Protein AF-0000000075605204 (afdb_homodimer)

Solvent-accessible surface area (backbone atoms only — not comparable to full-atom values): 79639 Å² total; per-residue (Å²): 133,59,73,66,57,56,53,51,52,52,48,52,50,37,49,48,51,23,50,49,38,45,51,47,47,38,48,43,49,63,45,27,44,65,67,47,45,58,55,79,64,45,41,58,49,53,51,48,46,50,49,48,29,56,45,33,45,37,23,40,56,20,43,52,55,64,60,41,64,69,33,65,78,46,83,85,43,59,65,59,48,47,51,53,51,53,49,52,43,51,49,54,51,46,54,48,45,39,66,68,58,33,35,38,70,61,84,74,89,50,75,57,61,56,48,52,49,50,51,41,52,54,57,56,70,74,70,53,56,68,78,58,38,54,40,51,51,51,43,48,52,53,49,55,49,47,56,53,48,50,54,52,41,49,55,51,24,57,56,46,51,57,50,48,46,50,33,52,43,38,49,46,56,42,59,88,43,52,70,41,88,74,43,35,51,91,55,31,37,54,44,62,43,60,58,52,57,66,81,78,40,56,73,40,76,44,51,74,49,45,91,36,48,39,69,51,70,74,59,79,62,36,71,60,47,39,25,46,22,58,59,43,52,48,24,69,37,79,82,36,77,62,58,2,60,80,58,26,70,82,39,64,69,61,36,50,45,47,17,51,22,50,34,60,61,52,52,28,47,72,70,46,44,74,66,64,51,36,72,34,68,53,36,30,42,33,42,45,64,48,35,52,34,70,41,98,82,59,39,50,58,59,35,50,51,35,47,28,50,19,48,38,51,50,32,26,58,72,42,25,40,54,51,40,54,41,63,87,37,82,55,57,67,61,46,50,51,38,51,49,44,41,52,36,48,53,51,42,52,56,48,52,70,70,48,78,44,62,45,69,47,72,53,69,95,75,66,42,64,47,70,42,73,45,70,50,70,55,46,50,51,54,46,50,50,52,40,51,52,36,52,48,47,47,47,53,60,60,57,33,73,65,40,53,47,51,48,53,53,50,39,54,58,36,67,78,47,89,50,71,68,42,51,51,48,38,52,49,44,50,51,49,45,59,48,47,66,68,63,46,70,78,53,62,50,82,56,52,43,53,43,33,60,89,81,50,77,58,53,78,67,43,55,75,58,29,89,73,60,67,48,70,42,69,67,47,69,53,38,49,36,53,38,52,48,50,50,41,51,62,63,68,51,84,76,89,56,88,48,58,72,56,38,51,53,49,47,42,48,58,41,69,38,21,60,49,71,35,56,62,76,78,77,60,83,79,61,71,71,58,68,65,72,52,76,49,60,80,48,61,61,35,72,42,66,58,56,38,52,52,24,50,36,46,14,52,50,51,51,47,45,48,54,32,50,74,71,67,45,71,83,62,52,92,78,60,67,75,90,57,68,44,69,76,91,40,38,77,26,34,54,26,44,51,20,26,51,52,44,36,20,27,51,47,30,31,40,77,69,34,68,43,61,49,55,31,62,58,31,46,50,52,50,51,53,52,52,50,50,47,52,62,69,45,58,91,52,88,47,60,68,49,45,46,53,59,56,59,57,58,79,80,83,82,83,63,58,41,62,67,47,44,5,38,51,48,29,52,50,48,52,68,74,37,76,50,61,48,60,41,30,42,31,44,22,44,26,43,38,33,45,48,54,32,44,27,26,32,28,44,58,32,58,46,56,61,44,40,55,29,49,54,47,70,52,49,53,51,23,51,54,33,42,58,44,33,39,59,39,87,38,69,80,35,44,32,43,56,44,73,66,47,44,75,68,57,119,134,58,75,68,57,56,53,52,52,52,49,53,49,38,49,49,50,24,50,50,38,46,51,48,47,37,48,42,48,63,45,26,44,64,68,48,48,58,54,79,63,45,42,59,49,51,50,49,46,51,50,50,29,54,47,34,45,37,23,39,56,20,45,50,57,65,61,40,64,69,32,65,78,46,84,86,40,57,65,59,46,47,51,51,50,53,50,51,43,50,50,53,50,47,53,49,46,38,66,67,57,33,36,39,70,59,84,73,88,50,75,56,61,55,49,52,50,52,51,42,53,55,57,55,71,74,70,53,56,67,79,56,37,52,40,51,50,50,44,48,52,52,48,54,48,48,55,51,47,50,53,52,41,50,55,50,24,58,57,46,51,57,48,48,47,49,34,51,44,38,49,45,57,40,62,88,43,48,68,42,87,74,44,34,50,91,56,31,38,54,44,61,41,62,58,50,57,67,83,77,40,56,74,41,77,44,52,75,50,47,90,38,47,40,70,53,71,74,60,80,63,35,71,62,46,37,25,46,22,60,60,42,52,49,23,69,36,78,82,36,78,62,58,3,60,81,58,25,70,83,38,64,69,59,35,50,46,47,17,50,22,50,35,59,60,53,53,28,44,72,67,45,46,73,67,65,48,37,71,33,66,53,35,30,44,34,42,46,63,47,35,55,34,72,41,97,82,59,40,51,57,60,34,50,52,36,49,27,50,18,47,36,52,51,31,26,57,72,40,25,41,55,51,40,54,42,63,86,37,81,54,58,66,62,46,50,50,38,49,48,45,41,50,35,48,54,51,41,52,56,47,53,69,72,49,79,44,62,45,70,46,70,52,68,95,73,66,42,63,47,68,44,74,45,70,49,70,56,46,52,51,52,45,51,51,53,40,50,53,36,52,47,48,47,46,54,60,61,57,35,73,68,41,52,45,51,49,53,53,48,41,55,59,37,67,76,48,89,50,73,67,41,50,51,48,36,52,50,44,50,54,49,46,60,48,47,65,68,64,47,69,79,53,61,53,82,56,52,42,55,43,34,62,88,79,51,76,55,52,80,69,43,55,75,57,27,87,72,58,66,47,72,40,68,65,48,71,52,36,49,37,54,39,53,50,52,51,41,53,60,62,67,51,84,74,90,57,88,48,58,70,57,37,51,53,47,48,43,48,58,40,68,39,21,59,48,71,36,56,62,76,79,78,64,84,78,64,72,72,63,68,65,73,52,76,48,59,80,48,60,61,34,73,42,65,59,56,39,52,53,23,50,35,46,14,51,50,51,52,48,46,50,54,32,50,76,71,67,44,71,83,61,52,91,78,59,65,74,91,57,69,44,70,77,91,39,39,76,26,34,57,25,43,51,22,25,52,53,45,37,20,28,52,47,29,30,41,77,69,33,66,43,61,49,55,31,63,58,32,45,49,52,50,52,53,50,51,50,49,47,52,63,68,46,59,91,52,87,46,59,68,49,47,47,52,59,55,59,58,56,79,83,84,81,84,62,57,43,62,67,48,44,4,39,51,48,28,52,51,49,52,66,72,36,76,50,62,48,58,43,30,43,31,43,22,45,26,43,39,32,45,48,53,33,42,27,25,32,28,45,60,33,58,46,56,60,45,38,54,29,50,54,47,70,52,50,53,49,24,50,55,33,42,58,43,32,41,59,38,88,38,71,76,33,45,33,44,56,44,73,67,50,44,74,69,58,119

InterPro domains:
  IPR007658 Protein of unknown function DUF594 [PF04578] (677-726)
  IPR025315 Domain of unknown function DUF4220 [PF13968] (49-455)

pLDDT: mean 78.18, std 15.34, range [27.28, 97.44]

Structure (mmCIF, N/CA/C/O backbone):
data_AF-0000000075605204-model_v1
#
loop_
_entity.id
_entity.type
_entity.pdbx_description
1 polymer 'DUF4220 domain-containing protein'
#
loop_
_atom_site.group_PDB
_atom_site.id
_atom_site.type_symbol
_atom_site.label_atom_id
_atom_site.label_alt_id
_atom_site.label_comp_id
_atom_site.label_asym_id
_atom_site.label_entity_id
_atom_site.label_seq_id
_atom_site.pdbx_PDB_ins_code
_atom_site.Cartn_x
_atom_site.Cartn_y
_atom_site.Cartn_z
_atom_site.occupancy
_atom_site.B_iso_or_equiv
_atom_site.auth_seq_id
_atom_site.auth_comp_id
_atom_site.auth_asym_id
_atom_site.auth_atom_id
_atom_site.pdbx_PDB_model_num
ATOM 1 N N . MET A 1 1 ? 25.938 45.062 25.609 1 27.28 1 MET A N 1
ATOM 2 C CA . MET A 1 1 ? 25.734 44.438 24.297 1 27.28 1 MET A CA 1
ATOM 3 C C . MET A 1 1 ? 24.25 44.375 23.938 1 27.28 1 MET A C 1
ATOM 5 O O . MET A 1 1 ? 23.469 43.75 24.672 1 27.28 1 MET A O 1
ATOM 9 N N . SER A 1 2 ? 23.734 45.219 23.312 1 36.19 2 SER A N 1
ATOM 10 C CA . SER A 1 2 ? 22.359 45.688 23.141 1 36.19 2 SER A CA 1
ATOM 11 C C . SER A 1 2 ? 21.484 44.562 22.578 1 36.19 2 SER A C 1
ATOM 13 O O . SER A 1 2 ? 21.984 43.656 21.922 1 36.19 2 SER A O 1
ATOM 15 N N . SER A 1 3 ? 20.297 44.406 23.172 1 44.34 3 SER A N 1
ATOM 16 C CA . SER A 1 3 ? 19.172 43.5 22.922 1 44.34 3 SER A CA 1
ATOM 17 C C . SER A 1 3 ? 18.969 43.281 21.422 1 44.34 3 SER A C 1
ATOM 19 O O . SER A 1 3 ? 18.578 42.188 21.016 1 44.34 3 SER A O 1
ATOM 21 N N . SER A 1 4 ? 19.281 44.281 20.688 1 50.22 4 SER A N 1
ATOM 22 C CA . SER A 1 4 ? 19.125 44.188 19.234 1 50.22 4 SER A CA 1
ATOM 23 C C . SER A 1 4 ? 20.188 43.281 18.625 1 50.22 4 SER A C 1
ATOM 25 O O . SER A 1 4 ? 19.906 42.531 17.688 1 50.22 4 SER A O 1
ATOM 27 N N . ALA A 1 5 ? 21.344 43.25 19.234 1 51.94 5 ALA A N 1
ATOM 28 C CA . ALA A 1 5 ? 22.438 42.438 18.703 1 51.94 5 ALA A CA 1
ATOM 29 C C . ALA A 1 5 ? 22.156 40.969 18.922 1 51.94 5 ALA A C 1
ATOM 31 O O . ALA A 1 5 ? 22.469 40.125 18.062 1 51.94 5 ALA A O 1
ATOM 32 N N . PHE A 1 6 ? 21.453 40.625 20.016 1 52.97 6 PHE A N 1
ATOM 33 C CA . PHE A 1 6 ? 21.141 39.25 20.328 1 52.97 6 PHE A CA 1
ATOM 34 C C . PHE A 1 6 ? 20.047 38.719 19.406 1 52.97 6 PHE A C 1
ATOM 36 O O . PHE A 1 6 ? 20.062 37.531 19.047 1 52.97 6 PHE A O 1
ATOM 43 N N . GLY A 1 7 ? 19.281 39.656 18.953 1 63.56 7 GLY A N 1
ATOM 44 C CA . GLY A 1 7 ? 18.219 39.281 18.031 1 63.56 7 GLY A CA 1
ATOM 45 C C . GLY A 1 7 ? 18.734 38.875 16.672 1 63.56 7 GLY A C 1
ATOM 46 O O . GLY A 1 7 ? 18.328 37.844 16.125 1 63.56 7 GLY A O 1
ATOM 47 N N . VAL A 1 8 ? 19.781 39.594 16.297 1 70.5 8 VAL A N 1
ATOM 48 C CA . VAL A 1 8 ? 20.312 39.312 14.969 1 70.5 8 VAL A CA 1
ATOM 49 C C . VAL A 1 8 ? 21.188 38.062 15 1 70.5 8 VAL A C 1
ATOM 51 O O . VAL A 1 8 ? 21.156 37.281 14.062 1 70.5 8 VAL A O 1
ATOM 54 N N . SER A 1 9 ? 21.844 37.906 16.125 1 74.69 9 SER A N 1
ATOM 55 C CA . SER A 1 9 ? 22.703 36.719 16.25 1 74.69 9 SER A CA 1
ATOM 56 C C . SER A 1 9 ? 21.875 35.438 16.328 1 74.69 9 SER A C 1
ATOM 58 O O . SER A 1 9 ? 22.266 34.406 15.781 1 74.69 9 SER A O 1
ATOM 60 N N . SER A 1 10 ? 20.75 35.562 16.922 1 76.88 10 SER A N 1
ATOM 61 C CA . SER A 1 10 ? 19.875 34.375 17 1 76.88 10 SER A CA 1
ATOM 62 C C . SER A 1 10 ? 19.297 34.031 15.625 1 76.88 10 SER A C 1
ATOM 64 O O . SER A 1 10 ? 19.188 32.875 15.273 1 76.88 10 SER A O 1
ATOM 66 N N . VAL A 1 11 ? 19.094 35.062 14.875 1 80.81 11 VAL A N 1
ATOM 67 C CA . VAL A 1 11 ? 18.547 34.812 13.547 1 80.81 11 VAL A CA 1
ATOM 68 C C . VAL A 1 11 ? 19.625 34.188 12.664 1 80.81 11 VAL A C 1
ATOM 70 O O . VAL A 1 11 ? 19.344 33.25 11.906 1 80.81 11 VAL A O 1
ATOM 73 N N . GLN A 1 12 ? 20.859 34.656 12.844 1 82.94 12 GLN A N 1
ATOM 74 C CA . GLN A 1 12 ? 21.953 34.125 12.055 1 82.94 12 GLN A CA 1
ATOM 75 C C . GLN A 1 12 ? 22.188 32.656 12.375 1 82.94 12 GLN A C 1
ATOM 77 O O . GLN A 1 12 ? 22.406 31.828 11.477 1 82.94 12 GLN A O 1
ATOM 82 N N . LEU A 1 13 ? 21.984 32.344 13.547 1 83.69 13 LEU A N 1
ATOM 83 C CA . LEU A 1 13 ? 22.156 30.969 13.961 1 83.69 13 LEU A CA 1
ATOM 84 C C . LEU A 1 13 ? 21.062 30.078 13.375 1 83.69 13 LEU A C 1
ATOM 86 O O . LEU A 1 13 ? 21.344 29 12.844 1 83.69 13 LEU A O 1
ATOM 90 N N . TRP A 1 14 ? 19.922 30.547 13.383 1 85.94 14 TRP A N 1
ATOM 91 C CA . TRP A 1 14 ? 18.828 29.719 12.906 1 85.94 14 TRP A CA 1
ATOM 92 C C . TRP A 1 14 ? 18.828 29.625 11.383 1 85.94 14 TRP A C 1
ATOM 94 O O . TRP A 1 14 ? 18.422 28.594 10.82 1 85.94 14 TRP A O 1
ATOM 104 N N . VAL A 1 15 ? 19.312 30.625 10.797 1 86.88 15 VAL A N 1
ATOM 105 C CA . VAL A 1 15 ? 19.453 30.547 9.344 1 86.88 15 VAL A CA 1
ATOM 106 C C . VAL A 1 15 ? 20.5 29.516 8.977 1 86.88 15 VAL A C 1
ATOM 108 O O . VAL A 1 15 ? 20.297 28.719 8.055 1 86.88 15 VAL A O 1
ATOM 111 N N . MET A 1 16 ? 21.484 29.531 9.766 1 87.44 16 MET A N 1
ATOM 112 C CA . MET A 1 16 ? 22.547 28.547 9.5 1 87.44 16 MET A CA 1
ATOM 113 C C . MET A 1 16 ? 22.047 27.141 9.773 1 87.44 16 MET A C 1
ATOM 115 O O . MET A 1 16 ? 22.297 26.219 8.984 1 87.44 16 MET A O 1
ATOM 119 N N . VAL A 1 17 ? 21.359 27 10.828 1 87.25 17 VAL A N 1
ATOM 120 C CA . VAL A 1 17 ? 20.844 25.688 11.188 1 87.25 17 VAL A CA 1
ATOM 121 C C . VAL A 1 17 ? 19.844 25.219 10.133 1 87.25 17 VAL A C 1
ATOM 123 O O . VAL A 1 17 ? 19.891 24.062 9.688 1 87.25 17 VAL A O 1
ATOM 126 N N . ALA A 1 18 ? 19.047 26.078 9.703 1 87.81 18 ALA A N 1
ATOM 127 C CA . ALA A 1 18 ? 18.047 25.734 8.711 1 87.81 18 ALA A CA 1
ATOM 128 C C . ALA A 1 18 ? 18.688 25.328 7.383 1 87.81 18 ALA A C 1
ATOM 130 O O . ALA A 1 18 ? 18.297 24.344 6.77 1 87.81 18 ALA A O 1
ATOM 131 N N . THR A 1 19 ? 19.703 26.109 7.031 1 89.25 19 THR A N 1
ATOM 132 C CA . THR A 1 19 ? 20.359 25.828 5.75 1 89.25 19 THR A CA 1
ATOM 133 C C . THR A 1 19 ? 21.172 24.531 5.824 1 89.25 19 THR A C 1
ATOM 135 O O . THR A 1 19 ? 21.172 23.75 4.875 1 89.25 19 THR A O 1
ATOM 138 N N . LEU A 1 20 ? 21.766 24.359 6.934 1 89.62 20 LEU A N 1
ATOM 139 C CA . LEU A 1 20 ? 22.547 23.141 7.098 1 89.62 20 LEU A CA 1
ATOM 140 C C . LEU A 1 20 ? 21.641 21.906 7.16 1 89.62 20 LEU A C 1
ATOM 142 O O . LEU A 1 20 ? 21.984 20.844 6.625 1 89.62 20 LEU A O 1
ATOM 146 N N . LEU A 1 21 ? 20.578 22.094 7.77 1 88.19 21 LEU A N 1
ATOM 147 C CA . LEU A 1 21 ? 19.625 20.984 7.848 1 88.19 21 LEU A CA 1
ATOM 148 C C . LEU A 1 21 ? 19.047 20.672 6.473 1 88.19 21 LEU A C 1
ATOM 150 O O . LEU A 1 21 ? 18.812 19.5 6.148 1 88.19 21 LEU A O 1
ATOM 154 N N . LEU A 1 22 ? 18.875 21.688 5.734 1 87.94 22 LEU A N 1
ATOM 155 C CA . LEU A 1 22 ? 18.359 21.469 4.383 1 87.94 22 LEU A CA 1
ATOM 156 C C . LEU A 1 22 ? 19.406 20.75 3.523 1 87.94 22 LEU A C 1
ATOM 158 O O . LEU A 1 22 ? 19.062 19.859 2.75 1 87.94 22 LEU A O 1
ATOM 162 N N . LEU A 1 23 ? 20.641 21.125 3.75 1 87.56 23 LEU A N 1
ATOM 163 C CA . LEU A 1 23 ? 21.719 20.453 3.02 1 87.56 23 LEU A CA 1
ATOM 164 C C . LEU A 1 23 ? 21.828 18.984 3.451 1 87.56 23 LEU A C 1
ATOM 166 O O . LEU A 1 23 ? 22.016 18.109 2.615 1 87.56 23 LEU A O 1
ATOM 170 N N . ALA A 1 24 ? 21.641 18.797 4.652 1 84.31 24 ALA A N 1
ATOM 171 C CA . ALA A 1 24 ? 21.703 17.438 5.18 1 84.31 24 ALA A CA 1
ATOM 172 C C . ALA A 1 24 ? 20.531 16.609 4.652 1 84.31 24 ALA A C 1
ATOM 174 O O . ALA A 1 24 ? 20.719 15.43 4.301 1 84.31 24 ALA A O 1
ATOM 175 N N . LYS A 1 25 ? 19.484 17.172 4.594 1 81.12 25 LYS A N 1
ATOM 176 C CA . LYS A 1 25 ? 18.312 16.484 4.051 1 81.12 25 LYS A CA 1
ATOM 177 C C . LYS A 1 25 ? 18.531 16.094 2.588 1 81.12 25 LYS A C 1
ATOM 179 O O . LYS A 1 25 ? 18.156 15 2.166 1 81.12 25 LYS A O 1
ATOM 184 N N . PHE A 1 26 ? 19.156 16.922 1.833 1 81.75 26 PHE A N 1
ATOM 185 C CA . PHE A 1 26 ? 19.438 16.672 0.427 1 81.75 26 PHE A CA 1
ATOM 186 C C . PHE A 1 26 ? 20.469 15.555 0.283 1 81.75 26 PHE A C 1
ATOM 188 O O . PHE A 1 26 ? 20.312 14.648 -0.543 1 81.75 26 PHE A O 1
ATOM 195 N N . ALA A 1 27 ? 21.375 15.648 1.153 1 80.19 27 ALA A N 1
ATOM 196 C CA . ALA A 1 27 ? 22.453 14.664 1.071 1 80.19 27 ALA A CA 1
ATOM 197 C C . ALA A 1 27 ? 21.953 13.273 1.446 1 80.19 27 ALA A C 1
ATOM 199 O O . ALA A 1 27 ? 22.234 12.297 0.74 1 80.19 27 ALA A O 1
ATOM 200 N N . ILE A 1 28 ? 21.203 13.227 2.463 1 75.06 28 ILE A N 1
ATOM 201 C CA . ILE A 1 28 ? 20.703 11.938 2.92 1 75.06 28 ILE A CA 1
ATOM 202 C C . ILE A 1 28 ? 19.656 11.406 1.937 1 75.06 28 ILE A C 1
ATOM 204 O O . ILE A 1 28 ? 19.609 10.211 1.656 1 75.06 28 ILE A O 1
ATOM 208 N N . GLY A 1 29 ? 18.875 12.336 1.47 1 72.44 29 GLY A N 1
ATOM 209 C CA . GLY A 1 29 ? 17.859 11.93 0.504 1 72.44 29 GLY A CA 1
ATOM 210 C C . GLY A 1 29 ? 18.453 11.484 -0.82 1 72.44 29 GLY A C 1
ATOM 211 O O . GLY A 1 29 ? 17.828 10.703 -1.551 1 72.44 29 GLY A O 1
ATOM 212 N N . SER A 1 30 ? 19.688 11.93 -1.134 1 73.31 30 SER A N 1
ATOM 213 C CA . SER A 1 30 ? 20.312 11.625 -2.418 1 73.31 30 SER A CA 1
ATOM 214 C C . SER A 1 30 ? 21.203 10.398 -2.316 1 73.31 30 SER A C 1
ATOM 216 O O . SER A 1 30 ? 21.25 9.578 -3.234 1 73.31 30 SER A O 1
ATOM 218 N N . ILE A 1 31 ? 21.938 10.227 -1.167 1 66.5 31 ILE A N 1
ATOM 219 C CA . ILE A 1 31 ? 22.938 9.164 -1.063 1 66.5 31 ILE A CA 1
ATOM 220 C C . ILE A 1 31 ? 22.453 8.102 -0.08 1 66.5 31 ILE A C 1
ATOM 222 O O . ILE A 1 31 ? 22.906 6.957 -0.123 1 66.5 31 ILE A O 1
ATOM 226 N N . GLY A 1 32 ? 21.438 8.445 0.736 1 61.22 32 GLY A N 1
ATOM 227 C CA . GLY A 1 32 ? 21.031 7.66 1.892 1 61.22 32 GLY A CA 1
ATOM 228 C C . GLY A 1 32 ? 20.594 6.258 1.529 1 61.22 32 GLY A C 1
ATOM 229 O O . GLY A 1 32 ? 21.078 5.277 2.098 1 61.22 32 GLY A O 1
ATOM 230 N N . PRO A 1 33 ? 19.719 6.152 0.594 1 60 33 PRO A N 1
ATOM 231 C CA . PRO A 1 33 ? 19.266 4.781 0.344 1 60 33 PRO A CA 1
ATOM 232 C C . PRO A 1 33 ? 20.391 3.855 -0.105 1 60 33 PRO A C 1
ATOM 234 O O . PRO A 1 33 ? 20.344 2.648 0.138 1 60 33 PRO A O 1
ATOM 237 N N . TRP A 1 34 ? 21.484 4.488 -0.72 1 61.03 34 TRP A N 1
ATOM 238 C CA . TRP A 1 34 ? 22.578 3.672 -1.21 1 61.03 34 TRP A CA 1
ATOM 239 C C . TRP A 1 34 ? 23.562 3.34 -0.084 1 61.03 34 TRP A C 1
ATOM 241 O O . TRP A 1 34 ? 24.172 2.271 -0.083 1 61.03 34 TRP A O 1
ATOM 251 N N . ILE A 1 35 ? 23.641 4.363 0.786 1 58.06 35 ILE A N 1
ATOM 252 C CA . ILE A 1 35 ? 24.672 4.195 1.803 1 58.06 35 ILE A CA 1
ATOM 253 C C . ILE A 1 35 ? 24.062 3.559 3.053 1 58.06 35 ILE A C 1
ATOM 255 O O . ILE A 1 35 ? 24.703 2.74 3.713 1 58.06 35 ILE A O 1
ATOM 259 N N . PHE A 1 36 ? 22.953 3.992 3.355 1 53.5 36 PHE A N 1
ATOM 260 C CA . PHE A 1 36 ? 22.422 3.545 4.637 1 53.5 36 PHE A CA 1
ATOM 261 C C . PHE A 1 36 ? 21.406 2.424 4.438 1 53.5 36 PHE A C 1
ATOM 263 O O . PHE A 1 36 ? 20.25 2.682 4.113 1 53.5 36 PHE A O 1
ATOM 270 N N . SER A 1 37 ? 21.891 1.31 3.998 1 50.41 37 SER A N 1
ATOM 271 C CA . SER A 1 37 ? 21.141 0.092 3.701 1 50.41 37 SER A CA 1
ATOM 272 C C . SER A 1 37 ? 20.078 -0.176 4.762 1 50.41 37 SER A C 1
ATOM 274 O O . SER A 1 37 ? 19.109 -0.906 4.512 1 50.41 37 SER A O 1
ATOM 276 N N . SER A 1 38 ? 20.516 -0.01 6.121 1 50.94 38 SER A N 1
ATOM 277 C CA . SER A 1 38 ? 19.609 -0.531 7.133 1 50.94 38 SER A CA 1
ATOM 278 C C . SER A 1 38 ? 18.391 0.373 7.301 1 50.94 38 SER A C 1
ATOM 280 O O . SER A 1 38 ? 18.5 1.471 7.852 1 50.94 38 SER A O 1
ATOM 282 N N . ARG A 1 39 ? 17.406 0.19 6.508 1 53.38 39 ARG A N 1
ATOM 283 C CA . ARG A 1 39 ? 16.156 0.925 6.336 1 53.38 39 ARG A CA 1
ATOM 284 C C . ARG A 1 39 ? 15.547 1.283 7.688 1 53.38 39 ARG A C 1
ATOM 286 O O . ARG A 1 39 ? 14.969 2.359 7.848 1 53.38 39 ARG A O 1
ATOM 293 N N . ARG A 1 40 ? 15.867 0.427 8.664 1 54.5 40 ARG A N 1
ATOM 294 C CA . ARG A 1 40 ? 15.094 0.572 9.898 1 54.5 40 ARG A CA 1
ATOM 295 C C . ARG A 1 40 ? 15.609 1.734 10.734 1 54.5 40 ARG A C 1
ATOM 297 O O . ARG A 1 40 ? 14.828 2.42 11.406 1 54.5 40 ARG A O 1
ATOM 304 N N . LEU A 1 41 ? 16.938 1.999 10.531 1 57.16 41 LEU A N 1
ATOM 305 C CA . LEU A 1 41 ? 17.453 3.064 11.383 1 57.16 41 LEU A CA 1
ATOM 306 C C . LEU A 1 41 ? 17.438 4.402 10.648 1 57.16 41 LEU A C 1
ATOM 308 O O . LEU A 1 41 ? 17.266 5.453 11.273 1 57.16 41 LEU A O 1
ATOM 312 N N . ILE A 1 42 ? 17.469 4.27 9.312 1 61.56 42 ILE A N 1
ATOM 313 C CA . ILE A 1 42 ? 17.641 5.508 8.562 1 61.56 42 ILE A CA 1
ATOM 314 C C . ILE A 1 42 ? 16.266 6.148 8.328 1 61.56 42 ILE A C 1
ATOM 316 O O . ILE A 1 42 ? 16.156 7.375 8.25 1 61.56 42 ILE A O 1
ATOM 320 N N . ALA A 1 43 ? 15.32 5.258 8.414 1 61.44 43 ALA A N 1
ATOM 321 C CA . ALA A 1 43 ? 13.992 5.785 8.102 1 61.44 43 ALA A CA 1
ATOM 322 C C . ALA A 1 43 ? 13.523 6.75 9.18 1 61.44 43 ALA A C 1
ATOM 324 O O . ALA A 1 43 ? 13.07 7.859 8.883 1 61.44 43 ALA A O 1
ATOM 325 N N . PRO A 1 44 ? 13.797 6.402 10.461 1 62.22 44 PRO A N 1
ATOM 326 C CA . PRO A 1 44 ? 13.391 7.363 11.484 1 62.22 44 PRO A CA 1
ATOM 327 C C . PRO A 1 44 ? 14.242 8.633 11.477 1 62.22 44 PRO A C 1
ATOM 329 O O . PRO A 1 44 ? 13.734 9.719 11.766 1 62.22 44 PRO A O 1
ATOM 332 N N . LEU A 1 45 ? 15.469 8.422 11.031 1 65.69 45 LEU A N 1
ATOM 333 C CA . LEU A 1 45 ? 16.359 9.578 10.984 1 65.69 45 LEU A CA 1
ATOM 334 C C . LEU A 1 45 ? 15.953 10.523 9.852 1 65.69 45 LEU A C 1
ATOM 336 O O . LEU A 1 45 ? 15.969 11.742 10.023 1 65.69 45 LEU A O 1
ATOM 340 N N . VAL A 1 46 ? 15.625 9.992 8.812 1 68.31 46 VAL A N 1
ATOM 341 C CA . VAL A 1 46 ? 15.195 10.797 7.672 1 68.31 46 VAL A CA 1
ATOM 342 C C . VAL A 1 46 ? 13.891 11.508 8 1 68.31 46 VAL A C 1
ATOM 344 O O . VAL A 1 46 ? 13.719 12.688 7.676 1 68.31 46 VAL A O 1
ATOM 347 N N . ARG A 1 47 ? 13.133 10.867 8.695 1 67.81 47 ARG A N 1
ATOM 348 C CA . ARG A 1 47 ? 11.875 11.484 9.094 1 67.81 47 ARG A CA 1
ATOM 349 C C . ARG A 1 47 ? 12.102 12.609 10.102 1 67.81 47 ARG A C 1
ATOM 351 O O . ARG A 1 47 ? 11.461 13.656 10.023 1 67.81 47 ARG A O 1
ATOM 358 N N . LEU A 1 48 ? 13.039 12.359 10.938 1 70.56 48 LEU A N 1
ATOM 359 C CA . LEU A 1 48 ? 13.383 13.391 11.914 1 70.56 48 LEU A CA 1
ATOM 360 C C . LEU A 1 48 ? 13.977 14.609 11.234 1 70.56 48 LEU A C 1
ATOM 362 O O . LEU A 1 48 ? 13.617 15.75 11.547 1 70.56 48 LEU A O 1
ATOM 366 N N . LEU A 1 49 ? 14.797 14.312 10.336 1 73.5 49 LEU A N 1
ATOM 367 C CA . LEU A 1 49 ? 15.438 15.406 9.617 1 73.5 49 LEU A CA 1
ATOM 368 C C . LEU A 1 49 ? 14.414 16.188 8.805 1 73.5 49 LEU A C 1
ATOM 370 O O . LEU A 1 49 ? 14.492 17.422 8.711 1 73.5 49 LEU A O 1
ATOM 374 N N . HIS A 1 50 ? 13.492 15.523 8.305 1 72 50 HIS A N 1
ATOM 375 C CA . HIS A 1 50 ? 12.453 16.188 7.523 1 72 50 HIS A CA 1
ATOM 376 C C . HIS A 1 50 ? 11.602 17.094 8.398 1 72 50 HIS A C 1
ATOM 378 O O . HIS A 1 50 ? 11.312 18.234 8.023 1 72 50 HIS A O 1
ATOM 384 N N . VAL A 1 51 ? 11.305 16.641 9.5 1 69.94 51 VAL A N 1
ATOM 385 C CA . VAL A 1 51 ? 10.461 17.406 10.406 1 69.94 51 VAL A CA 1
ATOM 386 C C . VAL A 1 51 ? 11.25 18.594 10.969 1 69.94 51 VAL A C 1
ATOM 388 O O . VAL A 1 51 ? 10.742 19.719 11.023 1 69.94 51 VAL A O 1
ATOM 391 N N . LEU A 1 52 ? 12.43 18.328 11.258 1 75.62 52 LEU A N 1
ATOM 392 C CA . LEU A 1 52 ? 13.273 19.375 11.82 1 75.62 52 LEU A CA 1
ATOM 393 C C . LEU A 1 52 ? 13.516 20.484 10.789 1 75.62 52 LEU A C 1
ATOM 395 O O . LEU A 1 52 ? 13.531 21.656 11.133 1 75.62 52 LEU A O 1
ATOM 399 N N . ASN A 1 53 ? 13.711 19.984 9.648 1 77.56 53 ASN A N 1
ATOM 400 C CA . ASN A 1 53 ? 13.953 20.953 8.578 1 77.56 53 ASN A CA 1
ATOM 401 C C . ASN A 1 53 ? 12.75 21.859 8.352 1 77.56 53 ASN A C 1
ATOM 403 O O . ASN A 1 53 ? 12.898 23.078 8.234 1 77.56 53 ASN A O 1
ATOM 407 N N . HIS A 1 54 ? 11.648 21.25 8.312 1 72.69 54 HIS A N 1
ATOM 408 C CA . HIS A 1 54 ? 10.438 22.031 8.102 1 72.69 54 HIS A CA 1
ATOM 409 C C . HIS A 1 54 ? 10.188 23 9.25 1 72.69 54 HIS A C 1
ATOM 411 O O . HIS A 1 54 ? 9.844 24.156 9.023 1 72.69 54 HIS A O 1
ATOM 417 N N . TYR A 1 55 ? 10.516 22.594 10.375 1 75.5 55 TYR A N 1
ATOM 418 C CA . TYR A 1 55 ? 10.32 23.422 11.555 1 75.5 55 TYR A CA 1
ATOM 419 C C . TYR A 1 55 ? 11.344 24.562 11.586 1 75.5 55 TYR A C 1
ATOM 421 O O . TYR A 1 55 ? 11 25.703 11.883 1 75.5 55 TYR A O 1
ATOM 429 N N . ALA A 1 56 ? 12.453 24.188 11.25 1 80.75 56 ALA A N 1
ATOM 430 C CA . ALA A 1 56 ? 13.523 25.188 11.328 1 80.75 56 ALA A CA 1
ATOM 431 C C . ALA A 1 56 ? 13.32 26.297 10.312 1 80.75 56 ALA A C 1
ATOM 433 O O . ALA A 1 56 ? 13.523 27.469 10.617 1 80.75 56 ALA A O 1
ATOM 434 N N . VAL A 1 57 ? 12.945 25.938 9.18 1 81.62 57 VAL A N 1
ATOM 435 C CA . VAL A 1 57 ? 12.773 26.938 8.125 1 81.62 57 VAL A CA 1
ATOM 436 C C . VAL A 1 57 ? 11.625 27.875 8.477 1 81.62 57 VAL A C 1
ATOM 438 O O . VAL A 1 57 ? 11.781 29.094 8.438 1 81.62 57 VAL A O 1
ATOM 441 N N . ILE A 1 58 ? 10.531 27.359 8.898 1 78.88 58 ILE A N 1
ATOM 442 C CA . ILE A 1 58 ? 9.344 28.172 9.164 1 78.88 58 ILE A CA 1
ATOM 443 C C . ILE A 1 58 ? 9.555 29 10.43 1 78.88 58 ILE A C 1
ATOM 445 O O . ILE A 1 58 ? 9.164 30.156 10.484 1 78.88 58 ILE A O 1
ATOM 449 N N . TYR A 1 59 ? 10.18 28.391 11.344 1 79.06 59 TYR A N 1
ATOM 450 C CA . TYR A 1 59 ? 10.5 29.125 12.57 1 79.06 59 TYR A CA 1
ATOM 451 C C . TYR A 1 59 ? 11.43 30.297 12.273 1 79.06 59 TYR A C 1
ATOM 453 O O . TYR A 1 59 ? 11.242 31.391 12.812 1 79.06 59 TYR A O 1
ATOM 461 N N . THR A 1 60 ? 12.375 30.031 11.469 1 81.69 60 THR A N 1
ATOM 462 C CA . THR A 1 60 ? 13.328 31.078 11.109 1 81.69 60 THR A CA 1
ATOM 463 C C . THR A 1 60 ? 12.633 32.219 10.344 1 81.69 60 THR A C 1
ATOM 465 O O . THR A 1 60 ? 12.93 33.375 10.555 1 81.69 60 THR A O 1
ATOM 468 N N . LEU A 1 61 ? 11.742 31.875 9.523 1 80.38 61 LEU A N 1
ATOM 469 C CA . LEU A 1 61 ? 11.008 32.875 8.766 1 80.38 61 LEU A CA 1
ATOM 470 C C . LEU A 1 61 ? 10.141 33.719 9.688 1 80.38 61 LEU A C 1
ATOM 472 O O . LEU A 1 61 ? 10 34.938 9.484 1 80.38 61 LEU A O 1
ATOM 476 N N . GLY A 1 62 ? 9.578 33.125 10.688 1 76.75 62 GLY A N 1
ATOM 477 C CA . GLY A 1 62 ? 8.82 33.875 11.68 1 76.75 62 GLY A CA 1
ATOM 478 C C . GLY A 1 62 ? 9.688 34.812 12.508 1 76.75 62 GLY A C 1
ATOM 479 O O . GLY A 1 62 ? 9.281 35.938 12.82 1 76.75 62 GLY A O 1
ATOM 480 N N . LEU A 1 63 ? 10.883 34.438 12.773 1 76.19 63 LEU A N 1
ATOM 481 C CA . LEU A 1 63 ? 11.812 35.219 13.562 1 76.19 63 LEU A CA 1
ATOM 482 C C . LEU A 1 63 ? 12.289 36.469 12.789 1 76.19 63 LEU A C 1
ATOM 484 O O . LEU A 1 63 ? 12.617 37.5 13.383 1 76.19 63 LEU A O 1
ATOM 488 N N . MET A 1 64 ? 12.359 36.375 11.523 1 75.94 64 MET A N 1
ATOM 489 C CA . MET A 1 64 ? 12.914 37.438 10.68 1 75.94 64 MET A CA 1
ATOM 490 C C . MET A 1 64 ? 11.922 38.594 10.508 1 75.94 64 MET A C 1
ATOM 492 O O . MET A 1 64 ? 12.32 39.719 10.289 1 75.94 64 MET A O 1
ATOM 496 N N . GLN A 1 65 ? 10.664 38.438 10.648 1 69.94 65 GLN A N 1
ATOM 497 C CA . GLN A 1 65 ? 9.68 39.469 10.375 1 69.94 65 GLN A CA 1
ATOM 498 C C . GLN A 1 65 ? 9.75 40.594 11.422 1 69.94 65 GLN A C 1
ATOM 500 O O . GLN A 1 65 ? 9.758 41.75 11.07 1 69.94 65 GLN A O 1
ATOM 505 N N . PRO A 1 66 ? 9.758 40.438 12.734 1 58.28 66 PRO A N 1
ATOM 506 C CA . PRO A 1 66 ? 9.812 41.531 13.711 1 58.28 66 PRO A CA 1
ATOM 507 C C . PRO A 1 66 ? 11.172 42.219 13.75 1 58.28 66 PRO A C 1
ATOM 509 O O . PRO A 1 66 ? 11.258 43.406 14.078 1 58.28 66 PRO A O 1
ATOM 512 N N . SER A 1 67 ? 12.195 41.469 13.445 1 52.72 67 SER A N 1
ATOM 513 C CA . SER A 1 67 ? 13.523 42.062 13.492 1 52.72 67 SER A CA 1
ATOM 514 C C . SER A 1 67 ? 13.695 43.125 12.398 1 52.72 67 SER A C 1
ATOM 516 O O . SER A 1 67 ? 14.422 44.094 12.586 1 52.72 67 SER A O 1
ATOM 518 N N . SER A 1 68 ? 12.977 42.969 11.305 1 52.56 68 SER A N 1
ATOM 519 C CA . SER A 1 68 ? 13.094 43.906 10.203 1 52.56 68 SER A CA 1
ATOM 520 C C . SER A 1 68 ? 12.32 45.188 10.484 1 52.56 68 SER A C 1
ATOM 522 O O . SER A 1 68 ? 12.719 46.281 10.047 1 52.56 68 SER A O 1
ATOM 524 N N . SER A 1 69 ? 11.234 45.188 11.258 1 50.25 69 SER A N 1
ATOM 525 C CA . SER A 1 69 ? 10.453 46.406 11.516 1 50.25 69 SER A CA 1
ATOM 526 C C . SER A 1 69 ? 11.164 47.312 12.508 1 50.25 69 SER A C 1
ATOM 528 O O . SER A 1 69 ? 11.047 48.531 12.422 1 50.25 69 SER A O 1
ATOM 530 N N . HIS A 1 70 ? 11.859 46.781 13.5 1 48.06 70 HIS A N 1
ATOM 531 C CA . HIS A 1 70 ? 12.508 47.625 14.492 1 48.06 70 HIS A CA 1
ATOM 532 C C . HIS A 1 70 ? 13.688 48.375 13.883 1 48.06 70 HIS A C 1
ATOM 534 O O . HIS A 1 70 ? 14.039 49.469 14.344 1 48.06 70 HIS A O 1
ATOM 540 N N . HIS A 1 71 ? 14.25 47.844 12.961 1 46.62 71 HIS A N 1
ATOM 541 C CA . HIS A 1 71 ? 15.461 48.469 12.469 1 46.62 71 HIS A CA 1
ATOM 542 C C . HIS A 1 71 ? 15.148 49.406 11.297 1 46.62 71 HIS A C 1
ATOM 544 O O . HIS A 1 71 ? 16.047 50.094 10.781 1 46.62 71 HIS A O 1
ATOM 550 N N . ALA A 1 72 ? 14.023 49.469 10.898 1 48.22 72 ALA A N 1
ATOM 551 C CA . ALA A 1 72 ? 13.703 50.344 9.773 1 48.22 72 ALA A CA 1
ATOM 552 C C . ALA A 1 72 ? 13.852 51.812 10.164 1 48.22 72 ALA A C 1
ATOM 554 O O . ALA A 1 72 ? 14.156 52.656 9.312 1 48.22 72 ALA A O 1
ATOM 555 N N . ASP A 1 73 ? 13.68 52.281 11.367 1 41.06 73 ASP A N 1
ATOM 556 C CA . ASP A 1 73 ? 13.695 53.719 11.672 1 41.06 73 ASP A CA 1
ATOM 557 C C . ASP A 1 73 ? 15.109 54.219 11.977 1 41.06 73 ASP A C 1
ATOM 559 O O . ASP A 1 73 ? 15.328 55.406 12.195 1 41.06 73 ASP A O 1
ATOM 563 N N . ASP A 1 74 ? 16.031 53.375 12.328 1 39.28 74 ASP A N 1
ATOM 564 C CA . ASP A 1 74 ? 17.359 53.906 12.562 1 39.28 74 ASP A CA 1
ATOM 565 C C . ASP A 1 74 ? 18.172 54 11.266 1 39.28 74 ASP A C 1
ATOM 567 O O . ASP A 1 74 ? 18.344 52.969 10.586 1 39.28 74 ASP A O 1
ATOM 571 N N . PRO A 1 75 ? 18.344 55.031 10.656 1 44.44 75 PRO A N 1
ATOM 572 C CA . PRO A 1 75 ? 19.062 55.281 9.406 1 44.44 75 PRO A CA 1
ATOM 573 C C . PRO A 1 75 ? 20.297 54.375 9.266 1 44.44 75 PRO A C 1
ATOM 575 O O . PRO A 1 75 ? 20.797 54.188 8.156 1 44.44 75 PRO A O 1
ATOM 578 N N . SER A 1 76 ? 21.078 54.125 10.203 1 42.78 76 SER A N 1
ATOM 579 C CA . SER A 1 76 ? 22.344 53.406 10.164 1 42.78 76 SER A CA 1
ATOM 580 C C . SER A 1 76 ? 22.141 51.906 9.906 1 42.78 76 SER A C 1
ATOM 582 O O . SER A 1 76 ? 23.078 51.219 9.531 1 42.78 76 SER A O 1
ATOM 584 N N . VAL A 1 77 ? 21.016 51.281 10.148 1 48.25 77 VAL A N 1
ATOM 585 C CA . VAL A 1 77 ? 20.703 49.875 10.344 1 48.25 77 VAL A CA 1
ATOM 586 C C . VAL A 1 77 ? 20.109 49.281 9.062 1 48.25 77 VAL A C 1
ATOM 588 O O . VAL A 1 77 ? 19.469 48.219 9.094 1 48.25 77 VAL A O 1
ATOM 591 N N . PRO A 1 78 ? 19.953 50.062 8 1 52.94 78 PRO A N 1
ATOM 592 C CA . PRO A 1 78 ? 19.438 49.531 6.738 1 52.94 78 PRO A CA 1
ATOM 593 C C . PRO A 1 78 ? 20.094 48.219 6.312 1 52.94 78 PRO A C 1
ATOM 595 O O . PRO A 1 78 ? 19.469 47.375 5.684 1 52.94 78 PRO A O 1
ATOM 598 N N . SER A 1 79 ? 21.328 47.938 6.762 1 64.12 79 SER A N 1
ATOM 599 C CA . SER A 1 79 ? 22.125 46.812 6.246 1 64.12 79 SER A CA 1
ATOM 600 C C . SER A 1 79 ? 21.641 45.5 6.793 1 64.12 79 SER A C 1
ATOM 602 O O . SER A 1 79 ? 21.641 44.469 6.078 1 64.12 79 SER A O 1
ATOM 604 N N . VAL A 1 80 ? 21.016 45.5 7.879 1 71.12 80 VAL A N 1
ATOM 605 C CA . VAL A 1 80 ? 20.609 44.219 8.477 1 71.12 80 VAL A CA 1
ATOM 606 C C . VAL A 1 80 ? 19.328 43.719 7.82 1 71.12 80 VAL A C 1
ATOM 608 O O . VAL A 1 80 ? 19.172 42.5 7.57 1 71.12 80 VAL A O 1
ATOM 611 N N . ALA A 1 81 ? 18.453 44.625 7.434 1 72.62 81 ALA A N 1
ATOM 612 C CA . ALA A 1 81 ? 17.203 44.281 6.789 1 72.62 81 ALA A CA 1
ATOM 613 C C . ALA A 1 81 ? 17.438 43.656 5.406 1 72.62 81 ALA A C 1
ATOM 615 O O . ALA A 1 81 ? 16.703 42.781 4.969 1 72.62 81 ALA A O 1
ATOM 616 N N . GLU A 1 82 ? 18.547 44.125 4.82 1 77.06 82 GLU A N 1
ATOM 617 C CA . GLU A 1 82 ? 18.875 43.594 3.494 1 77.06 82 GLU A CA 1
ATOM 618 C C . GLU A 1 82 ? 19.359 42.156 3.566 1 77.06 82 GLU A C 1
ATOM 620 O O . GLU A 1 82 ? 19 41.344 2.732 1 77.06 82 GLU A O 1
ATOM 625 N N . PHE A 1 83 ? 20.094 41.875 4.547 1 80.38 83 PHE A N 1
ATOM 626 C CA . PHE A 1 83 ? 20.594 40.5 4.695 1 80.38 83 PHE A CA 1
ATOM 627 C C . PHE A 1 83 ? 19.453 39.562 5.066 1 80.38 83 PHE A C 1
ATOM 629 O O . PHE A 1 83 ? 19.438 38.406 4.625 1 80.38 83 PHE A O 1
ATOM 636 N N . LEU A 1 84 ? 18.516 40.062 5.852 1 79.12 84 LEU A N 1
ATOM 637 C CA . LEU A 1 84 ? 17.391 39.219 6.238 1 79.12 84 LEU A CA 1
ATOM 638 C C . LEU A 1 84 ? 16.562 38.844 5.02 1 79.12 84 LEU A C 1
ATOM 640 O O . LEU A 1 84 ? 16.078 37.688 4.922 1 79.12 84 LEU A O 1
ATOM 644 N N . GLN A 1 85 ? 16.484 39.688 4.133 1 80.75 85 GLN A N 1
ATOM 645 C CA . GLN A 1 85 ? 15.734 39.438 2.91 1 80.75 85 GLN A CA 1
ATOM 646 C C . GLN A 1 85 ? 16.469 38.406 2.031 1 80.75 85 GLN A C 1
ATOM 648 O O . GLN A 1 85 ? 15.844 37.5 1.473 1 80.75 85 GLN A O 1
ATOM 653 N N . VAL A 1 86 ? 17.734 38.625 1.922 1 83.06 86 VAL A N 1
ATOM 654 C CA . VAL A 1 86 ? 18.547 37.688 1.131 1 83.06 86 VAL A CA 1
ATOM 655 C C . VAL A 1 86 ? 18.453 36.281 1.728 1 83.06 86 VAL A C 1
ATOM 657 O O . VAL A 1 86 ? 18.25 35.312 1.005 1 83.06 86 VAL A O 1
ATOM 660 N N . TRP A 1 87 ? 18.516 36.25 3.002 1 86.69 87 TRP A N 1
ATOM 661 C CA . TRP A 1 87 ? 18.469 34.938 3.67 1 86.69 87 TRP A CA 1
ATOM 662 C C . TRP A 1 87 ? 17.109 34.281 3.508 1 86.69 87 TRP A C 1
ATOM 664 O O . TRP A 1 87 ? 17.016 33.094 3.271 1 86.69 87 TRP A O 1
ATOM 674 N N . ALA A 1 88 ? 16.047 34.969 3.617 1 82.75 88 ALA A N 1
ATOM 675 C CA . ALA A 1 88 ? 14.695 34.438 3.486 1 82.75 88 ALA A CA 1
ATOM 676 C C . ALA A 1 88 ? 14.469 33.844 2.096 1 82.75 88 ALA A C 1
ATOM 678 O O . ALA A 1 88 ? 13.961 32.75 1.959 1 82.75 88 ALA A O 1
ATOM 679 N N . VAL A 1 89 ? 14.93 34.594 1.122 1 83 89 VAL A N 1
ATOM 680 C CA . VAL A 1 89 ? 14.734 34.125 -0.246 1 83 89 VAL A CA 1
ATOM 681 C C . VAL A 1 89 ? 15.57 32.875 -0.494 1 83 89 VAL A C 1
ATOM 683 O O . VAL A 1 89 ? 15.094 31.906 -1.099 1 83 89 VAL A O 1
ATOM 686 N N . LEU A 1 90 ? 16.734 32.906 0.001 1 87.31 90 LEU A N 1
ATOM 687 C CA . LEU A 1 90 ? 17.625 31.781 -0.236 1 87.31 90 LEU A CA 1
ATOM 688 C C . LEU A 1 90 ? 17.141 30.547 0.507 1 87.31 90 LEU A C 1
ATOM 690 O O . LEU A 1 90 ? 17.219 29.438 -0.024 1 87.31 90 LEU A O 1
ATOM 694 N N . ILE A 1 91 ? 16.594 30.703 1.623 1 86.19 91 ILE A N 1
ATOM 695 C CA . ILE A 1 91 ? 16.156 29.562 2.414 1 86.19 91 ILE A CA 1
ATOM 696 C C . ILE A 1 91 ? 14.898 28.953 1.78 1 86.19 91 ILE A C 1
ATOM 698 O O . ILE A 1 91 ? 14.773 27.734 1.695 1 86.19 91 ILE A O 1
ATOM 702 N N . VAL A 1 92 ? 14.047 29.75 1.355 1 81 92 VAL A N 1
ATOM 703 C CA . VAL A 1 92 ? 12.812 29.25 0.75 1 81 92 VAL A CA 1
ATOM 704 C C . VAL A 1 92 ? 13.125 28.578 -0.582 1 81 92 VAL A C 1
ATOM 706 O O . VAL A 1 92 ? 12.57 27.516 -0.887 1 81 92 VAL A O 1
ATOM 709 N N . THR A 1 93 ? 14.047 29.188 -1.286 1 82.19 93 THR A N 1
ATOM 710 C CA . THR A 1 93 ? 14.445 28.594 -2.553 1 82.19 93 THR A CA 1
ATOM 711 C C . THR A 1 93 ? 15.148 27.25 -2.32 1 82.19 93 THR A C 1
ATOM 713 O O . THR A 1 93 ? 14.906 26.281 -3.049 1 82.19 93 THR A O 1
ATOM 716 N N . MET A 1 94 ? 15.883 27.281 -1.337 1 85.88 94 MET A N 1
ATOM 717 C CA . MET A 1 94 ? 16.594 26.047 -1.033 1 85.88 94 MET A CA 1
ATOM 718 C C . MET A 1 94 ? 15.633 24.953 -0.573 1 85.88 94 MET A C 1
ATOM 720 O O . MET A 1 94 ? 15.797 23.781 -0.922 1 85.88 94 MET A O 1
ATOM 724 N N . GLN A 1 95 ? 14.688 25.297 0.184 1 81.25 95 GLN A N 1
ATOM 725 C CA . GLN A 1 95 ? 13.703 24.328 0.656 1 81.25 95 GLN A CA 1
ATOM 726 C C . GLN A 1 95 ? 12.961 23.672 -0.511 1 81.25 95 GLN A C 1
ATOM 728 O O . GLN A 1 95 ? 12.789 22.453 -0.543 1 81.25 95 GLN A O 1
ATOM 733 N N . ASP A 1 96 ? 12.648 24.438 -1.395 1 77.19 96 ASP A N 1
ATOM 734 C CA . ASP A 1 96 ? 11.922 23.922 -2.557 1 77.19 96 ASP A CA 1
ATOM 735 C C . ASP A 1 96 ? 12.852 23.141 -3.48 1 77.19 96 ASP A C 1
ATOM 737 O O . ASP A 1 96 ? 12.453 22.109 -4.035 1 77.19 96 ASP A O 1
ATOM 741 N N . SER A 1 97 ? 13.992 23.719 -3.561 1 79.62 97 SER A N 1
ATOM 742 C CA . SER A 1 97 ? 14.953 23.031 -4.41 1 79.62 97 SER A CA 1
ATOM 743 C C . SER A 1 97 ? 15.289 21.641 -3.861 1 79.62 97 SER A C 1
ATOM 745 O O . SER A 1 97 ? 15.461 20.688 -4.625 1 79.62 97 SER A O 1
ATOM 747 N N . VAL A 1 98 ? 15.32 21.562 -2.629 1 77.69 98 VAL A N 1
ATOM 748 C CA . VAL A 1 98 ? 15.625 20.281 -1.991 1 77.69 98 VAL A CA 1
ATOM 749 C C . VAL A 1 98 ? 14.438 19.344 -2.154 1 77.69 98 VAL A C 1
ATOM 751 O O . VAL A 1 98 ? 14.617 18.141 -2.404 1 77.69 98 VAL A O 1
ATOM 754 N N . SER A 1 99 ? 13.289 19.828 -2.086 1 74.38 99 SER A N 1
ATOM 755 C CA . SER A 1 99 ? 12.102 18.984 -2.213 1 74.38 99 SER A CA 1
ATOM 756 C C . SER A 1 99 ? 11.922 18.5 -3.645 1 74.38 99 SER A C 1
ATOM 758 O O . SER A 1 99 ? 11.523 17.344 -3.865 1 74.38 99 SER A O 1
ATOM 760 N N . ILE A 1 100 ? 12.312 19.344 -4.602 1 70.81 100 ILE A N 1
ATOM 761 C CA . ILE A 1 100 ? 12.172 19.016 -6.012 1 70.81 100 ILE A CA 1
ATOM 762 C C . ILE A 1 100 ? 13.367 18.172 -6.461 1 70.81 100 ILE A C 1
ATOM 764 O O . ILE A 1 100 ? 13.227 17.266 -7.281 1 70.81 100 ILE A O 1
ATOM 768 N N . GLY A 1 101 ? 14.477 18.547 -5.91 1 64.88 101 GLY A N 1
ATOM 769 C CA . GLY A 1 101 ? 15.711 17.938 -6.387 1 64.88 101 GLY A CA 1
ATOM 770 C C . GLY A 1 101 ? 15.977 16.578 -5.785 1 64.88 101 GLY A C 1
ATOM 771 O O . GLY A 1 101 ? 16.828 15.828 -6.277 1 64.88 101 GLY A O 1
ATOM 772 N N . ARG A 1 102 ? 15.219 16.203 -4.773 1 60.06 102 ARG A N 1
ATOM 773 C CA . ARG A 1 102 ? 15.453 14.891 -4.172 1 60.06 102 ARG A CA 1
ATOM 774 C C . ARG A 1 102 ? 14.945 13.766 -5.074 1 60.06 102 ARG A C 1
ATOM 776 O O . ARG A 1 102 ? 13.812 13.82 -5.555 1 60.06 102 ARG A O 1
ATOM 783 N N . PRO A 1 103 ? 15.961 12.867 -5.371 1 57.47 103 PRO A N 1
ATOM 784 C CA . PRO A 1 103 ? 15.57 11.797 -6.293 1 57.47 103 PRO A CA 1
ATOM 785 C C . PRO A 1 103 ? 14.492 10.883 -5.719 1 57.47 103 PRO A C 1
ATOM 787 O O . PRO A 1 103 ? 13.734 10.266 -6.473 1 57.47 103 PRO A O 1
ATOM 790 N N . TYR A 1 104 ? 14.469 10.75 -4.379 1 53.47 104 TYR A N 1
ATOM 791 C CA . TYR A 1 104 ? 13.586 9.711 -3.854 1 53.47 104 TYR A CA 1
ATOM 792 C C . TYR A 1 104 ? 12.188 10.266 -3.586 1 53.47 104 TYR A C 1
ATOM 794 O O . TYR A 1 104 ? 12.047 11.383 -3.094 1 53.47 104 TYR A O 1
ATOM 802 N N . LYS A 1 105 ? 11.188 9.68 -4.297 1 52.53 105 LYS A N 1
ATOM 803 C CA . LYS A 1 105 ? 9.789 10.078 -4.402 1 52.53 105 LYS A CA 1
ATOM 804 C C . LYS A 1 105 ? 9.227 10.492 -3.045 1 52.53 105 LYS A C 1
ATOM 806 O O . LYS A 1 105 ? 9.203 9.688 -2.109 1 52.53 105 LYS A O 1
ATOM 811 N N . THR A 1 106 ? 9.633 11.719 -2.59 1 51.31 106 THR A N 1
ATOM 812 C CA . THR A 1 106 ? 8.852 12.141 -1.432 1 51.31 106 THR A CA 1
ATOM 813 C C . THR A 1 106 ? 7.434 12.516 -1.843 1 51.31 106 THR A C 1
ATOM 815 O O . THR A 1 106 ? 7.156 12.711 -3.027 1 51.31 106 THR A O 1
ATOM 818 N N . LYS A 1 107 ? 6.535 12.523 -0.873 1 49.84 107 LYS A N 1
ATOM 819 C CA . LYS A 1 107 ? 5.164 12.984 -1.078 1 49.84 107 LYS A CA 1
ATOM 820 C C . LYS A 1 107 ? 5.133 14.312 -1.827 1 49.84 107 LYS A C 1
ATOM 822 O O . LYS A 1 107 ? 6.07 15.102 -1.733 1 49.84 107 LYS A O 1
ATOM 827 N N . GLU A 1 108 ? 4.312 14.555 -2.867 1 50.97 108 GLU A N 1
ATOM 828 C CA . GLU A 1 108 ? 4 15.625 -3.805 1 50.97 108 GLU A CA 1
ATOM 829 C C . GLU A 1 108 ? 4.125 17 -3.139 1 50.97 108 GLU A C 1
ATOM 831 O O . GLU A 1 108 ? 3.887 17.125 -1.938 1 50.97 108 GLU A O 1
ATOM 836 N N . MET A 1 109 ? 5.086 17.781 -3.795 1 53.16 109 MET A N 1
ATOM 837 C CA . MET A 1 109 ? 5.148 19.203 -3.453 1 53.16 109 MET A CA 1
ATOM 838 C C . MET A 1 109 ? 3.75 19.781 -3.262 1 53.16 109 MET A C 1
ATOM 840 O O . MET A 1 109 ? 2.865 19.562 -4.09 1 53.16 109 MET A O 1
ATOM 844 N N . THR A 1 110 ? 3.49 20.156 -2.031 1 53.91 110 THR A N 1
ATOM 845 C CA . THR A 1 110 ? 2.18 20.625 -1.604 1 53.91 110 THR A CA 1
ATOM 846 C C . THR A 1 110 ? 1.978 22.078 -2.004 1 53.91 110 THR A C 1
ATOM 848 O O . THR A 1 110 ? 2.936 22.781 -2.357 1 53.91 110 THR A O 1
ATOM 851 N N . LEU A 1 111 ? 0.915 22.547 -2.309 1 57.44 111 LEU A N 1
ATOM 852 C CA . LEU A 1 111 ? 0.44 23.922 -2.457 1 57.44 111 LEU A CA 1
ATOM 853 C C . LEU A 1 111 ? 1.172 24.859 -1.5 1 57.44 111 LEU A C 1
ATOM 855 O O . LEU A 1 111 ? 1.35 26.047 -1.796 1 57.44 111 LEU A O 1
ATOM 859 N N . ILE A 1 112 ? 1.793 24.344 -0.567 1 56.34 112 ILE A N 1
ATOM 860 C CA . ILE A 1 112 ? 2.443 25.156 0.458 1 56.34 112 ILE A CA 1
ATOM 861 C C . ILE A 1 112 ? 3.775 25.688 -0.069 1 56.34 112 ILE A C 1
ATOM 863 O O . ILE A 1 112 ? 4.188 26.797 0.264 1 56.34 112 ILE A O 1
ATOM 867 N N . ASP A 1 113 ? 4.406 24.891 -0.965 1 60.22 113 ASP A N 1
ATOM 868 C CA . ASP A 1 113 ? 5.668 25.344 -1.541 1 60.22 113 ASP A CA 1
ATOM 869 C C . ASP A 1 113 ? 5.445 26.562 -2.449 1 60.22 113 ASP A C 1
ATOM 871 O O . ASP A 1 113 ? 6.246 27.5 -2.453 1 60.22 113 ASP A O 1
ATOM 875 N N . LEU A 1 114 ? 4.273 26.531 -2.973 1 64.31 114 LEU A N 1
ATOM 876 C CA . LEU A 1 114 ? 3.914 27.656 -3.812 1 64.31 114 LEU A CA 1
ATOM 877 C C . LEU A 1 114 ? 3.58 28.875 -2.961 1 64.31 114 LEU A C 1
ATOM 879 O O . LEU A 1 114 ? 3.955 30 -3.307 1 64.31 114 LEU A O 1
ATOM 883 N N . LEU A 1 115 ? 3.041 28.609 -1.846 1 64.81 115 LEU A N 1
ATOM 884 C CA . LEU A 1 115 ? 2.666 29.719 -0.976 1 64.81 115 LEU A CA 1
ATOM 885 C C . LEU A 1 115 ? 3.9 30.359 -0.341 1 64.81 115 LEU A C 1
ATOM 887 O O . LEU A 1 115 ? 3.979 31.578 -0.208 1 64.81 115 LEU A O 1
ATOM 891 N N . SER A 1 116 ? 4.785 29.516 0.002 1 68.62 116 SER A N 1
ATOM 892 C CA . SER A 1 116 ? 6.012 30.062 0.587 1 68.62 116 SER A CA 1
ATOM 893 C C . SER A 1 116 ? 6.809 30.859 -0.436 1 68.62 116 SER A C 1
ATOM 895 O O . SER A 1 116 ? 7.441 31.859 -0.092 1 68.62 116 SER A O 1
ATOM 897 N N . SER A 1 117 ? 6.645 30.438 -1.628 1 72.81 117 SER A N 1
ATOM 898 C CA . SER A 1 117 ? 7.328 31.172 -2.688 1 72.81 117 SER A CA 1
ATOM 899 C C . SER A 1 117 ? 6.688 32.531 -2.922 1 72.81 117 SER A C 1
ATOM 901 O O . SER A 1 117 ? 7.383 33.531 -3.17 1 72.81 117 SER A O 1
ATOM 903 N N . VAL A 1 118 ? 5.402 32.531 -2.719 1 72.75 118 VAL A N 1
ATOM 904 C CA . VAL A 1 118 ? 4.703 33.812 -2.902 1 72.75 118 VAL A CA 1
ATOM 905 C C . VAL A 1 118 ? 5.023 34.75 -1.743 1 72.75 118 VAL A C 1
ATOM 907 O O . VAL A 1 118 ? 5.16 35.938 -1.937 1 72.75 118 VAL A O 1
ATOM 910 N N . TRP A 1 119 ? 5.246 34.188 -0.64 1 71.12 119 TRP A N 1
ATOM 911 C CA . TRP A 1 119 ? 5.641 34.969 0.523 1 71.12 119 TRP A CA 1
ATOM 912 C C . TRP A 1 119 ? 7.02 35.562 0.32 1 71.12 119 TRP A C 1
ATOM 914 O O . TRP A 1 119 ? 7.234 36.75 0.628 1 71.12 119 TRP A O 1
ATOM 924 N N . SER A 1 120 ? 7.875 34.875 -0.247 1 70.88 120 SER A N 1
ATOM 925 C CA . SER A 1 120 ? 9.219 35.375 -0.49 1 70.88 120 SER A CA 1
ATOM 926 C C . SER A 1 120 ? 9.203 36.469 -1.55 1 70.88 120 SER A C 1
ATOM 928 O O . SER A 1 120 ? 9.945 37.469 -1.446 1 70.88 120 SER A O 1
ATOM 930 N N . ALA A 1 121 ? 8.328 36.312 -2.469 1 72.69 121 ALA A N 1
ATOM 931 C CA . ALA A 1 121 ? 8.195 37.344 -3.494 1 72.69 121 ALA A CA 1
ATOM 932 C C . ALA A 1 121 ? 7.703 38.656 -2.889 1 72.69 121 ALA A C 1
ATOM 934 O O . ALA A 1 121 ? 8.156 39.75 -3.277 1 72.69 121 ALA A O 1
ATOM 935 N N . ASN A 1 122 ? 6.902 38.5 -1.902 1 71.31 122 ASN A N 1
ATOM 936 C CA . ASN A 1 122 ? 6.359 39.688 -1.237 1 71.31 122 ASN A CA 1
ATOM 937 C C . ASN A 1 122 ? 7.426 40.406 -0.413 1 71.31 122 ASN A C 1
ATOM 939 O O . ASN A 1 122 ? 7.414 41.625 -0.304 1 71.31 122 ASN A O 1
ATOM 943 N N . GLN A 1 123 ? 8.312 39.688 0.087 1 68.5 123 GLN A N 1
ATOM 944 C CA . GLN A 1 123 ? 9.391 40.281 0.868 1 68.5 123 GLN A CA 1
ATOM 945 C C . GLN A 1 123 ? 10.359 41.031 -0.028 1 68.5 123 GLN A C 1
ATOM 947 O O . GLN A 1 123 ? 10.883 42.094 0.364 1 68.5 123 GLN A O 1
ATOM 952 N N . ILE A 1 124 ? 10.578 40.562 -1.22 1 71.75 124 ILE A N 1
ATOM 953 C CA . ILE A 1 124 ? 11.492 41.188 -2.154 1 71.75 124 ILE A CA 1
ATOM 954 C C . ILE A 1 124 ? 10.898 42.531 -2.615 1 71.75 124 ILE A C 1
ATOM 956 O O . ILE A 1 124 ? 11.617 43.5 -2.785 1 71.75 124 ILE A O 1
ATOM 960 N N . ARG A 1 125 ? 9.641 42.656 -2.779 1 68.12 125 ARG A N 1
ATOM 961 C CA . ARG A 1 125 ? 8.969 43.844 -3.285 1 68.12 125 ARG A CA 1
ATOM 962 C C . ARG A 1 125 ? 9.102 45 -2.309 1 68.12 125 ARG A C 1
ATOM 964 O O . ARG A 1 125 ? 9.273 46.156 -2.721 1 68.12 125 ARG A O 1
ATOM 971 N N . VAL A 1 126 ? 9.039 44.812 -1.002 1 61.72 126 VAL A N 1
ATOM 972 C CA . VAL A 1 126 ? 8.906 45.906 -0.03 1 61.72 126 VAL A CA 1
ATOM 973 C C . VAL A 1 126 ? 10.242 46.625 0.114 1 61.72 126 VAL A C 1
ATOM 975 O O . VAL A 1 126 ? 10.281 47.875 0.227 1 61.72 126 VAL A O 1
ATOM 978 N N . ARG A 1 127 ? 11.523 46.062 0.344 1 61.62 127 ARG A N 1
ATOM 979 C CA . ARG A 1 127 ? 12.578 46.875 0.918 1 61.62 127 ARG A CA 1
ATOM 980 C C . ARG A 1 127 ? 13.922 46.594 0.25 1 61.62 127 ARG A C 1
ATOM 982 O O . ARG A 1 127 ? 14.977 46.75 0.873 1 61.62 127 ARG A O 1
ATOM 989 N N . THR A 1 128 ? 14.031 46.25 -1.101 1 64.81 128 THR A N 1
ATOM 990 C CA . THR A 1 128 ? 15.352 45.75 -1.484 1 64.81 128 THR A CA 1
ATOM 991 C C . THR A 1 128 ? 16.062 46.781 -2.371 1 64.81 128 THR A C 1
ATOM 993 O O . THR A 1 128 ? 15.445 47.406 -3.238 1 64.81 128 THR A O 1
ATOM 996 N N . ARG A 1 129 ? 17.234 47.125 -1.925 1 71.69 129 ARG A N 1
ATOM 997 C CA . ARG A 1 129 ? 18.109 47.906 -2.775 1 71.69 129 ARG A CA 1
ATOM 998 C C . ARG A 1 129 ? 18.172 47.344 -4.191 1 71.69 129 ARG A C 1
ATOM 1000 O O . ARG A 1 129 ? 18.109 46.125 -4.379 1 71.69 129 ARG A O 1
ATOM 1007 N N . ALA A 1 130 ? 18.203 48.156 -5.125 1 72.38 130 ALA A N 1
ATOM 1008 C CA . ALA A 1 130 ? 18.109 47.781 -6.539 1 72.38 130 ALA A CA 1
ATOM 1009 C C . ALA A 1 130 ? 19.172 46.75 -6.914 1 72.38 130 ALA A C 1
ATOM 1011 O O . ALA A 1 130 ? 18.922 45.812 -7.668 1 72.38 130 ALA A O 1
ATOM 1012 N N . ARG A 1 131 ? 20.422 46.875 -6.391 1 78.81 131 ARG A N 1
ATOM 1013 C CA . ARG A 1 131 ? 21.5 46 -6.781 1 78.81 131 ARG A CA 1
ATOM 1014 C C . ARG A 1 131 ? 21.25 44.594 -6.258 1 78.81 131 ARG A C 1
ATOM 1016 O O . ARG A 1 131 ? 21.734 43.594 -6.84 1 78.81 131 ARG A O 1
ATOM 1023 N N . LEU A 1 132 ? 20.5 44.469 -5.227 1 85.06 132 LEU A N 1
ATOM 1024 C CA . LEU A 1 132 ? 20.188 43.188 -4.652 1 85.06 132 LEU A CA 1
ATOM 1025 C C . LEU A 1 132 ? 18.859 42.656 -5.18 1 85.06 132 LEU A C 1
ATOM 1027 O O . LEU A 1 132 ? 18.625 41.438 -5.18 1 85.06 132 LEU A O 1
ATOM 1031 N N . ALA A 1 133 ? 18.078 43.562 -5.688 1 85.31 133 ALA A N 1
ATOM 1032 C CA . ALA A 1 133 ? 16.719 43.188 -6.105 1 85.31 133 ALA A CA 1
ATOM 1033 C C . ALA A 1 133 ? 16.766 42.344 -7.387 1 85.31 133 ALA A C 1
ATOM 1035 O O . ALA A 1 133 ? 16.016 41.375 -7.523 1 85.31 133 ALA A O 1
ATOM 1036 N N . ALA A 1 134 ? 17.688 42.688 -8.227 1 85.12 134 ALA A N 1
ATOM 1037 C CA . ALA A 1 134 ? 17.703 42.031 -9.531 1 85.12 134 ALA A CA 1
ATOM 1038 C C . ALA A 1 134 ? 18.047 40.531 -9.383 1 85.12 134 ALA A C 1
ATOM 1040 O O . ALA A 1 134 ? 17.297 39.688 -9.828 1 85.12 134 ALA A O 1
ATOM 1041 N N . PRO A 1 135 ? 19.156 40.25 -8.719 1 86.69 135 PRO A N 1
ATOM 1042 C CA . PRO A 1 135 ? 19.453 38.844 -8.586 1 86.69 135 PRO A CA 1
ATOM 1043 C C . PRO A 1 135 ? 18.406 38.062 -7.781 1 86.69 135 PRO A C 1
ATOM 1045 O O . PRO A 1 135 ? 18.125 36.906 -8.062 1 86.69 135 PRO A O 1
ATOM 1048 N N . LEU A 1 136 ? 17.812 38.688 -6.859 1 88.31 136 LEU A N 1
ATOM 1049 C CA . LEU A 1 136 ? 16.812 38.031 -6.043 1 88.31 136 LEU A CA 1
ATOM 1050 C C . LEU A 1 136 ? 15.555 37.719 -6.852 1 88.31 136 LEU A C 1
ATOM 1052 O O . LEU A 1 136 ? 14.953 36.656 -6.715 1 88.31 136 LEU A O 1
ATOM 1056 N N . TRP A 1 137 ? 15.266 38.688 -7.703 1 87.44 137 TRP A N 1
ATOM 1057 C CA . TRP A 1 137 ? 14.125 38.438 -8.57 1 87.44 137 TRP A CA 1
ATOM 1058 C C . TRP A 1 137 ? 14.422 37.344 -9.586 1 87.44 137 TRP A C 1
ATOM 1060 O O . TRP A 1 137 ? 13.539 36.562 -9.93 1 87.44 137 TRP A O 1
ATOM 1070 N N . ILE A 1 138 ? 15.633 37.25 -10.047 1 88.69 138 ILE A N 1
ATOM 1071 C CA . ILE A 1 138 ? 16.016 36.188 -10.992 1 88.69 138 ILE A CA 1
ATOM 1072 C C . ILE A 1 138 ? 15.953 34.844 -10.305 1 88.69 138 ILE A C 1
ATOM 1074 O O . ILE A 1 138 ? 15.414 33.875 -10.875 1 88.69 138 ILE A O 1
ATOM 1078 N N . ILE A 1 139 ? 16.391 34.781 -9.141 1 88.81 139 ILE A N 1
ATOM 1079 C CA . ILE A 1 139 ? 16.375 33.531 -8.391 1 88.81 139 ILE A CA 1
ATOM 1080 C C . ILE A 1 139 ? 14.938 33.094 -8.141 1 88.81 139 ILE A C 1
ATOM 1082 O O . ILE A 1 139 ? 14.602 31.922 -8.297 1 88.81 139 ILE A O 1
ATOM 1086 N N . TRP A 1 140 ? 14.117 34.031 -7.844 1 86.88 140 TRP A N 1
ATOM 1087 C CA . TRP A 1 140 ? 12.719 33.688 -7.586 1 86.88 140 TRP A CA 1
ATOM 1088 C C . TRP A 1 140 ? 12.023 33.219 -8.859 1 86.88 140 TRP A C 1
ATOM 1090 O O . TRP A 1 140 ? 11.242 32.281 -8.836 1 86.88 140 TRP A O 1
ATOM 1100 N N . CYS A 1 141 ? 12.312 33.875 -9.953 1 87.12 141 CYS A N 1
ATOM 1101 C CA . CYS A 1 141 ? 11.695 33.5 -11.219 1 87.12 141 CYS A CA 1
ATOM 1102 C C . CYS A 1 141 ? 12.117 32.094 -11.633 1 87.12 141 CYS A C 1
ATOM 1104 O O . CYS A 1 141 ? 11.297 31.328 -12.125 1 87.12 141 CYS A O 1
ATOM 1106 N N . ILE A 1 142 ? 13.352 31.844 -11.445 1 89.25 142 ILE A N 1
ATOM 1107 C CA . ILE A 1 142 ? 13.852 30.516 -11.789 1 89.25 142 ILE A CA 1
ATOM 1108 C C . ILE A 1 142 ? 13.211 29.469 -10.883 1 89.25 142 ILE A C 1
ATOM 1110 O O . ILE A 1 142 ? 12.82 28.391 -11.336 1 89.25 142 ILE A O 1
ATOM 1114 N N . HIS A 1 143 ? 13.07 29.828 -9.727 1 85.38 143 HIS A N 1
ATOM 1115 C CA . HIS A 1 143 ? 12.461 28.906 -8.773 1 85.38 143 HIS A CA 1
ATOM 1116 C C . HIS A 1 143 ? 10.992 28.656 -9.117 1 85.38 143 HIS A C 1
ATOM 1118 O O . HIS A 1 143 ? 10.531 27.516 -9.062 1 85.38 143 HIS A O 1
ATOM 1124 N N . ALA A 1 144 ? 10.273 29.641 -9.398 1 82.75 144 ALA A N 1
ATOM 1125 C CA . ALA A 1 144 ? 8.883 29.5 -9.797 1 82.75 144 ALA A CA 1
ATOM 1126 C C . ALA A 1 144 ? 8.758 28.641 -11.055 1 82.75 144 ALA A C 1
ATOM 1128 O O . ALA A 1 144 ? 7.863 27.797 -11.148 1 82.75 144 ALA A O 1
ATOM 1129 N N . SER A 1 145 ? 9.703 28.844 -11.93 1 85.38 145 SER A N 1
ATOM 1130 C CA . SER A 1 145 ? 9.711 28.047 -13.148 1 85.38 145 SER A CA 1
ATOM 1131 C C . SER A 1 145 ? 10.008 26.594 -12.852 1 85.38 145 SER A C 1
ATOM 1133 O O . SER A 1 145 ? 9.438 25.688 -13.477 1 85.38 145 SER A O 1
ATOM 1135 N N . ARG A 1 146 ? 10.82 26.344 -11.953 1 84.94 146 ARG A N 1
ATOM 1136 C CA . ARG A 1 146 ? 11.172 24.984 -11.562 1 84.94 146 ARG A CA 1
ATOM 1137 C C . ARG A 1 146 ? 9.977 24.266 -10.945 1 84.94 146 ARG A C 1
ATOM 1139 O O . ARG A 1 146 ? 9.773 23.078 -11.195 1 84.94 146 ARG A O 1
ATOM 1146 N N . VAL A 1 147 ? 9.258 24.969 -10.156 1 79.5 147 VAL A N 1
ATOM 1147 C CA . VAL A 1 147 ? 8.07 24.375 -9.531 1 79.5 147 VAL A CA 1
ATOM 1148 C C . VAL A 1 147 ? 7.047 24.016 -10.602 1 79.5 147 VAL A C 1
ATOM 1150 O O . VAL A 1 147 ? 6.48 22.922 -10.586 1 79.5 147 VAL A O 1
ATOM 1153 N N . VAL A 1 148 ? 6.902 24.891 -11.539 1 79.06 148 VAL A N 1
ATOM 1154 C CA . VAL A 1 148 ? 5.949 24.641 -12.617 1 79.06 148 VAL A CA 1
ATOM 1155 C C . VAL A 1 148 ? 6.418 23.469 -13.469 1 79.06 148 VAL A C 1
ATOM 1157 O O . VAL A 1 148 ? 5.625 22.578 -13.805 1 79.06 148 VAL A O 1
ATOM 1160 N N . TRP A 1 149 ? 7.688 23.5 -13.664 1 81.5 149 TRP A N 1
ATOM 1161 C CA . TRP A 1 149 ? 8.242 22.438 -14.492 1 81.5 149 TRP A CA 1
ATOM 1162 C C . TRP A 1 149 ? 8.148 21.094 -13.781 1 81.5 149 TRP A C 1
ATOM 1164 O O . TRP A 1 149 ? 7.906 20.062 -14.422 1 81.5 149 TRP A O 1
ATOM 1174 N N . HIS A 1 150 ? 8.359 21.109 -12.562 1 78.5 150 HIS A N 1
ATOM 1175 C CA . HIS A 1 150 ? 8.234 19.875 -11.781 1 78.5 150 HIS A CA 1
ATOM 1176 C C . HIS A 1 150 ? 6.824 19.312 -11.859 1 78.5 150 HIS A C 1
ATOM 1178 O O . HIS A 1 150 ? 6.641 18.109 -12.039 1 78.5 150 HIS A O 1
ATOM 1184 N N . TYR A 1 151 ? 5.84 20.156 -11.82 1 75.19 151 TYR A N 1
ATOM 1185 C CA . TYR A 1 151 ? 4.453 19.703 -11.883 1 75.19 151 TYR A CA 1
ATOM 1186 C C . TYR A 1 151 ? 4.113 19.172 -13.273 1 75.19 151 TYR A C 1
ATOM 1188 O O . TYR A 1 151 ? 3.49 18.125 -13.406 1 75.19 151 TYR A O 1
ATOM 1196 N N . VAL A 1 152 ? 4.613 19.828 -14.227 1 75.56 152 VAL A N 1
ATOM 1197 C CA . VAL A 1 152 ? 4.332 19.422 -15.602 1 75.56 152 VAL A CA 1
ATOM 1198 C C . VAL A 1 152 ? 5.02 18.094 -15.906 1 75.56 152 VAL A C 1
ATOM 1200 O O . VAL A 1 152 ? 4.414 17.203 -16.5 1 75.56 152 VAL A O 1
ATOM 1203 N N . SER A 1 153 ? 6.188 17.984 -15.453 1 77.38 153 SER A N 1
ATOM 1204 C CA . SER A 1 153 ? 6.949 16.766 -15.727 1 77.38 153 SER A CA 1
ATOM 1205 C C . SER A 1 153 ? 6.383 15.578 -14.969 1 77.38 153 SER A C 1
ATOM 1207 O O . SER A 1 153 ? 6.355 14.453 -15.484 1 77.38 153 SER A O 1
ATOM 1209 N N . THR A 1 154 ? 5.914 15.836 -13.766 1 75.31 154 THR A N 1
ATOM 1210 C CA . THR A 1 154 ? 5.371 14.75 -12.961 1 75.31 154 THR A CA 1
ATOM 1211 C C . THR A 1 154 ? 4.055 14.25 -13.539 1 75.31 154 THR A C 1
ATOM 1213 O O . THR A 1 154 ? 3.809 13.047 -13.594 1 75.31 154 THR A O 1
ATOM 1216 N N . ILE A 1 155 ? 3.275 15.133 -14.062 1 71.25 155 ILE A N 1
ATOM 1217 C CA . ILE A 1 155 ? 2.002 14.75 -14.656 1 71.25 155 ILE A CA 1
ATOM 1218 C C . ILE A 1 155 ? 2.254 13.984 -15.961 1 71.25 155 ILE A C 1
ATOM 1220 O O . ILE A 1 155 ? 1.641 12.945 -16.203 1 71.25 155 ILE A O 1
ATOM 1224 N N . ARG A 1 156 ? 3.156 14.43 -16.641 1 72.06 156 ARG A N 1
ATOM 1225 C CA . ARG A 1 156 ? 3.482 13.789 -17.906 1 72.06 156 ARG A CA 1
ATOM 1226 C C . ARG A 1 156 ? 4.09 12.406 -17.688 1 72.06 156 ARG A C 1
ATOM 1228 O O . ARG A 1 156 ? 3.756 11.453 -18.391 1 72.06 156 ARG A O 1
ATOM 1235 N N . ALA A 1 157 ? 4.895 12.336 -16.719 1 73.81 157 ALA A N 1
ATOM 1236 C CA . ALA A 1 157 ? 5.598 11.086 -16.438 1 73.81 157 ALA A CA 1
ATOM 1237 C C . ALA A 1 157 ? 4.641 10.023 -15.898 1 73.81 157 ALA A C 1
ATOM 1239 O O . ALA A 1 157 ? 4.75 8.844 -16.234 1 73.81 157 ALA A O 1
ATOM 1240 N N . THR A 1 158 ? 3.764 10.43 -15.039 1 67.94 158 THR A N 1
ATOM 1241 C CA . THR A 1 158 ? 2.826 9.469 -14.469 1 67.94 158 THR A CA 1
ATOM 1242 C C . THR A 1 158 ? 1.933 8.875 -15.547 1 67.94 158 THR A C 1
ATOM 1244 O O . THR A 1 158 ? 1.711 7.66 -15.578 1 67.94 158 THR A O 1
ATOM 1247 N N . ASN A 1 159 ? 1.511 9.617 -16.453 1 64.12 159 ASN A N 1
ATOM 1248 C CA . ASN A 1 159 ? 0.671 9.141 -17.547 1 64.12 159 ASN A CA 1
ATOM 1249 C C . ASN A 1 159 ? 1.461 8.273 -18.531 1 64.12 159 ASN A C 1
ATOM 1251 O O . ASN A 1 159 ? 0.989 7.219 -18.953 1 64.12 159 ASN A O 1
ATOM 1255 N N . ALA A 1 160 ? 2.643 8.695 -18.641 1 66.19 160 ALA A N 1
ATOM 1256 C CA . ALA A 1 160 ? 3.475 8 -19.625 1 66.19 160 ALA A CA 1
ATOM 1257 C C . ALA A 1 160 ? 3.961 6.66 -19.078 1 66.19 160 ALA A C 1
ATOM 1259 O O . ALA A 1 160 ? 4.039 5.676 -19.812 1 66.19 160 ALA A O 1
ATOM 1260 N N . SER A 1 161 ? 4.18 6.68 -17.859 1 72.56 161 SER A N 1
ATOM 1261 C CA . SER A 1 161 ? 4.746 5.473 -17.266 1 72.56 161 SER A CA 1
ATOM 1262 C C . SER A 1 161 ? 3.734 4.332 -17.25 1 72.56 161 SER A C 1
ATOM 1264 O O . SER A 1 161 ? 4.062 3.199 -17.609 1 72.56 161 SER A O 1
ATOM 1266 N N . LEU A 1 162 ? 2.551 4.609 -16.969 1 71.19 162 LEU A N 1
ATOM 1267 C CA . LEU A 1 162 ? 1.534 3.562 -16.906 1 71.19 162 LEU A CA 1
ATOM 1268 C C . LEU A 1 162 ? 1.145 3.105 -18.312 1 71.19 162 LEU A C 1
ATOM 1270 O O . LEU A 1 162 ? 0.961 1.91 -18.547 1 71.19 162 LEU A O 1
ATOM 1274 N N . ASP A 1 163 ? 1.155 4.027 -19.172 1 75.19 163 ASP A N 1
ATOM 1275 C CA . ASP A 1 163 ? 0.845 3.695 -20.547 1 75.19 163 ASP A CA 1
ATOM 1276 C C . ASP A 1 163 ? 1.967 2.873 -21.188 1 75.19 163 ASP A C 1
ATOM 1278 O O . ASP A 1 163 ? 1.707 1.96 -21.969 1 75.19 163 ASP A O 1
ATOM 1282 N N . ASN A 1 164 ? 3.082 3.217 -20.734 1 82.19 164 ASN A N 1
ATOM 1283 C CA . ASN A 1 164 ? 4.238 2.52 -21.297 1 82.19 164 ASN A CA 1
ATOM 1284 C C . ASN A 1 164 ? 4.285 1.063 -20.828 1 82.19 164 ASN A C 1
ATOM 1286 O O . ASN A 1 164 ? 4.648 0.177 -21.609 1 82.19 164 ASN A O 1
ATOM 1290 N N . VAL A 1 165 ? 3.912 0.83 -19.656 1 82.62 165 VAL A N 1
ATOM 1291 C CA . VAL A 1 165 ? 3.938 -0.536 -19.141 1 82.62 165 VAL A CA 1
ATOM 1292 C C . VAL A 1 165 ? 2.902 -1.383 -19.875 1 82.62 165 VAL A C 1
ATOM 1294 O O . VAL A 1 165 ? 3.182 -2.521 -20.266 1 82.62 165 VAL A O 1
ATOM 1297 N N . LYS A 1 166 ? 1.747 -0.813 -20.109 1 82.88 166 LYS A N 1
ATOM 1298 C CA . LYS A 1 166 ? 0.708 -1.532 -20.844 1 82.88 166 LYS A CA 1
ATOM 1299 C C . LYS A 1 166 ? 1.099 -1.728 -22.297 1 82.88 166 LYS A C 1
ATOM 1301 O O . LYS A 1 166 ? 0.852 -2.789 -22.875 1 82.88 166 LYS A O 1
ATOM 1306 N N . LEU A 1 167 ? 1.707 -0.725 -22.781 1 86.25 167 LEU A N 1
ATOM 1307 C CA . LEU A 1 167 ? 2.156 -0.806 -24.156 1 86.25 167 LEU A CA 1
ATOM 1308 C C . LEU A 1 167 ? 3.172 -1.931 -24.344 1 86.25 167 LEU A C 1
ATOM 1310 O O . LEU A 1 167 ? 3.072 -2.717 -25.281 1 86.25 167 LEU A O 1
ATOM 1314 N N . VAL A 1 168 ? 4.059 -2.023 -23.469 1 87.69 168 VAL A N 1
ATOM 1315 C CA . VAL A 1 168 ? 5.09 -3.057 -23.547 1 87.69 168 VAL A CA 1
ATOM 1316 C C . VAL A 1 168 ? 4.457 -4.434 -23.359 1 87.69 168 VAL A C 1
ATOM 1318 O O . VAL A 1 168 ? 4.812 -5.391 -24.031 1 87.69 168 VAL A O 1
ATOM 1321 N N . SER A 1 169 ? 3.537 -4.516 -22.438 1 85.31 169 SER A N 1
ATOM 1322 C CA . SER A 1 169 ? 2.855 -5.785 -22.203 1 85.31 169 SER A CA 1
ATOM 1323 C C . SER A 1 169 ? 2.102 -6.246 -23.438 1 85.31 169 SER A C 1
ATOM 1325 O O . SER A 1 169 ? 2.191 -7.414 -23.828 1 85.31 169 SER A O 1
ATOM 1327 N N . ASP A 1 170 ? 1.428 -5.367 -24.109 1 83.31 170 ASP A N 1
ATOM 1328 C CA . ASP A 1 170 ? 0.645 -5.707 -25.297 1 83.31 170 ASP A CA 1
ATOM 1329 C C . ASP A 1 170 ? 1.552 -5.988 -26.484 1 83.31 170 ASP A C 1
ATOM 1331 O O . ASP A 1 170 ? 1.252 -6.859 -27.312 1 83.31 170 ASP A O 1
ATOM 1335 N N . TYR A 1 171 ? 2.609 -5.242 -26.562 1 87.69 171 TYR A N 1
ATOM 1336 C CA . TYR A 1 171 ? 3.596 -5.473 -27.609 1 87.69 171 TYR A CA 1
ATOM 1337 C C . TYR A 1 171 ? 4.152 -6.887 -27.531 1 87.69 171 TYR A C 1
ATOM 1339 O O . TYR A 1 171 ? 4.289 -7.566 -28.547 1 87.69 171 TYR A O 1
ATOM 1347 N N . MET A 1 172 ? 4.406 -7.309 -26.344 1 87 172 MET A N 1
ATOM 1348 C CA . MET A 1 172 ? 5.023 -8.617 -26.172 1 87 172 MET A CA 1
ATOM 1349 C C . MET A 1 172 ? 3.998 -9.734 -26.359 1 87 172 MET A C 1
ATOM 1351 O O . MET A 1 172 ? 4.367 -10.883 -26.609 1 87 172 MET A O 1
ATOM 1355 N N . MET A 1 173 ? 2.748 -9.398 -26.25 1 80.81 173 MET A N 1
ATOM 1356 C CA . MET A 1 173 ? 1.7 -10.391 -26.469 1 80.81 173 MET A CA 1
ATOM 1357 C C . MET A 1 173 ? 1.502 -10.664 -27.953 1 80.81 173 MET A C 1
ATOM 1359 O O . MET A 1 173 ? 1.032 -11.734 -28.344 1 80.81 173 MET A O 1
ATOM 1363 N N . THR A 1 174 ? 1.805 -9.625 -28.703 1 73.75 174 THR A N 1
ATOM 1364 C CA . THR A 1 174 ? 1.615 -9.797 -30.141 1 73.75 174 THR A CA 1
ATOM 1365 C C . THR A 1 174 ? 2.723 -10.672 -30.719 1 73.75 174 THR A C 1
ATOM 1367 O O . THR A 1 174 ? 3.881 -10.57 -30.312 1 73.75 174 THR A O 1
ATOM 1370 N N . SER A 1 175 ? 2.408 -12.016 -31.078 1 58.94 175 SER A N 1
ATOM 1371 C CA . SER A 1 175 ? 3.154 -13.195 -31.5 1 58.94 175 SER A CA 1
ATOM 1372 C C . SER A 1 175 ? 4.395 -12.805 -32.312 1 58.94 175 SER A C 1
ATOM 1374 O O . SER A 1 175 ? 5.434 -13.469 -32.219 1 58.94 175 SER A O 1
ATOM 1376 N N . GLN A 1 176 ? 4.293 -11.812 -33 1 57.91 176 GLN A N 1
ATOM 1377 C CA . GLN A 1 176 ? 5.359 -11.578 -33.969 1 57.91 176 GLN A CA 1
ATOM 1378 C C . GLN A 1 176 ? 6.668 -11.219 -33.281 1 57.91 176 GLN A C 1
ATOM 1380 O O . GLN A 1 176 ? 7.75 -11.398 -33.844 1 57.91 176 GLN A O 1
ATOM 1385 N N . HIS A 1 177 ? 6.574 -11.062 -31.984 1 57.12 177 HIS A N 1
ATOM 1386 C CA . HIS A 1 177 ? 7.777 -10.5 -31.375 1 57.12 177 HIS A CA 1
ATOM 1387 C C . HIS A 1 177 ? 8.383 -11.453 -30.359 1 57.12 177 HIS A C 1
ATOM 1389 O O . HIS A 1 177 ? 9.484 -11.219 -29.859 1 57.12 177 HIS A O 1
ATOM 1395 N N . THR A 1 178 ? 7.66 -12.562 -30.047 1 58.66 178 THR A N 1
ATOM 1396 C CA . THR A 1 178 ? 8.141 -13.461 -29 1 58.66 178 THR A CA 1
ATOM 1397 C C . THR A 1 178 ? 8.562 -14.797 -29.594 1 58.66 178 THR A C 1
ATOM 1399 O O . THR A 1 178 ? 9.375 -15.516 -29.016 1 58.66 178 THR A O 1
ATOM 1402 N N . ASP A 1 179 ? 7.984 -15.203 -30.766 1 58.56 179 ASP A N 1
ATOM 1403 C CA . ASP A 1 179 ? 8.031 -16.594 -31.188 1 58.56 179 ASP A CA 1
ATOM 1404 C C . ASP A 1 179 ? 9.062 -16.797 -32.312 1 58.56 179 ASP A C 1
ATOM 1406 O O . ASP A 1 179 ? 8.797 -17.5 -33.281 1 58.56 179 ASP A O 1
ATOM 1410 N N . ASP A 1 180 ? 10.211 -16.094 -32.125 1 63.44 180 ASP A N 1
ATOM 1411 C CA . ASP A 1 180 ? 11.07 -16.344 -33.281 1 63.44 180 ASP A CA 1
ATOM 1412 C C . ASP A 1 180 ? 11.961 -17.547 -33.062 1 63.44 180 ASP A C 1
ATOM 1414 O O . ASP A 1 180 ? 12.82 -17.547 -32.188 1 63.44 180 ASP A O 1
ATOM 1418 N N . ASP A 1 181 ? 11.617 -18.641 -33.625 1 64.38 181 ASP A N 1
ATOM 1419 C CA . ASP A 1 181 ? 12.422 -19.859 -33.594 1 64.38 181 ASP A CA 1
ATOM 1420 C C . ASP A 1 181 ? 13.867 -19.578 -34 1 64.38 181 ASP A C 1
ATOM 1422 O O . ASP A 1 181 ? 14.773 -20.328 -33.656 1 64.38 181 ASP A O 1
ATOM 1426 N N . ASP A 1 182 ? 14.102 -18.422 -34.625 1 74.75 182 ASP A N 1
ATOM 1427 C CA . ASP A 1 182 ? 15.445 -18.125 -35.094 1 74.75 182 ASP A CA 1
ATOM 1428 C C . ASP A 1 182 ? 16.172 -17.172 -34.156 1 74.75 182 ASP A C 1
ATOM 1430 O O . ASP A 1 182 ? 17.109 -16.484 -34.531 1 74.75 182 ASP A O 1
ATOM 1434 N N . ALA A 1 183 ? 15.68 -17.25 -32.875 1 86.69 183 ALA A N 1
ATOM 1435 C CA . ALA A 1 183 ? 16.328 -16.344 -31.938 1 86.69 183 ALA A CA 1
ATOM 1436 C C . ALA A 1 183 ? 17.719 -16.844 -31.562 1 86.69 183 ALA A C 1
ATOM 1438 O O . ALA A 1 183 ? 17.906 -18.047 -31.312 1 86.69 183 ALA A O 1
ATOM 1439 N N . CYS A 1 184 ? 18.734 -16.016 -31.703 1 89.62 184 CYS A N 1
ATOM 1440 C CA . CYS A 1 184 ? 20.125 -16.328 -31.391 1 89.62 184 CYS A CA 1
ATOM 1441 C C . CYS A 1 184 ? 20.641 -15.422 -30.266 1 89.62 184 CYS A C 1
ATOM 1443 O O . CYS A 1 18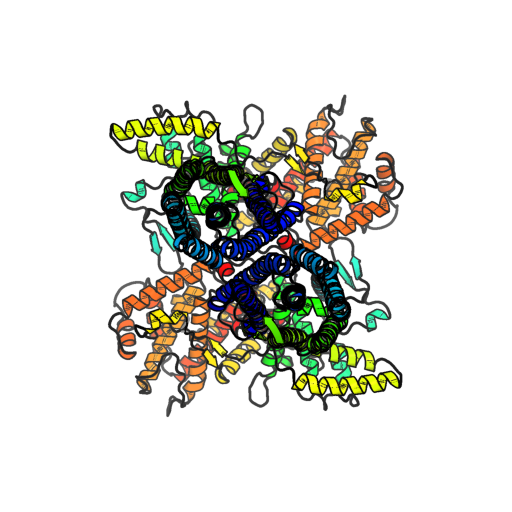4 ? 20.828 -14.227 -30.484 1 89.62 184 CYS A O 1
ATOM 1445 N N . PRO A 1 185 ? 20.953 -16 -29.141 1 89.75 185 PRO A N 1
ATOM 1446 C CA . PRO A 1 185 ? 21.375 -15.188 -28 1 89.75 185 PRO A CA 1
ATOM 1447 C C . PRO A 1 185 ? 22.719 -14.516 -28.219 1 89.75 185 PRO A C 1
ATOM 1449 O O . PRO A 1 185 ? 22.984 -13.445 -27.656 1 89.75 185 PRO A O 1
ATOM 1452 N N . SER A 1 186 ? 23.609 -15.047 -29.031 1 85.31 186 SER A N 1
ATOM 1453 C CA . SER A 1 186 ? 24.938 -14.477 -29.25 1 85.31 186 SER A CA 1
ATOM 1454 C C . SER A 1 186 ? 24.859 -13.18 -30.047 1 85.31 186 SER A C 1
ATOM 1456 O O . SER A 1 186 ? 25.578 -12.227 -29.781 1 85.31 186 SER A O 1
ATOM 1458 N N . THR A 1 187 ? 23.922 -13.078 -30.953 1 87.81 187 THR A N 1
ATOM 1459 C CA . THR A 1 187 ? 23.75 -11.891 -31.781 1 87.81 187 THR A CA 1
ATOM 1460 C C . THR A 1 187 ? 22.484 -11.141 -31.406 1 87.81 187 THR A C 1
ATOM 1462 O O . THR A 1 187 ? 22.219 -10.055 -31.922 1 87.81 187 THR A O 1
ATOM 1465 N N . MET A 1 188 ? 21.797 -11.656 -30.469 1 91.62 188 MET A N 1
ATOM 1466 C CA . MET A 1 188 ? 20.547 -11.102 -29.969 1 91.62 188 MET A CA 1
ATOM 1467 C C . MET A 1 188 ? 19.516 -10.992 -31.094 1 91.62 188 MET A C 1
ATOM 1469 O O . MET A 1 188 ? 18.562 -10.211 -31 1 91.62 188 MET A O 1
ATOM 1473 N N . ARG A 1 189 ? 19.797 -11.734 -32.188 1 89.75 189 ARG A N 1
ATOM 1474 C CA . ARG A 1 189 ? 18.828 -11.758 -33.281 1 89.75 189 ARG A CA 1
ATOM 1475 C C . ARG A 1 189 ? 17.516 -12.391 -32.812 1 89.75 189 ARG A C 1
ATOM 1477 O O . ARG A 1 189 ? 17.516 -13.438 -32.156 1 89.75 189 ARG A O 1
ATOM 1484 N N . GLY A 1 190 ? 16.344 -11.703 -33.062 1 88.62 190 GLY A N 1
ATOM 1485 C CA . GLY A 1 190 ? 15.047 -12.258 -32.688 1 88.62 190 GLY A CA 1
ATOM 1486 C C . GLY A 1 190 ? 14.508 -11.711 -31.391 1 88.62 190 GLY A C 1
ATOM 1487 O O . GLY A 1 190 ? 13.328 -11.898 -31.078 1 88.62 190 GLY A O 1
ATOM 1488 N N . TYR A 1 191 ? 15.383 -11.141 -30.609 1 91.19 191 TYR A N 1
ATOM 1489 C CA . TYR A 1 191 ? 14.938 -10.555 -29.344 1 91.19 191 TYR A CA 1
ATOM 1490 C C . TYR A 1 191 ? 14.539 -9.094 -29.547 1 91.19 191 TYR A C 1
ATOM 1492 O O . TYR A 1 191 ? 15.328 -8.188 -29.297 1 91.19 191 TYR A O 1
ATOM 1500 N N . ARG A 1 192 ? 13.336 -8.883 -29.922 1 89.94 192 ARG A N 1
ATOM 1501 C CA . ARG A 1 192 ? 12.82 -7.559 -30.25 1 89.94 192 ARG A CA 1
ATOM 1502 C C . ARG A 1 192 ? 12.25 -6.871 -29.016 1 89.94 192 ARG A C 1
ATOM 1504 O O . ARG A 1 192 ? 11.125 -6.367 -29.047 1 89.94 192 ARG A O 1
ATOM 1511 N N . TYR A 1 193 ? 13.047 -6.82 -27.938 1 92.38 193 TYR A N 1
ATOM 1512 C CA . TYR A 1 193 ? 12.672 -6.105 -26.734 1 92.38 193 TYR A CA 1
ATOM 1513 C C . TYR A 1 193 ? 12.875 -4.605 -26.891 1 92.38 193 TYR A C 1
ATOM 1515 O O . TYR A 1 193 ? 13.938 -4.16 -27.344 1 92.38 193 TYR A O 1
ATOM 1523 N N . ILE A 1 194 ? 11.906 -3.842 -26.5 1 91.88 194 ILE A N 1
ATOM 1524 C CA . ILE A 1 194 ? 11.93 -2.398 -26.719 1 91.88 194 ILE A CA 1
ATOM 1525 C C . ILE A 1 194 ? 12.922 -1.751 -25.766 1 91.88 194 ILE A C 1
ATOM 1527 O O . ILE A 1 194 ? 12.883 -2.01 -24.547 1 91.88 194 ILE A O 1
ATOM 1531 N N . VAL A 1 195 ? 13.719 -0.966 -26.281 1 93.62 195 VAL A N 1
ATOM 1532 C CA . VAL A 1 195 ? 14.633 -0.184 -25.453 1 93.62 195 VAL A CA 1
ATOM 1533 C C . VAL A 1 195 ? 14.094 1.238 -25.297 1 93.62 195 VAL A C 1
ATOM 1535 O O . VAL A 1 195 ? 13.703 1.644 -24.203 1 93.62 195 VAL A O 1
ATOM 1538 N N . VAL A 1 196 ? 14 2.02 -26.438 1 90.94 196 VAL A N 1
ATOM 1539 C CA . VAL A 1 196 ? 13.523 3.395 -26.328 1 90.94 196 VAL A CA 1
ATOM 1540 C C . VAL A 1 196 ? 12.68 3.752 -27.547 1 90.94 196 VAL A C 1
ATOM 1542 O O . VAL A 1 196 ? 12.625 2.992 -28.516 1 90.94 196 VAL A O 1
ATOM 1545 N N . TRP A 1 197 ? 11.898 4.898 -27.484 1 87.38 197 TRP A N 1
ATOM 1546 C CA . TRP A 1 197 ? 11.18 5.617 -28.531 1 87.38 197 TRP A CA 1
ATOM 1547 C C . TRP A 1 197 ? 9.836 4.961 -28.828 1 87.38 197 TRP A C 1
ATOM 1549 O O . TRP A 1 197 ? 9.328 5.035 -29.953 1 87.38 197 TRP A O 1
ATOM 1559 N N . GLU A 1 198 ? 9.383 4.254 -27.906 1 84.44 198 GLU A N 1
ATOM 1560 C CA . GLU A 1 198 ? 8.031 3.711 -28.016 1 84.44 198 GLU A CA 1
ATOM 1561 C C . GLU A 1 198 ? 6.984 4.82 -27.953 1 84.44 198 GLU A C 1
ATOM 1563 O O . GLU A 1 198 ? 5.902 4.699 -28.531 1 84.44 198 GLU A O 1
ATOM 1568 N N . ASP A 1 199 ? 7.328 5.855 -27.281 1 75.25 199 ASP A N 1
ATOM 1569 C CA . ASP A 1 199 ? 6.402 6.965 -27.078 1 75.25 199 ASP A CA 1
ATOM 1570 C C . ASP A 1 199 ? 6.207 7.758 -28.375 1 75.25 199 ASP A C 1
ATOM 1572 O O . ASP A 1 199 ? 5.223 8.492 -28.516 1 75.25 199 ASP A O 1
ATOM 1576 N N . GLU A 1 200 ? 7.133 7.641 -29.266 1 75.56 200 GLU A N 1
ATOM 1577 C CA . GLU A 1 200 ? 7.051 8.383 -30.516 1 75.56 200 GLU A CA 1
ATOM 1578 C C . GLU A 1 200 ? 6.203 7.633 -31.547 1 75.56 200 GLU A C 1
ATOM 1580 O O . GLU A 1 200 ? 5.832 8.195 -32.594 1 75.56 200 GLU A O 1
ATOM 1585 N N . GLN A 1 201 ? 5.867 6.473 -31.109 1 79 201 GLN A N 1
ATOM 1586 C CA . GLN A 1 201 ? 5.078 5.668 -32.031 1 79 201 GLN A CA 1
ATOM 1587 C C . GLN A 1 201 ? 3.588 5.957 -31.891 1 79 201 GLN A C 1
ATOM 1589 O O . GLN A 1 201 ? 3.135 6.359 -30.812 1 79 201 GLN A O 1
ATOM 1594 N N . MET A 1 202 ? 2.943 5.832 -33 1 75.75 202 MET A N 1
ATOM 1595 C CA . MET A 1 202 ? 1.499 6.035 -32.938 1 75.75 202 MET A CA 1
ATOM 1596 C C . MET A 1 202 ? 0.805 4.852 -32.281 1 75.75 202 MET A C 1
ATOM 1598 O O . MET A 1 202 ? 1.091 3.697 -32.625 1 75.75 202 MET A O 1
ATOM 1602 N N . MET A 1 203 ? 0.088 5.223 -31.281 1 75.38 203 MET A N 1
ATOM 1603 C CA . MET A 1 203 ? -0.631 4.199 -30.531 1 75.38 203 MET A CA 1
ATOM 1604 C C . MET A 1 203 ? -2.102 4.16 -30.938 1 75.38 203 MET A C 1
ATOM 1606 O O . MET A 1 203 ? -2.717 5.207 -31.156 1 75.38 203 MET A O 1
ATOM 1610 N N . GLU A 1 204 ? -2.527 2.936 -31.281 1 71.38 204 GLU A N 1
ATOM 1611 C CA . GLU A 1 204 ? -3.941 2.752 -31.594 1 71.38 204 GLU A CA 1
ATOM 1612 C C . GLU A 1 204 ? -4.609 1.82 -30.578 1 71.38 204 GLU A C 1
ATOM 1614 O O . GLU A 1 204 ? -4.012 0.834 -30.156 1 71.38 204 GLU A O 1
ATOM 1619 N N . VAL A 1 205 ? -5.719 2.275 -30.141 1 70.62 205 VAL A N 1
ATOM 1620 C CA . VAL A 1 205 ? -6.484 1.443 -29.219 1 70.62 205 VAL A CA 1
ATOM 1621 C C . VAL A 1 205 ? -7.348 0.462 -30 1 70.62 205 VAL A C 1
ATOM 1623 O O . VAL A 1 205 ? -8.078 0.859 -30.906 1 70.62 205 VAL A O 1
ATOM 1626 N N . SER A 1 206 ? -6.938 -0.796 -29.906 1 66.38 206 SER A N 1
ATOM 1627 C CA . SER A 1 206 ? -7.762 -1.79 -30.594 1 66.38 206 SER A CA 1
ATOM 1628 C C . SER A 1 206 ? -8.961 -2.189 -29.75 1 66.38 206 SER A C 1
ATOM 1630 O O . SER A 1 206 ? -8.867 -2.266 -28.516 1 66.38 206 SER A O 1
ATOM 1632 N N . GLY A 1 207 ? -10.148 -2.064 -30.5 1 58.44 207 GLY A N 1
ATOM 1633 C CA . GLY A 1 207 ? -11.453 -2.322 -29.906 1 58.44 207 GLY A CA 1
ATOM 1634 C C . GLY A 1 207 ? -11.555 -3.697 -29.266 1 58.44 207 GLY A C 1
ATOM 1635 O O . GLY A 1 207 ? -10.555 -4.406 -29.141 1 58.44 207 GLY A O 1
ATOM 1636 N N . PRO A 1 208 ? -12.75 -4.301 -28.906 1 62.31 208 PRO A N 1
ATOM 1637 C CA . PRO A 1 208 ? -13.102 -5.586 -28.297 1 62.31 208 PRO A CA 1
ATOM 1638 C C . PRO A 1 208 ? -12.531 -6.777 -29.062 1 62.31 208 PRO A C 1
ATOM 1640 O O . PRO A 1 208 ? -12.273 -6.668 -30.266 1 62.31 208 PRO A O 1
ATOM 1643 N N . PRO A 1 209 ? -12.117 -7.93 -28.438 1 60.91 209 PRO A N 1
ATOM 1644 C CA . PRO A 1 209 ? -12.625 -8.391 -27.141 1 60.91 209 PRO A CA 1
ATOM 1645 C C . PRO A 1 209 ? -11.883 -7.777 -25.953 1 60.91 209 PRO A C 1
ATOM 1647 O O . PRO A 1 209 ? -12.398 -7.758 -24.844 1 60.91 209 PRO A O 1
ATOM 1650 N N . GLY A 1 210 ? -10.555 -7.309 -26.25 1 62.16 210 GLY A N 1
ATOM 1651 C CA . GLY A 1 210 ? -9.828 -6.738 -25.125 1 62.16 210 GLY A CA 1
ATOM 1652 C C . GLY A 1 210 ? -9.242 -5.371 -25.422 1 62.16 210 GLY A C 1
ATOM 1653 O O . GLY A 1 210 ? -9.219 -4.941 -26.578 1 62.16 210 GLY A O 1
ATOM 1654 N N . PHE A 1 211 ? -8.969 -4.629 -24.344 1 68.56 211 PHE A N 1
ATOM 1655 C CA . PHE A 1 211 ? -8.273 -3.359 -24.484 1 68.56 211 PHE A CA 1
ATOM 1656 C C . PHE A 1 211 ? -6.789 -3.584 -24.75 1 68.56 211 PHE A C 1
ATOM 1658 O O . PHE A 1 211 ? -6.082 -4.129 -23.891 1 68.56 211 PHE A O 1
ATOM 1665 N N . THR A 1 212 ? -6.469 -3.439 -25.969 1 75.5 212 THR A N 1
ATOM 1666 C CA . THR A 1 212 ? -5.055 -3.57 -26.312 1 75.5 212 THR A CA 1
ATOM 1667 C C . THR A 1 212 ? -4.535 -2.295 -26.969 1 75.5 212 THR A C 1
ATOM 1669 O O . THR A 1 212 ? -5.25 -1.653 -27.734 1 75.5 212 THR A O 1
ATOM 1672 N N . LEU A 1 213 ? -3.383 -1.902 -26.438 1 76 213 LEU A N 1
ATOM 1673 C CA . LEU A 1 213 ? -2.666 -0.794 -27.062 1 76 213 LEU A CA 1
ATOM 1674 C C . LEU A 1 213 ? -1.706 -1.3 -28.141 1 76 213 LEU A C 1
ATOM 1676 O O . LEU A 1 213 ? -0.758 -2.027 -27.828 1 76 213 LEU A O 1
ATOM 1680 N N . GLU A 1 214 ? -2.105 -1.078 -29.359 1 76.19 214 GLU A N 1
ATOM 1681 C CA . GLU A 1 214 ? -1.271 -1.583 -30.453 1 76.19 214 GLU A CA 1
ATOM 1682 C C . GLU A 1 214 ? -0.408 -0.474 -31.047 1 76.19 214 GLU A C 1
ATOM 1684 O O . GLU A 1 214 ? -0.884 0.644 -31.266 1 76.19 214 GLU A O 1
ATOM 1689 N N . MET A 1 215 ? 0.891 -0.805 -31.078 1 78.75 215 MET A N 1
ATOM 1690 C CA . MET A 1 215 ? 1.817 0.092 -31.766 1 78.75 215 MET A CA 1
ATOM 1691 C C . MET A 1 215 ? 1.778 -0.134 -33.281 1 78.75 215 MET A C 1
ATOM 1693 O O . MET A 1 215 ? 1.841 -1.274 -33.75 1 78.75 215 MET A O 1
ATOM 1697 N N . LYS A 1 216 ? 1.42 0.862 -34 1 74.62 216 LYS A N 1
ATOM 1698 C CA . LYS A 1 216 ? 1.473 0.735 -35.469 1 74.62 216 LYS A CA 1
ATOM 1699 C C . LYS A 1 216 ? 2.914 0.639 -35.938 1 74.62 216 LYS A C 1
ATOM 1701 O O . LYS A 1 216 ? 3.668 1.611 -35.875 1 74.62 216 LYS A O 1
ATOM 1706 N N . LEU A 1 217 ? 3.293 -0.534 -36.094 1 73.62 217 LEU A N 1
ATOM 1707 C CA . LEU A 1 217 ? 4.676 -0.763 -36.5 1 73.62 217 LEU A CA 1
ATOM 1708 C C . LEU A 1 217 ? 4.832 -0.655 -38 1 73.62 217 LEU A C 1
ATOM 1710 O O . LEU A 1 217 ? 5.723 -1.276 -38.594 1 73.62 217 LEU A O 1
ATOM 1714 N N . THR A 1 218 ? 3.672 0.051 -38.625 1 68.31 218 THR A N 1
ATOM 1715 C CA . THR A 1 218 ? 3.752 0.249 -40.062 1 68.31 218 THR A CA 1
ATOM 1716 C C . THR A 1 218 ? 4.035 1.712 -40.406 1 68.31 218 THR A C 1
ATOM 1718 O O . THR A 1 218 ? 3.477 2.615 -39.781 1 68.31 218 THR A O 1
ATOM 1721 N N . GLY A 1 219 ? 5.348 1.964 -41.062 1 63.75 219 GLY A N 1
ATOM 1722 C CA . GLY A 1 219 ? 5.688 3.309 -41.5 1 63.75 219 GLY A CA 1
ATOM 1723 C C . GLY A 1 219 ? 7.098 3.723 -41.125 1 63.75 219 GLY A C 1
ATOM 1724 O O . GLY A 1 219 ? 7.852 2.928 -40.562 1 63.75 219 GLY A O 1
ATOM 1725 N N . PRO A 1 220 ? 7.445 4.887 -41.469 1 66.25 220 PRO A N 1
ATOM 1726 C CA . PRO A 1 220 ? 8.805 5.375 -41.25 1 66.25 220 PRO A CA 1
ATOM 1727 C C . PRO A 1 220 ? 9.141 5.535 -39.75 1 66.25 220 PRO A C 1
ATOM 1729 O O . PRO A 1 220 ? 10.297 5.395 -39.375 1 66.25 220 PRO A O 1
ATOM 1732 N N . LYS A 1 221 ? 8.164 5.652 -38.969 1 74.81 221 LYS A N 1
ATOM 1733 C CA . LYS A 1 221 ? 8.414 5.844 -37.531 1 74.81 221 LYS A CA 1
ATOM 1734 C C . LYS A 1 221 ? 8.672 4.508 -36.844 1 74.81 221 LYS A C 1
ATOM 1736 O O . LYS A 1 221 ? 9.305 4.469 -35.781 1 74.81 221 LYS A O 1
ATOM 1741 N N . ALA A 1 222 ? 8.188 3.555 -37.531 1 75.75 222 ALA A N 1
ATOM 1742 C CA . ALA A 1 222 ? 8.391 2.221 -36.969 1 75.75 222 ALA A CA 1
ATOM 1743 C C . ALA A 1 222 ? 9.875 1.842 -36.969 1 75.75 222 ALA A C 1
ATOM 1745 O O . ALA A 1 222 ? 10.336 1.125 -36.094 1 75.75 222 ALA A O 1
ATOM 1746 N N . ALA A 1 223 ? 10.57 2.416 -37.938 1 75 223 ALA A N 1
ATOM 1747 C CA . ALA A 1 223 ? 11.992 2.105 -38.062 1 75 223 ALA A CA 1
ATOM 1748 C C . ALA A 1 223 ? 12.797 2.797 -36.938 1 75 223 ALA A C 1
ATOM 1750 O O . ALA A 1 223 ? 13.922 2.398 -36.656 1 75 223 ALA A O 1
ATOM 1751 N N . GLN A 1 224 ? 12.133 3.648 -36.344 1 81.62 224 GLN A N 1
ATOM 1752 C CA . GLN A 1 224 ? 12.836 4.43 -35.312 1 81.62 224 GLN A CA 1
ATOM 1753 C C . GLN A 1 224 ? 12.781 3.742 -33.969 1 81.62 224 GLN A C 1
ATOM 1755 O O . GLN A 1 224 ? 13.547 4.082 -33.062 1 81.62 224 GLN A O 1
ATOM 1760 N N . LEU A 1 225 ? 11.953 2.713 -33.906 1 89.25 225 LEU A N 1
ATOM 1761 C CA . LEU A 1 225 ? 11.898 1.975 -32.656 1 89.25 225 LEU A CA 1
ATOM 1762 C C . LEU A 1 225 ? 13.18 1.187 -32.438 1 89.25 225 LEU A C 1
ATOM 1764 O O . LEU A 1 225 ? 13.625 0.438 -33.312 1 89.25 225 LEU A O 1
ATOM 1768 N N . LEU A 1 226 ? 13.805 1.487 -31.359 1 92.25 226 LEU A N 1
ATOM 1769 C CA . LEU A 1 226 ? 15.055 0.801 -31.062 1 92.25 226 LEU A CA 1
ATOM 1770 C C . LEU A 1 226 ? 14.805 -0.431 -30.203 1 92.25 226 LEU A C 1
ATOM 1772 O O . LEU A 1 226 ? 14.258 -0.325 -29.094 1 92.25 226 LEU A O 1
ATOM 1776 N N . THR A 1 227 ? 15.109 -1.555 -30.688 1 92.81 227 THR A N 1
ATOM 1777 C CA . THR A 1 227 ? 15 -2.82 -29.984 1 92.81 227 THR A CA 1
ATOM 1778 C C . THR A 1 227 ? 16.375 -3.416 -29.703 1 92.81 227 THR A C 1
ATOM 1780 O O . THR A 1 227 ? 17.391 -2.916 -30.219 1 92.81 227 THR A O 1
ATOM 1783 N N . VAL A 1 228 ? 16.453 -4.395 -28.906 1 94 228 VAL A N 1
ATOM 1784 C CA . VAL A 1 228 ? 17.719 -5 -28.5 1 94 228 VAL A CA 1
ATOM 1785 C C . VAL A 1 228 ? 18.422 -5.598 -29.719 1 94 228 VAL A C 1
ATOM 1787 O O . VAL A 1 228 ? 19.625 -5.465 -29.875 1 94 228 VAL A O 1
ATOM 1790 N N . ASP A 1 229 ? 17.703 -6.27 -30.609 1 91.81 229 ASP A N 1
ATOM 1791 C CA . ASP A 1 229 ? 18.281 -6.875 -31.797 1 91.81 229 ASP A CA 1
ATOM 1792 C C . ASP A 1 229 ? 18.938 -5.816 -32.688 1 91.81 229 ASP A C 1
ATOM 1794 O O . ASP A 1 229 ? 20.031 -6.027 -33.219 1 91.81 229 ASP A O 1
ATOM 1798 N N . LYS A 1 230 ? 18.328 -4.648 -32.781 1 90 230 LYS A N 1
ATOM 1799 C CA . LYS A 1 230 ? 18.875 -3.564 -33.594 1 90 230 LYS A CA 1
ATOM 1800 C C . LYS A 1 230 ? 20.156 -3.012 -32.969 1 90 230 LYS A C 1
ATOM 1802 O O . LYS A 1 230 ? 21.047 -2.561 -33.688 1 90 230 LYS A O 1
ATOM 1807 N N . VAL A 1 231 ? 20.234 -2.98 -31.641 1 92.44 231 VAL A N 1
ATOM 1808 C CA . VAL A 1 231 ? 21.453 -2.525 -30.969 1 92.44 231 VAL A CA 1
ATOM 1809 C C . VAL A 1 231 ? 22.625 -3.445 -31.328 1 92.44 231 VAL A C 1
ATOM 1811 O O . VAL A 1 231 ? 23.719 -2.979 -31.625 1 92.44 231 VAL A O 1
ATOM 1814 N N . TRP A 1 232 ? 22.359 -4.695 -31.297 1 92.88 232 TRP A N 1
ATOM 1815 C CA . TRP A 1 232 ? 23.406 -5.668 -31.578 1 92.88 232 TRP A CA 1
ATOM 1816 C C . TRP A 1 232 ? 23.703 -5.746 -33.062 1 92.88 232 TRP A C 1
ATOM 1818 O O . TRP A 1 232 ? 24.781 -6.18 -33.469 1 92.88 232 TRP A O 1
ATOM 1828 N N . GLU A 1 233 ? 22.703 -5.406 -33.875 1 88.75 233 GLU A N 1
ATOM 1829 C CA . GLU A 1 233 ? 22.938 -5.352 -35.312 1 88.75 233 GLU A CA 1
ATOM 1830 C C . GLU A 1 233 ? 24.016 -4.332 -35.656 1 88.75 233 GLU A C 1
ATOM 1832 O O . GLU A 1 233 ? 24.766 -4.52 -36.594 1 88.75 233 GLU A O 1
ATOM 1837 N N . GLN A 1 234 ? 24.094 -3.305 -34.844 1 84.25 234 GLN A N 1
ATOM 1838 C CA . GLN A 1 234 ? 25.094 -2.277 -35.062 1 84.25 234 GLN A CA 1
ATOM 1839 C C . GLN A 1 234 ? 26.5 -2.824 -34.812 1 84.25 234 GLN A C 1
ATOM 1841 O O . GLN A 1 234 ? 27.484 -2.264 -35.281 1 84.25 234 GLN A O 1
ATOM 1846 N N . ALA A 1 235 ? 26.594 -3.779 -33.969 1 78.81 235 ALA A N 1
ATOM 1847 C CA . ALA A 1 235 ? 27.875 -4.391 -33.625 1 78.81 235 ALA A CA 1
ATOM 1848 C C . ALA A 1 235 ? 28.516 -5.07 -34.812 1 78.81 235 ALA A C 1
ATOM 1850 O O . ALA A 1 235 ? 29.719 -5.316 -34.844 1 78.81 235 ALA A O 1
ATOM 1851 N N . GLN A 1 236 ? 27.641 -5.391 -35.781 1 78.88 236 GLN A N 1
ATOM 1852 C CA . GLN A 1 236 ? 28.141 -6.102 -36.969 1 78.88 236 GLN A CA 1
ATOM 1853 C C . GLN A 1 236 ? 28.922 -5.168 -37.875 1 78.88 236 GLN A C 1
ATOM 1855 O O . GLN A 1 236 ? 29.703 -5.629 -38.719 1 78.88 236 GLN A O 1
ATOM 1860 N N . ASP A 1 237 ? 28.672 -3.916 -37.594 1 78.44 237 ASP A N 1
ATOM 1861 C CA . ASP A 1 237 ? 29.453 -2.932 -38.344 1 78.44 237 ASP A CA 1
ATOM 1862 C C . ASP A 1 237 ? 30.875 -2.828 -37.781 1 78.44 237 ASP A C 1
ATOM 1864 O O . ASP A 1 237 ? 31.094 -2.223 -36.719 1 78.44 237 ASP A O 1
ATOM 1868 N N . LYS A 1 238 ? 31.812 -3.375 -38.469 1 78.12 238 LYS A N 1
ATOM 1869 C CA . LYS A 1 238 ? 33.219 -3.449 -38.031 1 78.12 238 LYS A CA 1
ATOM 1870 C C . LYS A 1 238 ? 33.812 -2.055 -37.875 1 78.12 238 LYS A C 1
ATOM 1872 O O . LYS A 1 238 ? 34.781 -1.872 -37.125 1 78.12 238 LYS A O 1
ATOM 1877 N N . ASP A 1 239 ? 33.156 -1.104 -38.531 1 75.56 239 ASP A N 1
ATOM 1878 C CA . ASP A 1 239 ? 33.719 0.244 -38.531 1 75.56 239 ASP A CA 1
ATOM 1879 C C . ASP A 1 239 ? 33.188 1.056 -37.344 1 75.56 239 ASP A C 1
ATOM 1881 O O . ASP A 1 239 ? 33.594 2.193 -37.125 1 75.56 239 ASP A O 1
ATOM 1885 N N . ASP A 1 240 ? 32.312 0.39 -36.625 1 84.06 240 ASP A N 1
ATOM 1886 C CA . ASP A 1 240 ? 31.75 1.129 -35.5 1 84.06 240 ASP A CA 1
ATOM 1887 C C . ASP A 1 240 ? 32.75 1.234 -34.344 1 84.06 240 ASP A C 1
ATOM 1889 O O . ASP A 1 240 ? 33.281 0.22 -33.875 1 84.06 240 ASP A O 1
ATOM 1893 N N . ARG A 1 241 ? 33.062 2.328 -34 1 83.81 241 ARG A N 1
ATOM 1894 C CA . ARG A 1 241 ? 34.125 2.596 -33.031 1 83.81 241 ARG A CA 1
ATOM 1895 C C . ARG A 1 241 ? 33.625 2.385 -31.594 1 83.81 241 ARG A C 1
ATOM 1897 O O . ARG A 1 241 ? 34.406 2.326 -30.656 1 83.81 241 ARG A O 1
ATOM 1904 N N . LEU A 1 242 ? 32.312 2.227 -31.344 1 89.31 242 LEU A N 1
ATOM 1905 C CA . LEU A 1 242 ? 31.828 2.146 -29.969 1 89.31 242 LEU A CA 1
ATOM 1906 C C . LEU A 1 242 ? 31.203 0.781 -29.703 1 89.31 242 LEU A C 1
ATOM 1908 O O . LEU A 1 242 ? 31.5 0.157 -28.672 1 89.31 242 LEU A O 1
ATOM 1912 N N . LEU A 1 243 ? 30.422 0.249 -30.672 1 90.81 243 LEU A N 1
ATOM 1913 C CA . LEU A 1 243 ? 29.594 -0.918 -30.391 1 90.81 243 LEU A CA 1
ATOM 1914 C C . LEU A 1 243 ? 30.109 -2.143 -31.141 1 90.81 243 LEU A C 1
ATOM 1916 O O . LEU A 1 243 ? 29.547 -3.234 -31.016 1 90.81 243 LEU A O 1
ATOM 1920 N N . SER A 1 244 ? 31.156 -1.96 -31.844 1 88.94 244 SER A N 1
ATOM 1921 C CA . SER A 1 244 ? 31.688 -3.09 -32.594 1 88.94 244 SER A CA 1
ATOM 1922 C C . SER A 1 244 ? 32.219 -4.168 -31.656 1 88.94 244 SER A C 1
ATOM 1924 O O . SER A 1 244 ? 32.469 -3.916 -30.484 1 88.94 244 SER A O 1
ATOM 1926 N N . ARG A 1 245 ? 32.438 -5.332 -32.188 1 85.12 245 ARG A N 1
ATOM 1927 C CA . ARG A 1 245 ? 32.906 -6.465 -31.391 1 85.12 245 ARG A CA 1
ATOM 1928 C C . ARG A 1 245 ? 34.312 -6.188 -30.859 1 85.12 245 ARG A C 1
ATOM 1930 O O . ARG A 1 245 ? 34.688 -6.672 -29.781 1 85.12 245 ARG A O 1
ATOM 1937 N N . THR A 1 246 ? 35 -5.418 -31.516 1 83.5 246 THR A N 1
ATOM 1938 C CA . THR A 1 246 ? 36.375 -5.102 -31.109 1 83.5 246 THR A CA 1
ATOM 1939 C C . THR A 1 246 ? 36.375 -3.984 -30.078 1 83.5 246 THR A C 1
ATOM 1941 O O . THR A 1 246 ? 37.188 -4.016 -29.125 1 83.5 246 THR A O 1
ATOM 1944 N N . ALA A 1 247 ? 35.5 -3.041 -30.25 1 85.06 247 ALA A N 1
ATOM 1945 C CA . ALA A 1 247 ? 35.469 -1.881 -29.359 1 85.06 247 ALA A CA 1
ATOM 1946 C C . ALA A 1 247 ? 34.75 -2.203 -28.062 1 85.06 247 ALA A C 1
ATOM 1948 O O . ALA A 1 247 ? 35.062 -1.649 -27 1 85.06 247 ALA A O 1
ATOM 1949 N N . ASP A 1 248 ? 33.781 -3.082 -28.094 1 88.19 248 ASP A N 1
ATOM 1950 C CA . ASP A 1 248 ? 33 -3.496 -26.938 1 88.19 248 ASP A CA 1
ATOM 1951 C C . ASP A 1 248 ? 33.125 -5 -26.703 1 88.19 248 ASP A C 1
ATOM 1953 O O . ASP A 1 248 ? 32.125 -5.73 -26.797 1 88.19 248 ASP A O 1
ATOM 1957 N N . ARG A 1 249 ? 34.344 -5.441 -26.391 1 77.31 249 ARG A N 1
ATOM 1958 C CA . ARG A 1 249 ? 34.688 -6.863 -26.312 1 77.31 249 ARG A CA 1
ATOM 1959 C C . ARG A 1 249 ? 33.844 -7.559 -25.25 1 77.31 249 ARG A C 1
ATOM 1961 O O . ARG A 1 249 ? 33.344 -8.68 -25.469 1 77.31 249 ARG A O 1
ATOM 1968 N N . ASP A 1 250 ? 33.531 -6.887 -24.125 1 82.31 250 ASP A N 1
ATOM 1969 C CA . ASP A 1 250 ? 32.781 -7.52 -23.031 1 82.31 250 ASP A CA 1
ATOM 1970 C C . ASP A 1 250 ? 31.312 -7.105 -23.062 1 82.31 250 ASP A C 1
ATOM 1972 O O . ASP A 1 250 ? 30.562 -7.398 -22.125 1 82.31 250 ASP A O 1
ATOM 1976 N N . ASN A 1 251 ? 30.859 -6.465 -24.203 1 88.38 251 ASN A N 1
ATOM 1977 C CA . ASN A 1 251 ? 29.484 -6.02 -24.391 1 88.38 251 ASN A CA 1
ATOM 1978 C C . ASN A 1 251 ? 29.031 -5.098 -23.25 1 88.38 251 ASN A C 1
ATOM 1980 O O . ASN A 1 251 ? 27.875 -5.141 -22.828 1 88.38 251 ASN A O 1
ATOM 1984 N N . MET A 1 252 ? 29.969 -4.391 -22.766 1 89.5 252 MET A N 1
ATOM 1985 C CA . MET A 1 252 ? 29.672 -3.541 -21.609 1 89.5 252 MET A CA 1
ATOM 1986 C C . MET A 1 252 ? 28.688 -2.438 -21.984 1 89.5 252 MET A C 1
ATOM 1988 O O . MET A 1 252 ? 27.781 -2.123 -21.203 1 89.5 252 MET A O 1
ATOM 1992 N N . PHE A 1 253 ? 28.875 -1.919 -23.156 1 92.31 253 PHE A N 1
ATOM 1993 C CA . PHE A 1 253 ? 28 -0.832 -23.594 1 92.31 253 PHE A CA 1
ATOM 1994 C C . PHE A 1 253 ? 26.625 -1.362 -23.984 1 92.31 253 PHE A C 1
ATOM 1996 O O . PHE A 1 253 ? 25.609 -0.811 -23.578 1 92.31 253 PHE A O 1
ATOM 2003 N N . LYS A 1 254 ? 26.641 -2.43 -24.703 1 94.31 254 LYS A N 1
ATOM 2004 C CA . LYS A 1 254 ? 25.391 -3 -25.188 1 94.31 254 LYS A CA 1
ATOM 2005 C C . LYS A 1 254 ? 24.562 -3.596 -24.047 1 94.31 254 LYS A C 1
ATOM 2007 O O . LYS A 1 254 ? 23.344 -3.576 -24.094 1 94.31 254 LYS A O 1
ATOM 2012 N N . ASP A 1 255 ? 25.219 -4.062 -22.984 1 93.88 255 ASP A N 1
ATOM 2013 C CA . ASP A 1 255 ? 24.531 -4.691 -21.859 1 93.88 255 ASP A CA 1
ATOM 2014 C C . ASP A 1 255 ? 23.688 -3.678 -21.094 1 93.88 255 ASP A C 1
ATOM 2016 O O . ASP A 1 255 ? 22.688 -4.039 -20.484 1 93.88 255 ASP A O 1
ATOM 2020 N N . VAL A 1 256 ? 24.094 -2.496 -21.156 1 94.38 256 VAL A N 1
ATOM 2021 C CA . VAL A 1 256 ? 23.312 -1.476 -20.469 1 94.38 256 VAL A CA 1
ATOM 2022 C C . VAL A 1 256 ? 21.953 -1.335 -21.156 1 94.38 256 VAL A C 1
ATOM 2024 O O . VAL A 1 256 ? 20.922 -1.172 -20.484 1 94.38 256 VAL A O 1
ATOM 2027 N N . CYS A 1 257 ? 21.938 -1.427 -22.453 1 95.44 257 CYS A N 1
ATOM 2028 C CA . CYS A 1 257 ? 20.688 -1.373 -23.203 1 95.44 257 CYS A CA 1
ATOM 2029 C C . CYS A 1 257 ? 19.844 -2.625 -22.953 1 95.44 257 CYS A C 1
ATOM 2031 O O . CYS A 1 257 ? 18.625 -2.545 -22.844 1 95.44 257 CYS A O 1
ATOM 2033 N N . LEU A 1 258 ? 20.578 -3.725 -22.891 1 96.19 258 LEU A N 1
ATOM 2034 C CA . LEU A 1 258 ? 19.875 -4.965 -22.562 1 96.19 258 LEU A CA 1
ATOM 2035 C C . LEU A 1 258 ? 19.234 -4.891 -21.188 1 96.19 258 LEU A C 1
ATOM 2037 O O . LEU A 1 258 ? 18.062 -5.246 -21.016 1 96.19 258 LEU A O 1
ATOM 2041 N N . SER A 1 259 ? 20 -4.395 -20.219 1 96.44 259 SER A N 1
ATOM 2042 C CA . SER A 1 259 ? 19.469 -4.25 -18.859 1 96.44 259 SER A CA 1
ATOM 2043 C C . SER A 1 259 ? 18.25 -3.336 -18.828 1 96.44 259 SER A C 1
ATOM 2045 O O . SER A 1 259 ? 17.297 -3.59 -18.094 1 96.44 259 SER A O 1
ATOM 2047 N N . PHE A 1 260 ? 18.281 -2.348 -19.594 1 96.56 260 PHE A N 1
ATOM 2048 C CA . PHE A 1 260 ? 17.172 -1.401 -19.641 1 96.56 260 PHE A CA 1
ATOM 2049 C C . PHE A 1 260 ? 15.93 -2.047 -20.266 1 96.56 260 PHE A C 1
ATOM 2051 O O . PHE A 1 260 ? 14.812 -1.807 -19.812 1 96.56 260 PHE A O 1
ATOM 2058 N N . ALA A 1 261 ? 16.141 -2.775 -21.297 1 96.19 261 ALA A N 1
ATOM 2059 C CA . ALA A 1 261 ? 15.039 -3.5 -21.906 1 96.19 261 ALA A CA 1
ATOM 2060 C C . ALA A 1 261 ? 14.438 -4.512 -20.938 1 96.19 261 ALA A C 1
ATOM 2062 O O . ALA A 1 261 ? 13.219 -4.641 -20.828 1 96.19 261 ALA A O 1
ATOM 2063 N N . LEU A 1 262 ? 15.305 -5.18 -20.219 1 96.62 262 LEU A N 1
ATOM 2064 C CA . LEU A 1 262 ? 14.859 -6.172 -19.25 1 96.62 262 LEU A CA 1
ATOM 2065 C C . LEU A 1 262 ? 14.117 -5.504 -18.094 1 96.62 262 LEU A C 1
ATOM 2067 O O . LEU A 1 262 ? 13.133 -6.043 -17.578 1 96.62 262 LEU A O 1
ATOM 2071 N N . TYR A 1 263 ? 14.602 -4.363 -17.734 1 95.31 263 TYR A N 1
ATOM 2072 C CA . TYR A 1 263 ? 13.914 -3.57 -16.719 1 95.31 263 TYR A CA 1
ATOM 2073 C C . TYR A 1 263 ? 12.484 -3.271 -17.141 1 95.31 263 TYR A C 1
ATOM 2075 O O . TYR A 1 263 ? 11.547 -3.416 -16.344 1 95.31 263 TYR A O 1
ATOM 2083 N N . LYS A 1 264 ? 12.242 -2.908 -18.359 1 92.81 264 LYS A N 1
ATOM 2084 C CA . LYS A 1 264 ? 10.914 -2.598 -18.875 1 92.81 264 LYS A CA 1
ATOM 2085 C C . LYS A 1 264 ? 10.016 -3.836 -18.859 1 92.81 264 LYS A C 1
ATOM 2087 O O . LYS A 1 264 ? 8.82 -3.738 -18.594 1 92.81 264 LYS A O 1
ATOM 2092 N N . LEU A 1 265 ? 10.625 -4.926 -19.125 1 93 265 LEU A N 1
ATOM 2093 C CA . LEU A 1 265 ? 9.867 -6.176 -19.109 1 93 265 LEU A CA 1
ATOM 2094 C C . LEU A 1 265 ? 9.5 -6.578 -17.688 1 93 265 LEU A C 1
ATOM 2096 O O . LEU A 1 265 ? 8.391 -7.055 -17.438 1 93 265 LEU A O 1
ATOM 2100 N N . GLN A 1 266 ? 10.398 -6.312 -16.781 1 92.56 266 GLN A N 1
ATOM 2101 C CA . GLN A 1 266 ? 10.211 -6.75 -15.398 1 92.56 266 GLN A CA 1
ATOM 2102 C C . GLN A 1 266 ? 9.164 -5.902 -14.688 1 92.56 266 GLN A C 1
ATOM 2104 O O . GLN A 1 266 ? 8.469 -6.387 -13.797 1 92.56 266 GLN A O 1
ATOM 2109 N N . ARG A 1 267 ? 9.023 -4.703 -15.055 1 88.44 267 ARG A N 1
ATOM 2110 C CA . ARG A 1 267 ? 8.094 -3.777 -14.422 1 88.44 267 ARG A CA 1
ATOM 2111 C C . ARG A 1 267 ? 6.656 -4.293 -14.516 1 88.44 267 ARG A C 1
ATOM 2113 O O . ARG A 1 267 ? 5.82 -3.979 -13.664 1 88.44 267 ARG A O 1
ATOM 2120 N N . ARG A 1 268 ? 6.363 -5.113 -15.43 1 85.56 268 ARG A N 1
ATOM 2121 C CA . ARG A 1 268 ? 5.023 -5.641 -15.656 1 85.56 268 ARG A CA 1
ATOM 2122 C C . ARG A 1 268 ? 4.57 -6.516 -14.492 1 85.56 268 ARG A C 1
ATOM 2124 O O . ARG A 1 268 ? 3.387 -6.539 -14.148 1 85.56 268 ARG A O 1
ATOM 2131 N N . ARG A 1 269 ? 5.574 -7.078 -13.875 1 83.94 269 ARG A N 1
ATOM 2132 C CA . ARG A 1 269 ? 5.262 -7.984 -12.773 1 83.94 269 ARG A CA 1
ATOM 2133 C C . ARG A 1 269 ? 4.73 -7.219 -11.57 1 83.94 269 ARG A C 1
ATOM 2135 O O . ARG A 1 269 ? 3.939 -7.75 -10.789 1 83.94 269 ARG A O 1
ATOM 2142 N N . PHE A 1 270 ? 5.133 -5.973 -11.492 1 79.5 270 PHE A N 1
ATOM 2143 C CA . PHE A 1 270 ? 4.699 -5.168 -10.359 1 79.5 270 PHE A CA 1
ATOM 2144 C C . PHE A 1 270 ? 3.271 -4.668 -10.562 1 79.5 270 PHE A C 1
ATOM 2146 O O . PHE A 1 270 ? 2.604 -4.277 -9.602 1 79.5 270 PHE A O 1
ATOM 2153 N N . TYR A 1 271 ? 2.773 -4.734 -11.836 1 74.12 271 TYR A N 1
ATOM 2154 C CA . TYR A 1 271 ? 1.432 -4.246 -12.133 1 74.12 271 TYR A CA 1
ATOM 2155 C C . TYR A 1 271 ? 0.507 -5.398 -12.516 1 74.12 271 TYR A C 1
ATOM 2157 O O . TYR A 1 271 ? -0.609 -5.176 -12.984 1 74.12 271 TYR A O 1
ATOM 2165 N N . ASN A 1 272 ? 0.954 -6.621 -12.375 1 73.62 272 ASN A N 1
ATOM 2166 C CA . ASN A 1 272 ? 0.208 -7.855 -12.602 1 73.62 272 ASN A CA 1
ATOM 2167 C C . ASN A 1 272 ? -0.216 -7.996 -14.062 1 73.62 272 ASN A C 1
ATOM 2169 O O . ASN A 1 272 ? -1.337 -8.422 -14.344 1 73.62 272 ASN A O 1
ATOM 2173 N N . PHE A 1 273 ? 0.606 -7.531 -14.898 1 77.81 273 PHE A N 1
ATOM 2174 C CA . PHE A 1 273 ? 0.384 -7.781 -16.312 1 77.81 273 PHE A CA 1
ATOM 2175 C C . PHE A 1 273 ? 0.967 -9.125 -16.734 1 77.81 273 PHE A C 1
ATOM 2177 O O . PHE A 1 273 ? 1.958 -9.586 -16.156 1 77.81 273 PHE A O 1
ATOM 2184 N N . PRO A 1 274 ? 0.346 -9.703 -17.609 1 77.69 274 PRO A N 1
ATOM 2185 C CA . PRO A 1 274 ? 0.837 -11.023 -18.031 1 77.69 274 PRO A CA 1
ATOM 2186 C C . PRO A 1 274 ? 2.221 -10.961 -18.672 1 77.69 274 PRO A C 1
ATOM 2188 O O . PRO A 1 274 ? 2.559 -9.977 -19.328 1 77.69 274 PRO A O 1
ATOM 2191 N N . VAL A 1 275 ? 2.988 -11.953 -18.375 1 84.62 275 VAL A N 1
ATOM 2192 C CA . VAL A 1 275 ? 4.297 -12.133 -19 1 84.62 275 VAL A CA 1
ATOM 2193 C C . VAL A 1 275 ? 4.211 -13.18 -20.094 1 84.62 275 VAL A C 1
ATOM 2195 O O . VAL A 1 275 ? 4.5 -14.359 -19.859 1 84.62 275 VAL A O 1
ATOM 2198 N N . ALA A 1 276 ? 3.9 -12.758 -21.234 1 79.44 276 ALA A N 1
ATOM 2199 C CA . ALA A 1 276 ? 3.588 -13.648 -22.344 1 79.44 276 ALA A CA 1
ATOM 2200 C C . ALA A 1 276 ? 4.828 -14.414 -22.797 1 79.44 276 ALA A C 1
ATOM 2202 O O . ALA A 1 276 ? 4.73 -15.547 -23.281 1 79.44 276 ALA A O 1
ATOM 2203 N N . GLU A 1 277 ? 6 -13.852 -22.625 1 84.5 277 GLU A N 1
ATOM 2204 C CA . GLU A 1 277 ? 7.227 -14.461 -23.125 1 84.5 277 GLU A CA 1
ATOM 2205 C C . GLU A 1 277 ? 7.746 -15.531 -22.172 1 84.5 277 GLU A C 1
ATOM 2207 O O . GLU A 1 277 ? 8.688 -16.25 -22.5 1 84.5 277 GLU A O 1
ATOM 2212 N N . ALA A 1 278 ? 7.133 -15.727 -21.047 1 82.06 278 ALA A N 1
ATOM 2213 C CA . ALA A 1 278 ? 7.633 -16.625 -20.016 1 82.06 278 ALA A CA 1
ATOM 2214 C C . ALA A 1 278 ? 7.625 -18.078 -20.484 1 82.06 278 ALA A C 1
ATOM 2216 O O . ALA A 1 278 ? 8.484 -18.859 -20.109 1 82.06 278 ALA A O 1
ATOM 2217 N N . ALA A 1 279 ? 6.746 -18.375 -21.406 1 77.94 279 ALA A N 1
ATOM 2218 C CA . ALA A 1 279 ? 6.609 -19.75 -21.844 1 77.94 279 ALA A CA 1
ATOM 2219 C C . ALA A 1 279 ? 7.422 -20.016 -23.109 1 77.94 279 ALA A C 1
ATOM 2221 O O . ALA A 1 279 ? 7.535 -21.156 -23.562 1 77.94 279 ALA A O 1
ATOM 2222 N N . HIS A 1 280 ? 8.133 -19.031 -23.594 1 82.88 280 HIS A N 1
ATOM 2223 C CA . HIS A 1 280 ? 8.844 -19.188 -24.859 1 82.88 280 HIS A CA 1
ATOM 2224 C C . HIS A 1 280 ? 10.266 -19.703 -24.641 1 82.88 280 HIS A C 1
ATOM 2226 O O . HIS A 1 280 ? 10.977 -19.188 -23.766 1 82.88 280 HIS A O 1
ATOM 2232 N N . PRO A 1 281 ? 10.719 -20.609 -25.422 1 85 281 PRO A N 1
ATOM 2233 C CA . PRO A 1 281 ? 12.062 -21.156 -25.266 1 85 281 PRO A CA 1
ATOM 2234 C C . PRO A 1 281 ? 13.164 -20.141 -25.547 1 85 281 PRO A C 1
ATOM 2236 O O . PRO A 1 281 ? 14.258 -20.234 -24.984 1 85 281 PRO A O 1
ATOM 2239 N N . ALA A 1 282 ? 12.852 -19.203 -26.406 1 87.38 282 ALA A N 1
ATOM 2240 C CA . ALA A 1 282 ? 13.844 -18.188 -26.734 1 87.38 282 ALA A CA 1
ATOM 2241 C C . ALA A 1 282 ? 14.258 -17.391 -25.5 1 87.38 282 ALA A C 1
ATOM 2243 O O . ALA A 1 282 ? 15.422 -17.016 -25.359 1 87.38 282 ALA A O 1
ATOM 2244 N N . THR A 1 283 ? 13.32 -17.219 -24.688 1 89.56 283 THR A N 1
ATOM 2245 C CA . THR A 1 283 ? 13.602 -16.453 -23.484 1 89.56 283 THR A CA 1
ATOM 2246 C C . THR A 1 283 ? 14.508 -17.25 -22.547 1 89.56 283 THR A C 1
ATOM 2248 O O . THR A 1 283 ? 15.414 -16.688 -21.922 1 89.56 283 THR A O 1
ATOM 2251 N N . ARG A 1 284 ? 14.352 -18.484 -22.438 1 91.38 284 ARG A N 1
ATOM 2252 C CA . ARG A 1 284 ? 15.188 -19.359 -21.625 1 91.38 284 ARG A CA 1
ATOM 2253 C C . ARG A 1 284 ? 16.609 -19.406 -22.172 1 91.38 284 ARG A C 1
ATOM 2255 O O . ARG A 1 284 ? 17.578 -19.344 -21.406 1 91.38 284 ARG A O 1
ATOM 2262 N N . ARG A 1 285 ? 16.719 -19.438 -23.438 1 91.88 285 ARG A N 1
ATOM 2263 C CA . ARG A 1 285 ? 18.031 -19.469 -24.078 1 91.88 285 ARG A CA 1
ATOM 2264 C C . ARG A 1 285 ? 18.781 -18.156 -23.859 1 91.88 285 ARG A C 1
ATOM 2266 O O . ARG A 1 285 ? 20 -18.156 -23.703 1 91.88 285 ARG A O 1
ATOM 2273 N N . LEU A 1 286 ? 18.016 -17.109 -23.859 1 93.56 286 LEU A N 1
ATOM 2274 C CA . LEU A 1 286 ? 18.641 -15.82 -23.625 1 93.56 286 LEU A CA 1
ATOM 2275 C C . LEU A 1 286 ? 19.328 -15.781 -22.25 1 93.56 286 LEU A C 1
ATOM 2277 O O . LEU A 1 286 ? 20.484 -15.359 -22.141 1 93.56 286 LEU A O 1
ATOM 2281 N N . VAL A 1 287 ? 18.625 -16.297 -21.25 1 95.31 287 VAL A N 1
ATOM 2282 C CA . VAL A 1 287 ? 19.141 -16.234 -19.891 1 95.31 287 VAL A CA 1
ATOM 2283 C C . VAL A 1 287 ? 20.266 -17.25 -19.719 1 95.31 287 VAL A C 1
ATOM 2285 O O . VAL A 1 287 ? 21.328 -16.938 -19.172 1 95.31 287 VAL A O 1
ATOM 2288 N N . SER A 1 288 ? 20.141 -18.422 -20.25 1 94.25 288 SER A N 1
ATOM 2289 C CA . SER A 1 288 ? 21.109 -19.5 -20.047 1 94.25 288 SER A CA 1
ATOM 2290 C C . SER A 1 288 ? 22.375 -19.25 -20.844 1 94.25 288 SER A C 1
ATOM 2292 O O . SER A 1 288 ? 23.484 -19.375 -20.312 1 94.25 288 SER A O 1
ATOM 2294 N N . ASP A 1 289 ? 22.219 -18.797 -22.078 1 92.25 289 ASP A N 1
ATOM 2295 C CA . ASP A 1 289 ? 23.359 -18.781 -22.984 1 92.25 289 ASP A CA 1
ATOM 2296 C C . ASP A 1 289 ? 23.984 -17.391 -23.062 1 92.25 289 ASP A C 1
ATOM 2298 O O . ASP A 1 289 ? 25.188 -17.25 -23.281 1 92.25 289 ASP A O 1
ATOM 2302 N N . ALA A 1 290 ? 23.188 -16.406 -22.906 1 92.62 290 ALA A N 1
ATOM 2303 C CA . ALA A 1 290 ? 23.719 -15.055 -23.094 1 92.62 290 ALA A CA 1
ATOM 2304 C C . ALA A 1 290 ? 24.016 -14.383 -21.766 1 92.62 290 ALA A C 1
ATOM 2306 O O . ALA A 1 290 ? 25.062 -13.773 -21.578 1 92.62 290 ALA A O 1
ATOM 2307 N N . ILE A 1 291 ? 23.125 -14.555 -20.844 1 94.5 291 ILE A N 1
ATOM 2308 C CA . ILE A 1 291 ? 23.281 -13.82 -19.578 1 94.5 291 ILE A CA 1
ATOM 2309 C C . ILE A 1 291 ? 24.125 -14.633 -18.609 1 94.5 291 ILE A C 1
ATOM 2311 O O . ILE A 1 291 ? 25.109 -14.125 -18.062 1 94.5 291 ILE A O 1
ATOM 2315 N N . LEU A 1 292 ? 23.797 -15.922 -18.5 1 94.75 292 LEU A N 1
ATOM 2316 C CA . LEU A 1 292 ? 24.547 -16.781 -17.578 1 94.75 292 LEU A CA 1
ATOM 2317 C C . LEU A 1 292 ? 25.766 -17.391 -18.281 1 94.75 292 LEU A C 1
ATOM 2319 O O . LEU A 1 292 ? 25.953 -18.609 -18.234 1 94.75 292 LEU A O 1
ATOM 2323 N N . GLU A 1 293 ? 26.516 -16.531 -18.828 1 88.31 293 GLU A N 1
ATOM 2324 C CA . GLU A 1 293 ? 27.734 -16.984 -19.5 1 88.31 293 GLU A CA 1
ATOM 2325 C C . GLU A 1 293 ? 28.875 -17.172 -18.5 1 88.31 293 GLU A C 1
ATOM 2327 O O . GLU A 1 293 ? 29.172 -16.281 -17.703 1 88.31 293 GLU A O 1
ATOM 2332 N N . GLU A 1 294 ? 29.375 -18.344 -18.469 1 86.31 294 GLU A N 1
ATOM 2333 C CA . GLU A 1 294 ? 30.516 -18.609 -17.594 1 86.31 294 GLU A CA 1
ATOM 2334 C C . GLU A 1 294 ? 31.797 -17.984 -18.156 1 86.31 294 GLU A C 1
ATOM 2336 O O . GLU A 1 294 ? 32.188 -18.281 -19.281 1 86.31 294 GLU A O 1
ATOM 2341 N N . GLY A 1 295 ? 32.281 -17 -17.438 1 78.44 295 GLY A N 1
ATOM 2342 C CA . GLY A 1 295 ? 33.531 -16.375 -17.859 1 78.44 295 GLY A CA 1
ATOM 2343 C C . GLY A 1 295 ? 34.719 -17.297 -17.781 1 78.44 295 GLY A C 1
ATOM 2344 O O . GLY A 1 295 ? 34.625 -18.438 -17.312 1 78.44 295 GLY A O 1
ATOM 2345 N N . ALA A 1 296 ? 35.844 -16.859 -18.297 1 75.19 296 ALA A N 1
ATOM 2346 C CA . ALA A 1 296 ? 37.094 -17.625 -18.328 1 75.19 296 ALA A CA 1
ATOM 2347 C C . ALA A 1 296 ? 37.5 -18.047 -16.906 1 75.19 296 ALA A C 1
ATOM 2349 O O . ALA A 1 296 ? 38.062 -19.125 -16.719 1 75.19 296 ALA A O 1
ATOM 2350 N N . ASP A 1 297 ? 37.094 -17.281 -15.922 1 74.06 297 ASP A N 1
ATOM 2351 C CA . ASP A 1 297 ? 37.469 -17.547 -14.547 1 74.06 297 ASP A CA 1
ATOM 2352 C C . ASP A 1 297 ? 36.375 -18.281 -13.797 1 74.06 297 ASP A C 1
ATOM 2354 O O . ASP A 1 297 ? 36.438 -18.438 -12.57 1 74.06 297 ASP A O 1
ATOM 2358 N N . GLY A 1 298 ? 35.406 -18.75 -14.5 1 74.94 298 GLY A N 1
ATOM 2359 C CA . GLY A 1 298 ? 34.344 -19.484 -13.859 1 74.94 298 GLY A CA 1
ATOM 2360 C C . GLY A 1 298 ? 33.375 -18.578 -13.133 1 74.94 298 GLY A C 1
ATOM 2361 O O . GLY A 1 298 ? 32.531 -19.047 -12.344 1 74.94 298 GLY A O 1
ATOM 2362 N N . THR A 1 299 ? 33.656 -17.312 -13.414 1 83.06 299 THR A N 1
ATOM 2363 C CA . THR A 1 299 ? 32.781 -16.375 -12.703 1 83.06 299 THR A CA 1
ATOM 2364 C C . THR A 1 299 ? 31.641 -15.922 -13.578 1 83.06 299 THR A C 1
ATOM 2366 O O . THR A 1 299 ? 31.719 -15.984 -14.812 1 83.06 299 THR A O 1
ATOM 2369 N N . TYR A 1 300 ? 30.516 -15.727 -13.078 1 89.31 300 TYR A N 1
ATOM 2370 C CA . TYR A 1 300 ? 29.344 -15.258 -13.781 1 89.31 300 TYR A CA 1
ATOM 2371 C C . TYR A 1 300 ? 29.188 -13.75 -13.648 1 89.31 300 TYR A C 1
ATOM 2373 O O . TYR A 1 300 ? 28.109 -13.25 -13.281 1 89.31 300 TYR A O 1
ATOM 2381 N N . GLU A 1 301 ? 30.234 -13.086 -14.062 1 89 301 GLU A N 1
ATOM 2382 C CA . GLU A 1 301 ? 30.281 -11.641 -13.867 1 89 301 GLU A CA 1
ATOM 2383 C C . GLU A 1 301 ? 29.297 -10.914 -14.773 1 89 301 GLU A C 1
ATOM 2385 O O . GLU A 1 301 ? 28.719 -9.898 -14.383 1 89 301 GLU A O 1
ATOM 2390 N N . ARG A 1 302 ? 29.109 -11.375 -15.938 1 91.81 302 ARG A N 1
ATOM 2391 C CA . ARG A 1 302 ? 28.188 -10.719 -16.859 1 91.81 302 ARG A CA 1
ATOM 2392 C C . ARG A 1 302 ? 26.766 -10.734 -16.328 1 91.81 302 ARG A C 1
ATOM 2394 O O . ARG A 1 302 ? 26.062 -9.734 -16.391 1 91.81 302 ARG A O 1
ATOM 2401 N N . ALA A 1 303 ? 26.391 -11.898 -15.766 1 93.25 303 ALA A N 1
ATOM 2402 C CA . ALA A 1 303 ? 25.062 -12.016 -15.195 1 93.25 303 ALA A CA 1
ATOM 2403 C C . ALA A 1 303 ? 24.859 -11.023 -14.047 1 93.25 303 ALA A C 1
ATOM 2405 O O . ALA A 1 303 ? 23.828 -10.367 -13.953 1 93.25 303 ALA A O 1
ATOM 2406 N N . LEU A 1 304 ? 25.875 -10.867 -13.258 1 91.88 304 LEU A N 1
ATOM 2407 C CA . LEU A 1 304 ? 25.812 -9.953 -12.117 1 91.88 304 LEU A CA 1
ATOM 2408 C C . LEU A 1 304 ? 25.766 -8.508 -12.594 1 91.88 304 LEU A C 1
ATOM 2410 O O . LEU A 1 304 ? 24.984 -7.703 -12.07 1 91.88 304 LEU A O 1
ATOM 2414 N N . ARG A 1 305 ? 26.484 -8.211 -13.562 1 90.88 305 ARG A N 1
ATOM 2415 C CA . ARG A 1 305 ? 26.531 -6.855 -14.094 1 90.88 305 ARG A CA 1
ATOM 2416 C C . ARG A 1 305 ? 25.188 -6.461 -14.695 1 90.88 305 ARG A C 1
ATOM 2418 O O . ARG A 1 305 ? 24.656 -5.395 -14.391 1 90.88 305 ARG A O 1
ATOM 2425 N N . ILE A 1 306 ? 24.641 -7.277 -15.484 1 94 306 ILE A N 1
ATOM 2426 C CA . ILE A 1 306 ? 23.391 -6.992 -16.172 1 94 306 ILE A CA 1
ATOM 2427 C C . ILE A 1 306 ? 22.266 -6.844 -15.148 1 94 306 ILE A C 1
ATOM 2429 O O . ILE A 1 306 ? 21.484 -5.895 -15.219 1 94 306 ILE A O 1
ATOM 2433 N N . THR A 1 307 ? 22.234 -7.719 -14.242 1 93.94 307 THR A N 1
ATOM 2434 C CA . THR A 1 307 ? 21.141 -7.73 -13.273 1 93.94 307 THR A CA 1
ATOM 2435 C C . THR A 1 307 ? 21.281 -6.57 -12.297 1 93.94 307 THR A C 1
ATOM 2437 O O . THR A 1 307 ? 20.281 -5.992 -11.867 1 93.94 307 THR A O 1
ATOM 2440 N N . GLU A 1 308 ? 22.5 -6.234 -11.953 1 92.12 308 GLU A N 1
ATOM 2441 C CA . GLU A 1 308 ? 22.719 -5.105 -11.055 1 92.12 308 GLU A CA 1
ATOM 2442 C C . GLU A 1 308 ? 22.25 -3.799 -11.695 1 92.12 308 GLU A C 1
ATOM 2444 O O . GLU A 1 308 ? 21.609 -2.977 -11.031 1 92.12 308 GLU A O 1
ATOM 2449 N N . VAL A 1 309 ? 22.562 -3.656 -12.883 1 92.75 309 VAL A N 1
ATOM 2450 C CA . VAL A 1 309 ? 22.141 -2.451 -13.594 1 92.75 309 VAL A CA 1
ATOM 2451 C C . VAL A 1 309 ? 20.625 -2.451 -13.766 1 92.75 309 VAL A C 1
ATOM 2453 O O . VAL A 1 309 ? 19.969 -1.412 -13.625 1 92.75 309 VAL A O 1
ATOM 2456 N N . GLU A 1 310 ? 20.109 -3.588 -14.055 1 94.94 310 GLU A N 1
ATOM 2457 C CA . GLU A 1 310 ? 18.656 -3.703 -14.164 1 94.94 310 GLU A CA 1
ATOM 2458 C C . GLU A 1 310 ? 17.984 -3.305 -12.852 1 94.94 310 GLU A C 1
ATOM 2460 O O . GLU A 1 310 ? 17 -2.547 -12.859 1 94.94 310 GLU A O 1
ATOM 2465 N N . LEU A 1 311 ? 18.5 -3.787 -11.797 1 92.25 311 LEU A N 1
ATOM 2466 C CA . LEU A 1 311 ? 17.938 -3.488 -10.484 1 92.25 311 LEU A CA 1
ATOM 2467 C C . LEU A 1 311 ? 18.078 -2.01 -10.148 1 92.25 311 LEU A C 1
ATOM 2469 O O . LEU A 1 311 ? 17.234 -1.433 -9.469 1 92.25 311 LEU A O 1
ATOM 2473 N N . SER A 1 312 ? 19.094 -1.438 -10.664 1 89.62 312 SER A N 1
ATOM 2474 C CA . SER A 1 312 ? 19.266 -0.004 -10.453 1 89.62 312 SER A CA 1
ATOM 2475 C C . SER A 1 312 ? 18.172 0.792 -11.164 1 89.62 312 SER A C 1
ATOM 2477 O O . SER A 1 312 ? 17.688 1.8 -10.633 1 89.62 312 SER A O 1
ATOM 2479 N N . PHE A 1 313 ? 17.781 0.343 -12.312 1 91.5 313 PHE A N 1
ATOM 2480 C CA . PHE A 1 313 ? 16.688 0.996 -13.023 1 91.5 313 PHE A CA 1
ATOM 2481 C C . PHE A 1 313 ? 15.375 0.792 -12.297 1 91.5 313 PHE A C 1
ATOM 2483 O O . PHE A 1 313 ? 14.562 1.713 -12.203 1 91.5 313 PHE A O 1
ATOM 2490 N N . LEU A 1 314 ? 15.234 -0.424 -11.805 1 90.12 314 LEU A N 1
ATOM 2491 C CA . LEU A 1 314 ? 14.016 -0.721 -11.062 1 90.12 314 LEU A CA 1
ATOM 2492 C C . LEU A 1 314 ? 13.945 0.108 -9.781 1 90.12 314 LEU A C 1
ATOM 2494 O O . LEU A 1 314 ? 12.891 0.634 -9.438 1 90.12 314 LEU A O 1
ATOM 2498 N N . HIS A 1 315 ? 15.062 0.172 -9.156 1 84.12 315 HIS A N 1
ATOM 2499 C CA . HIS A 1 315 ? 15.148 0.991 -7.957 1 84.12 315 HIS A CA 1
ATOM 2500 C C . HIS A 1 315 ? 14.797 2.445 -8.25 1 84.12 315 HIS A C 1
ATOM 2502 O O . HIS A 1 315 ? 14.016 3.061 -7.52 1 84.12 315 HIS A O 1
ATOM 2508 N N . ALA A 1 316 ? 15.312 2.924 -9.281 1 83.31 316 ALA A N 1
ATOM 2509 C CA . ALA A 1 316 ? 15.07 4.316 -9.664 1 83.31 316 ALA A CA 1
ATOM 2510 C C . ALA A 1 316 ? 13.609 4.535 -10.039 1 83.31 316 ALA A C 1
ATOM 2512 O O . ALA A 1 316 ? 13.047 5.605 -9.781 1 83.31 316 ALA A O 1
ATOM 2513 N N . SER A 1 317 ? 13.047 3.57 -10.609 1 84.12 317 SER A N 1
ATOM 2514 C CA . SER A 1 317 ? 11.656 3.697 -11.055 1 84.12 317 SER A CA 1
ATOM 2515 C C . SER A 1 317 ? 10.711 3.777 -9.859 1 84.12 317 SER A C 1
ATOM 2517 O O . SER A 1 317 ? 9.688 4.465 -9.922 1 84.12 317 SER A O 1
ATOM 2519 N N . PHE A 1 318 ? 11.047 3.191 -8.773 1 77.31 318 PHE A N 1
ATOM 2520 C CA . PHE A 1 318 ? 10.117 3.139 -7.652 1 77.31 318 PHE A CA 1
ATOM 2521 C C . PHE A 1 318 ? 10.477 4.18 -6.598 1 77.31 318 PHE A C 1
ATOM 2523 O O . PHE A 1 318 ? 9.594 4.719 -5.922 1 77.31 318 PHE A O 1
ATOM 2530 N N . TYR A 1 319 ? 11.75 4.469 -6.5 1 72.44 319 TYR A N 1
ATOM 2531 C CA . TYR A 1 319 ? 12.133 5.258 -5.336 1 72.44 319 TYR A CA 1
ATOM 2532 C C . TYR A 1 319 ? 12.805 6.559 -5.758 1 72.44 319 TYR A C 1
ATOM 2534 O O . TYR A 1 319 ? 13.078 7.426 -4.922 1 72.44 319 TYR A O 1
ATOM 2542 N N . SER A 1 320 ? 13.109 6.668 -7.004 1 76.94 320 SER A N 1
ATOM 2543 C CA . SER A 1 320 ? 13.742 7.895 -7.473 1 76.94 320 SER A CA 1
ATOM 2544 C C . SER A 1 320 ? 12.906 8.57 -8.555 1 76.94 320 SER A C 1
ATOM 2546 O O . SER A 1 320 ? 11.977 7.965 -9.102 1 76.94 320 SER A O 1
ATOM 2548 N N . ARG A 1 321 ? 13.289 9.781 -8.852 1 79.94 321 ARG A N 1
ATOM 2549 C CA . ARG A 1 321 ? 12.578 10.547 -9.867 1 79.94 321 ARG A CA 1
ATOM 2550 C C . ARG A 1 321 ? 13.258 10.43 -11.227 1 79.94 321 ARG A C 1
ATOM 2552 O O . ARG A 1 321 ? 12.852 11.078 -12.188 1 79.94 321 ARG A O 1
ATOM 2559 N N . HIS A 1 322 ? 14.195 9.625 -11.289 1 83.06 322 HIS A N 1
ATOM 2560 C CA . HIS A 1 322 ? 14.938 9.492 -12.531 1 83.06 322 HIS A CA 1
ATOM 2561 C C . HIS A 1 322 ? 14.023 9.062 -13.68 1 83.06 322 HIS A C 1
ATOM 2563 O O . HIS A 1 322 ? 14.102 9.609 -14.781 1 83.06 322 HIS A O 1
ATOM 2569 N N . ALA A 1 323 ? 13.188 8.133 -13.344 1 82.31 323 ALA A N 1
ATOM 2570 C CA . ALA A 1 323 ? 12.305 7.621 -14.383 1 82.31 323 ALA A CA 1
ATOM 2571 C C . ALA A 1 323 ? 11.383 8.719 -14.914 1 82.31 323 ALA A C 1
ATOM 2573 O O . ALA A 1 323 ? 11.109 8.781 -16.109 1 82.31 323 ALA A O 1
ATOM 2574 N N . VAL A 1 324 ? 11.031 9.617 -14.062 1 79.81 324 VAL A N 1
ATOM 2575 C CA . VAL A 1 324 ? 10.117 10.695 -14.43 1 79.81 324 VAL A CA 1
ATOM 2576 C C . VAL A 1 324 ? 10.867 11.773 -15.203 1 79.81 324 VAL A C 1
ATOM 2578 O O . VAL A 1 324 ? 10.383 12.258 -16.234 1 79.81 324 VAL A O 1
ATOM 2581 N N . VAL A 1 325 ? 12.023 12.062 -14.758 1 81.88 325 VAL A N 1
ATOM 2582 C CA . VAL A 1 325 ? 12.797 13.148 -15.344 1 81.88 325 VAL A CA 1
ATOM 2583 C C . VAL A 1 325 ? 13.312 12.734 -16.719 1 81.88 325 VAL A C 1
ATOM 2585 O O . VAL A 1 325 ? 13.391 13.555 -17.641 1 81.88 325 VAL A O 1
ATOM 2588 N N . PHE A 1 326 ? 13.547 11.453 -16.969 1 86.5 326 PHE A N 1
ATOM 2589 C CA . PHE A 1 326 ? 14.117 10.977 -18.219 1 86.5 326 PHE A CA 1
ATOM 2590 C C . PHE A 1 326 ? 13.023 10.484 -19.156 1 86.5 326 PHE A C 1
ATOM 2592 O O . PHE A 1 326 ? 13.32 9.953 -20.234 1 86.5 326 PHE A O 1
ATOM 2599 N N . SER A 1 327 ? 11.789 10.578 -18.781 1 80.12 327 SER A N 1
ATOM 2600 C CA . SER A 1 327 ? 10.695 10.094 -19.609 1 80.12 327 SER A CA 1
ATOM 2601 C C . SER A 1 327 ? 10.68 10.797 -20.969 1 80.12 327 SER A C 1
ATOM 2603 O O . SER A 1 327 ? 10.328 10.188 -21.984 1 80.12 327 SER A O 1
ATOM 2605 N N . GLY A 1 328 ? 11.062 12.078 -21 1 75.31 328 GLY A N 1
ATOM 2606 C CA . GLY A 1 328 ? 11.117 12.82 -22.25 1 75.31 328 GLY A CA 1
ATOM 2607 C C . GLY A 1 328 ? 12.516 12.883 -22.844 1 75.31 328 GLY A C 1
ATOM 2608 O O . GLY A 1 328 ? 12.773 13.695 -23.734 1 75.31 328 GLY A O 1
ATOM 2609 N N . GLY A 1 329 ? 13.391 11.953 -22.359 1 83.44 329 GLY A N 1
ATOM 2610 C CA . GLY A 1 329 ? 14.781 12.008 -22.781 1 83.44 329 GLY A CA 1
ATOM 2611 C C . GLY A 1 329 ? 15.695 12.633 -21.75 1 83.44 329 GLY A C 1
ATOM 2612 O O . GLY A 1 329 ? 15.391 12.625 -20.562 1 83.44 329 GLY A O 1
ATOM 2613 N N . PHE A 1 330 ? 16.797 13.078 -22.188 1 88.06 330 PHE A N 1
ATOM 2614 C CA . PHE A 1 330 ? 17.75 13.695 -21.281 1 88.06 330 PHE A CA 1
ATOM 2615 C C . PHE A 1 330 ? 17.188 14.984 -20.703 1 88.06 330 PHE A C 1
ATOM 2617 O O . PHE A 1 330 ? 16.609 15.797 -21.422 1 88.06 330 PHE A O 1
ATOM 2624 N N . PRO A 1 331 ? 17.25 15.18 -19.375 1 88.69 331 PRO A N 1
ATOM 2625 C CA . PRO A 1 331 ? 16.609 16.312 -18.719 1 88.69 331 PRO A CA 1
ATOM 2626 C C . PRO A 1 331 ? 17.391 17.625 -18.891 1 88.69 331 PRO A C 1
ATOM 2628 O O . PRO A 1 331 ? 17.875 18.188 -17.922 1 88.69 331 PRO A O 1
ATOM 2631 N N . TRP A 1 332 ? 17.344 18.266 -20.016 1 90.12 332 TRP A N 1
ATOM 2632 C CA . TRP A 1 332 ? 18.078 19.5 -20.344 1 90.12 332 TRP A CA 1
ATOM 2633 C C . TRP A 1 332 ? 17.5 20.688 -19.594 1 90.12 332 TRP A C 1
ATOM 2635 O O . TRP A 1 332 ? 18.234 21.531 -19.078 1 90.12 332 TRP A O 1
ATOM 2645 N N . VAL A 1 333 ? 16.219 20.734 -19.516 1 88.38 333 VAL A N 1
ATOM 2646 C CA . VAL A 1 333 ? 15.562 21.906 -18.922 1 88.38 333 VAL A CA 1
ATOM 2647 C C . VAL A 1 333 ? 15.867 21.969 -17.422 1 88.38 333 VAL A C 1
ATOM 2649 O O . VAL A 1 333 ? 16.219 23.031 -16.906 1 88.38 333 VAL A O 1
ATOM 2652 N N . GLN A 1 334 ? 15.844 20.812 -16.812 1 87.25 334 GLN A N 1
ATOM 2653 C CA . GLN A 1 334 ? 16.109 20.781 -15.375 1 87.25 334 GLN A CA 1
ATOM 2654 C C . GLN A 1 334 ? 17.578 21.141 -15.086 1 87.25 334 GLN A C 1
ATOM 2656 O O . GLN A 1 334 ? 17.859 21.875 -14.141 1 87.25 334 GLN A O 1
ATOM 2661 N N . LEU A 1 335 ? 18.422 20.672 -15.883 1 90.75 335 LEU A N 1
ATOM 2662 C CA . LEU A 1 335 ? 19.828 20.969 -15.695 1 90.75 335 LEU A CA 1
ATOM 2663 C C . LEU A 1 335 ? 20.125 22.453 -15.961 1 90.75 335 LEU A C 1
ATOM 2665 O O . LEU A 1 335 ? 20.891 23.078 -15.234 1 90.75 335 LEU A O 1
ATOM 2669 N N . ALA A 1 336 ? 19.453 22.984 -16.953 1 92.19 336 ALA A N 1
ATOM 2670 C CA . ALA A 1 336 ? 19.625 24.391 -17.281 1 92.19 336 ALA A CA 1
ATOM 2671 C C . ALA A 1 336 ? 19.125 25.281 -16.156 1 92.19 336 ALA A C 1
ATOM 2673 O O . ALA A 1 336 ? 19.75 26.281 -15.812 1 92.19 336 ALA A O 1
ATOM 2674 N N . LEU A 1 337 ? 18.047 24.891 -15.617 1 90.56 337 LEU A N 1
ATOM 2675 C CA . LEU A 1 337 ? 17.484 25.688 -14.523 1 90.56 337 LEU A CA 1
ATOM 2676 C C . LEU A 1 337 ? 18.391 25.641 -13.305 1 90.56 337 LEU A C 1
ATOM 2678 O O . LEU A 1 337 ? 18.594 26.656 -12.633 1 90.56 337 LEU A O 1
ATOM 2682 N N . SER A 1 338 ? 18.969 24.484 -13 1 90.94 338 SER A N 1
ATOM 2683 C CA . SER A 1 338 ? 19.875 24.344 -11.867 1 90.94 338 SER A CA 1
ATOM 2684 C C . SER A 1 338 ? 21.156 25.141 -12.102 1 90.94 338 SER A C 1
ATOM 2686 O O . SER A 1 338 ? 21.672 25.797 -11.188 1 90.94 338 SER A O 1
ATOM 2688 N N . LEU A 1 339 ? 21.609 25.203 -13.297 1 92.38 339 LEU A N 1
ATOM 2689 C CA . LEU A 1 339 ? 22.812 25.969 -13.625 1 92.38 339 LEU A CA 1
ATOM 2690 C C . LEU A 1 339 ? 22.516 27.469 -13.594 1 92.38 339 LEU A C 1
ATOM 2692 O O . LEU A 1 339 ? 23.359 28.25 -13.164 1 92.38 339 LEU A O 1
ATOM 2696 N N . LEU A 1 340 ? 21.328 27.797 -14 1 92.75 340 LEU A N 1
ATOM 2697 C CA . LEU A 1 340 ? 20.938 29.203 -13.961 1 92.75 340 LEU A CA 1
ATOM 2698 C C . LEU A 1 340 ? 20.859 29.703 -12.523 1 92.75 340 LEU A C 1
ATOM 2700 O O . LEU A 1 340 ? 21.266 30.844 -12.227 1 92.75 340 LEU A O 1
ATOM 2704 N N . VAL A 1 341 ? 20.359 28.906 -11.648 1 91.69 341 VAL A N 1
ATOM 2705 C CA . VAL A 1 341 ? 20.312 29.297 -10.242 1 91.69 341 VAL A CA 1
ATOM 2706 C C . VAL A 1 341 ? 21.734 29.453 -9.703 1 91.69 341 VAL A C 1
ATOM 2708 O O . VAL A 1 341 ? 22.016 30.375 -8.93 1 91.69 341 VAL A O 1
ATOM 2711 N N . THR A 1 342 ? 22.625 28.578 -10.156 1 92.31 342 THR A N 1
ATOM 2712 C CA . THR A 1 342 ? 24.016 28.656 -9.727 1 92.31 342 THR A CA 1
ATOM 2713 C C . THR A 1 342 ? 24.656 29.969 -10.195 1 92.31 342 THR A C 1
ATOM 2715 O O . THR A 1 342 ? 25.328 30.656 -9.414 1 92.31 342 THR A O 1
ATOM 2718 N N . VAL A 1 343 ? 24.375 30.359 -11.352 1 92.94 343 VAL A N 1
ATOM 2719 C CA . VAL A 1 343 ? 24.922 31.594 -11.891 1 92.94 343 VAL A CA 1
ATOM 2720 C C . VAL A 1 343 ? 24.328 32.781 -11.156 1 92.94 343 VAL A C 1
ATOM 2722 O O . VAL A 1 343 ? 25.047 33.719 -10.789 1 92.94 343 VAL A O 1
ATOM 2725 N N . ALA A 1 344 ? 23.031 32.688 -10.93 1 92.38 344 ALA A N 1
ATOM 2726 C CA . ALA A 1 344 ? 22.359 33.75 -10.211 1 92.38 344 ALA A CA 1
ATOM 2727 C C . ALA A 1 344 ? 22.875 33.875 -8.781 1 92.38 344 ALA A C 1
ATOM 2729 O O . ALA A 1 344 ? 23.047 35 -8.273 1 92.38 344 ALA A O 1
ATOM 2730 N N . ALA A 1 345 ? 23.109 32.812 -8.18 1 92.12 345 ALA A N 1
ATOM 2731 C CA . ALA A 1 345 ? 23.641 32.812 -6.82 1 92.12 345 ALA A CA 1
ATOM 2732 C C . ALA A 1 345 ? 25.062 33.375 -6.781 1 92.12 345 ALA A C 1
ATOM 2734 O O . ALA A 1 345 ? 25.422 34.094 -5.852 1 92.12 345 ALA A O 1
ATOM 2735 N N . LEU A 1 346 ? 25.828 33.125 -7.816 1 91.12 346 LEU A N 1
ATOM 2736 C CA . LEU A 1 346 ? 27.188 33.656 -7.891 1 91.12 346 LEU A CA 1
ATOM 2737 C C . LEU A 1 346 ? 27.141 35.156 -8.141 1 91.12 346 LEU A C 1
ATOM 2739 O O . LEU A 1 346 ? 27.969 35.906 -7.594 1 91.12 346 LEU A O 1
ATOM 2743 N N . TYR A 1 347 ? 26.188 35.531 -8.914 1 91 347 TYR A N 1
ATOM 2744 C CA . TYR A 1 347 ? 26 36.969 -9.117 1 91 347 TYR A CA 1
ATOM 2745 C C . TYR A 1 347 ? 25.578 37.656 -7.828 1 91 347 TYR A C 1
ATOM 2747 O O . TYR A 1 347 ? 26.031 38.75 -7.531 1 91 347 TYR A O 1
ATOM 2755 N N . LEU A 1 348 ? 24.719 37 -7.074 1 91.06 348 LEU A N 1
ATOM 2756 C CA . LEU A 1 348 ? 24.312 37.531 -5.777 1 91.06 348 LEU A CA 1
ATOM 2757 C C . LEU A 1 348 ? 25.5 37.656 -4.844 1 91.06 348 LEU A C 1
ATOM 2759 O O . LEU A 1 348 ? 25.609 38.625 -4.086 1 91.06 348 LEU A O 1
ATOM 2763 N N . ALA A 1 349 ? 26.453 36.719 -4.922 1 90.06 349 ALA A N 1
ATOM 2764 C CA . ALA A 1 349 ? 27.656 36.781 -4.094 1 90.06 349 ALA A CA 1
ATOM 2765 C C . ALA A 1 349 ? 28.5 38 -4.43 1 90.06 349 ALA A C 1
ATOM 2767 O O . ALA A 1 349 ? 29.062 38.656 -3.537 1 90.06 349 ALA A O 1
ATOM 2768 N N . CYS A 1 350 ? 28.484 38.438 -5.633 1 87.38 350 CYS A N 1
ATOM 2769 C CA . CYS A 1 350 ? 29.203 39.656 -6.043 1 87.38 350 CYS A CA 1
ATOM 2770 C C . CYS A 1 350 ? 28.516 40.906 -5.539 1 87.38 350 CYS A C 1
ATOM 2772 O O . CYS A 1 350 ? 29.172 41.844 -5.102 1 87.38 350 CYS A O 1
ATOM 2774 N N . ALA A 1 351 ? 27.219 40.812 -5.57 1 86.12 351 ALA A N 1
ATOM 2775 C CA . ALA A 1 351 ? 26.453 41.969 -5.117 1 86.12 351 ALA A CA 1
ATOM 2776 C C . ALA A 1 351 ? 26.562 42.156 -3.605 1 86.12 351 ALA A C 1
ATOM 2778 O O . ALA A 1 351 ? 26.547 43.281 -3.105 1 86.12 351 ALA A O 1
ATOM 2779 N N . VAL A 1 352 ? 26.656 41.062 -2.852 1 84.12 352 VAL A N 1
ATOM 2780 C CA . VAL A 1 352 ? 26.781 41.125 -1.398 1 84.12 352 VAL A CA 1
ATOM 2781 C C . VAL A 1 352 ? 28.156 41.656 -1.015 1 84.12 352 VAL A C 1
ATOM 2783 O O . VAL A 1 352 ? 28.312 42.312 0.017 1 84.12 352 VAL A O 1
ATOM 2786 N N . GLY A 1 353 ? 29.172 41.438 -1.815 1 78.38 353 GLY A N 1
ATOM 2787 C CA . GLY A 1 353 ? 30.516 41.969 -1.559 1 78.38 353 GLY A CA 1
ATOM 2788 C C . GLY A 1 353 ? 30.578 43.469 -1.526 1 78.38 353 GLY A C 1
ATOM 2789 O O . GLY A 1 353 ? 31.469 44.031 -0.893 1 78.38 353 GLY A O 1
ATOM 2790 N N . ASP A 1 354 ? 29.516 44.125 -2.045 1 75.12 354 ASP A N 1
ATOM 2791 C CA . ASP A 1 354 ? 29.5 45.594 -2.117 1 75.12 354 ASP A CA 1
ATOM 2792 C C . ASP A 1 354 ? 28.859 46.188 -0.876 1 75.12 354 ASP A C 1
ATOM 2794 O O . ASP A 1 354 ? 28.891 47.406 -0.684 1 75.12 354 ASP A O 1
ATOM 2798 N N . ILE A 1 355 ? 28.188 45.312 -0.108 1 71.75 355 ILE A N 1
ATOM 2799 C CA . ILE A 1 355 ? 27.562 45.844 1.1 1 71.75 355 ILE A CA 1
ATOM 2800 C C . ILE A 1 355 ? 28.609 46.031 2.188 1 71.75 355 ILE A C 1
ATOM 2802 O O . ILE A 1 355 ? 29.422 45.156 2.449 1 71.75 355 ILE A O 1
ATOM 2806 N N . PRO A 1 356 ? 28.719 47.25 2.727 1 62.28 356 PRO A N 1
ATOM 2807 C CA . PRO A 1 356 ? 29.734 47.5 3.758 1 62.28 356 PRO A CA 1
ATOM 2808 C C . PRO A 1 356 ? 29.594 46.562 4.953 1 62.28 356 PRO A C 1
ATOM 2810 O O . PRO A 1 356 ? 28.484 46.375 5.461 1 62.28 356 PRO A O 1
ATOM 2813 N N . SER A 1 357 ? 30.516 45.531 5.09 1 59.78 357 SER A N 1
ATOM 2814 C CA . SER A 1 357 ? 30.531 44.438 6.066 1 59.78 357 SER A CA 1
ATOM 2815 C C . SER A 1 357 ? 30.5 45 7.492 1 59.78 357 SER A C 1
ATOM 2817 O O . SER A 1 357 ? 30.062 44.281 8.414 1 59.78 357 SER A O 1
ATOM 2819 N N . THR A 1 358 ? 31.062 46.188 7.801 1 58.09 358 THR A N 1
ATOM 2820 C CA . THR A 1 358 ? 31.203 46.688 9.172 1 58.09 358 THR A CA 1
ATOM 2821 C C . THR A 1 358 ? 30.375 47.938 9.391 1 58.09 358 THR A C 1
ATOM 2823 O O . THR A 1 358 ? 30.344 48.844 8.539 1 58.09 358 THR A O 1
ATOM 2826 N N . GLY A 1 359 ? 29.25 47.875 9.938 1 54.69 359 GLY A N 1
ATOM 2827 C CA . GLY A 1 359 ? 28.609 49.125 10.344 1 54.69 359 GLY A CA 1
ATOM 2828 C C . GLY A 1 359 ? 28.906 49.5 11.781 1 54.69 359 GLY A C 1
ATOM 2829 O O . GLY A 1 359 ? 29.219 48.656 12.602 1 54.69 359 GLY A O 1
ATOM 2830 N N . ASN A 1 360 ? 29.422 50.719 12.047 1 47.84 360 ASN A N 1
ATOM 2831 C CA . ASN A 1 360 ? 29.688 51.25 13.383 1 47.84 360 ASN A CA 1
ATOM 2832 C C . ASN A 1 360 ? 28.391 51.625 14.094 1 47.84 360 ASN A C 1
ATOM 2834 O O . ASN A 1 360 ? 27.578 52.375 13.531 1 47.84 360 ASN A O 1
ATOM 2838 N N . ILE A 1 361 ? 27.828 50.781 14.766 1 49.66 361 ILE A N 1
ATOM 2839 C CA . ILE A 1 361 ? 26.703 51.281 15.555 1 49.66 361 ILE A CA 1
ATOM 2840 C C . ILE A 1 361 ? 27.234 51.969 16.828 1 49.66 361 ILE A C 1
ATOM 2842 O O . ILE A 1 361 ? 28.109 51.438 17.5 1 49.66 361 ILE A O 1
ATOM 2846 N N . VAL A 1 362 ? 27.156 53.281 17.016 1 43.88 362 VAL A N 1
ATOM 2847 C CA . VAL A 1 362 ? 27.484 54.031 18.25 1 43.88 362 VAL A CA 1
ATOM 2848 C C . VAL A 1 362 ? 26.547 53.562 19.375 1 43.88 362 VAL A C 1
ATOM 2850 O O . VAL A 1 362 ? 25.328 53.844 19.312 1 43.88 362 VAL A O 1
ATOM 2853 N N . ALA A 1 363 ? 26.844 52.5 19.844 1 42.94 363 ALA A N 1
ATOM 2854 C CA . ALA A 1 363 ? 26.047 51.969 20.953 1 42.94 363 ALA A CA 1
ATOM 2855 C C . ALA A 1 363 ? 26.531 52.5 22.297 1 42.94 363 ALA A C 1
ATOM 2857 O O . ALA A 1 363 ? 27.734 52.531 22.562 1 42.94 363 ALA A O 1
ATOM 2858 N N . GLY A 1 364 ? 25.641 53.188 23.203 1 43.47 364 GLY A N 1
ATOM 2859 C CA . GLY A 1 364 ? 25.656 53.688 24.562 1 43.47 364 GLY A CA 1
ATOM 2860 C C . GLY A 1 364 ? 26.109 55.156 24.656 1 43.47 364 GLY A C 1
ATOM 2861 O O . GLY A 1 364 ? 26.5 55.75 23.641 1 43.47 364 GLY A O 1
ATOM 2862 N N . LYS A 1 365 ? 25.859 55.844 25.797 1 44.44 365 LYS A N 1
ATOM 2863 C CA . LYS A 1 365 ? 26.328 57.188 26.109 1 44.44 365 LYS A CA 1
ATOM 2864 C C . LYS A 1 365 ? 27.812 57.344 25.75 1 44.44 365 LYS A C 1
ATOM 2866 O O . LYS A 1 365 ? 28.344 58.469 25.781 1 44.44 365 LYS A O 1
ATOM 2871 N N . ARG A 1 366 ? 28.453 56.219 26.016 1 52.44 366 ARG A N 1
ATOM 2872 C CA . ARG A 1 366 ? 29.906 56.438 26.031 1 52.44 366 ARG A CA 1
ATOM 2873 C C . ARG A 1 366 ? 30.5 56.125 24.656 1 52.44 366 ARG A C 1
ATOM 2875 O O . ARG A 1 366 ? 31.734 56.094 24.516 1 52.44 366 ARG A O 1
ATOM 2882 N N . GLU A 1 367 ? 30.109 56.5 23.641 1 48.53 367 GLU A N 1
ATOM 2883 C CA . GLU A 1 367 ? 30.594 56.625 22.266 1 48.53 367 GLU A CA 1
ATOM 2884 C C . GLU A 1 367 ? 31.344 55.375 21.797 1 48.53 367 GLU A C 1
ATOM 2886 O O . GLU A 1 367 ? 32.312 55.469 21.047 1 48.53 367 GLU A O 1
ATOM 2891 N N . ARG A 1 368 ? 31.078 54.25 22.406 1 49.78 368 ARG A N 1
ATOM 2892 C CA . ARG A 1 368 ? 31.859 53.094 21.922 1 49.78 368 ARG A CA 1
ATOM 2893 C C . ARG A 1 368 ? 31.312 52.562 20.609 1 49.78 368 ARG A C 1
ATOM 2895 O O . ARG A 1 368 ? 30.109 52.312 20.5 1 49.78 368 ARG A O 1
ATOM 2902 N N . VAL A 1 369 ? 32.094 52.656 19.641 1 48.41 369 VAL A N 1
ATOM 2903 C CA . VAL A 1 369 ? 31.859 52.219 18.266 1 48.41 369 VAL A CA 1
ATOM 2904 C C . VAL A 1 369 ? 31.969 50.719 18.172 1 48.41 369 VAL A C 1
ATOM 2906 O O . VAL A 1 369 ? 33.031 50.156 18.469 1 48.41 369 VAL A O 1
ATOM 2909 N N . VAL A 1 370 ? 31 49.969 18.562 1 48.66 370 VAL A N 1
ATOM 2910 C CA . VAL A 1 370 ? 31.031 48.531 18.406 1 48.66 370 VAL A CA 1
ATOM 2911 C C . VAL A 1 370 ? 30.906 48.156 16.938 1 48.66 370 VAL A C 1
ATOM 2913 O O . VAL A 1 370 ? 29.984 48.594 16.25 1 48.66 370 VAL A O 1
ATOM 2916 N N . ARG A 1 371 ? 31.922 47.656 16.453 1 50.75 371 ARG A N 1
ATOM 2917 C CA . ARG A 1 371 ? 32 47.156 15.078 1 50.75 371 ARG A CA 1
ATOM 2918 C C . ARG A 1 371 ? 31.156 45.906 14.906 1 50.75 371 ARG A C 1
ATOM 2920 O O . ARG A 1 371 ? 31.359 44.906 15.578 1 50.75 371 ARG A O 1
ATOM 2927 N N . ILE A 1 372 ? 30.094 45.969 14.453 1 53.16 372 ILE A N 1
ATOM 2928 C CA . ILE A 1 372 ? 29.25 44.812 14.234 1 53.16 372 ILE A CA 1
ATOM 2929 C C . ILE A 1 372 ? 29.516 44.25 12.844 1 53.16 372 ILE A C 1
ATOM 2931 O O . ILE A 1 372 ? 29.516 44.969 11.852 1 53.16 372 ILE A O 1
ATOM 2935 N N . THR A 1 373 ? 30.453 43.25 12.781 1 55.75 373 THR A N 1
ATOM 2936 C CA . THR A 1 373 ? 30.641 42.531 11.531 1 55.75 373 THR A CA 1
ATOM 2937 C C . THR A 1 373 ? 29.312 42.031 11 1 55.75 373 THR A C 1
ATOM 2939 O O . THR A 1 373 ? 28.578 41.312 11.695 1 55.75 373 THR A O 1
ATOM 2942 N N . HIS A 1 374 ? 28.922 42.594 10.047 1 62.62 374 HIS A N 1
ATOM 2943 C CA . HIS A 1 374 ? 27.609 42.312 9.469 1 62.62 374 HIS A CA 1
ATOM 2944 C C . HIS A 1 374 ? 27.594 40.938 8.82 1 62.62 374 HIS A C 1
ATOM 2946 O O . HIS A 1 374 ? 28.641 40.281 8.672 1 62.62 374 HIS A O 1
ATOM 2952 N N . GLY A 1 375 ? 26.562 40.188 8.617 1 73.88 375 GLY A N 1
ATOM 2953 C CA . GLY A 1 375 ? 26.062 38.906 8.141 1 73.88 375 GLY A CA 1
ATOM 2954 C C . GLY A 1 375 ? 26.609 38.531 6.77 1 73.88 375 GLY A C 1
ATOM 2955 O O . GLY A 1 375 ? 26.062 37.656 6.098 1 73.88 375 GLY A O 1
ATOM 2956 N N . ALA A 1 376 ? 27.922 39.281 6.379 1 78.62 376 ALA A N 1
ATOM 2957 C CA . ALA A 1 376 ? 28.375 39.031 5.016 1 78.62 376 ALA A CA 1
ATOM 2958 C C . ALA A 1 376 ? 29 37.625 4.91 1 78.62 376 ALA A C 1
ATOM 2960 O O . ALA A 1 376 ? 28.719 36.875 3.971 1 78.62 376 ALA A O 1
ATOM 2961 N N . LEU A 1 377 ? 29.969 37.344 5.785 1 81.12 377 LEU A N 1
ATOM 2962 C CA . LEU A 1 377 ? 30.578 36.031 5.742 1 81.12 377 LEU A CA 1
ATOM 2963 C C . LEU A 1 377 ? 29.531 34.906 5.844 1 81.12 377 LEU A C 1
ATOM 2965 O O . LEU A 1 377 ? 29.625 33.906 5.156 1 81.12 377 LEU A O 1
ATOM 2969 N N . PHE A 1 378 ? 28.641 35.219 6.586 1 84.12 378 PHE A N 1
ATOM 2970 C CA . PHE A 1 378 ? 27.562 34.281 6.758 1 84.12 378 PHE A CA 1
ATOM 2971 C C . PHE A 1 378 ? 26.75 34.156 5.477 1 84.12 378 PHE A C 1
ATOM 2973 O O . PHE A 1 378 ? 26.344 33.031 5.102 1 84.12 378 PHE A O 1
ATOM 2980 N N . THR A 1 379 ? 26.531 35.156 4.855 1 86.94 379 THR A N 1
ATOM 2981 C CA . THR A 1 379 ? 25.797 35.156 3.605 1 86.94 379 THR A CA 1
ATOM 2982 C C . THR A 1 379 ? 26.547 34.375 2.533 1 86.94 379 THR A C 1
ATOM 2984 O O . THR A 1 379 ? 25.953 33.625 1.759 1 86.94 379 THR A O 1
ATOM 2987 N N . TYR A 1 380 ? 27.891 34.531 2.561 1 89.25 380 TYR A N 1
ATOM 2988 C CA . TYR A 1 380 ? 28.688 33.781 1.604 1 89.25 380 TYR A CA 1
ATOM 2989 C C . TYR A 1 380 ? 28.594 32.281 1.873 1 89.25 380 TYR A C 1
ATOM 2991 O O . TYR A 1 380 ? 28.547 31.469 0.938 1 89.25 380 TYR A O 1
ATOM 2999 N N . LEU A 1 381 ? 28.516 31.922 3.064 1 88.81 381 LEU A N 1
ATOM 3000 C CA . LEU A 1 381 ? 28.391 30.516 3.416 1 88.81 381 LEU A CA 1
ATOM 3001 C C . LEU A 1 381 ? 27.047 29.953 2.965 1 88.81 381 LEU A C 1
ATOM 3003 O O . LEU A 1 381 ? 26.984 28.844 2.453 1 88.81 381 LEU A O 1
ATOM 3007 N N . VAL A 1 382 ? 26.047 30.719 3.193 1 89.69 382 VAL A N 1
ATOM 3008 C CA . VAL A 1 382 ? 24.719 30.281 2.771 1 89.69 382 VAL A CA 1
ATOM 3009 C C . VAL A 1 382 ? 24.688 30.125 1.253 1 89.69 382 VAL A C 1
ATOM 3011 O O . VAL A 1 382 ? 24.141 29.141 0.737 1 89.69 382 VAL A O 1
ATOM 3014 N N . ILE A 1 383 ? 25.297 31.047 0.559 1 91.19 383 ILE A N 1
ATOM 3015 C CA . ILE A 1 383 ? 25.328 30.984 -0.898 1 91.19 383 ILE A CA 1
ATOM 3016 C C . ILE A 1 383 ? 26.125 29.766 -1.344 1 91.19 383 ILE A C 1
ATOM 3018 O O . ILE A 1 383 ? 25.719 29.062 -2.277 1 91.19 383 ILE A O 1
ATOM 3022 N N . ALA A 1 384 ? 27.219 29.531 -0.678 1 91.81 384 ALA A N 1
ATOM 3023 C CA . ALA A 1 384 ? 28.031 28.359 -1.01 1 91.81 384 ALA A CA 1
ATOM 3024 C C . ALA A 1 384 ? 27.234 27.078 -0.848 1 91.81 384 ALA A C 1
ATOM 3026 O O . ALA A 1 384 ? 27.344 26.156 -1.664 1 91.81 384 ALA A O 1
ATOM 3027 N N . ILE A 1 385 ? 26.438 27 0.119 1 90.81 385 ILE A N 1
ATOM 3028 C CA . ILE A 1 385 ? 25.625 25.812 0.374 1 90.81 385 ILE A CA 1
ATOM 3029 C C . ILE A 1 385 ? 24.578 25.656 -0.729 1 90.81 385 ILE A C 1
ATOM 3031 O O . ILE A 1 385 ? 24.344 24.547 -1.205 1 90.81 385 ILE A O 1
ATOM 3035 N N . VAL A 1 386 ? 24 26.703 -1.132 1 89.62 386 VAL A N 1
ATOM 3036 C CA . VAL A 1 386 ? 23 26.656 -2.201 1 89.62 386 VAL A CA 1
ATOM 3037 C C . VAL A 1 386 ? 23.656 26.188 -3.494 1 89.62 386 VAL A C 1
ATOM 3039 O O . VAL A 1 386 ? 23.109 25.328 -4.199 1 89.62 386 VAL A O 1
ATOM 3042 N N . VAL A 1 387 ? 24.875 26.703 -3.742 1 91.25 387 VAL A N 1
ATOM 3043 C CA . VAL A 1 387 ? 25.578 26.312 -4.953 1 91.25 387 VAL A CA 1
ATOM 3044 C C . VAL A 1 387 ? 25.953 24.844 -4.898 1 91.25 387 VAL A C 1
ATOM 3046 O O . VAL A 1 387 ? 25.797 24.109 -5.887 1 91.25 387 VAL A O 1
ATOM 3049 N N . CYS A 1 388 ? 26.359 24.422 -3.799 1 89.69 388 CYS A N 1
ATOM 3050 C CA . CYS A 1 388 ? 26.719 23.016 -3.625 1 89.69 388 CYS A CA 1
ATOM 3051 C C . CYS A 1 388 ? 25.5 22.125 -3.854 1 89.69 388 CYS A C 1
ATOM 3053 O O . CYS A 1 388 ? 25.609 21.078 -4.496 1 89.69 388 CYS A O 1
ATOM 3055 N N . ARG A 1 389 ? 24.438 22.484 -3.369 1 89.38 389 ARG A N 1
ATOM 3056 C CA . ARG A 1 389 ? 23.219 21.719 -3.537 1 89.38 389 ARG A CA 1
ATOM 3057 C C . ARG A 1 389 ? 22.812 21.656 -5.008 1 89.38 389 ARG A C 1
ATOM 3059 O O . ARG A 1 389 ? 22.422 20.594 -5.5 1 89.38 389 ARG A O 1
ATOM 3066 N N . GLU A 1 390 ? 22.922 22.734 -5.719 1 91.06 390 GLU A N 1
ATOM 3067 C CA . GLU A 1 390 ? 22.531 22.781 -7.125 1 91.06 390 GLU A CA 1
ATOM 3068 C C . GLU A 1 390 ? 23.484 21.953 -7.984 1 91.06 390 GLU A C 1
ATOM 3070 O O . GLU A 1 390 ? 23.047 21.219 -8.867 1 91.06 390 GLU A O 1
ATOM 3075 N N . LEU A 1 391 ? 24.703 22.031 -7.637 1 90.25 391 LEU A N 1
ATOM 3076 C CA . LEU A 1 391 ? 25.672 21.25 -8.375 1 90.25 391 LEU A CA 1
ATOM 3077 C C . LEU A 1 391 ? 25.516 19.75 -8.07 1 90.25 391 LEU A C 1
ATOM 3079 O O . LEU A 1 391 ? 25.75 18.906 -8.938 1 90.25 391 LEU A O 1
ATOM 3083 N N . GLY A 1 392 ? 25.141 19.516 -6.883 1 87.94 392 GLY A N 1
ATOM 3084 C CA . GLY A 1 392 ? 24.859 18.141 -6.523 1 87.94 392 GLY A CA 1
ATOM 3085 C C . GLY A 1 392 ? 23.703 17.547 -7.316 1 87.94 392 GLY A C 1
ATOM 3086 O O . GLY A 1 392 ? 23.781 16.375 -7.73 1 87.94 392 GLY A O 1
ATOM 3087 N N . GLU A 1 393 ? 22.703 18.344 -7.539 1 87.5 393 GLU A N 1
ATOM 3088 C CA . GLU A 1 393 ? 21.578 17.891 -8.336 1 87.5 393 GLU A CA 1
ATOM 3089 C C . GLU A 1 393 ? 22 17.578 -9.773 1 87.5 393 GLU A C 1
ATOM 3091 O O . GLU A 1 393 ? 21.609 16.562 -10.336 1 87.5 393 GLU A O 1
ATOM 3096 N N . VAL A 1 394 ? 22.844 18.406 -10.312 1 89.44 394 VAL A N 1
ATOM 3097 C CA . VAL A 1 394 ? 23.344 18.203 -11.672 1 89.44 394 VAL A CA 1
ATOM 3098 C C . VAL A 1 394 ? 24.156 16.922 -11.742 1 89.44 394 VAL A C 1
ATOM 3100 O O . VAL A 1 394 ? 23.984 16.109 -12.656 1 89.44 394 VAL A O 1
ATOM 3103 N N . SER A 1 395 ? 24.906 16.703 -10.781 1 88.81 395 SER A N 1
ATOM 3104 C CA . SER A 1 395 ? 25.781 15.531 -10.773 1 88.81 395 SER A CA 1
ATOM 3105 C C . SER A 1 395 ? 24.969 14.242 -10.641 1 88.81 395 SER A C 1
ATOM 3107 O O . SER A 1 395 ? 25.312 13.234 -11.266 1 88.81 395 SER A O 1
ATOM 3109 N N . ILE A 1 396 ? 23.906 14.297 -9.938 1 85.56 396 ILE A N 1
ATOM 3110 C CA . ILE A 1 396 ? 23.094 13.109 -9.688 1 85.56 396 ILE A CA 1
ATOM 3111 C C . ILE A 1 396 ? 22.422 12.664 -10.977 1 85.56 396 ILE A C 1
ATOM 3113 O O . ILE A 1 396 ? 22.375 11.469 -11.281 1 85.56 396 ILE A O 1
ATOM 3117 N N . TYR A 1 397 ? 21.938 13.555 -11.781 1 87.38 397 TYR A N 1
ATOM 3118 C CA . TYR A 1 397 ? 21.234 13.195 -13 1 87.38 397 TYR A CA 1
ATOM 3119 C C . TYR A 1 397 ? 22.203 12.891 -14.133 1 87.38 397 TYR A C 1
ATOM 3121 O O . TYR A 1 397 ? 21.984 11.984 -14.938 1 87.38 397 TYR A O 1
ATOM 3129 N N . VAL A 1 398 ? 23.344 13.609 -14.086 1 90.06 398 VAL A N 1
ATOM 3130 C CA . VAL A 1 398 ? 24.312 13.398 -15.156 1 90.06 398 VAL A CA 1
ATOM 3131 C C . VAL A 1 398 ? 25.062 12.086 -14.922 1 90.06 398 VAL A C 1
ATOM 3133 O O . VAL A 1 398 ? 25.281 11.312 -15.859 1 90.06 398 VAL A O 1
ATOM 3136 N N . LEU A 1 399 ? 25.359 11.812 -13.695 1 89.38 399 LEU A N 1
ATOM 3137 C CA . LEU A 1 399 ? 26.109 10.602 -13.367 1 89.38 399 LEU A CA 1
ATOM 3138 C C . LEU A 1 399 ? 25.172 9.461 -13 1 89.38 399 LEU A C 1
ATOM 3140 O O . LEU A 1 399 ? 25.234 8.938 -11.891 1 89.38 399 LEU A O 1
ATOM 3144 N N . SER A 1 400 ? 24.281 9.156 -13.883 1 88.44 400 SER A N 1
ATOM 3145 C CA . SER A 1 400 ? 23.328 8.086 -13.648 1 88.44 400 SER A CA 1
ATOM 3146 C C . SER A 1 400 ? 23.359 7.059 -14.773 1 88.44 400 SER A C 1
ATOM 3148 O O . SER A 1 400 ? 23.875 7.332 -15.859 1 88.44 400 SER A O 1
ATOM 3150 N N . GLN A 1 401 ? 22.781 5.867 -14.477 1 91.19 401 GLN A N 1
ATOM 3151 C CA . GLN A 1 401 ? 22.672 4.816 -15.484 1 91.19 401 GLN A CA 1
ATOM 3152 C C . GLN A 1 401 ? 21.734 5.23 -16.609 1 91.19 401 GLN A C 1
ATOM 3154 O O . GLN A 1 401 ? 21.906 4.805 -17.75 1 91.19 401 GLN A O 1
ATOM 3159 N N . TRP A 1 402 ? 20.844 6.074 -16.312 1 91.81 402 TRP A N 1
ATOM 3160 C CA . TRP A 1 402 ? 19.891 6.551 -17.312 1 91.81 402 TRP A CA 1
ATOM 3161 C C . TRP A 1 402 ? 20.594 7.371 -18.391 1 91.81 402 TRP A C 1
ATOM 3163 O O . TRP A 1 402 ? 20.234 7.305 -19.562 1 91.81 402 TRP A O 1
ATOM 3173 N N . THR A 1 403 ? 21.578 8.094 -17.969 1 93.19 403 THR A N 1
ATOM 3174 C CA . THR A 1 403 ? 22.359 8.883 -18.906 1 93.19 403 THR A CA 1
ATOM 3175 C C . THR A 1 403 ? 23.156 7.977 -19.859 1 93.19 403 THR A C 1
ATOM 3177 O O . THR A 1 403 ? 23.281 8.281 -21.047 1 93.19 403 THR A O 1
ATOM 3180 N N . LYS A 1 404 ? 23.656 6.867 -19.375 1 93.19 404 LYS A N 1
ATOM 3181 C CA . LYS A 1 404 ? 24.359 5.91 -20.219 1 93.19 404 LYS A CA 1
ATOM 3182 C C . LYS A 1 404 ? 23.469 5.402 -21.344 1 93.19 404 LYS A C 1
ATOM 3184 O O . LYS A 1 404 ? 23.875 5.363 -22.5 1 93.19 404 LYS A O 1
ATOM 3189 N N . VAL A 1 405 ? 22.266 5.031 -20.938 1 94.31 405 VAL A N 1
ATOM 3190 C CA . VAL A 1 405 ? 21.328 4.516 -21.938 1 94.31 405 VAL A CA 1
ATOM 3191 C C . VAL A 1 405 ? 21.016 5.598 -22.969 1 94.31 405 VAL A C 1
ATOM 3193 O O . VAL A 1 405 ? 21 5.324 -24.172 1 94.31 405 VAL A O 1
ATOM 3196 N N . TRP A 1 406 ? 20.844 6.805 -22.531 1 94.06 406 TRP A N 1
ATOM 3197 C CA . TRP A 1 406 ? 20.531 7.91 -23.422 1 94.06 406 TRP A CA 1
ATOM 3198 C C . TRP A 1 406 ? 21.672 8.156 -24.406 1 94.06 406 TRP A C 1
ATOM 3200 O O . TRP A 1 406 ? 21.438 8.391 -25.594 1 94.06 406 TRP A O 1
ATOM 3210 N N . ILE A 1 407 ? 22.891 8.086 -23.969 1 93.38 407 ILE A N 1
ATOM 3211 C CA . ILE A 1 407 ? 24.078 8.336 -24.797 1 93.38 407 ILE A CA 1
ATOM 3212 C C . ILE A 1 407 ? 24.156 7.285 -25.906 1 93.38 407 ILE A C 1
ATOM 3214 O O . ILE A 1 407 ? 24.359 7.621 -27.078 1 93.38 407 ILE A O 1
ATOM 3218 N N . ILE A 1 408 ? 23.938 6.027 -25.516 1 93 408 ILE A N 1
ATOM 3219 C CA . ILE A 1 408 ? 24.062 4.949 -26.484 1 93 408 ILE A CA 1
ATOM 3220 C C . ILE A 1 408 ? 22.922 5.035 -27.5 1 93 408 ILE A C 1
ATOM 3222 O O . ILE A 1 408 ? 23.141 4.879 -28.703 1 93 408 ILE A O 1
ATOM 3226 N N . CYS A 1 409 ? 21.734 5.266 -27.047 1 92.25 409 CYS A N 1
ATOM 3227 C CA . CYS A 1 409 ? 20.594 5.352 -27.938 1 92.25 409 CYS A CA 1
ATOM 3228 C C . CYS A 1 409 ? 20.734 6.523 -28.906 1 92.25 409 CYS A C 1
ATOM 3230 O O . CYS A 1 409 ? 20.422 6.402 -30.078 1 92.25 409 CYS A O 1
ATOM 3232 N N . HIS A 1 410 ? 21.25 7.637 -28.406 1 91.06 410 HIS A N 1
ATOM 3233 C CA . HIS A 1 410 ? 21.438 8.797 -29.266 1 91.06 410 HIS A CA 1
ATOM 3234 C C . HIS A 1 410 ? 22.578 8.562 -30.25 1 91.06 410 HIS A C 1
ATOM 3236 O O . HIS A 1 410 ? 22.531 9.039 -31.391 1 91.06 410 HIS A O 1
ATOM 3242 N N . TYR A 1 411 ? 23.609 7.875 -29.812 1 92.19 411 TYR A N 1
ATOM 3243 C CA . TYR A 1 411 ? 24.703 7.5 -30.703 1 92.19 411 TYR A CA 1
ATOM 3244 C C . TYR A 1 411 ? 24.188 6.668 -31.875 1 92.19 411 TYR A C 1
ATOM 3246 O O . TYR A 1 411 ? 24.531 6.926 -33.031 1 92.19 411 TYR A O 1
ATOM 3254 N N . ILE A 1 412 ? 23.297 5.73 -31.609 1 90.25 412 ILE A N 1
ATOM 3255 C CA . ILE A 1 412 ? 22.734 4.848 -32.625 1 90.25 412 ILE A CA 1
ATOM 3256 C C . ILE A 1 412 ? 21.828 5.641 -33.562 1 90.25 412 ILE A C 1
ATOM 3258 O O . ILE A 1 412 ? 21.844 5.426 -34.781 1 90.25 412 ILE A O 1
ATOM 3262 N N . LYS A 1 413 ? 21.062 6.484 -33 1 87.75 413 LYS A N 1
ATOM 3263 C CA . LYS A 1 413 ? 20.172 7.312 -33.812 1 87.75 413 LYS A CA 1
ATOM 3264 C C . LYS A 1 413 ? 20.969 8.18 -34.781 1 87.75 413 LYS A C 1
ATOM 3266 O O . LYS A 1 413 ? 20.562 8.367 -35.906 1 87.75 413 LYS A O 1
ATOM 3271 N N . LEU A 1 414 ? 22.125 8.703 -34.344 1 87.44 414 LEU A N 1
ATOM 3272 C CA . LEU A 1 414 ? 22.969 9.586 -35.156 1 87.44 414 LEU A CA 1
ATOM 3273 C C . LEU A 1 414 ? 23.688 8.797 -36.25 1 87.44 414 LEU A C 1
ATOM 3275 O O . LEU A 1 414 ? 24 9.336 -37.312 1 87.44 414 LEU A O 1
ATOM 3279 N N . LYS A 1 415 ? 23.953 7.609 -36 1 83.44 415 LYS A N 1
ATOM 3280 C CA . LYS A 1 415 ? 24.625 6.77 -36.969 1 83.44 415 LYS A CA 1
ATOM 3281 C C . LYS A 1 415 ? 23.75 6.582 -38.219 1 83.44 415 LYS A C 1
ATOM 3283 O O . LYS A 1 415 ? 24.281 6.492 -39.344 1 83.44 415 LYS A O 1
ATOM 3288 N N . GLY A 1 416 ? 22.422 6.547 -38.062 1 72.62 416 GLY A N 1
ATOM 3289 C CA . GLY A 1 416 ? 21.516 6.371 -39.188 1 72.62 416 GLY A CA 1
ATOM 3290 C C . GLY A 1 416 ? 21.375 7.621 -40.031 1 72.62 416 GLY A C 1
ATOM 3291 O O . GLY A 1 416 ? 20.875 7.559 -41.156 1 72.62 416 GLY A O 1
ATOM 3292 N N . CYS A 1 417 ? 21.969 8.711 -39.531 1 72.62 417 CYS A N 1
ATOM 3293 C CA . CYS A 1 417 ? 21.75 9.969 -40.219 1 72.62 417 CYS A CA 1
ATOM 3294 C C . CYS A 1 417 ? 22.984 10.383 -41 1 72.62 417 CYS A C 1
ATOM 3296 O O . CYS A 1 417 ? 24.109 10.156 -40.562 1 72.62 417 CYS A O 1
ATOM 3298 N N . GLN A 1 418 ? 22.906 10.758 -42.344 1 74.12 418 GLN A N 1
ATOM 3299 C CA . GLN A 1 418 ? 23.984 11.18 -43.219 1 74.12 418 GLN A CA 1
ATOM 3300 C C . GLN A 1 418 ? 24.25 12.68 -43.062 1 74.12 418 GLN A C 1
ATOM 3302 O O . GLN A 1 418 ? 23.328 13.453 -42.781 1 74.12 418 GLN A O 1
ATOM 3307 N N . GLY A 1 419 ? 25.562 13.156 -42.781 1 77.94 419 GLY A N 1
ATOM 3308 C CA . GLY A 1 419 ? 25.953 14.555 -42.719 1 77.94 419 GLY A CA 1
ATOM 3309 C C . GLY A 1 419 ? 27.172 14.805 -41.875 1 77.94 419 GLY A C 1
ATOM 3310 O O . GLY A 1 419 ? 27.438 14.062 -40.938 1 77.94 419 GLY A O 1
ATOM 3311 N N . ARG A 1 420 ? 27.906 15.805 -42.25 1 82.5 420 ARG A N 1
ATOM 3312 C CA . ARG A 1 420 ? 29.172 16.109 -41.625 1 82.5 420 ARG A CA 1
ATOM 3313 C C . ARG A 1 420 ? 28.969 16.516 -40.156 1 82.5 420 ARG A C 1
ATOM 3315 O O . ARG A 1 420 ? 29.734 16.125 -39.281 1 82.5 420 ARG A O 1
ATOM 3322 N N . ILE A 1 421 ? 27.922 17.297 -39.875 1 85.44 421 ILE A N 1
ATOM 3323 C CA . ILE A 1 421 ? 27.656 17.75 -38.5 1 85.44 421 ILE A CA 1
ATOM 3324 C C . ILE A 1 421 ? 27.234 16.562 -37.656 1 85.44 421 ILE A C 1
ATOM 3326 O O . ILE A 1 421 ? 27.641 16.453 -36.5 1 85.44 421 ILE A O 1
ATOM 3330 N N . LYS A 1 422 ? 26.594 15.781 -38.25 1 84.69 422 LYS A N 1
ATOM 3331 C CA . LYS A 1 422 ? 26.125 14.609 -37.5 1 84.69 422 LYS A CA 1
ATOM 3332 C C . LYS A 1 422 ? 27.266 13.641 -37.219 1 84.69 422 LYS A C 1
ATOM 3334 O O . LYS A 1 422 ? 27.312 13.023 -36.156 1 84.69 422 LYS A O 1
ATOM 3339 N N . ALA A 1 423 ? 28.188 13.586 -38.156 1 86.56 423 ALA A N 1
ATOM 3340 C CA . ALA A 1 423 ? 29.359 12.758 -37.938 1 86.56 423 ALA A CA 1
ATOM 3341 C C . ALA A 1 423 ? 30.203 13.297 -36.781 1 86.56 423 ALA A C 1
ATOM 3343 O O . ALA A 1 423 ? 30.719 12.523 -35.969 1 86.56 423 ALA A O 1
ATOM 3344 N N . ALA A 1 424 ? 30.266 14.602 -36.781 1 89.81 424 ALA A N 1
ATOM 3345 C CA . ALA A 1 424 ? 31 15.219 -35.688 1 89.81 424 ALA A CA 1
ATOM 3346 C C . ALA A 1 424 ? 30.312 14.977 -34.344 1 89.81 424 ALA A C 1
ATOM 3348 O O . ALA A 1 424 ? 30.953 14.703 -33.344 1 89.81 424 ALA A O 1
ATOM 3349 N N . ARG A 1 425 ? 29.047 15.031 -34.406 1 88.94 425 ARG A N 1
ATOM 3350 C CA . ARG A 1 425 ? 28.266 14.773 -33.219 1 88.94 425 ARG A CA 1
ATOM 3351 C C . ARG A 1 425 ? 28.406 13.328 -32.75 1 88.94 425 ARG A C 1
ATOM 3353 O O . ARG A 1 425 ? 28.438 13.039 -31.562 1 88.94 425 ARG A O 1
ATOM 3360 N N . GLN A 1 426 ? 28.484 12.516 -33.688 1 89.88 426 GLN A N 1
ATOM 3361 C CA . GLN A 1 426 ? 28.656 11.094 -33.375 1 89.88 426 GLN A CA 1
ATOM 3362 C C . GLN A 1 426 ? 30 10.844 -32.688 1 89.88 426 GLN A C 1
ATOM 3364 O O . GLN A 1 426 ? 30.094 10.078 -31.734 1 89.88 426 GLN A O 1
ATOM 3369 N N . LEU A 1 427 ? 31.016 11.562 -33.188 1 89.25 427 LEU A N 1
ATOM 3370 C CA . LEU A 1 427 ? 32.344 11.43 -32.594 1 89.25 427 LEU A CA 1
ATOM 3371 C C . LEU A 1 427 ? 32.375 11.969 -31.172 1 89.25 427 LEU A C 1
ATOM 3373 O O . LEU A 1 427 ? 33 11.375 -30.297 1 89.25 427 LEU A O 1
ATOM 3377 N N . MET A 1 428 ? 31.672 13.008 -31.078 1 90.69 428 MET A N 1
ATOM 3378 C CA . MET A 1 428 ? 31.594 13.586 -29.734 1 90.69 428 MET A CA 1
ATOM 3379 C C . MET A 1 428 ? 30.859 12.648 -28.781 1 90.69 428 MET A C 1
ATOM 3381 O O . MET A 1 428 ? 31.281 12.469 -27.641 1 90.69 428 MET A O 1
ATOM 3385 N N . MET A 1 429 ? 29.859 12.094 -29.266 1 90.69 429 MET A N 1
ATOM 3386 C CA . MET A 1 429 ? 29.078 11.188 -28.438 1 90.69 429 MET A CA 1
ATOM 3387 C C . MET A 1 429 ? 29.906 9.945 -28.078 1 90.69 429 MET A C 1
ATOM 3389 O O . MET A 1 429 ? 29.766 9.414 -26.969 1 90.69 429 MET A O 1
ATOM 3393 N N . GLU A 1 430 ? 30.719 9.539 -28.969 1 91.75 430 GLU A N 1
ATOM 3394 C CA . GLU A 1 430 ? 31.594 8.406 -28.703 1 91.75 430 GLU A CA 1
ATOM 3395 C C . GLU A 1 430 ? 32.562 8.719 -27.562 1 91.75 430 GLU A C 1
ATOM 3397 O O . GLU A 1 430 ? 32.781 7.902 -26.656 1 91.75 430 GLU A O 1
ATOM 3402 N N . MET A 1 431 ? 33.062 9.836 -27.594 1 92.31 431 MET A N 1
ATOM 3403 C CA . MET A 1 431 ? 34 10.242 -26.562 1 92.31 431 MET A CA 1
ATOM 3404 C C . MET A 1 431 ? 33.312 10.375 -25.203 1 92.31 431 MET A C 1
ATOM 3406 O O . MET A 1 431 ? 33.844 9.906 -24.188 1 92.31 431 MET A O 1
ATOM 3410 N N . VAL A 1 432 ? 32.188 10.977 -25.25 1 92.31 432 VAL A N 1
ATOM 3411 C CA . VAL A 1 432 ? 31.422 11.164 -24.016 1 92.31 432 VAL A CA 1
ATOM 3412 C C . VAL A 1 432 ? 31.047 9.805 -23.438 1 92.31 432 VAL A C 1
ATOM 3414 O O . VAL A 1 432 ? 31.094 9.617 -22.219 1 92.31 432 VAL A O 1
ATOM 3417 N N . ALA A 1 433 ? 30.688 8.922 -24.281 1 93.12 433 ALA A N 1
ATOM 3418 C CA . ALA A 1 433 ? 30.312 7.586 -23.828 1 93.12 433 ALA A CA 1
ATOM 3419 C C . ALA A 1 433 ? 31.484 6.902 -23.109 1 93.12 433 ALA A C 1
ATOM 3421 O O . ALA A 1 433 ? 31.312 6.355 -22.031 1 93.12 433 ALA A O 1
ATOM 3422 N N . ARG A 1 434 ? 32.625 6.973 -23.625 1 91.88 434 ARG A N 1
ATOM 3423 C CA . ARG A 1 434 ? 33.781 6.32 -23.047 1 91.88 434 ARG A CA 1
ATOM 3424 C C . ARG A 1 434 ? 34.125 6.934 -21.688 1 91.88 434 ARG A C 1
ATOM 3426 O O . ARG A 1 434 ? 34.469 6.219 -20.75 1 91.88 434 ARG A O 1
ATOM 3433 N N . ILE A 1 435 ? 33.906 8.148 -21.625 1 91.38 435 ILE A N 1
ATOM 3434 C CA . ILE A 1 435 ? 34.219 8.836 -20.375 1 91.38 435 ILE A CA 1
ATOM 3435 C C . ILE A 1 435 ? 33.156 8.508 -19.328 1 91.38 435 ILE A C 1
ATOM 3437 O O . ILE A 1 435 ? 33.469 8.141 -18.203 1 91.38 435 ILE A O 1
ATOM 3441 N N . MET A 1 436 ? 31.969 8.664 -19.719 1 91.38 436 MET A N 1
ATOM 3442 C CA . MET A 1 436 ? 30.875 8.484 -18.766 1 91.38 436 MET A CA 1
ATOM 3443 C C . MET A 1 436 ? 30.828 7.047 -18.25 1 91.38 436 MET A C 1
ATOM 3445 O O . MET A 1 436 ? 30.5 6.809 -17.094 1 91.38 436 MET A O 1
ATOM 3449 N N . PHE A 1 437 ? 31.078 6.008 -19.047 1 91.25 437 PHE A N 1
ATOM 3450 C CA . PHE A 1 437 ? 31.047 4.609 -18.641 1 91.25 437 PHE A CA 1
ATOM 3451 C C . PHE A 1 437 ? 32.188 4.297 -17.672 1 91.25 437 PHE A C 1
ATOM 3453 O O . PHE A 1 437 ? 32.094 3.355 -16.891 1 91.25 437 PHE A O 1
ATOM 3460 N N . ARG A 1 438 ? 33.188 5.18 -17.734 1 87.75 438 ARG A N 1
ATOM 3461 C CA . ARG A 1 438 ? 34.281 5.008 -16.797 1 87.75 438 ARG A CA 1
ATOM 3462 C C . ARG A 1 438 ? 34 5.684 -15.469 1 87.75 438 ARG A C 1
ATOM 3464 O O . ARG A 1 438 ? 34.375 5.184 -14.406 1 87.75 438 ARG A O 1
ATOM 3471 N N . VAL A 1 439 ? 33.188 6.645 -15.586 1 87.25 439 VAL A N 1
ATOM 3472 C CA . VAL A 1 439 ? 32.969 7.469 -14.406 1 87.25 439 VAL A CA 1
ATOM 3473 C C . VAL A 1 439 ? 31.766 6.961 -13.633 1 87.25 439 VAL A C 1
ATOM 3475 O O . VAL A 1 439 ? 31.766 6.922 -12.406 1 87.25 439 VAL A O 1
ATOM 3478 N N . ILE A 1 440 ? 30.828 6.527 -14.312 1 85.06 440 ILE A N 1
ATOM 3479 C CA . ILE A 1 440 ? 29.594 6.121 -13.672 1 85.06 440 ILE A CA 1
ATOM 3480 C C . ILE A 1 440 ? 29.719 4.699 -13.133 1 85.06 440 ILE A C 1
ATOM 3482 O O . ILE A 1 440 ? 29.766 3.74 -13.906 1 85.06 440 ILE A O 1
ATOM 3486 N N . ARG A 1 441 ? 29.938 4.586 -11.836 1 67.75 441 ARG A N 1
ATOM 3487 C CA . ARG A 1 441 ? 30.047 3.273 -11.211 1 67.75 441 ARG A CA 1
ATOM 3488 C C . ARG A 1 441 ? 28.859 3.004 -10.297 1 67.75 441 ARG A C 1
ATOM 3490 O O . ARG A 1 441 ? 28.812 1.987 -9.602 1 67.75 441 ARG A O 1
ATOM 3497 N N . GLY A 1 442 ? 27.859 3.92 -10.352 1 62.5 442 GLY A N 1
ATOM 3498 C CA . GLY A 1 442 ? 26.734 3.879 -9.422 1 62.5 442 GLY A CA 1
ATOM 3499 C C . GLY A 1 442 ? 25.766 2.748 -9.703 1 62.5 442 GLY A C 1
ATOM 3500 O O . GLY A 1 442 ? 25.688 2.262 -10.828 1 62.5 442 GLY A O 1
ATOM 3501 N N . GLY A 1 443 ? 25.234 2.057 -8.711 1 61.59 443 GLY A N 1
ATOM 3502 C CA . GLY A 1 443 ? 24.141 1.093 -8.805 1 61.59 443 GLY A CA 1
ATOM 3503 C C . GLY A 1 443 ? 24.609 -0.344 -8.664 1 61.59 443 GLY A C 1
ATOM 3504 O O . GLY A 1 443 ? 23.859 -1.277 -8.93 1 61.59 443 GLY A O 1
ATOM 3505 N N . GLN A 1 444 ? 25.906 -0.458 -8.258 1 69.19 444 GLN A N 1
ATOM 3506 C CA . GLN A 1 444 ? 26.406 -1.824 -8.141 1 69.19 444 GLN A CA 1
ATOM 3507 C C . GLN A 1 444 ? 26.156 -2.389 -6.746 1 69.19 444 GLN A C 1
ATOM 3509 O O . GLN A 1 444 ? 26.297 -1.677 -5.75 1 69.19 444 GLN A O 1
ATOM 3514 N N . TRP A 1 445 ? 25.594 -3.523 -6.785 1 73.12 445 TRP A N 1
ATOM 3515 C CA . TRP A 1 445 ? 25.422 -4.285 -5.551 1 73.12 445 TRP A CA 1
ATOM 3516 C C . TRP A 1 445 ? 26.781 -4.648 -4.957 1 73.12 445 TRP A C 1
ATOM 3518 O O . TRP A 1 445 ? 27.703 -5.008 -5.684 1 73.12 445 TRP A O 1
ATOM 3528 N N . GLY A 1 446 ? 27.109 -4.246 -3.729 1 70.25 446 GLY A N 1
ATOM 3529 C CA . GLY A 1 446 ? 28.375 -4.578 -3.07 1 70.25 446 GLY A CA 1
ATOM 3530 C C . GLY A 1 446 ? 28.625 -6.07 -2.994 1 70.25 446 GLY A C 1
ATOM 3531 O O . GLY A 1 446 ? 29.703 -6.504 -2.572 1 70.25 446 GLY A O 1
ATOM 3532 N N . ARG A 1 447 ? 27.797 -6.922 -3.518 1 82.75 447 ARG A N 1
ATOM 3533 C CA . ARG A 1 447 ? 27.891 -8.375 -3.551 1 82.75 447 ARG A CA 1
ATOM 3534 C C . ARG A 1 447 ? 28.141 -8.945 -2.158 1 82.75 447 ARG A C 1
ATOM 3536 O O . ARG A 1 447 ? 28.938 -9.875 -1.997 1 82.75 447 ARG A O 1
ATOM 3543 N N . GLN A 1 448 ? 27.547 -8.188 -1.241 1 84.38 448 GLN A N 1
ATOM 3544 C CA . GLN A 1 448 ? 27.578 -8.641 0.146 1 84.38 448 GLN A CA 1
ATOM 3545 C C . GLN A 1 448 ? 26.219 -9.148 0.599 1 84.38 448 GLN A C 1
ATOM 3547 O O . GLN A 1 448 ? 25.188 -8.586 0.224 1 84.38 448 GLN A O 1
ATOM 3552 N N . ILE A 1 449 ? 26.328 -10.266 1.276 1 88.94 449 ILE A N 1
ATOM 3553 C CA . ILE A 1 449 ? 25.078 -10.828 1.782 1 88.94 449 ILE A CA 1
ATOM 3554 C C . ILE A 1 449 ? 25.078 -10.773 3.309 1 88.94 449 ILE A C 1
ATOM 3556 O O . ILE A 1 449 ? 26.109 -10.938 3.947 1 88.94 449 ILE A O 1
ATOM 3560 N N . ARG A 1 450 ? 23.969 -10.555 3.842 1 86.88 450 ARG A N 1
ATOM 3561 C CA . ARG A 1 450 ? 23.812 -10.578 5.293 1 86.88 450 ARG A CA 1
ATOM 3562 C C . ARG A 1 450 ? 23.562 -11.992 5.797 1 86.88 450 ARG A C 1
ATOM 3564 O O . ARG A 1 450 ? 23.031 -12.836 5.066 1 86.88 450 ARG A O 1
ATOM 3571 N N . GLN A 1 451 ? 24.109 -12.164 6.996 1 89.56 451 GLN A N 1
ATOM 3572 C CA . GLN A 1 451 ? 24.047 -13.516 7.539 1 89.56 451 GLN A CA 1
ATOM 3573 C C . GLN A 1 451 ? 23.453 -13.516 8.945 1 89.56 451 GLN A C 1
ATOM 3575 O O . GLN A 1 451 ? 23.562 -12.523 9.672 1 89.56 451 GLN A O 1
ATOM 3580 N N . HIS A 1 452 ? 22.703 -14.609 9.18 1 89.94 452 HIS A N 1
ATOM 3581 C CA . HIS A 1 452 ? 22.172 -14.867 10.523 1 89.94 452 HIS A CA 1
ATOM 3582 C C . HIS A 1 452 ? 22.312 -16.344 10.891 1 89.94 452 HIS A C 1
ATOM 3584 O O . HIS A 1 452 ? 22.078 -17.219 10.047 1 89.94 452 HIS A O 1
ATOM 3590 N N . ASN A 1 453 ? 22.875 -16.547 12.078 1 91.5 453 ASN A N 1
ATOM 3591 C CA . ASN A 1 453 ? 22.922 -17.906 12.594 1 91.5 453 ASN A CA 1
ATOM 3592 C C . ASN A 1 453 ? 22.219 -18.031 13.938 1 91.5 453 ASN A C 1
ATOM 3594 O O . ASN A 1 453 ? 22.578 -17.359 14.898 1 91.5 453 ASN A O 1
ATOM 3598 N N . LEU A 1 454 ? 21.312 -18.906 14 1 89.25 454 LEU A N 1
ATOM 3599 C CA . LEU A 1 454 ? 20.422 -19.062 15.148 1 89.25 454 LEU A CA 1
ATOM 3600 C C . LEU A 1 454 ? 21.172 -19.656 16.344 1 89.25 454 LEU A C 1
ATOM 3602 O O . LEU A 1 454 ? 20.812 -19.406 17.484 1 89.25 454 LEU A O 1
ATOM 3606 N N . LEU A 1 455 ? 22.203 -20.438 16.031 1 89.5 455 LEU A N 1
ATOM 3607 C CA . LEU A 1 455 ? 22.891 -21.172 17.094 1 89.5 455 LEU A CA 1
ATOM 3608 C C . LEU A 1 455 ? 24.141 -20.422 17.547 1 89.5 455 LEU A C 1
ATOM 3610 O O . LEU A 1 455 ? 24.828 -20.859 18.469 1 89.5 455 LEU A O 1
ATOM 3614 N N . ALA A 1 456 ? 24.406 -19.391 16.766 1 81.44 456 ALA A N 1
ATOM 3615 C CA . ALA A 1 456 ? 25.594 -18.641 17.141 1 81.44 456 ALA A CA 1
ATOM 3616 C C . ALA A 1 456 ? 25.406 -17.922 18.484 1 81.44 456 ALA A C 1
ATOM 3618 O O . ALA A 1 456 ? 24.328 -17.391 18.75 1 81.44 456 ALA A O 1
ATOM 3619 N N . ARG A 1 457 ? 26.203 -18.188 19.578 1 60.84 457 ARG A N 1
ATOM 3620 C CA . ARG A 1 457 ? 26.141 -17.703 20.953 1 60.84 457 ARG A CA 1
ATOM 3621 C C . ARG A 1 457 ? 26.047 -16.172 20.984 1 60.84 457 ARG A C 1
ATOM 3623 O O . ARG A 1 457 ? 26.922 -15.484 20.453 1 60.84 457 ARG A O 1
ATOM 3630 N N . PRO A 1 458 ? 24.734 -15.633 21.125 1 50.56 458 PRO A N 1
ATOM 3631 C CA . PRO A 1 458 ? 24.781 -14.18 21.297 1 50.56 458 PRO A CA 1
ATOM 3632 C C . PRO A 1 458 ? 25.734 -13.742 22.406 1 50.56 458 PRO A C 1
ATOM 3634 O O . PRO A 1 458 ? 25.641 -14.234 23.531 1 50.56 458 PRO A O 1
ATOM 3637 N N . SER A 1 459 ? 26.969 -13.617 22.328 1 47.69 459 SER A N 1
ATOM 3638 C CA . SER A 1 459 ? 27.5 -12.992 23.531 1 47.69 459 SER A CA 1
ATOM 3639 C C . SER A 1 459 ? 26.469 -12.086 24.188 1 47.69 459 SER A C 1
ATOM 3641 O O . SER A 1 459 ? 25.594 -11.539 23.516 1 47.69 459 SER A O 1
ATOM 3643 N N . THR A 1 460 ? 26.188 -12.359 25.469 1 45.47 460 THR A N 1
ATOM 3644 C CA . THR A 1 460 ? 25.25 -11.609 26.312 1 45.47 460 THR A CA 1
ATOM 3645 C C . THR A 1 460 ? 25.031 -10.203 25.766 1 45.47 460 THR A C 1
ATOM 3647 O O . THR A 1 460 ? 23.906 -9.703 25.734 1 45.47 460 THR A O 1
ATOM 3650 N N . LEU A 1 461 ? 26.078 -9.539 25.547 1 47 461 LEU A N 1
ATOM 3651 C CA . LEU A 1 461 ? 26.016 -8.133 25.172 1 47 461 LEU A CA 1
ATOM 3652 C C . LEU A 1 461 ? 25.516 -7.969 23.734 1 47 461 LEU A C 1
ATOM 3654 O O . LEU A 1 461 ? 24.812 -7.008 23.438 1 47 461 LEU A O 1
ATOM 3658 N N . ALA A 1 462 ? 25.859 -8.828 22.969 1 46.84 462 ALA A N 1
ATOM 3659 C CA . ALA A 1 462 ? 25.578 -8.766 21.531 1 46.84 462 ALA A CA 1
ATOM 3660 C C . ALA A 1 462 ? 24.094 -9.039 21.266 1 46.84 462 ALA A C 1
ATOM 3662 O O . ALA A 1 462 ? 23.562 -8.617 20.234 1 46.84 462 ALA A O 1
ATOM 3663 N N . GLN A 1 463 ? 23.5 -9.789 22.047 1 45.88 463 GLN A N 1
ATOM 3664 C CA . GLN A 1 463 ? 22.078 -10.047 21.938 1 45.88 463 GLN A CA 1
ATOM 3665 C C . GLN A 1 463 ? 21.266 -8.75 21.969 1 45.88 463 GLN A C 1
ATOM 3667 O O . GLN A 1 463 ? 20.234 -8.641 21.297 1 45.88 463 GLN A O 1
ATOM 3672 N N . PHE A 1 464 ? 21.703 -8.016 22.891 1 45.19 464 PHE A N 1
ATOM 3673 C CA . PHE A 1 464 ? 20.984 -6.754 23.047 1 45.19 464 PHE A CA 1
ATOM 3674 C C . PHE A 1 464 ? 21.25 -5.828 21.875 1 45.19 464 PHE A C 1
ATOM 3676 O O . PHE A 1 464 ? 20.375 -5.066 21.469 1 45.19 464 PHE A O 1
ATOM 3683 N N . ALA A 1 465 ? 22.516 -5.723 21.469 1 47.09 465 ALA A N 1
ATOM 3684 C CA . ALA A 1 465 ? 22.953 -4.797 20.422 1 47.09 465 ALA A CA 1
ATOM 3685 C C . ALA A 1 465 ? 22.656 -5.359 19.031 1 47.09 465 ALA A C 1
ATOM 3687 O O . ALA A 1 465 ? 22.891 -4.691 18.031 1 47.09 465 ALA A O 1
ATOM 3688 N N . TRP A 1 466 ? 22.328 -6.543 18.844 1 47.22 466 TRP A N 1
ATOM 3689 C CA . TRP A 1 466 ? 22.453 -7.473 17.734 1 47.22 466 TRP A CA 1
ATOM 3690 C C . TRP A 1 466 ? 21.484 -7.129 16.609 1 47.22 466 TRP A C 1
ATOM 3692 O O . TRP A 1 466 ? 21.75 -7.418 15.438 1 47.22 466 TRP A O 1
ATOM 3702 N N . PRO A 1 467 ? 20.281 -7.074 17.031 1 47.84 467 PRO A N 1
ATOM 3703 C CA . PRO A 1 467 ? 19.531 -6.898 15.781 1 47.84 467 PRO A CA 1
ATOM 3704 C C . PRO A 1 467 ? 20.172 -5.863 14.852 1 47.84 467 PRO A C 1
ATOM 3706 O O . PRO A 1 467 ? 19.922 -5.883 13.648 1 47.84 467 PRO A O 1
ATOM 3709 N N . LEU A 1 468 ? 20.984 -5.055 15.453 1 48.59 468 LEU A N 1
ATOM 3710 C CA . LEU A 1 468 ? 21.609 -3.947 14.742 1 48.59 468 LEU A CA 1
ATOM 3711 C C . LEU A 1 468 ? 22.891 -4.41 14.039 1 48.59 468 LEU A C 1
ATOM 3713 O O . LEU A 1 468 ? 23.359 -3.744 13.117 1 48.59 468 LEU A O 1
ATOM 3717 N N . ILE A 1 469 ? 23.547 -5.469 14.508 1 52.56 469 ILE A N 1
ATOM 3718 C CA . ILE A 1 469 ? 24.828 -5.766 13.883 1 52.56 469 ILE A CA 1
ATOM 3719 C C . ILE A 1 469 ? 24.656 -6.91 12.883 1 52.56 469 ILE A C 1
ATOM 3721 O O . ILE A 1 469 ? 24.703 -8.086 13.258 1 52.56 469 ILE A O 1
ATOM 3725 N N . LEU A 1 470 ? 23.969 -6.781 11.93 1 61.62 470 LEU A N 1
ATOM 3726 C CA . LEU A 1 470 ? 23.953 -7.73 10.82 1 61.62 470 LEU A CA 1
ATOM 3727 C C . LEU A 1 470 ? 25.344 -7.883 10.211 1 61.62 470 LEU A C 1
ATOM 3729 O O . LEU A 1 470 ? 26.016 -6.887 9.953 1 61.62 470 LEU A O 1
ATOM 3733 N N . ARG A 1 471 ? 25.875 -9.25 10.375 1 75 471 ARG A N 1
ATOM 3734 C CA . ARG A 1 471 ? 27.172 -9.562 9.773 1 75 471 ARG A CA 1
ATOM 3735 C C . ARG A 1 471 ? 27.062 -9.656 8.258 1 75 471 ARG A C 1
ATOM 3737 O O . ARG A 1 471 ? 26.125 -10.258 7.73 1 75 471 ARG A O 1
ATOM 3744 N N . LYS A 1 472 ? 27.938 -8.922 7.633 1 80.69 472 LYS A N 1
ATOM 3745 C CA . LYS A 1 472 ? 27.984 -8.938 6.172 1 80.69 472 LYS A CA 1
ATOM 3746 C C . LYS A 1 472 ? 29.219 -9.695 5.68 1 80.69 472 LYS A C 1
ATOM 3748 O O . LYS A 1 472 ? 30.297 -9.57 6.258 1 80.69 472 LYS A O 1
ATOM 3753 N N . VAL A 1 473 ? 28.891 -10.641 4.789 1 84.44 473 VAL A N 1
ATOM 3754 C CA . VAL A 1 473 ? 30 -11.367 4.172 1 84.44 473 VAL A CA 1
ATOM 3755 C C . VAL A 1 473 ? 29.938 -11.219 2.652 1 84.44 473 VAL A C 1
ATOM 3757 O O . VAL A 1 473 ? 28.844 -11.18 2.074 1 84.44 473 VAL A O 1
ATOM 3760 N N . LYS A 1 474 ? 31.047 -11.078 2.096 1 85.81 474 LYS A N 1
ATOM 3761 C CA . LYS A 1 474 ? 31.109 -11.055 0.637 1 85.81 474 LYS A CA 1
ATOM 3762 C C . LYS A 1 474 ? 30.766 -12.422 0.051 1 85.81 474 LYS A C 1
ATOM 3764 O O . LYS A 1 474 ? 31.234 -13.445 0.551 1 85.81 474 LYS A O 1
ATOM 3769 N N . LEU A 1 475 ? 29.891 -12.438 -0.877 1 89.38 475 LEU A N 1
ATOM 3770 C CA . LEU A 1 475 ? 29.562 -13.688 -1.548 1 89.38 475 LEU A CA 1
ATOM 3771 C C . LEU A 1 475 ? 30.766 -14.258 -2.281 1 89.38 475 LEU A C 1
ATOM 3773 O O . LEU A 1 475 ? 31.266 -13.648 -3.234 1 89.38 475 LEU A O 1
ATOM 3777 N N . GLN A 1 476 ? 31.172 -15.383 -1.886 1 88.94 476 GLN A N 1
ATOM 3778 C CA . GLN A 1 476 ? 32.406 -15.984 -2.426 1 88.94 476 GLN A CA 1
ATOM 3779 C C . GLN A 1 476 ? 32.156 -16.578 -3.805 1 88.94 476 GLN A C 1
ATOM 3781 O O . GLN A 1 476 ? 31 -16.828 -4.188 1 88.94 476 GLN A O 1
ATOM 3786 N N . ARG A 1 477 ? 33.219 -16.812 -4.477 1 88.62 477 ARG A N 1
ATOM 3787 C CA . ARG A 1 477 ? 33.156 -17.328 -5.844 1 88.62 477 ARG A CA 1
ATOM 3788 C C . ARG A 1 477 ? 32.562 -18.719 -5.879 1 88.62 477 ARG A C 1
ATOM 3790 O O . ARG A 1 477 ? 31.828 -19.062 -6.805 1 88.62 477 ARG A O 1
ATOM 3797 N N . GLU A 1 478 ? 32.812 -19.453 -4.891 1 89.81 478 GLU A N 1
ATOM 3798 C CA . GLU A 1 478 ? 32.312 -20.828 -4.824 1 89.81 478 GLU A CA 1
ATOM 3799 C C . GLU A 1 478 ? 30.797 -20.859 -4.711 1 89.81 478 GLU A C 1
ATOM 3801 O O . GLU A 1 478 ? 30.141 -21.625 -5.414 1 89.81 478 GLU A O 1
ATOM 3806 N N . ALA A 1 479 ? 30.344 -20.016 -3.859 1 92.19 479 ALA A N 1
ATOM 3807 C CA . ALA A 1 479 ? 28.891 -19.953 -3.666 1 92.19 479 ALA A CA 1
ATOM 3808 C C . ALA A 1 479 ? 28.188 -19.438 -4.918 1 92.19 479 ALA A C 1
ATOM 3810 O O . ALA A 1 479 ? 27.141 -19.938 -5.301 1 92.19 479 ALA A O 1
ATOM 3811 N N . LYS A 1 480 ? 28.828 -18.516 -5.582 1 92.38 480 LYS A N 1
ATOM 3812 C CA . LYS A 1 480 ? 28.266 -17.984 -6.816 1 92.38 480 LYS A CA 1
ATOM 3813 C C . LYS A 1 480 ? 28.203 -19.047 -7.906 1 92.38 480 LYS A C 1
ATOM 3815 O O . LYS A 1 480 ? 27.203 -19.172 -8.609 1 92.38 480 LYS A O 1
ATOM 3820 N N . ARG A 1 481 ? 29.188 -19.734 -7.973 1 92.62 481 ARG A N 1
ATOM 3821 C CA . ARG A 1 481 ? 29.281 -20.75 -9.008 1 92.62 481 ARG A CA 1
ATOM 3822 C C . ARG A 1 481 ? 28.203 -21.812 -8.836 1 92.62 481 ARG A C 1
ATOM 3824 O O . ARG A 1 481 ? 27.484 -22.141 -9.789 1 92.62 481 ARG A O 1
ATOM 3831 N N . VAL A 1 482 ? 28.031 -22.297 -7.645 1 93.75 482 VAL A N 1
ATOM 3832 C CA . VAL A 1 482 ? 27.047 -23.344 -7.395 1 93.75 482 VAL A CA 1
ATOM 3833 C C . VAL A 1 482 ? 25.641 -22.781 -7.629 1 93.75 482 VAL A C 1
ATOM 3835 O O . VAL A 1 482 ? 24.781 -23.469 -8.211 1 93.75 482 VAL A O 1
ATOM 3838 N N . LEU A 1 483 ? 25.453 -21.594 -7.227 1 94.44 483 LEU A N 1
ATOM 3839 C CA . LEU A 1 483 ? 24.141 -20.953 -7.355 1 94.44 483 LEU A CA 1
ATOM 3840 C C . LEU A 1 483 ? 23.766 -20.781 -8.82 1 94.44 483 LEU A C 1
ATOM 3842 O O . LEU A 1 483 ? 22.688 -21.188 -9.25 1 94.44 483 LEU A O 1
ATOM 3846 N N . PHE A 1 484 ? 24.672 -20.281 -9.656 1 95.38 484 PHE A N 1
ATOM 3847 C CA . PHE A 1 484 ? 24.375 -19.984 -11.047 1 95.38 484 PHE A CA 1
ATOM 3848 C C . PHE A 1 484 ? 24.375 -21.25 -11.883 1 95.38 484 PHE A C 1
ATOM 3850 O O . PHE A 1 484 ? 23.625 -21.375 -12.852 1 95.38 484 PHE A O 1
ATOM 3857 N N . GLN A 1 485 ? 25.141 -22.203 -11.43 1 93 485 GLN A N 1
ATOM 3858 C CA . GLN A 1 485 ? 25.078 -23.5 -12.102 1 93 485 GLN A CA 1
ATOM 3859 C C . GLN A 1 485 ? 23.75 -24.188 -11.844 1 93 485 GLN A C 1
ATOM 3861 O O . GLN A 1 485 ? 23.172 -24.797 -12.75 1 93 485 GLN A O 1
ATOM 3866 N N . SER A 1 486 ? 23.312 -24.062 -10.617 1 94.12 486 SER A N 1
ATOM 3867 C CA . SER A 1 486 ? 22 -24.641 -10.297 1 94.12 486 SER A CA 1
ATOM 3868 C C . SER A 1 486 ? 20.891 -23.938 -11.078 1 94.12 486 SER A C 1
ATOM 3870 O O . SER A 1 486 ? 19.953 -24.594 -11.539 1 94.12 486 SER A O 1
ATOM 3872 N N . LEU A 1 487 ? 21.031 -22.688 -11.219 1 95.62 487 LEU A N 1
ATOM 3873 C CA . LEU A 1 487 ? 20.062 -21.906 -11.984 1 95.62 487 LEU A CA 1
ATOM 3874 C C . LEU A 1 487 ? 20.078 -22.312 -13.461 1 95.62 487 LEU A C 1
ATOM 3876 O O . LEU A 1 487 ? 19.031 -22.516 -14.062 1 95.62 487 LEU A O 1
ATOM 3880 N N . LYS A 1 488 ? 21.25 -22.469 -13.984 1 94.12 488 LYS A N 1
ATOM 3881 C CA . LYS A 1 488 ? 21.391 -22.875 -15.383 1 94.12 488 LYS A CA 1
ATOM 3882 C C . LYS A 1 488 ? 20.828 -24.266 -15.625 1 94.12 488 LYS A C 1
ATOM 3884 O O . LYS A 1 488 ? 20.125 -24.5 -16.609 1 94.12 488 LYS A O 1
ATOM 3889 N N . THR A 1 489 ? 21.031 -25.141 -14.68 1 92.5 489 THR A N 1
ATOM 3890 C CA . THR A 1 489 ? 20.5 -26.484 -14.797 1 92.5 489 THR A CA 1
ATOM 3891 C C . THR A 1 489 ? 18.984 -26.484 -14.766 1 92.5 489 THR A C 1
ATOM 3893 O O . THR A 1 489 ? 18.344 -27.219 -15.508 1 92.5 489 THR A O 1
ATOM 3896 N N . LEU A 1 490 ? 18.453 -25.672 -13.961 1 93.06 490 LEU A N 1
ATOM 3897 C CA . LEU A 1 490 ? 17 -25.531 -13.859 1 93.06 490 LEU A CA 1
ATOM 3898 C C . LEU A 1 490 ? 16.422 -25.016 -15.172 1 93.06 490 LEU A C 1
ATOM 3900 O O . LEU A 1 490 ? 15.406 -25.531 -15.648 1 93.06 490 LEU A O 1
ATOM 3904 N N . ILE A 1 491 ? 17.094 -24.094 -15.781 1 93.38 491 ILE A N 1
ATOM 3905 C CA . ILE A 1 491 ? 16.625 -23.453 -17 1 93.38 491 ILE A CA 1
ATOM 3906 C C . ILE A 1 491 ? 16.734 -24.422 -18.172 1 93.38 491 ILE A C 1
ATOM 3908 O O . ILE A 1 491 ? 15.859 -24.469 -19.031 1 93.38 491 ILE A O 1
ATOM 3912 N N . ASP A 1 492 ? 17.766 -25.219 -18.172 1 91.19 492 ASP A N 1
ATOM 3913 C CA . ASP A 1 492 ? 18.078 -26.078 -19.312 1 91.19 492 ASP A CA 1
ATOM 3914 C C . ASP A 1 492 ? 17.266 -27.375 -19.25 1 91.19 492 ASP A C 1
ATOM 3916 O O . ASP A 1 492 ? 17.281 -28.156 -20.203 1 91.19 492 ASP A O 1
ATOM 3920 N N . THR A 1 493 ? 16.531 -27.516 -18.156 1 90.06 493 THR A N 1
ATOM 3921 C CA . THR A 1 493 ? 15.68 -28.703 -18.094 1 90.06 493 THR A CA 1
ATOM 3922 C C . THR A 1 493 ? 14.562 -28.625 -19.125 1 90.06 493 THR A C 1
ATOM 3924 O O . THR A 1 493 ? 13.852 -27.625 -19.203 1 90.06 493 THR A O 1
ATOM 3927 N N . PRO A 1 494 ? 14.422 -29.625 -19.938 1 85.56 494 PRO A N 1
ATOM 3928 C CA . PRO A 1 494 ? 13.422 -29.594 -21.016 1 85.56 494 PRO A CA 1
ATOM 3929 C C . PRO A 1 494 ? 11.992 -29.656 -20.484 1 85.56 494 PRO A C 1
ATOM 3931 O O . PRO A 1 494 ? 11.727 -30.359 -19.5 1 85.56 494 PRO A O 1
ATOM 3934 N N . LEU A 1 495 ? 11.094 -28.844 -21.125 1 84.69 495 LEU A N 1
ATOM 3935 C CA . LEU A 1 495 ? 9.672 -28.844 -20.781 1 84.69 495 LEU A CA 1
ATOM 3936 C C . LEU A 1 495 ? 8.867 -29.609 -21.828 1 84.69 495 LEU A C 1
ATOM 3938 O O . LEU A 1 495 ? 8.906 -29.266 -23.016 1 84.69 495 LEU A O 1
ATOM 3942 N N . PRO A 1 496 ? 8.148 -30.609 -21.469 1 71.94 496 PRO A N 1
ATOM 3943 C CA . PRO A 1 496 ? 7.496 -31.484 -22.438 1 71.94 496 PRO A CA 1
ATOM 3944 C C . PRO A 1 496 ? 6.234 -30.859 -23.031 1 71.94 496 PRO A C 1
ATOM 3946 O O . PRO A 1 496 ? 5.828 -31.234 -24.141 1 71.94 496 PRO A O 1
ATOM 3949 N N . SER A 1 497 ? 5.449 -30.062 -22.312 1 73.12 497 SER A N 1
ATOM 3950 C CA . SER A 1 497 ? 4.145 -29.609 -22.797 1 73.12 497 SER A CA 1
ATOM 3951 C C . SER A 1 497 ? 4.246 -28.25 -23.484 1 73.12 497 SER A C 1
ATOM 3953 O O . SER A 1 497 ? 4.938 -27.359 -22.984 1 73.12 497 SER A O 1
ATOM 3955 N N . PRO A 1 498 ? 3.531 -28.188 -24.641 1 71.38 498 PRO A N 1
ATOM 3956 C CA . PRO A 1 498 ? 3.527 -26.891 -25.344 1 71.38 498 PRO A CA 1
ATOM 3957 C C . PRO A 1 498 ? 2.502 -25.922 -24.766 1 71.38 498 PRO A C 1
ATOM 3959 O O . PRO A 1 498 ? 2.551 -24.719 -25.062 1 71.38 498 PRO A O 1
ATOM 3962 N N . GLU A 1 499 ? 1.613 -26.406 -23.891 1 76.88 499 GLU A N 1
ATOM 3963 C CA . GLU A 1 499 ? 0.589 -25.5 -23.359 1 76.88 499 GLU A CA 1
ATOM 3964 C C . GLU A 1 499 ? 1.162 -24.578 -22.281 1 76.88 499 GLU A C 1
ATOM 3966 O O . GLU A 1 499 ? 1.834 -25.047 -21.359 1 76.88 499 GLU A O 1
ATOM 3971 N N . PRO A 1 500 ? 0.947 -23.312 -22.469 1 76 500 PRO A N 1
ATOM 3972 C CA . PRO A 1 500 ? 1.543 -22.328 -21.562 1 76 500 PRO A CA 1
ATOM 3973 C C . PRO A 1 500 ? 1.154 -22.578 -20.109 1 76 500 PRO A C 1
ATOM 3975 O O . PRO A 1 500 ? 1.992 -22.453 -19.203 1 76 500 PRO A O 1
ATOM 3978 N N . SER A 1 501 ? -0.106 -22.922 -19.875 1 75.56 501 SER A N 1
ATOM 3979 C CA . SER A 1 501 ? -0.54 -23.156 -18.5 1 75.56 501 SER A CA 1
ATOM 3980 C C . SER A 1 501 ? 0.12 -24.391 -17.906 1 75.56 501 SER A C 1
ATOM 3982 O O . SER A 1 501 ? 0.539 -24.391 -16.75 1 75.56 501 SER A O 1
ATOM 3984 N N . ALA A 1 502 ? 0.293 -25.375 -18.688 1 81 502 ALA A N 1
ATOM 3985 C CA . ALA A 1 502 ? 0.943 -26.609 -18.266 1 81 502 ALA A CA 1
ATOM 3986 C C . ALA A 1 502 ? 2.441 -26.406 -18.062 1 81 502 ALA A C 1
ATOM 3988 O O . ALA A 1 502 ? 3.037 -26.969 -17.141 1 81 502 ALA A O 1
ATOM 3989 N N . GLN A 1 503 ? 2.969 -25.578 -18.859 1 83.81 503 GLN A N 1
ATOM 3990 C CA . GLN A 1 503 ? 4.391 -25.266 -18.75 1 83.81 503 GLN A CA 1
ATOM 3991 C C . GLN A 1 503 ? 4.699 -24.562 -17.438 1 83.81 503 GLN A C 1
ATOM 3993 O O . GLN A 1 503 ? 5.688 -24.875 -16.766 1 83.81 503 GLN A O 1
ATOM 3998 N N . GLN A 1 504 ? 3.814 -23.703 -17.125 1 82.94 504 GLN A N 1
ATOM 3999 C CA . GLN A 1 504 ? 4.031 -22.953 -15.891 1 82.94 504 GLN A CA 1
ATOM 4000 C C . GLN A 1 504 ? 3.932 -23.875 -14.672 1 82.94 504 GLN A C 1
ATOM 4002 O O . GLN A 1 504 ? 4.699 -23.734 -13.719 1 82.94 504 GLN A O 1
ATOM 4007 N N . GLN A 1 505 ? 3.076 -24.797 -14.711 1 83.25 505 GLN A N 1
ATOM 4008 C CA . GLN A 1 505 ? 2.947 -25.75 -13.617 1 83.25 505 GLN A CA 1
ATOM 4009 C C . GLN A 1 505 ? 4.18 -26.641 -13.516 1 83.25 505 GLN A C 1
ATOM 4011 O O . GLN A 1 505 ? 4.652 -26.938 -12.414 1 83.25 505 GLN A O 1
ATOM 4016 N N . MET A 1 506 ? 4.684 -26.969 -14.617 1 86.38 506 MET A N 1
ATOM 4017 C CA . MET A 1 506 ? 5.883 -27.797 -14.641 1 86.38 506 MET A CA 1
ATOM 4018 C C . MET A 1 506 ? 7.094 -27.031 -14.125 1 86.38 506 MET A C 1
ATOM 4020 O O . MET A 1 506 ? 7.906 -27.578 -13.375 1 86.38 506 MET A O 1
ATOM 4024 N N . MET A 1 507 ? 7.184 -25.828 -14.547 1 88.5 507 MET A N 1
ATOM 4025 C CA . MET A 1 507 ? 8.281 -25 -14.086 1 88.5 507 MET A CA 1
ATOM 4026 C C . MET A 1 507 ? 8.227 -24.797 -12.578 1 88.5 507 MET A C 1
ATOM 4028 O O . MET A 1 507 ? 9.258 -24.844 -11.898 1 88.5 507 MET A O 1
ATOM 4032 N N . ASN A 1 508 ? 7.07 -24.703 -12.07 1 85.88 508 ASN A N 1
ATOM 4033 C CA . ASN A 1 508 ? 6.902 -24.609 -10.625 1 85.88 508 ASN A CA 1
ATOM 4034 C C . ASN A 1 508 ? 7.27 -25.906 -9.93 1 85.88 508 ASN A C 1
ATOM 4036 O O . ASN A 1 508 ? 7.883 -25.891 -8.859 1 85.88 508 ASN A O 1
ATOM 4040 N N . SER A 1 509 ? 6.969 -26.969 -10.547 1 87 509 SER A N 1
ATOM 4041 C CA . SER A 1 509 ? 7.305 -28.281 -9.984 1 87 509 SER A CA 1
ATOM 4042 C C . SER A 1 509 ? 8.812 -28.5 -9.969 1 87 509 SER A C 1
ATOM 4044 O O . SER A 1 509 ? 9.352 -29.078 -9.023 1 87 509 SER A O 1
ATOM 4046 N N . LEU A 1 510 ? 9.406 -27.984 -10.992 1 89.62 510 LEU A N 1
ATOM 4047 C CA . LEU A 1 510 ? 10.859 -28.094 -11.055 1 89.62 510 LEU A CA 1
ATOM 4048 C C . LEU A 1 510 ? 11.516 -27.281 -9.938 1 89.62 510 LEU A C 1
ATOM 4050 O O . LEU A 1 510 ? 12.477 -27.734 -9.32 1 89.62 510 LEU A O 1
ATOM 4054 N N . LEU A 1 511 ? 10.953 -26.156 -9.711 1 91.19 511 LEU A N 1
ATOM 4055 C CA . LEU A 1 511 ? 11.461 -25.312 -8.633 1 91.19 511 LEU A CA 1
ATOM 4056 C C . LEU A 1 511 ? 11.273 -26 -7.281 1 91.19 511 LEU A C 1
ATOM 4058 O O . LEU A 1 511 ? 12.141 -25.906 -6.41 1 91.19 511 LEU A O 1
ATOM 4062 N N . MET A 1 512 ? 10.242 -26.781 -7.141 1 88 512 MET A N 1
ATOM 4063 C CA . MET A 1 512 ? 9.898 -27.391 -5.867 1 88 512 MET A CA 1
ATOM 4064 C C . MET A 1 512 ? 10.648 -28.703 -5.676 1 88 512 MET A C 1
ATOM 4066 O O . MET A 1 512 ? 10.688 -29.25 -4.574 1 88 512 MET A O 1
ATOM 4070 N N . SER A 1 513 ? 11.375 -29.109 -6.688 1 87.69 513 SER A N 1
ATOM 4071 C CA . SER A 1 513 ? 12.07 -30.391 -6.609 1 87.69 513 SER A CA 1
ATOM 4072 C C . SER A 1 513 ? 13.508 -30.219 -6.145 1 87.69 513 SER A C 1
ATOM 4074 O O . SER A 1 513 ? 14.375 -31.047 -6.438 1 87.69 513 SER A O 1
ATOM 4076 N N . TYR A 1 514 ? 13.766 -29.172 -5.426 1 89.19 514 TYR A N 1
ATOM 4077 C CA . TYR A 1 514 ? 15.125 -28.875 -4.984 1 89.19 514 TYR A CA 1
ATOM 4078 C C . TYR A 1 514 ? 15.633 -29.953 -4.035 1 89.19 514 TYR A C 1
ATOM 4080 O O . TYR A 1 514 ? 16.812 -30.297 -4.07 1 89.19 514 TYR A O 1
ATOM 4088 N N . SER A 1 515 ? 14.781 -30.5 -3.203 1 85.94 515 SER A N 1
ATOM 4089 C CA . SER A 1 515 ? 15.203 -31.516 -2.246 1 85.94 515 SER A CA 1
ATOM 4090 C C . SER A 1 515 ? 15.531 -32.844 -2.943 1 85.94 515 SER A C 1
ATOM 4092 O O . SER A 1 515 ? 16.531 -33.469 -2.635 1 85.94 515 SER A O 1
ATOM 4094 N N . ARG A 1 516 ? 14.805 -33.188 -3.947 1 83.12 516 ARG A N 1
ATOM 4095 C CA . ARG A 1 516 ? 15.016 -34.438 -4.688 1 83.12 516 ARG A CA 1
ATOM 4096 C C . ARG A 1 516 ? 16.266 -34.344 -5.555 1 83.12 516 ARG A C 1
ATOM 4098 O O . ARG A 1 516 ? 16.953 -35.344 -5.754 1 83.12 516 ARG A O 1
ATOM 4105 N N . SER A 1 517 ? 16.469 -33.125 -6.035 1 84.06 517 SER A N 1
ATOM 4106 C CA . SER A 1 517 ? 17.641 -32.938 -6.875 1 84.06 517 SER A CA 1
ATOM 4107 C C . SER A 1 517 ? 18.922 -33 -6.051 1 84.06 517 SER A C 1
ATOM 4109 O O . SER A 1 517 ? 19.953 -33.5 -6.527 1 84.06 517 SER A O 1
ATOM 4111 N N . ALA A 1 518 ? 18.828 -32.531 -4.816 1 88.94 518 ALA A N 1
ATOM 4112 C CA . ALA A 1 518 ? 20.016 -32.531 -3.963 1 88.94 518 ALA A CA 1
ATOM 4113 C C . ALA A 1 518 ? 20.203 -33.875 -3.291 1 88.94 518 ALA A C 1
ATOM 4115 O O . ALA A 1 518 ? 21.344 -34.344 -3.152 1 88.94 518 ALA A O 1
ATOM 4116 N N . PHE A 1 519 ? 19.078 -34.5 -2.902 1 85.44 519 PHE A N 1
ATOM 4117 C CA . PHE A 1 519 ? 19.125 -35.781 -2.219 1 85.44 519 PHE A CA 1
ATOM 4118 C C . PHE A 1 519 ? 18.281 -36.812 -2.953 1 85.44 519 PHE A C 1
ATOM 4120 O O . PHE A 1 519 ? 17.172 -37.156 -2.514 1 85.44 519 PHE A O 1
ATOM 4127 N N . PRO A 1 520 ? 18.844 -37.281 -4.176 1 77.94 520 PRO A N 1
ATOM 4128 C CA . PRO A 1 520 ? 18.062 -38.25 -4.965 1 77.94 520 PRO A CA 1
ATOM 4129 C C . PRO A 1 520 ? 17.797 -39.562 -4.215 1 77.94 520 PRO A C 1
ATOM 4131 O O . PRO A 1 520 ? 18.625 -40 -3.414 1 77.94 520 PRO A O 1
ATOM 4134 N N . ILE A 1 521 ? 16.547 -40.062 -4.402 1 61.28 521 ILE A N 1
ATOM 4135 C CA . ILE A 1 521 ? 16.203 -41.375 -3.861 1 61.28 521 ILE A CA 1
ATOM 4136 C C . ILE A 1 521 ? 16.891 -42.469 -4.676 1 61.28 521 ILE A C 1
ATOM 4138 O O . ILE A 1 521 ? 16.797 -42.469 -5.906 1 61.28 521 ILE A O 1
ATOM 4142 N N . PRO A 1 522 ? 17.922 -43.219 -4.156 1 57 522 PRO A N 1
ATOM 4143 C CA . PRO A 1 522 ? 18.609 -44.25 -4.918 1 57 522 PRO A CA 1
ATOM 4144 C C . PRO A 1 522 ? 17.641 -45.156 -5.691 1 57 522 PRO A C 1
ATOM 4146 O O . PRO A 1 522 ? 16.609 -45.562 -5.16 1 57 522 PRO A O 1
ATOM 4149 N N . ALA A 1 523 ? 17.516 -45.094 -7.133 1 48.53 523 ALA A N 1
ATOM 4150 C CA . ALA A 1 523 ? 16.688 -45.906 -8.023 1 48.53 523 ALA A CA 1
ATOM 4151 C C . ALA A 1 523 ? 16.953 -47.406 -7.793 1 48.53 523 ALA A C 1
ATOM 4153 O O . ALA A 1 523 ? 16.531 -48.25 -8.594 1 48.53 523 ALA A O 1
ATOM 4154 N N . GLY A 1 524 ? 17.875 -48.062 -7.141 1 43.78 524 GLY A N 1
ATOM 4155 C CA . GLY A 1 524 ? 18.016 -49.5 -7.32 1 43.78 524 GLY A CA 1
ATOM 4156 C C . GLY A 1 524 ? 16.703 -50.25 -7.141 1 43.78 524 GLY A C 1
ATOM 4157 O O . GLY A 1 524 ? 15.797 -49.75 -6.465 1 43.78 524 GLY A O 1
ATOM 4158 N N . PRO A 1 525 ? 16.469 -51.406 -8.094 1 41.06 525 PRO A N 1
ATOM 4159 C CA . PRO A 1 525 ? 15.328 -52.312 -8.031 1 41.06 525 PRO A CA 1
ATOM 4160 C C . PRO A 1 525 ? 14.836 -52.562 -6.602 1 41.06 525 PRO A C 1
ATOM 4162 O O . PRO A 1 525 ? 13.656 -52.812 -6.387 1 41.06 525 PRO A O 1
ATOM 4165 N N . ALA A 1 526 ? 15.719 -53.438 -5.867 1 38.97 526 ALA A N 1
ATOM 4166 C CA . ALA A 1 526 ? 15.406 -54.125 -4.621 1 38.97 526 ALA A CA 1
ATOM 4167 C C . ALA A 1 526 ? 14.945 -53.156 -3.543 1 38.97 526 ALA A C 1
ATOM 4169 O O . ALA A 1 526 ? 14.336 -53.562 -2.549 1 38.97 526 ALA A O 1
ATOM 4170 N N . GLN A 1 527 ? 15.844 -52.25 -3.188 1 36.69 527 GLN A N 1
ATOM 4171 C CA . GLN A 1 527 ? 15.547 -51.594 -1.919 1 36.69 527 GLN A CA 1
ATOM 4172 C C . GLN A 1 527 ? 14.414 -50.562 -2.074 1 36.69 527 GLN A C 1
ATOM 4174 O O . GLN A 1 527 ? 14.656 -49.375 -2.246 1 36.69 527 GLN A O 1
ATOM 4179 N N . SER A 1 528 ? 13.539 -50.781 -2.92 1 35.88 528 SER A N 1
ATOM 4180 C CA . SER A 1 528 ? 12.18 -50.25 -3.027 1 35.88 528 SER A CA 1
ATOM 4181 C C . SER A 1 528 ? 11.617 -49.906 -1.656 1 35.88 528 SER A C 1
ATOM 4183 O O . SER A 1 528 ? 10.758 -49.031 -1.54 1 35.88 528 SER A O 1
ATOM 4185 N N . HIS A 1 529 ? 11.742 -50.969 -0.771 1 34.81 529 HIS A N 1
ATOM 4186 C CA . HIS A 1 529 ? 11.164 -51.031 0.565 1 34.81 529 HIS A CA 1
ATOM 4187 C C . HIS A 1 529 ? 11.914 -50.125 1.537 1 34.81 529 HIS A C 1
ATOM 4189 O O . HIS A 1 529 ? 11.555 -50.031 2.711 1 34.81 529 HIS A O 1
ATOM 4195 N N . SER A 1 530 ? 13.289 -50.312 1.456 1 34.41 530 SER A N 1
ATOM 4196 C CA . SER A 1 530 ? 13.922 -49.625 2.568 1 34.41 530 SER A CA 1
ATOM 4197 C C . SER A 1 530 ? 13.609 -48.125 2.523 1 34.41 530 SER A C 1
ATOM 4199 O O . SER A 1 530 ? 13.812 -47.469 1.495 1 34.41 530 SER A O 1
ATOM 4201 N N . LYS A 1 531 ? 12.758 -47.875 3.227 1 37.25 531 LYS A N 1
ATOM 4202 C CA . LYS A 1 531 ? 12.344 -46.531 3.701 1 37.25 531 LYS A CA 1
ATOM 4203 C C . LYS A 1 531 ? 13.523 -45.594 3.773 1 37.25 531 LYS A C 1
ATOM 4205 O O . LYS A 1 531 ? 14.234 -45.531 4.781 1 37.25 531 LYS A O 1
ATOM 4210 N N . LEU A 1 532 ? 14.516 -45.719 2.92 1 38.22 532 LEU A N 1
ATOM 4211 C CA . LEU A 1 532 ? 15.43 -44.594 3.1 1 38.22 532 LEU A CA 1
ATOM 4212 C C . LEU A 1 532 ? 14.703 -43.406 3.711 1 38.22 532 LEU A C 1
ATOM 4214 O O . LEU A 1 532 ? 13.672 -42.969 3.195 1 38.22 532 LEU A O 1
ATOM 4218 N N . PRO A 1 533 ? 14.844 -43.219 4.957 1 41.31 533 PRO A N 1
ATOM 4219 C CA . PRO A 1 533 ? 14.164 -42.156 5.711 1 41.31 533 PRO A CA 1
ATOM 4220 C C . PRO A 1 533 ? 14.117 -40.844 4.949 1 41.31 533 PRO A C 1
ATOM 4222 O O . PRO A 1 533 ? 15.164 -40.281 4.617 1 41.31 533 PRO A O 1
ATOM 4225 N N . VAL A 1 534 ? 13.367 -40.781 3.949 1 48.09 534 VAL A N 1
ATOM 4226 C CA . VAL A 1 534 ? 13.102 -39.562 3.191 1 48.09 534 VAL A CA 1
ATOM 4227 C C . VAL A 1 534 ? 13.445 -38.344 4.039 1 48.09 534 VAL A C 1
ATOM 4229 O O . VAL A 1 534 ? 12.844 -38.125 5.094 1 48.09 534 VAL A O 1
ATOM 4232 N N . ILE A 1 535 ? 14.789 -37.969 4.008 1 52.62 535 ILE A N 1
ATOM 4233 C CA . ILE A 1 535 ? 15.18 -36.75 4.688 1 52.62 535 ILE A CA 1
ATOM 4234 C C . ILE A 1 535 ? 13.992 -35.781 4.727 1 52.62 535 ILE A C 1
ATOM 4236 O O . ILE A 1 535 ? 13.812 -35.062 5.707 1 52.62 535 ILE A O 1
ATOM 4240 N N . GLU A 1 536 ? 13.164 -35.875 3.625 1 55.22 536 GLU A N 1
ATOM 4241 C CA . GLU A 1 536 ? 12.078 -34.938 3.426 1 55.22 536 GLU A CA 1
ATOM 4242 C C . GLU A 1 536 ? 10.961 -35.125 4.445 1 55.22 536 GLU A C 1
ATOM 4244 O O . GLU A 1 536 ? 10.18 -34.219 4.711 1 55.22 536 GLU A O 1
ATOM 4249 N N . GLY A 1 537 ? 11 -36.344 5.027 1 56.19 537 GLY A N 1
ATOM 4250 C CA . GLY A 1 537 ? 9.867 -36.625 5.898 1 56.19 537 GLY A CA 1
ATOM 4251 C C . GLY A 1 537 ? 9.789 -35.656 7.074 1 56.19 537 GLY A C 1
ATOM 4252 O O . GLY A 1 537 ? 8.695 -35.219 7.457 1 56.19 537 GLY A O 1
ATOM 4253 N N . THR A 1 538 ? 10.953 -35.375 7.59 1 55.34 538 THR A N 1
ATOM 4254 C CA . THR A 1 538 ? 10.93 -34.562 8.789 1 55.34 538 THR A CA 1
ATOM 4255 C C . THR A 1 538 ? 10.531 -33.125 8.445 1 55.34 538 THR A C 1
ATOM 4257 O O . THR A 1 538 ? 9.875 -32.438 9.242 1 55.34 538 THR A O 1
ATOM 4260 N N . ALA A 1 539 ? 10.891 -32.656 7.203 1 59.28 539 ALA A N 1
ATOM 4261 C CA . ALA A 1 539 ? 10.625 -31.266 6.852 1 59.28 539 ALA A CA 1
ATOM 4262 C C . ALA A 1 539 ? 9.492 -31.156 5.84 1 59.28 539 ALA A C 1
ATOM 4264 O O . ALA A 1 539 ? 8.961 -30.078 5.602 1 59.28 539 ALA A O 1
ATOM 4265 N N . SER A 1 540 ? 9.125 -32.312 5.312 1 62.81 540 SER A N 1
ATOM 4266 C CA . SER A 1 540 ? 8.148 -32.25 4.23 1 62.81 540 SER A CA 1
ATOM 4267 C C . SER A 1 540 ? 6.75 -31.969 4.766 1 62.81 540 SER A C 1
ATOM 4269 O O . SER A 1 540 ? 5.902 -31.422 4.047 1 62.81 540 SER A O 1
ATOM 4271 N N . ASP A 1 541 ? 6.641 -32.25 6.039 1 64.19 541 ASP A N 1
ATOM 4272 C CA . ASP A 1 541 ? 5.305 -32.094 6.605 1 64.19 541 ASP A CA 1
ATOM 4273 C C . ASP A 1 541 ? 5.066 -30.672 7.07 1 64.19 541 ASP A C 1
ATOM 4275 O O . ASP A 1 541 ? 3.957 -30.312 7.473 1 64.19 541 ASP A O 1
ATOM 4279 N N . LEU A 1 542 ? 6.168 -30 6.797 1 76.38 542 LEU A N 1
ATOM 4280 C CA . LEU A 1 542 ? 6.039 -28.625 7.297 1 76.38 542 LEU A CA 1
ATOM 4281 C C . LEU A 1 542 ? 5.328 -27.75 6.281 1 76.38 542 LEU A C 1
ATOM 4283 O O . LEU A 1 542 ? 5.598 -27.828 5.082 1 76.38 542 LEU A O 1
ATOM 4287 N N . GLU A 1 543 ? 4.348 -27.062 6.688 1 70.62 543 GLU A N 1
ATOM 4288 C CA . GLU A 1 543 ? 3.502 -26.266 5.797 1 70.62 543 GLU A CA 1
ATOM 4289 C C . GLU A 1 543 ? 4.164 -24.938 5.441 1 70.62 543 GLU A C 1
ATOM 4291 O O . GLU A 1 543 ? 4.039 -24.453 4.312 1 70.62 543 GLU A O 1
ATOM 4296 N N . GLY A 1 544 ? 4.984 -24.391 6.238 1 80.44 544 GLY A N 1
ATOM 4297 C CA . GLY A 1 544 ? 5.531 -23.078 5.957 1 80.44 544 GLY A CA 1
ATOM 4298 C C . GLY A 1 544 ? 7 -23.109 5.57 1 80.44 544 GLY A C 1
ATOM 4299 O O . GLY A 1 544 ? 7.77 -23.906 6.109 1 80.44 544 GLY A O 1
ATOM 4300 N N . GLU A 1 545 ? 7.363 -22.344 4.562 1 87.88 545 GLU A N 1
ATOM 4301 C CA . GLU A 1 545 ? 8.75 -22.25 4.129 1 87.88 545 GLU A CA 1
ATOM 4302 C C . GLU A 1 545 ? 9.656 -21.781 5.258 1 87.88 545 GLU A C 1
ATOM 4304 O O . GLU A 1 545 ? 10.82 -22.172 5.34 1 87.88 545 GLU A O 1
ATOM 4309 N N . THR A 1 546 ? 9.102 -21 6.113 1 89.81 546 THR A N 1
ATOM 4310 C CA . THR A 1 546 ? 9.883 -20.5 7.246 1 89.81 546 THR A CA 1
ATOM 4311 C C . THR A 1 546 ? 10.305 -21.656 8.148 1 89.81 546 THR A C 1
ATOM 4313 O O . THR A 1 546 ? 11.461 -21.719 8.578 1 89.81 546 THR A O 1
ATOM 4316 N N . HIS A 1 547 ? 9.43 -22.578 8.383 1 90.19 547 HIS A N 1
ATOM 4317 C CA . HIS A 1 547 ? 9.742 -23.734 9.203 1 90.19 547 HIS A CA 1
ATOM 4318 C C . HIS A 1 547 ? 10.828 -24.594 8.562 1 90.19 547 HIS A C 1
ATOM 4320 O O . HIS A 1 547 ? 11.766 -25.031 9.242 1 90.19 547 HIS A O 1
ATOM 4326 N N . LYS A 1 548 ? 10.703 -24.766 7.336 1 91 548 LYS A N 1
ATOM 4327 C CA . LYS A 1 548 ? 11.672 -25.578 6.613 1 91 548 LYS A CA 1
ATOM 4328 C C . LYS A 1 548 ? 13.062 -24.969 6.66 1 91 548 LYS A C 1
ATOM 4330 O O . LYS A 1 548 ? 14.055 -25.672 6.859 1 91 548 LYS A O 1
ATOM 4335 N N . ILE A 1 549 ? 13.133 -23.641 6.453 1 94.94 549 ILE A N 1
ATOM 4336 C CA . ILE A 1 549 ? 14.414 -22.938 6.473 1 94.94 549 ILE A CA 1
ATOM 4337 C C . ILE A 1 549 ? 15.078 -23.141 7.832 1 94.94 549 ILE A C 1
ATOM 4339 O O . ILE A 1 549 ? 16.266 -23.469 7.906 1 94.94 549 ILE A O 1
ATOM 4343 N N . LEU A 1 550 ? 14.289 -23.016 8.883 1 94 550 LEU A N 1
ATOM 4344 C CA . LEU A 1 550 ? 14.867 -23.031 10.227 1 94 550 LEU A CA 1
ATOM 4345 C C . LEU A 1 550 ? 15.305 -24.438 10.617 1 94 550 LEU A C 1
ATOM 4347 O O . LEU A 1 550 ? 16.344 -24.625 11.242 1 94 550 LEU A O 1
ATOM 4351 N N . VAL A 1 551 ? 14.531 -25.438 10.234 1 91.94 551 VAL A N 1
ATOM 4352 C CA . VAL A 1 551 ? 14.891 -26.812 10.516 1 91.94 551 VAL A CA 1
ATOM 4353 C C . VAL A 1 551 ? 16.203 -27.172 9.805 1 91.94 551 VAL A C 1
ATOM 4355 O O . VAL A 1 551 ? 17.141 -27.672 10.422 1 91.94 551 VAL A O 1
ATOM 4358 N N . TRP A 1 552 ? 16.281 -26.844 8.555 1 94.81 552 TRP A N 1
ATOM 4359 C CA . TRP A 1 552 ? 17.469 -27.172 7.762 1 94.81 552 TRP A CA 1
ATOM 4360 C C . TRP A 1 552 ? 18.656 -26.328 8.203 1 94.81 552 TRP A C 1
ATOM 4362 O O . TRP A 1 552 ? 19.812 -26.781 8.164 1 94.81 552 TRP A O 1
ATOM 4372 N N . HIS A 1 553 ? 18.422 -25.094 8.57 1 96.25 553 HIS A N 1
ATOM 4373 C CA . HIS A 1 553 ? 19.484 -24.219 9.055 1 96.25 553 HIS A CA 1
ATOM 4374 C C . HIS A 1 553 ? 20.109 -24.766 10.336 1 96.25 553 HIS A C 1
ATOM 4376 O O . HIS A 1 553 ? 21.328 -24.812 10.469 1 96.25 553 HIS A O 1
ATOM 4382 N N . ILE A 1 554 ? 19.281 -25.203 11.211 1 93.69 554 ILE A N 1
ATOM 4383 C CA . ILE A 1 554 ? 19.766 -25.781 12.461 1 93.69 554 ILE A CA 1
ATOM 4384 C C . ILE A 1 554 ? 20.547 -27.062 12.172 1 93.69 554 ILE A C 1
ATOM 4386 O O . ILE A 1 554 ? 21.641 -27.266 12.703 1 93.69 554 ILE A O 1
ATOM 4390 N N . ALA A 1 555 ? 20.031 -27.891 11.305 1 93.88 555 ALA A N 1
ATOM 4391 C CA . ALA A 1 555 ? 20.703 -29.125 10.938 1 93.88 555 ALA A CA 1
ATOM 4392 C C . ALA A 1 555 ? 22.078 -28.844 10.328 1 93.88 555 ALA A C 1
ATOM 4394 O O . ALA A 1 555 ? 23.062 -29.484 10.703 1 93.88 555 ALA A O 1
ATOM 4395 N N . THR A 1 556 ? 22.125 -27.875 9.422 1 95.44 556 THR A N 1
ATOM 4396 C CA . THR A 1 556 ? 23.375 -27.531 8.773 1 95.44 556 THR A CA 1
ATOM 4397 C C . THR A 1 556 ? 24.359 -26.938 9.773 1 95.44 556 THR A C 1
ATOM 4399 O O . THR A 1 556 ? 25.562 -27.219 9.711 1 95.44 556 THR A O 1
ATOM 4402 N N . SER A 1 557 ? 23.875 -26.156 10.695 1 94.69 557 SER A N 1
ATOM 4403 C CA . SER A 1 557 ? 24.734 -25.562 11.711 1 94.69 557 SER A CA 1
ATOM 4404 C C . SER A 1 557 ? 25.328 -26.625 12.625 1 94.69 557 SER A C 1
ATOM 4406 O O . SER A 1 557 ? 26.484 -26.516 13.031 1 94.69 557 SER A O 1
ATOM 4408 N N . LEU A 1 558 ? 24.594 -27.578 12.914 1 93 558 LEU A N 1
ATOM 4409 C CA . LEU A 1 558 ? 25.109 -28.672 13.75 1 93 558 LEU A CA 1
ATOM 4410 C C . LEU A 1 558 ? 26.141 -29.484 13.008 1 93 558 LEU A C 1
ATOM 4412 O O . LEU A 1 558 ? 27.141 -29.922 13.594 1 93 558 LEU A O 1
ATOM 4416 N N . CYS A 1 559 ? 25.891 -29.719 11.758 1 93.12 559 CYS A N 1
ATOM 4417 C CA . CYS A 1 559 ? 26.891 -30.375 10.93 1 93.12 559 CYS A CA 1
ATOM 4418 C C . CYS A 1 559 ? 28.172 -29.547 10.867 1 93.12 559 CYS A C 1
ATOM 4420 O O . CYS A 1 559 ? 29.281 -30.078 10.859 1 93.12 559 CYS A O 1
ATOM 4422 N N . GLN A 1 560 ? 28.031 -28.234 10.812 1 92.62 560 GLN A N 1
ATOM 4423 C CA . GLN A 1 560 ? 29.172 -27.312 10.781 1 92.62 560 GLN A CA 1
ATOM 4424 C C . GLN A 1 560 ? 29.984 -27.406 12.062 1 92.62 560 GLN A C 1
ATOM 4426 O O . GLN A 1 560 ? 31.219 -27.438 12.023 1 92.62 560 GLN A O 1
ATOM 4431 N N . MET A 1 561 ? 29.359 -27.547 13.133 1 90.12 561 MET A N 1
ATOM 4432 C CA . MET A 1 561 ? 30.047 -27.641 14.414 1 90.12 561 MET A CA 1
ATOM 4433 C C . MET A 1 561 ? 30.875 -28.922 14.484 1 90.12 561 MET A C 1
ATOM 4435 O O . MET A 1 561 ? 31.984 -28.906 15.031 1 90.12 561 MET A O 1
ATOM 4439 N N . LYS A 1 562 ? 30.359 -29.859 13.945 1 89.44 562 LYS A N 1
ATOM 4440 C CA . LYS A 1 562 ? 31.078 -31.125 13.945 1 89.44 562 LYS A CA 1
ATOM 4441 C C . LYS A 1 562 ? 32.375 -31.031 13.133 1 89.44 562 LYS A C 1
ATOM 4443 O O . LYS A 1 562 ? 33.438 -31.438 13.594 1 89.44 562 LYS A O 1
ATOM 4448 N N . ILE A 1 563 ? 32.188 -30.516 11.898 1 88.38 563 ILE A N 1
ATOM 4449 C CA . ILE A 1 563 ? 33.375 -30.469 11.016 1 88.38 563 ILE A CA 1
ATOM 4450 C C . ILE A 1 563 ? 34.406 -29.5 11.594 1 88.38 563 ILE A C 1
ATOM 4452 O O . ILE A 1 563 ? 35.594 -29.734 11.453 1 88.38 563 ILE A O 1
ATOM 4456 N N . LEU A 1 564 ? 33.969 -28.5 12.203 1 87.38 564 LEU A N 1
ATOM 4457 C CA . LEU A 1 564 ? 34.906 -27.562 12.82 1 87.38 564 LEU A CA 1
ATOM 4458 C C . LEU A 1 564 ? 35.625 -28.188 14.016 1 87.38 564 LEU A C 1
ATOM 4460 O O . LEU A 1 564 ? 36.812 -27.938 14.25 1 87.38 564 LEU A O 1
ATOM 4464 N N . ASP A 1 565 ? 34.938 -28.953 14.727 1 83.94 565 ASP A N 1
ATOM 4465 C CA . ASP A 1 565 ? 35.531 -29.688 15.844 1 83.94 565 ASP A CA 1
ATOM 4466 C C . ASP A 1 565 ? 36.562 -30.688 15.359 1 83.94 565 ASP A C 1
ATOM 4468 O O . ASP A 1 565 ? 37.656 -30.797 15.945 1 83.94 565 ASP A O 1
ATOM 4472 N N . GLU A 1 566 ? 36.25 -31.328 14.336 1 82.75 566 GLU A N 1
ATOM 4473 C CA . GLU A 1 566 ? 37.156 -32.312 13.766 1 82.75 566 GLU A CA 1
ATOM 4474 C C . GLU A 1 566 ? 38.406 -31.641 13.172 1 82.75 566 GLU A C 1
ATOM 4476 O O . GLU A 1 566 ? 39.469 -32.219 13.156 1 82.75 566 GLU A O 1
ATOM 4481 N N . ALA A 1 567 ? 38.188 -30.438 12.664 1 82.31 567 ALA A N 1
ATOM 4482 C CA . ALA A 1 567 ? 39.281 -29.703 12.062 1 82.31 567 ALA A CA 1
ATOM 4483 C C . ALA A 1 567 ? 40.125 -28.984 13.125 1 82.31 567 ALA A C 1
ATOM 4485 O O . ALA A 1 567 ? 41.156 -28.375 12.812 1 82.31 567 ALA A O 1
ATOM 4486 N N . GLY A 1 568 ? 39.719 -28.984 14.375 1 74.81 568 GLY A N 1
ATOM 4487 C CA . GLY A 1 568 ? 40.438 -28.375 15.469 1 74.81 568 GLY A CA 1
ATOM 4488 C C . GLY A 1 568 ? 40.188 -26.891 15.609 1 74.81 568 GLY A C 1
ATOM 4489 O O . GLY A 1 568 ? 40.969 -26.172 16.219 1 74.81 568 GLY A O 1
ATOM 4490 N N . GLU A 1 569 ? 39.219 -26.438 14.906 1 73.44 569 GLU A N 1
ATOM 4491 C CA . GLU A 1 569 ? 38.875 -25.016 14.969 1 73.44 569 GLU A CA 1
ATOM 4492 C C . GLU A 1 569 ? 37.812 -24.75 16.016 1 73.44 569 GLU A C 1
ATOM 4494 O O . GLU A 1 569 ? 36.75 -24.188 15.695 1 73.44 569 GLU A O 1
ATOM 4499 N N . ARG A 1 570 ? 38.031 -25.016 17.203 1 64.56 570 ARG A N 1
ATOM 4500 C CA . ARG A 1 570 ? 37.062 -24.984 18.281 1 64.56 570 ARG A CA 1
ATOM 4501 C C . ARG A 1 570 ? 36.656 -23.547 18.609 1 64.56 570 ARG A C 1
ATOM 4503 O O . ARG A 1 570 ? 35.562 -23.281 19.094 1 64.56 570 ARG A O 1
ATOM 4510 N N . GLY A 1 571 ? 37.438 -22.594 18.219 1 62.28 571 GLY A N 1
ATOM 4511 C CA . GLY A 1 571 ? 37.156 -21.203 18.562 1 62.28 571 GLY A CA 1
ATOM 4512 C C . GLY A 1 571 ? 36.531 -20.422 17.406 1 62.28 571 GLY A C 1
ATOM 4513 O O . GLY A 1 571 ? 36.312 -19.219 17.531 1 62.28 571 GLY A O 1
ATOM 4514 N N . ALA A 1 572 ? 36.219 -21.188 16.406 1 65.12 572 ALA A N 1
ATOM 4515 C CA . ALA A 1 572 ? 35.719 -20.484 15.234 1 65.12 572 ALA A CA 1
ATOM 4516 C C . ALA A 1 572 ? 34.25 -20.109 15.398 1 65.12 572 ALA A C 1
ATOM 4518 O O . ALA A 1 572 ? 33.531 -20.719 16.188 1 65.12 572 ALA A O 1
ATOM 4519 N N . ASP A 1 573 ? 33.875 -18.906 14.828 1 73 573 ASP A N 1
ATOM 4520 C CA . ASP A 1 573 ? 32.5 -18.438 14.844 1 73 573 ASP A CA 1
ATOM 4521 C C . ASP A 1 573 ? 31.703 -19.047 13.688 1 73 573 ASP A C 1
ATOM 4523 O O . ASP A 1 573 ? 32.281 -19.453 12.68 1 73 573 ASP A O 1
ATOM 4527 N N . LEU A 1 574 ? 30.484 -19.375 13.898 1 77.75 574 LEU A N 1
ATOM 4528 C CA . LEU A 1 574 ? 29.594 -20.031 12.938 1 77.75 574 LEU A CA 1
ATOM 4529 C C . LEU A 1 574 ? 29.375 -19.156 11.711 1 77.75 574 LEU A C 1
ATOM 4531 O O . LEU A 1 574 ? 28.766 -19.594 10.734 1 77.75 574 LEU A O 1
ATOM 4535 N N . TYR A 1 575 ? 30 -17.953 11.781 1 73.88 575 TYR A N 1
ATOM 4536 C CA . TYR A 1 575 ? 29.922 -17.078 10.625 1 73.88 575 TYR A CA 1
ATOM 4537 C C . TYR A 1 575 ? 31.203 -17.125 9.812 1 73.88 575 TYR A C 1
ATOM 4539 O O . TYR A 1 575 ? 31.25 -16.672 8.664 1 73.88 575 TYR A O 1
ATOM 4547 N N . THR A 1 576 ? 32.219 -17.531 10.594 1 63.97 576 THR A N 1
ATOM 4548 C CA . THR A 1 576 ? 33.531 -17.391 10.016 1 63.97 576 THR A CA 1
ATOM 4549 C C . THR A 1 576 ? 33.781 -18.469 8.969 1 63.97 576 THR A C 1
ATOM 4551 O O . THR A 1 576 ? 33.5 -19.656 9.195 1 63.97 576 THR A O 1
ATOM 4554 N N . LEU A 1 577 ? 33.969 -18 7.742 1 67 577 LEU A N 1
ATOM 4555 C CA . LEU A 1 577 ? 34.438 -18.875 6.68 1 67 577 LEU A CA 1
ATOM 4556 C C . LEU A 1 577 ? 35.938 -19.188 6.855 1 67 577 LEU A C 1
ATOM 4558 O O . LEU A 1 577 ? 36.688 -18.359 7.344 1 67 577 LEU A O 1
ATOM 4562 N N . PRO A 1 578 ? 36.25 -20.516 6.906 1 61.72 578 PRO A N 1
ATOM 4563 C CA . PRO A 1 578 ? 37.656 -20.844 7.117 1 61.72 578 PRO A CA 1
ATOM 4564 C C . PRO A 1 578 ? 38.594 -20.016 6.234 1 61.72 578 PRO A C 1
ATOM 4566 O O . PRO A 1 578 ? 38.344 -19.875 5.035 1 61.72 578 PRO A O 1
ATOM 4569 N N . LYS A 1 579 ? 39.375 -19.078 6.863 1 58.62 579 LYS A N 1
ATOM 4570 C CA . LYS A 1 579 ? 40.375 -18.266 6.148 1 58.62 579 LYS A CA 1
ATOM 4571 C C . LYS A 1 579 ? 41.312 -19.156 5.324 1 58.62 579 LYS A C 1
ATOM 4573 O O . LYS A 1 579 ? 41.75 -18.75 4.25 1 58.62 579 LYS A O 1
ATOM 4578 N N . SER A 1 580 ? 41.656 -20.391 5.875 1 63.75 580 SER A N 1
ATOM 4579 C CA . SER A 1 580 ? 42.5 -21.344 5.16 1 63.75 580 SER A CA 1
ATOM 4580 C C . SER A 1 580 ? 41.75 -22.641 4.871 1 63.75 580 SER A C 1
ATOM 4582 O O . SER A 1 580 ? 40.875 -23.047 5.641 1 63.75 580 SER A O 1
ATOM 4584 N N . PRO A 1 581 ? 41.844 -23.047 3.545 1 68.31 581 PRO A N 1
ATOM 4585 C CA . PRO A 1 581 ? 41.219 -24.344 3.232 1 68.31 581 PRO A CA 1
ATOM 4586 C C . PRO A 1 581 ? 41.531 -25.406 4.281 1 68.31 581 PRO A C 1
ATOM 4588 O O . PRO A 1 581 ? 42.594 -25.375 4.914 1 68.31 581 PRO A O 1
ATOM 4591 N N . PHE A 1 582 ? 40.406 -26.031 4.637 1 74.06 582 PHE A N 1
ATOM 4592 C CA . PHE A 1 582 ? 40.625 -27.188 5.512 1 74.06 582 PHE A CA 1
ATOM 4593 C C . PHE A 1 582 ? 41.812 -28.016 5.043 1 74.06 582 PHE A C 1
ATOM 4595 O O . PHE A 1 582 ? 42.156 -28.016 3.855 1 74.06 582 PHE A O 1
ATOM 4602 N N . THR A 1 583 ? 42.688 -28.344 5.867 1 72.81 583 THR A N 1
ATOM 4603 C CA . THR A 1 583 ? 43.875 -29.094 5.512 1 72.81 583 THR A CA 1
ATOM 4604 C C . THR A 1 583 ? 43.594 -30.594 5.5 1 72.81 583 THR A C 1
ATOM 4606 O O . THR A 1 583 ? 42.625 -31.047 6.098 1 72.81 583 THR A O 1
ATOM 4609 N N . GLY A 1 584 ? 44.312 -31.312 4.551 1 68.62 584 GLY A N 1
ATOM 4610 C CA . GLY A 1 584 ? 44.281 -32.75 4.5 1 68.62 584 GLY A CA 1
ATOM 4611 C C . GLY A 1 584 ? 43.062 -33.281 3.736 1 68.62 584 GLY A C 1
ATOM 4612 O O . GLY A 1 584 ? 42.781 -32.812 2.645 1 68.62 584 GLY A O 1
ATOM 4613 N N . ASP A 1 585 ? 42.344 -34.219 4.359 1 65.56 585 ASP A N 1
ATOM 4614 C CA . ASP A 1 585 ? 41.219 -34.906 3.734 1 65.56 585 ASP A CA 1
ATOM 4615 C C . ASP A 1 585 ? 40.031 -33.969 3.592 1 65.56 585 ASP A C 1
ATOM 4617 O O . ASP A 1 585 ? 39.125 -34.25 2.793 1 65.56 585 ASP A O 1
ATOM 4621 N N . LEU A 1 586 ? 40.188 -32.812 4.242 1 75.94 586 LEU A N 1
ATOM 4622 C CA . LEU A 1 586 ? 39.031 -31.922 4.266 1 75.94 586 LEU A CA 1
ATOM 4623 C C . LEU A 1 586 ? 39.188 -30.781 3.27 1 75.94 586 LEU A C 1
ATOM 4625 O O . LEU A 1 586 ? 38.312 -29.922 3.148 1 75.94 586 LEU A O 1
ATOM 4629 N N . ALA A 1 587 ? 40.219 -30.797 2.514 1 79.25 587 ALA A N 1
ATOM 4630 C CA . ALA A 1 587 ? 40.469 -29.734 1.553 1 79.25 587 ALA A CA 1
ATOM 4631 C C . ALA A 1 587 ? 39.406 -29.672 0.477 1 79.25 587 ALA A C 1
ATOM 4633 O O . ALA A 1 587 ? 39 -28.594 0.036 1 79.25 587 ALA A O 1
ATOM 4634 N N . ALA A 1 588 ? 38.906 -30.844 0.136 1 83.19 588 ALA A N 1
ATOM 4635 C CA . ALA A 1 588 ? 37.906 -30.953 -0.926 1 83.19 588 ALA A CA 1
ATOM 4636 C C . ALA A 1 588 ? 36.531 -30.453 -0.449 1 83.19 588 ALA A C 1
ATOM 4638 O O . ALA A 1 588 ? 35.656 -30.156 -1.262 1 83.19 588 ALA A O 1
ATOM 4639 N N . VAL A 1 589 ? 36.438 -30.312 0.873 1 90 589 VAL A N 1
ATOM 4640 C CA . VAL A 1 589 ? 35.156 -29.969 1.474 1 90 589 VAL A CA 1
ATOM 4641 C C . VAL A 1 589 ? 35 -28.453 1.517 1 90 589 VAL A C 1
ATOM 4643 O O . VAL A 1 589 ? 33.875 -27.938 1.586 1 90 589 VAL A O 1
ATOM 4646 N N . THR A 1 590 ? 36.031 -27.75 1.292 1 88.38 590 THR A N 1
ATOM 4647 C CA . THR A 1 590 ? 36.062 -26.328 1.59 1 88.38 590 THR A CA 1
ATOM 4648 C C . THR A 1 590 ? 35.125 -25.547 0.687 1 88.38 590 THR A C 1
ATOM 4650 O O . THR A 1 590 ? 34.281 -24.781 1.17 1 88.38 590 THR A O 1
ATOM 4653 N N . PRO A 1 591 ? 35.156 -25.797 -0.631 1 88.81 591 PRO A N 1
ATOM 4654 C CA . PRO A 1 591 ? 34.25 -25 -1.474 1 88.81 591 PRO A CA 1
ATOM 4655 C C . PRO A 1 591 ? 32.781 -25.297 -1.188 1 88.81 591 PRO A C 1
ATOM 4657 O O . PRO A 1 591 ? 31.953 -24.375 -1.231 1 88.81 591 PRO A O 1
ATOM 4660 N N . HIS A 1 592 ? 32.531 -26.516 -0.874 1 91.62 592 HIS A N 1
ATOM 4661 C CA . HIS A 1 592 ? 31.156 -26.906 -0.595 1 91.62 592 HIS A CA 1
ATOM 4662 C C . HIS A 1 592 ? 30.703 -26.391 0.767 1 91.62 592 HIS A C 1
ATOM 4664 O O . HIS A 1 592 ? 29.547 -26 0.932 1 91.62 592 HIS A O 1
ATOM 4670 N N . TYR A 1 593 ? 31.672 -26.406 1.644 1 92.31 593 TYR A N 1
ATOM 4671 C CA . TYR A 1 593 ? 31.406 -25.875 2.975 1 92.31 593 TYR A CA 1
ATOM 4672 C C . TYR A 1 593 ? 31.062 -24.391 2.906 1 92.31 593 TYR A C 1
ATOM 4674 O O . TYR A 1 593 ? 30.078 -23.953 3.498 1 92.31 593 TYR A O 1
ATOM 4682 N N . ILE A 1 594 ? 31.75 -23.672 2.145 1 91.69 594 ILE A N 1
ATOM 4683 C CA . ILE A 1 594 ? 31.562 -22.234 2.006 1 91.69 594 ILE A CA 1
ATOM 4684 C C . ILE A 1 594 ? 30.172 -21.953 1.411 1 91.69 594 ILE A C 1
ATOM 4686 O O . ILE A 1 594 ? 29.453 -21.062 1.874 1 91.69 594 ILE A O 1
ATOM 4690 N N . THR A 1 595 ? 29.828 -22.734 0.506 1 93.94 595 THR A N 1
ATOM 4691 C CA . THR A 1 595 ? 28.562 -22.547 -0.177 1 93.94 595 THR A CA 1
ATOM 4692 C C . THR A 1 595 ? 27.391 -22.859 0.758 1 93.94 595 THR A C 1
ATOM 4694 O O . THR A 1 595 ? 26.484 -22.031 0.93 1 93.94 595 THR A O 1
ATOM 4697 N N . ALA A 1 596 ? 27.422 -23.953 1.384 1 95.75 596 ALA A N 1
ATOM 4698 C CA . ALA A 1 596 ? 26.312 -24.406 2.225 1 95.75 596 ALA A CA 1
ATOM 4699 C C . ALA A 1 596 ? 26.125 -23.484 3.42 1 95.75 596 ALA A C 1
ATOM 4701 O O . ALA A 1 596 ? 25 -23.062 3.711 1 95.75 596 ALA A O 1
ATOM 4702 N N . VAL A 1 597 ? 27.188 -23.094 4.016 1 94.19 597 VAL A N 1
ATOM 4703 C CA . VAL A 1 597 ? 27.125 -22.281 5.23 1 94.19 597 VAL A CA 1
ATOM 4704 C C . VAL A 1 597 ? 26.688 -20.859 4.887 1 94.19 597 VAL A C 1
ATOM 4706 O O . VAL A 1 597 ? 25.812 -20.297 5.555 1 94.19 597 VAL A O 1
ATOM 4709 N N . SER A 1 598 ? 27.219 -20.344 3.818 1 94.25 598 SER A N 1
ATOM 4710 C CA . SER A 1 598 ? 26.859 -18.984 3.424 1 94.25 598 SER A CA 1
ATOM 4711 C C . SER A 1 598 ? 25.375 -18.891 3.045 1 94.25 598 SER A C 1
ATOM 4713 O O . SER A 1 598 ? 24.672 -17.969 3.473 1 94.25 598 SER A O 1
ATOM 4715 N N . LEU A 1 599 ? 24.969 -19.859 2.334 1 96.44 599 LEU A N 1
ATOM 4716 C CA . LEU A 1 599 ? 23.578 -19.828 1.861 1 96.44 599 LEU A CA 1
ATOM 4717 C C . LEU A 1 599 ? 22.609 -20.156 2.988 1 96.44 599 LEU A C 1
ATOM 4719 O O . LEU A 1 599 ? 21.516 -19.609 3.057 1 96.44 599 LEU A O 1
ATOM 4723 N N . SER A 1 600 ? 23.031 -21.047 3.857 1 96.31 600 SER A N 1
ATOM 4724 C CA . SER A 1 600 ? 22.188 -21.359 5.016 1 96.31 600 SER A CA 1
ATOM 4725 C C . SER A 1 600 ? 22.016 -20.156 5.922 1 96.31 600 SER A C 1
ATOM 4727 O O . SER A 1 600 ? 20.891 -19.797 6.281 1 96.31 600 SER A O 1
ATOM 4729 N N . ASN A 1 601 ? 23.078 -19.484 6.191 1 94.81 601 ASN A N 1
ATOM 4730 C CA . ASN A 1 601 ? 23.016 -18.281 7.035 1 94.81 601 ASN A CA 1
ATOM 4731 C C . ASN A 1 601 ? 22.25 -17.156 6.352 1 94.81 601 ASN A C 1
ATOM 4733 O O . ASN A 1 601 ? 21.578 -16.359 7.016 1 94.81 601 ASN A O 1
ATOM 4737 N N . TYR A 1 602 ? 22.406 -17.156 5.043 1 94.62 602 TYR A N 1
ATOM 4738 C CA . TYR A 1 602 ? 21.672 -16.125 4.305 1 94.62 602 TYR A CA 1
ATOM 4739 C C . TYR A 1 602 ? 20.172 -16.391 4.352 1 94.62 602 TYR A C 1
ATOM 4741 O O . TYR A 1 602 ? 19.391 -15.461 4.539 1 94.62 602 TYR A O 1
ATOM 4749 N N . CYS A 1 603 ? 19.781 -17.578 4.223 1 96.56 603 CYS A N 1
ATOM 4750 C CA . CYS A 1 603 ? 18.375 -17.922 4.281 1 96.56 603 CYS A CA 1
ATOM 4751 C C . CYS A 1 603 ? 17.797 -17.656 5.668 1 96.56 603 CYS A C 1
ATOM 4753 O O . CYS A 1 603 ? 16.656 -17.203 5.797 1 96.56 603 CYS A O 1
ATOM 4755 N N . ALA A 1 604 ? 18.562 -17.891 6.656 1 94.12 604 ALA A N 1
ATOM 4756 C CA . ALA A 1 604 ? 18.125 -17.562 8.008 1 94.12 604 ALA A CA 1
ATOM 4757 C C . ALA A 1 604 ? 17.922 -16.062 8.18 1 94.12 604 ALA A C 1
ATOM 4759 O O . ALA A 1 604 ? 16.984 -15.625 8.844 1 94.12 604 ALA A O 1
ATOM 4760 N N . TYR A 1 605 ? 18.828 -15.359 7.535 1 91.38 605 TYR A N 1
ATOM 4761 C CA . TYR A 1 605 ? 18.688 -13.914 7.547 1 91.38 605 TYR A CA 1
ATOM 4762 C C . TYR A 1 605 ? 17.391 -13.484 6.863 1 91.38 605 TYR A C 1
ATOM 4764 O O . TYR A 1 605 ? 16.703 -12.57 7.332 1 91.38 605 TYR A O 1
ATOM 4772 N N . LEU A 1 606 ? 17.047 -14.102 5.773 1 92.62 606 LEU A N 1
ATOM 4773 C CA . LEU A 1 606 ? 15.836 -13.75 5.043 1 92.62 606 LEU A CA 1
ATOM 4774 C C . LEU A 1 606 ? 14.602 -13.93 5.922 1 92.62 606 LEU A C 1
ATOM 4776 O O . LEU A 1 606 ? 13.656 -13.148 5.832 1 92.62 606 LEU A O 1
ATOM 4780 N N . VAL A 1 607 ? 14.672 -14.859 6.801 1 91.75 607 VAL A N 1
ATOM 4781 C CA . VAL A 1 607 ? 13.555 -15.117 7.703 1 91.75 607 VAL A CA 1
ATOM 4782 C C . VAL A 1 607 ? 13.422 -13.969 8.703 1 91.75 607 VAL A C 1
ATOM 4784 O O . VAL A 1 607 ? 12.305 -13.547 9.023 1 91.75 607 VAL A O 1
ATOM 4787 N N . THR A 1 608 ? 14.531 -13.398 9.125 1 87.06 608 THR A N 1
ATOM 4788 C CA . THR A 1 608 ? 14.5 -12.305 10.086 1 87.06 608 THR A CA 1
ATOM 4789 C C . THR A 1 608 ? 13.906 -11.047 9.461 1 87.06 608 THR A C 1
ATOM 4791 O O . THR A 1 608 ? 13.297 -10.227 10.148 1 87.06 608 THR A O 1
ATOM 4794 N N . GLN A 1 609 ? 14.039 -11 8.125 1 83.12 609 GLN A N 1
ATOM 4795 C CA . GLN A 1 609 ? 13.555 -9.82 7.43 1 83.12 609 GLN A CA 1
ATOM 4796 C C . GLN A 1 609 ? 12.148 -10.039 6.883 1 83.12 609 GLN A C 1
ATOM 4798 O O . GLN A 1 609 ? 11.539 -9.117 6.34 1 83.12 609 GLN A O 1
ATOM 4803 N N . GLY A 1 610 ? 11.648 -11.227 7.027 1 84.12 610 GLY A N 1
ATOM 4804 C CA . GLY A 1 610 ? 10.344 -11.57 6.48 1 84.12 610 GLY A CA 1
ATOM 4805 C C . GLY A 1 610 ? 10.32 -11.609 4.965 1 84.12 610 GLY A C 1
ATOM 4806 O O . GLY A 1 610 ? 9.266 -11.453 4.344 1 84.12 610 GLY A O 1
ATOM 4807 N N . LEU A 1 611 ? 11.508 -11.75 4.32 1 87.81 611 LEU A N 1
ATOM 4808 C CA . LEU A 1 611 ? 11.633 -11.844 2.869 1 87.81 611 LEU A CA 1
ATOM 4809 C C . LEU A 1 611 ? 11.531 -13.297 2.41 1 87.81 611 LEU A C 1
ATOM 4811 O O . LEU A 1 611 ? 12.453 -13.82 1.79 1 87.81 611 LEU A O 1
ATOM 4815 N N . VAL A 1 612 ? 10.484 -13.922 2.797 1 89.94 612 VAL A N 1
ATOM 4816 C CA . VAL A 1 612 ? 10.148 -15.305 2.461 1 89.94 612 VAL A CA 1
ATOM 4817 C C . VAL A 1 612 ? 8.711 -15.375 1.94 1 89.94 612 VAL A C 1
ATOM 4819 O O . VAL A 1 612 ? 7.934 -14.438 2.115 1 89.94 612 VAL A O 1
ATOM 4822 N N . PRO A 1 613 ? 8.391 -16.406 1.235 1 85 613 PRO A N 1
ATOM 4823 C CA . PRO A 1 613 ? 7.051 -16.516 0.651 1 85 613 PRO A CA 1
ATOM 4824 C C . PRO A 1 613 ? 5.945 -16.469 1.702 1 85 613 PRO A C 1
ATOM 4826 O O . PRO A 1 613 ? 4.824 -16.047 1.409 1 85 613 PRO A O 1
ATOM 4829 N N . ASP A 1 614 ? 6.246 -16.734 2.98 1 80.75 614 ASP A N 1
ATOM 4830 C CA . ASP A 1 614 ? 5.242 -16.766 4.043 1 80.75 614 ASP A CA 1
ATOM 4831 C C . ASP A 1 614 ? 4.832 -15.352 4.445 1 80.75 614 ASP A C 1
ATOM 4833 O O . ASP A 1 614 ? 5.555 -14.383 4.18 1 80.75 614 ASP A O 1
ATOM 4837 N N . ASN A 1 615 ? 3.645 -15.328 5.051 1 76.19 615 ASN A N 1
ATOM 4838 C CA . ASN A 1 615 ? 3.188 -14.055 5.602 1 76.19 615 ASN A CA 1
ATOM 4839 C C . ASN A 1 615 ? 4.184 -13.492 6.609 1 76.19 615 ASN A C 1
ATOM 4841 O O . ASN A 1 615 ? 4.738 -14.234 7.426 1 76.19 615 ASN A O 1
ATOM 4845 N N . GLY A 1 616 ? 4.441 -12.188 6.445 1 77.19 616 GLY A N 1
ATOM 4846 C CA . GLY A 1 616 ? 5.438 -11.555 7.293 1 77.19 616 GLY A CA 1
ATOM 4847 C C . GLY A 1 616 ? 5.172 -11.742 8.773 1 77.19 616 GLY A C 1
ATOM 4848 O O . GLY A 1 616 ? 6.102 -11.93 9.562 1 77.19 616 GLY A O 1
ATOM 4849 N N . LEU A 1 617 ? 3.943 -11.758 9.164 1 74.19 617 LEU A N 1
ATOM 4850 C CA . LEU A 1 617 ? 3.584 -11.938 10.562 1 74.19 617 LEU A CA 1
ATOM 4851 C C . LEU A 1 617 ? 3.902 -13.352 11.039 1 74.19 617 LEU A C 1
ATOM 4853 O O . LEU A 1 617 ? 4.469 -13.539 12.117 1 74.19 617 LEU A O 1
ATOM 4857 N N . VAL A 1 618 ? 3.592 -14.266 10.227 1 77.44 618 VAL A N 1
ATOM 4858 C CA . VAL A 1 618 ? 3.836 -15.664 10.578 1 77.44 618 VAL A CA 1
ATOM 4859 C C . VAL A 1 618 ? 5.34 -15.922 10.641 1 77.44 618 VAL A C 1
ATOM 4861 O O . VAL A 1 618 ? 5.828 -16.547 11.586 1 77.44 618 VAL A O 1
ATOM 4864 N N . ALA A 1 619 ? 6.004 -15.352 9.672 1 84.31 619 ALA A N 1
ATOM 4865 C CA . ALA A 1 619 ? 7.449 -15.555 9.625 1 84.31 619 ALA A CA 1
ATOM 4866 C C . ALA A 1 619 ? 8.125 -14.977 10.867 1 84.31 619 ALA A C 1
ATOM 4868 O O . ALA A 1 619 ? 8.984 -15.625 11.469 1 84.31 619 ALA A O 1
ATOM 4869 N N . ASN A 1 620 ? 7.695 -13.844 11.297 1 82.25 620 ASN A N 1
ATOM 4870 C CA . ASN A 1 620 ? 8.289 -13.188 12.461 1 82.25 620 ASN A CA 1
ATOM 4871 C C . ASN A 1 620 ? 7.961 -13.922 13.75 1 82.25 620 ASN A C 1
ATOM 4873 O O . ASN A 1 620 ? 8.828 -14.094 14.609 1 82.25 620 ASN A O 1
ATOM 4877 N N . LYS A 1 621 ? 6.855 -14.375 13.891 1 79.88 621 LYS A N 1
ATOM 4878 C CA . LYS A 1 621 ? 6.445 -15.078 15.109 1 79.88 621 LYS A CA 1
ATOM 4879 C C . LYS A 1 621 ? 7.141 -16.422 15.227 1 79.88 621 LYS A C 1
ATOM 4881 O O . LYS A 1 621 ? 7.57 -16.812 16.312 1 79.88 621 LYS A O 1
ATOM 4886 N N . VAL A 1 622 ? 7.148 -17.094 14.133 1 85 622 VAL A N 1
ATOM 4887 C CA . VAL A 1 622 ? 7.832 -18.375 14.141 1 85 622 VAL A CA 1
ATOM 4888 C C . VAL A 1 622 ? 9.305 -18.188 14.484 1 85 622 VAL A C 1
ATOM 4890 O O . VAL A 1 622 ? 9.867 -18.922 15.297 1 85 622 VAL A O 1
ATOM 4893 N N . PHE A 1 623 ? 9.898 -17.188 13.914 1 89.94 623 PHE A N 1
ATOM 4894 C CA . PHE A 1 623 ? 11.305 -16.906 14.18 1 89.94 623 PHE A CA 1
ATOM 4895 C C . PHE A 1 623 ? 11.531 -16.609 15.656 1 89.94 623 PHE A C 1
ATOM 4897 O O . PHE A 1 623 ? 12.469 -17.141 16.266 1 89.94 623 PHE A O 1
ATOM 4904 N N . HIS A 1 624 ? 10.672 -15.875 16.188 1 84.62 624 HIS A N 1
ATOM 4905 C CA . HIS A 1 624 ? 10.828 -15.516 17.594 1 84.62 624 HIS A CA 1
ATOM 4906 C C . HIS A 1 624 ? 10.57 -16.719 18.5 1 84.62 624 HIS A C 1
ATOM 4908 O O . HIS A 1 624 ? 11.266 -16.891 19.5 1 84.62 624 HIS A O 1
ATOM 4914 N N . ALA A 1 625 ? 9.648 -17.469 18.156 1 83.75 625 ALA A N 1
ATOM 4915 C CA . ALA A 1 625 ? 9.367 -18.672 18.938 1 83.75 625 ALA A CA 1
ATOM 4916 C C . ALA A 1 625 ? 10.555 -19.625 18.922 1 83.75 625 ALA A C 1
ATOM 4918 O O . ALA A 1 625 ? 10.93 -20.172 19.953 1 83.75 625 ALA A O 1
ATOM 4919 N N . VAL A 1 626 ? 11.117 -19.812 17.797 1 88.81 626 VAL A N 1
ATOM 4920 C CA . VAL A 1 626 ? 12.242 -20.734 17.656 1 88.81 626 VAL A CA 1
ATOM 4921 C C . VAL A 1 626 ? 13.469 -20.141 18.344 1 88.81 626 VAL A C 1
ATOM 4923 O O . VAL A 1 626 ? 14.25 -20.875 18.969 1 88.81 626 VAL A O 1
ATOM 4926 N N . SER A 1 627 ? 13.664 -18.859 18.203 1 89.06 627 SER A N 1
ATOM 4927 C CA . SER A 1 627 ? 14.773 -18.203 18.875 1 89.06 627 SER A CA 1
ATOM 4928 C C . SER A 1 627 ? 14.68 -18.375 20.391 1 89.06 627 SER A C 1
ATOM 4930 O O . SER A 1 627 ? 15.695 -18.562 21.062 1 89.06 627 SER A O 1
ATOM 4932 N N . ASP A 1 628 ? 13.5 -18.312 20.891 1 84.19 628 ASP A N 1
ATOM 4933 C CA . ASP A 1 628 ? 13.289 -18.531 22.312 1 84.19 628 ASP A CA 1
ATOM 4934 C C . ASP A 1 628 ? 13.578 -19.984 22.703 1 84.19 628 ASP A C 1
ATOM 4936 O O . ASP A 1 628 ? 14.18 -20.25 23.734 1 84.19 628 ASP A O 1
ATOM 4940 N N . GLU A 1 629 ? 13.18 -20.859 21.859 1 85.94 629 GLU A N 1
ATOM 4941 C CA . GLU A 1 629 ? 13.492 -22.266 22.062 1 85.94 629 GLU A CA 1
ATOM 4942 C C . GLU A 1 629 ? 14.992 -22.5 22.125 1 85.94 629 GLU A C 1
ATOM 4944 O O . GLU A 1 629 ? 15.484 -23.219 23 1 85.94 629 GLU A O 1
ATOM 4949 N N . VAL A 1 630 ? 15.656 -21.906 21.234 1 88.94 630 VAL A N 1
ATOM 4950 C CA . VAL A 1 630 ? 17.10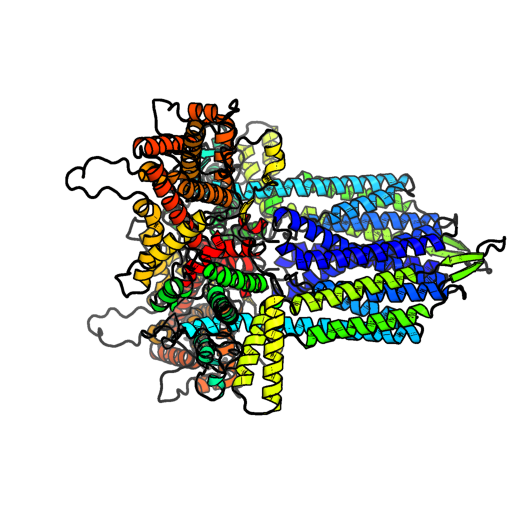9 -22.062 21.156 1 88.94 630 VAL A CA 1
ATOM 4951 C C . VAL A 1 630 ? 17.766 -21.438 22.375 1 88.94 630 VAL A C 1
ATOM 4953 O O . VAL A 1 630 ? 18.672 -22.031 22.969 1 88.94 630 VAL A O 1
ATOM 4956 N N . ARG A 1 631 ? 17.281 -20.312 22.766 1 85.31 631 ARG A N 1
ATOM 4957 C CA . ARG A 1 631 ? 17.828 -19.625 23.922 1 85.31 631 ARG A CA 1
ATOM 4958 C C . ARG A 1 631 ? 17.656 -20.469 25.188 1 85.31 631 ARG A C 1
ATOM 4960 O O . ARG A 1 631 ? 18.578 -20.594 26 1 85.31 631 ARG A O 1
ATOM 4967 N N . ASP A 1 632 ? 16.547 -21.062 25.266 1 84.44 632 ASP A N 1
ATOM 4968 C CA . ASP A 1 632 ? 16.25 -21.875 26.438 1 84.44 632 ASP A CA 1
ATOM 4969 C C . ASP A 1 632 ? 17.078 -23.172 26.422 1 84.44 632 ASP A C 1
ATOM 4971 O O . ASP A 1 632 ? 17.594 -23.594 27.453 1 84.44 632 ASP A O 1
ATOM 4975 N N . ALA A 1 633 ? 17.188 -23.672 25.281 1 86.12 633 ALA A N 1
ATOM 4976 C CA . ALA A 1 633 ? 17.922 -24.938 25.156 1 86.12 633 ALA A CA 1
ATOM 4977 C C . ALA A 1 633 ? 19.422 -24.734 25.359 1 86.12 633 ALA A C 1
ATOM 4979 O O . ALA A 1 633 ? 20.109 -25.609 25.859 1 86.12 633 ALA A O 1
ATOM 4980 N N . LEU A 1 634 ? 19.906 -23.609 24.953 1 87 634 LEU A N 1
ATOM 4981 C CA . LEU A 1 634 ? 21.344 -23.391 24.969 1 87 634 LEU A CA 1
ATOM 4982 C C . LEU A 1 634 ? 21.766 -22.688 26.25 1 87 634 LEU A C 1
ATOM 4984 O O . LEU A 1 634 ? 22.938 -22.297 26.406 1 87 634 LEU A O 1
ATOM 4988 N N . ARG A 1 635 ? 20.797 -22.578 27.094 1 82.38 635 ARG A N 1
ATOM 4989 C CA . ARG A 1 635 ? 21.156 -21.969 28.375 1 82.38 635 ARG A CA 1
ATOM 4990 C C . ARG A 1 635 ? 22.281 -22.734 29.047 1 82.38 635 ARG A C 1
ATOM 4992 O O . ARG A 1 635 ? 22.219 -23.969 29.172 1 82.38 635 ARG A O 1
ATOM 4999 N N . GLY A 1 636 ? 23.422 -22.125 29.391 1 79 636 GLY A N 1
ATOM 5000 C CA . GLY A 1 636 ? 24.531 -22.75 30.078 1 79 636 GLY A CA 1
ATOM 5001 C C . GLY A 1 636 ? 25.625 -23.25 29.141 1 79 636 GLY A C 1
ATOM 5002 O O . GLY A 1 636 ? 26.672 -23.703 29.594 1 79 636 GLY A O 1
ATOM 5003 N N . CYS A 1 637 ? 25.359 -23.328 27.875 1 82.81 637 CYS A N 1
ATOM 5004 C CA . CYS A 1 637 ? 26.359 -23.766 26.922 1 82.81 637 CYS A CA 1
ATOM 5005 C C . CYS A 1 637 ? 27.266 -22.609 26.5 1 82.81 637 CYS A C 1
ATOM 5007 O O . CYS A 1 637 ? 26.781 -21.531 26.188 1 82.81 637 CYS A O 1
ATOM 5009 N N . SER A 1 638 ? 28.562 -22.812 26.531 1 75.88 638 SER A N 1
ATOM 5010 C CA . SER A 1 638 ? 29.484 -21.734 26.156 1 75.88 638 SER A CA 1
ATOM 5011 C C . SER A 1 638 ? 30.281 -22.094 24.906 1 75.88 638 SER A C 1
ATOM 5013 O O . SER A 1 638 ? 30.812 -21.203 24.234 1 75.88 638 SER A O 1
ATOM 5015 N N . THR A 1 639 ? 30.375 -23.375 24.641 1 79.25 639 THR A N 1
ATOM 5016 C CA . THR A 1 639 ? 31.188 -23.781 23.5 1 79.25 639 THR A CA 1
ATOM 5017 C C . THR A 1 639 ? 30.344 -24.516 22.453 1 79.25 639 THR A C 1
ATOM 5019 O O . THR A 1 639 ? 29.25 -25.016 22.781 1 79.25 639 THR A O 1
ATOM 5022 N N . MET A 1 640 ? 30.844 -24.625 21.312 1 84.25 640 MET A N 1
ATOM 5023 C CA . MET A 1 640 ? 30.156 -25.312 20.219 1 84.25 640 MET A CA 1
ATOM 5024 C C . MET A 1 640 ? 30.016 -26.812 20.516 1 84.25 640 MET A C 1
ATOM 5026 O O . MET A 1 640 ? 29 -27.422 20.172 1 84.25 640 MET A O 1
ATOM 5030 N N . THR A 1 641 ? 31.031 -27.281 21.125 1 82.94 641 THR A N 1
ATOM 5031 C CA . THR A 1 641 ? 31.016 -28.703 21.453 1 82.94 641 THR A CA 1
ATOM 5032 C C . THR A 1 641 ? 29.922 -29.016 22.469 1 82.94 641 THR A C 1
ATOM 5034 O O . THR A 1 641 ? 29.25 -30.031 22.375 1 82.94 641 THR A O 1
ATOM 5037 N N . GLU A 1 642 ? 29.703 -28.109 23.359 1 84.75 642 GLU A N 1
ATOM 5038 C CA . GLU A 1 642 ? 28.656 -28.297 24.359 1 84.75 642 GLU A CA 1
ATOM 5039 C C . GLU A 1 642 ? 27.266 -28.219 23.734 1 84.75 642 GLU A C 1
ATOM 5041 O O . GLU A 1 642 ? 26.375 -28.984 24.094 1 84.75 642 GLU A O 1
ATOM 5046 N N . ILE A 1 643 ? 27.156 -27.312 22.797 1 87.75 643 ILE A N 1
ATOM 5047 C CA . ILE A 1 643 ? 25.891 -27.125 22.094 1 87.75 643 ILE A CA 1
ATOM 5048 C C . ILE A 1 643 ? 25.547 -28.406 21.328 1 87.75 643 ILE A C 1
ATOM 5050 O O . ILE A 1 643 ? 24.422 -28.906 21.422 1 87.75 643 ILE A O 1
ATOM 5054 N N . ARG A 1 644 ? 26.547 -28.875 20.625 1 87.56 644 ARG A N 1
ATOM 5055 C CA . ARG A 1 644 ? 26.328 -30.078 19.828 1 87.56 644 ARG A CA 1
ATOM 5056 C C . ARG A 1 644 ? 25.969 -31.266 20.703 1 87.56 644 ARG A C 1
ATOM 5058 O O . ARG A 1 644 ? 25.031 -32 20.391 1 87.56 644 ARG A O 1
ATOM 5065 N N . ASN A 1 645 ? 26.688 -31.422 21.75 1 85.94 645 ASN A N 1
ATOM 5066 C CA . ASN A 1 645 ? 26.453 -32.562 22.641 1 85.94 645 ASN A CA 1
ATOM 5067 C C . ASN A 1 645 ? 25.078 -32.469 23.297 1 85.94 645 ASN A C 1
ATOM 5069 O O . ASN A 1 645 ? 24.422 -33.5 23.469 1 85.94 645 ASN A O 1
ATOM 5073 N N . LYS A 1 646 ? 24.703 -31.297 23.594 1 86.06 646 LYS A N 1
ATOM 5074 C CA . LYS A 1 646 ? 23.406 -31.109 24.25 1 86.06 646 LYS A CA 1
ATOM 5075 C C . LYS A 1 646 ? 22.25 -31.406 23.297 1 86.06 646 LYS A C 1
ATOM 5077 O O . LYS A 1 646 ? 21.25 -31.984 23.703 1 86.06 646 LYS A O 1
ATOM 5082 N N . LEU A 1 647 ? 22.422 -31.047 22.109 1 86.69 647 LEU A N 1
ATOM 5083 C CA . LEU A 1 647 ? 21.328 -31.156 21.156 1 86.69 647 LEU A CA 1
ATOM 5084 C C . LEU A 1 647 ? 21.312 -32.531 20.516 1 86.69 647 LEU A C 1
ATOM 5086 O O . LEU A 1 647 ? 20.266 -32.969 20 1 86.69 647 LEU A O 1
ATOM 5090 N N . THR A 1 648 ? 22.5 -33.188 20.453 1 74.75 648 THR A N 1
ATOM 5091 C CA . THR A 1 648 ? 22.547 -34.5 19.859 1 74.75 648 THR A CA 1
ATOM 5092 C C . THR A 1 648 ? 22.094 -35.562 20.859 1 74.75 648 THR A C 1
ATOM 5094 O O . THR A 1 648 ? 21.781 -36.688 20.469 1 74.75 648 THR A O 1
ATOM 5097 N N . VAL A 1 649 ? 22.328 -35.25 22.156 1 62.19 649 VAL A N 1
ATOM 5098 C CA . VAL A 1 649 ? 21.859 -36.219 23.141 1 62.19 649 VAL A CA 1
ATOM 5099 C C . VAL A 1 649 ? 20.328 -36.375 23.047 1 62.19 649 VAL A C 1
ATOM 5101 O O . VAL A 1 649 ? 19.609 -35.375 23.266 1 62.19 649 VAL A O 1
ATOM 5104 N N . THR A 1 650 ? 20 -37.094 22.094 1 53.09 650 THR A N 1
ATOM 5105 C CA . THR A 1 650 ? 18.656 -37.438 21.672 1 53.09 650 THR A CA 1
ATOM 5106 C C . THR A 1 650 ? 17.75 -37.656 22.875 1 53.09 650 THR A C 1
ATOM 5108 O O . THR A 1 650 ? 18.031 -38.5 23.734 1 53.09 650 THR A O 1
ATOM 5111 N N . PRO A 1 651 ? 16.953 -36.906 23.344 1 48.06 651 PRO A N 1
ATOM 5112 C CA . PRO A 1 651 ? 16 -37.562 24.234 1 48.06 651 PRO A CA 1
ATOM 5113 C C . PRO A 1 651 ? 15.445 -38.875 23.641 1 48.06 651 PRO A C 1
ATOM 5115 O O . PRO A 1 651 ? 15.211 -38.938 22.438 1 48.06 651 PRO A O 1
ATOM 5118 N N . GLU A 1 652 ? 15.883 -40.094 24.062 1 42.34 652 GLU A N 1
ATOM 5119 C CA . GLU A 1 652 ? 15.336 -41.406 23.688 1 42.34 652 GLU A CA 1
ATOM 5120 C C . GLU A 1 652 ? 13.961 -41.25 23.031 1 42.34 652 GLU A C 1
ATOM 5122 O O . GLU A 1 652 ? 13.578 -42.094 22.203 1 42.34 652 GLU A O 1
ATOM 5127 N N . ASN A 1 653 ? 12.922 -41.062 23.812 1 43.16 653 ASN A N 1
ATOM 5128 C CA . ASN A 1 653 ? 11.539 -41.406 23.469 1 43.16 653 ASN A CA 1
ATOM 5129 C C . ASN A 1 653 ? 11.094 -40.656 22.203 1 43.16 653 ASN A C 1
ATOM 5131 O O . ASN A 1 653 ? 11.055 -41.25 21.125 1 43.16 653 ASN A O 1
ATOM 5135 N N . GLY A 1 654 ? 9.781 -39.781 22.125 1 42.69 654 GLY A N 1
ATOM 5136 C CA . GLY A 1 654 ? 8.68 -39.312 21.297 1 42.69 654 GLY A CA 1
ATOM 5137 C C . GLY A 1 654 ? 9.102 -38.312 20.25 1 42.69 654 GLY A C 1
ATOM 5138 O O . GLY A 1 654 ? 10.242 -37.844 20.25 1 42.69 654 GLY A O 1
ATOM 5139 N N . ALA A 1 655 ? 8.094 -37.875 19.156 1 47.66 655 ALA A N 1
ATOM 5140 C CA . ALA A 1 655 ? 7.891 -36.969 18.031 1 47.66 655 ALA A CA 1
ATOM 5141 C C . ALA A 1 655 ? 8.406 -35.562 18.344 1 47.66 655 ALA A C 1
ATOM 5143 O O . ALA A 1 655 ? 7.938 -34.938 19.297 1 47.66 655 ALA A O 1
ATOM 5144 N N . ALA A 1 656 ? 9.781 -35.25 18 1 56 656 ALA A N 1
ATOM 5145 C CA . ALA A 1 656 ? 10.312 -33.906 18.172 1 56 656 ALA A CA 1
ATOM 5146 C C . ALA A 1 656 ? 9.258 -32.844 17.812 1 56 656 ALA A C 1
ATOM 5148 O O . ALA A 1 656 ? 8.836 -32.75 16.656 1 56 656 ALA A O 1
ATOM 5149 N N . THR A 1 657 ? 8.648 -32.344 18.734 1 67.56 657 THR A N 1
ATOM 5150 C CA . THR A 1 657 ? 7.492 -31.469 18.625 1 67.56 657 THR A CA 1
ATOM 5151 C C . THR A 1 657 ? 7.93 -30.016 18.438 1 67.56 657 THR A C 1
ATOM 5153 O O . THR A 1 657 ? 7.102 -29.141 18.172 1 67.56 657 THR A O 1
ATOM 5156 N N . THR A 1 658 ? 9.414 -29.859 18.469 1 80.06 658 THR A N 1
ATOM 5157 C CA . THR A 1 658 ? 9.867 -28.484 18.312 1 80.06 658 THR A CA 1
ATOM 5158 C C . THR A 1 658 ? 10.75 -28.344 17.078 1 80.06 658 THR A C 1
ATOM 5160 O O . THR A 1 658 ? 11.266 -29.344 16.562 1 80.06 658 THR A O 1
ATOM 5163 N N . ILE A 1 659 ? 10.922 -27.266 16.578 1 87.31 659 ILE A N 1
ATOM 5164 C CA . ILE A 1 659 ? 11.727 -27 15.391 1 87.31 659 ILE A CA 1
ATOM 5165 C C . ILE A 1 659 ? 13.195 -27.297 15.688 1 87.31 659 ILE A C 1
ATOM 5167 O O . ILE A 1 659 ? 13.906 -27.844 14.844 1 87.31 659 ILE A O 1
ATOM 5171 N N . LEU A 1 660 ? 13.617 -27.016 16.906 1 89.56 660 LEU A N 1
ATOM 5172 C CA . LEU A 1 660 ? 14.984 -27.297 17.312 1 89.56 660 LEU A CA 1
ATOM 5173 C C . LEU A 1 660 ? 15.25 -28.797 17.344 1 89.56 660 LEU A C 1
ATOM 5175 O O . LEU A 1 660 ? 16.281 -29.266 16.859 1 89.56 660 LEU A O 1
ATOM 5179 N N . GLY A 1 661 ? 14.281 -29.484 17.906 1 86.56 661 GLY A N 1
ATOM 5180 C CA . GLY A 1 661 ? 14.398 -30.922 17.953 1 86.56 661 GLY A CA 1
ATOM 5181 C C . GLY A 1 661 ? 14.398 -31.578 16.578 1 86.56 661 GLY A C 1
ATOM 5182 O O . GLY A 1 661 ? 15.156 -32.5 16.328 1 86.56 661 GLY A O 1
ATOM 5183 N N . MET A 1 662 ? 13.602 -31.062 15.68 1 87.31 662 MET A N 1
ATOM 5184 C CA . MET A 1 662 ? 13.531 -31.578 14.32 1 87.31 662 MET A CA 1
ATOM 5185 C C . MET A 1 662 ? 14.844 -31.328 13.578 1 87.31 662 MET A C 1
ATOM 5187 O O . MET A 1 662 ? 15.305 -32.188 12.812 1 87.31 662 MET A O 1
ATOM 5191 N N . GLY A 1 663 ? 15.422 -30.141 13.828 1 91.5 663 GLY A N 1
ATOM 5192 C CA . GLY A 1 663 ? 16.703 -29.828 13.227 1 91.5 663 GLY A CA 1
ATOM 5193 C C . GLY A 1 663 ? 17.828 -30.719 13.711 1 91.5 663 GLY A C 1
ATOM 5194 O O . GLY A 1 663 ? 18.672 -31.172 12.914 1 91.5 663 GLY A O 1
ATOM 5195 N N . ALA A 1 664 ? 17.828 -31.016 14.93 1 91.19 664 ALA A N 1
ATOM 5196 C CA . ALA A 1 664 ? 18.844 -31.906 15.508 1 91.19 664 ALA A CA 1
ATOM 5197 C C . ALA A 1 664 ? 18.703 -33.312 14.953 1 91.19 664 ALA A C 1
ATOM 5199 O O . ALA A 1 664 ? 19.703 -33.969 14.609 1 91.19 664 ALA A O 1
ATOM 5200 N N . GLN A 1 665 ? 17.469 -33.75 14.891 1 88.12 665 GLN A N 1
ATOM 5201 C CA . GLN A 1 665 ? 17.203 -35.062 14.344 1 88.12 665 GLN A CA 1
ATOM 5202 C C . GLN A 1 665 ? 17.656 -35.156 12.883 1 88.12 665 GLN A C 1
ATOM 5204 O O . GLN A 1 665 ? 18.234 -36.188 12.469 1 88.12 665 GLN A O 1
ATOM 5209 N N . LEU A 1 666 ? 17.359 -34.125 12.156 1 90.25 666 LEU A N 1
ATOM 5210 C CA . LEU A 1 666 ? 17.766 -34.094 10.75 1 90.25 666 LEU A CA 1
ATOM 5211 C C . LEU A 1 666 ? 19.281 -34.125 10.609 1 90.25 666 LEU A C 1
ATOM 5213 O O . LEU A 1 666 ? 19.812 -34.781 9.719 1 90.25 666 LEU A O 1
ATOM 5217 N N . SER A 1 667 ? 19.984 -33.438 11.445 1 92.75 667 SER A N 1
ATOM 5218 C CA . SER A 1 667 ? 21.453 -33.438 11.406 1 92.75 667 SER A CA 1
ATOM 5219 C C . SER A 1 667 ? 22.016 -34.812 11.648 1 92.75 667 SER A C 1
ATOM 5221 O O . SER A 1 667 ? 22.953 -35.25 10.961 1 92.75 667 SER A O 1
ATOM 5223 N N . GLU A 1 668 ? 21.469 -35.5 12.57 1 89.44 668 GLU A N 1
ATOM 5224 C CA . GLU A 1 668 ? 21.922 -36.844 12.867 1 89.44 668 GLU A CA 1
ATOM 5225 C C . GLU A 1 668 ? 21.656 -37.781 11.688 1 89.44 668 GLU A C 1
ATOM 5227 O O . GLU A 1 668 ? 22.516 -38.625 11.352 1 89.44 668 GLU A O 1
ATOM 5232 N N . LYS A 1 669 ? 20.531 -37.594 11.133 1 87 669 LYS A N 1
ATOM 5233 C CA . LYS A 1 669 ? 20.188 -38.406 9.969 1 87 669 LYS A CA 1
ATOM 5234 C C . LYS A 1 669 ? 21.125 -38.156 8.805 1 87 669 LYS A C 1
ATOM 5236 O O . LYS A 1 669 ? 21.578 -39.094 8.141 1 87 669 LYS A O 1
ATOM 5241 N N . LEU A 1 670 ? 21.438 -36.938 8.602 1 91.06 670 LEU A N 1
ATOM 5242 C CA . LEU A 1 670 ? 22.344 -36.562 7.52 1 91.06 670 LEU A CA 1
ATOM 5243 C C . LEU A 1 670 ? 23.734 -37.125 7.746 1 91.06 670 LEU A C 1
ATOM 5245 O O . LEU A 1 670 ? 24.344 -37.656 6.832 1 91.06 670 LEU A O 1
ATOM 5249 N N . MET A 1 671 ? 24.219 -37.031 8.922 1 89.69 671 MET A N 1
ATOM 5250 C CA . MET A 1 671 ? 25.562 -37.5 9.25 1 89.69 671 MET A CA 1
ATOM 5251 C C . MET A 1 671 ? 25.656 -39.031 9.195 1 89.69 671 MET A C 1
ATOM 5253 O O . MET A 1 671 ? 26.703 -39.562 8.859 1 89.69 671 MET A O 1
ATOM 5257 N N . SER A 1 672 ? 24.578 -39.594 9.492 1 86.69 672 SER A N 1
ATOM 5258 C CA . SER A 1 672 ? 24.547 -41.062 9.469 1 86.69 672 SER A CA 1
ATOM 5259 C C . SER A 1 672 ? 24.453 -41.594 8.039 1 86.69 672 SER A C 1
ATOM 5261 O O . SER A 1 672 ? 25.062 -42.625 7.711 1 86.69 672 SER A O 1
ATOM 5263 N N . LEU A 1 673 ? 23.75 -40.875 7.207 1 86.06 673 LEU A N 1
ATOM 5264 C CA . LEU A 1 673 ? 23.531 -41.344 5.832 1 86.06 673 LEU A CA 1
ATOM 5265 C C . LEU A 1 673 ? 24.75 -41.031 4.965 1 86.06 673 LEU A C 1
ATOM 5267 O O . LEU A 1 673 ? 25.094 -41.844 4.086 1 86.06 673 LEU A O 1
ATOM 5271 N N . TYR A 1 674 ? 25.328 -39.906 5.223 1 88.25 674 TYR A N 1
ATOM 5272 C CA . TYR A 1 674 ? 26.484 -39.5 4.426 1 88.25 674 TYR A CA 1
ATOM 5273 C C . TYR A 1 674 ? 27.75 -39.469 5.273 1 88.25 674 TYR A C 1
ATOM 5275 O O . TYR A 1 674 ? 28.031 -38.469 5.934 1 88.25 674 TYR A O 1
ATOM 5283 N N . LYS A 1 675 ? 28.516 -40.406 5.195 1 81.88 675 LYS A N 1
ATOM 5284 C CA . LYS A 1 675 ? 29.688 -40.594 6.051 1 81.88 675 LYS A CA 1
ATOM 5285 C C . LYS A 1 675 ? 30.859 -39.75 5.555 1 81.88 675 LYS A C 1
ATOM 5287 O O . LYS A 1 675 ? 31.734 -39.375 6.336 1 81.88 675 LYS A O 1
ATOM 5292 N N . ARG A 1 676 ? 30.906 -39.562 4.195 1 85.69 676 ARG A N 1
ATOM 5293 C CA . ARG A 1 676 ? 31.953 -38.719 3.641 1 85.69 676 ARG A CA 1
ATOM 5294 C C . ARG A 1 676 ? 31.562 -37.25 3.703 1 85.69 676 ARG A C 1
ATOM 5296 O O . ARG A 1 676 ? 30.531 -36.875 3.166 1 85.69 676 ARG A O 1
ATOM 5303 N N . ASP A 1 677 ? 32.375 -36.469 4.23 1 87.25 677 ASP A N 1
ATOM 5304 C CA . ASP A 1 677 ? 32.094 -35.062 4.426 1 87.25 677 ASP A CA 1
ATOM 5305 C C . ASP A 1 677 ? 32 -34.344 3.088 1 87.25 677 ASP A C 1
ATOM 5307 O O . ASP A 1 677 ? 31.188 -33.438 2.928 1 87.25 677 ASP A O 1
ATOM 5311 N N . ASP A 1 678 ? 32.812 -34.75 2.186 1 87.81 678 ASP A N 1
ATOM 5312 C CA . ASP A 1 678 ? 32.812 -34.062 0.888 1 87.81 678 ASP A CA 1
ATOM 5313 C C . ASP A 1 678 ? 31.453 -34.25 0.192 1 87.81 678 ASP A C 1
ATOM 5315 O O . ASP A 1 678 ? 30.891 -33.281 -0.339 1 87.81 678 ASP A O 1
ATOM 5319 N N . GLU A 1 679 ? 30.922 -35.406 0.291 1 90.06 679 GLU A N 1
ATOM 5320 C CA . GLU A 1 679 ? 29.641 -35.688 -0.328 1 90.06 679 GLU A CA 1
ATOM 5321 C C . GLU A 1 679 ? 28.5 -34.969 0.405 1 90.06 679 GLU A C 1
ATOM 5323 O O . GLU A 1 679 ? 27.625 -34.375 -0.226 1 90.06 679 GLU A O 1
ATOM 5328 N N . LEU A 1 680 ? 28.547 -34.969 1.702 1 92.94 680 LEU A N 1
ATOM 5329 C CA . LEU A 1 680 ? 27.5 -34.344 2.502 1 92.94 680 LEU A CA 1
ATOM 5330 C C . LEU A 1 680 ? 27.438 -32.844 2.203 1 92.94 680 LEU A C 1
ATOM 5332 O O . LEU A 1 680 ? 26.359 -32.312 1.92 1 92.94 680 LEU A O 1
ATOM 5336 N N . TRP A 1 681 ? 28.547 -32.219 2.172 1 94.12 681 TRP A N 1
ATOM 5337 C CA . TRP A 1 681 ? 28.578 -30.781 2.025 1 94.12 681 TRP A CA 1
ATOM 5338 C C . TRP A 1 681 ? 28.297 -30.359 0.587 1 94.12 681 TRP A C 1
ATOM 5340 O O . TRP A 1 681 ? 27.734 -29.297 0.341 1 94.12 681 TRP A O 1
ATOM 5350 N N . GLU A 1 682 ? 28.672 -31.203 -0.328 1 93.94 682 GLU A N 1
ATOM 5351 C CA . GLU A 1 682 ? 28.281 -30.953 -1.714 1 93.94 682 GLU A CA 1
ATOM 5352 C C . GLU A 1 682 ? 26.766 -30.984 -1.88 1 93.94 682 GLU A C 1
ATOM 5354 O O . GLU A 1 682 ? 26.188 -30.094 -2.51 1 93.94 682 GLU A O 1
ATOM 5359 N N . ARG A 1 683 ? 26.172 -31.969 -1.267 1 93.5 683 ARG A N 1
ATOM 5360 C CA . ARG A 1 683 ? 24.719 -32.094 -1.353 1 93.5 683 ARG A CA 1
ATOM 5361 C C . ARG A 1 683 ? 24.016 -30.984 -0.605 1 93.5 683 ARG A C 1
ATOM 5363 O O . ARG A 1 683 ? 22.984 -30.469 -1.065 1 93.5 683 ARG A O 1
ATOM 5370 N N . LEU A 1 684 ? 24.562 -30.609 0.51 1 95.56 684 LEU A N 1
ATOM 5371 C CA . LEU A 1 684 ? 24 -29.484 1.259 1 95.56 684 LEU A CA 1
ATOM 5372 C C . LEU A 1 684 ? 24.109 -28.188 0.466 1 95.56 684 LEU A C 1
ATOM 5374 O O . LEU A 1 684 ? 23.172 -27.375 0.475 1 95.56 684 LEU A O 1
ATOM 5378 N N . GLY A 1 685 ? 25.203 -28.016 -0.177 1 95.31 685 GLY A N 1
ATOM 5379 C CA . GLY A 1 685 ? 25.359 -26.844 -1.028 1 95.31 685 GLY A CA 1
ATOM 5380 C C . GLY A 1 685 ? 24.344 -26.781 -2.145 1 95.31 685 GLY A C 1
ATOM 5381 O O . GLY A 1 685 ? 23.719 -25.734 -2.367 1 95.31 685 GLY A O 1
ATOM 5382 N N . ARG A 1 686 ? 24.172 -27.906 -2.727 1 94.75 686 ARG A N 1
ATOM 5383 C CA . ARG A 1 686 ? 23.203 -27.984 -3.809 1 94.75 686 ARG A CA 1
ATOM 5384 C C . ARG A 1 686 ? 21.781 -27.781 -3.285 1 94.75 686 ARG A C 1
ATOM 5386 O O . ARG A 1 686 ? 20.953 -27.141 -3.941 1 94.75 686 ARG A O 1
ATOM 5393 N N . PHE A 1 687 ? 21.5 -28.297 -2.158 1 94.62 687 PHE A N 1
ATOM 5394 C CA . PHE A 1 687 ? 20.188 -28.141 -1.538 1 94.62 687 PHE A CA 1
ATOM 5395 C C . PHE A 1 687 ? 19.875 -26.672 -1.289 1 94.62 687 PHE A C 1
ATOM 5397 O O . PHE A 1 687 ? 18.828 -26.188 -1.707 1 94.62 687 PHE A O 1
ATOM 5404 N N . TRP A 1 688 ? 20.781 -26.031 -0.664 1 97.31 688 TRP A N 1
ATOM 5405 C CA . TRP A 1 688 ? 20.516 -24.641 -0.282 1 97.31 688 TRP A CA 1
ATOM 5406 C C . TRP A 1 688 ? 20.453 -23.75 -1.512 1 97.31 688 TRP A C 1
ATOM 5408 O O . TRP A 1 688 ? 19.688 -22.781 -1.536 1 97.31 688 TRP A O 1
ATOM 5418 N N . ALA A 1 689 ? 21.234 -24.031 -2.51 1 96.88 689 ALA A N 1
ATOM 5419 C CA . ALA A 1 689 ? 21.156 -23.266 -3.752 1 96.88 689 ALA A CA 1
ATOM 5420 C C . ALA A 1 689 ? 19.781 -23.422 -4.398 1 96.88 689 ALA A C 1
ATOM 5422 O O . ALA A 1 689 ? 19.141 -22.438 -4.758 1 96.88 689 ALA A O 1
ATOM 5423 N N . GLY A 1 690 ? 19.359 -24.703 -4.473 1 96.12 690 GLY A N 1
ATOM 5424 C CA . GLY A 1 690 ? 18.047 -24.953 -5.027 1 96.12 690 GLY A CA 1
ATOM 5425 C C . GLY A 1 690 ? 16.922 -24.359 -4.195 1 96.12 690 GLY A C 1
ATOM 5426 O O . GLY A 1 690 ? 15.961 -23.812 -4.738 1 96.12 690 GLY A O 1
ATOM 5427 N N . PHE A 1 691 ? 17.047 -24.484 -2.938 1 95.25 691 PHE A N 1
ATOM 5428 C CA . PHE A 1 691 ? 16.047 -23.953 -2.021 1 95.25 691 PHE A CA 1
ATOM 5429 C C . PHE A 1 691 ? 15.953 -22.438 -2.129 1 95.25 691 PHE A C 1
ATOM 5431 O O . PHE A 1 691 ? 14.852 -21.875 -2.145 1 95.25 691 PHE A O 1
ATOM 5438 N N . LEU A 1 692 ? 17.062 -21.812 -2.225 1 97.44 692 LEU A N 1
ATOM 5439 C CA . LEU A 1 692 ? 17.094 -20.359 -2.354 1 97.44 692 LEU A CA 1
ATOM 5440 C C . LEU A 1 692 ? 16.453 -19.906 -3.662 1 97.44 692 LEU A C 1
ATOM 5442 O O . LEU A 1 692 ? 15.742 -18.906 -3.701 1 97.44 692 LEU A O 1
ATOM 5446 N N . LEU A 1 693 ? 16.688 -20.641 -4.734 1 97 693 LEU A N 1
ATOM 5447 C CA . LEU A 1 693 ? 16.047 -20.328 -6.012 1 97 693 LEU A CA 1
ATOM 5448 C C . LEU A 1 693 ? 14.531 -20.453 -5.906 1 97 693 LEU A C 1
ATOM 5450 O O . LEU A 1 693 ? 13.797 -19.609 -6.406 1 97 693 LEU A O 1
ATOM 5454 N N . HIS A 1 694 ? 14.102 -21.453 -5.215 1 94.44 694 HIS A N 1
ATOM 5455 C CA . HIS A 1 694 ? 12.672 -21.625 -4.984 1 94.44 694 HIS A CA 1
ATOM 5456 C C . HIS A 1 694 ? 12.102 -20.484 -4.156 1 94.44 694 HIS A C 1
ATOM 5458 O O . HIS A 1 694 ? 11.055 -19.922 -4.5 1 94.44 694 HIS A O 1
ATOM 5464 N N . LEU A 1 695 ? 12.812 -20.156 -3.113 1 94.31 695 LEU A N 1
ATOM 5465 C CA . LEU A 1 695 ? 12.359 -19.078 -2.252 1 94.31 695 LEU A CA 1
ATOM 5466 C C . LEU A 1 695 ? 12.289 -17.766 -3.025 1 94.31 695 LEU A C 1
ATOM 5468 O O . LEU A 1 695 ? 11.32 -17.016 -2.893 1 94.31 695 LEU A O 1
ATOM 5472 N N . SER A 1 696 ? 13.234 -17.484 -3.805 1 94.56 696 SER A N 1
ATOM 5473 C CA . SER A 1 696 ? 13.305 -16.234 -4.547 1 94.56 696 SER A CA 1
ATOM 5474 C C . SER A 1 696 ? 12.164 -16.109 -5.551 1 94.56 696 SER A C 1
ATOM 5476 O O . SER A 1 696 ? 11.539 -15.055 -5.66 1 94.56 696 SER A O 1
ATOM 5478 N N . ALA A 1 697 ? 11.859 -17.188 -6.199 1 93.06 697 ALA A N 1
ATOM 5479 C CA . ALA A 1 697 ? 10.82 -17.172 -7.223 1 93.06 697 ALA A CA 1
ATOM 5480 C C . ALA A 1 697 ? 9.43 -17.094 -6.594 1 93.06 697 ALA A C 1
ATOM 5482 O O . ALA A 1 697 ? 8.523 -16.469 -7.152 1 93.06 697 ALA A O 1
ATOM 5483 N N . SER A 1 698 ? 9.344 -17.672 -5.422 1 89.31 698 SER A N 1
ATOM 5484 C CA . SER A 1 698 ? 8.023 -17.828 -4.824 1 89.31 698 SER A CA 1
ATOM 5485 C C . SER A 1 698 ? 7.688 -16.672 -3.9 1 89.31 698 SER A C 1
ATOM 5487 O O . SER A 1 698 ? 6.578 -16.594 -3.365 1 89.31 698 SER A O 1
ATOM 5489 N N . THR A 1 699 ? 8.633 -15.805 -3.695 1 87.56 699 THR A N 1
ATOM 5490 C CA . THR A 1 699 ? 8.375 -14.625 -2.883 1 87.56 699 THR A CA 1
ATOM 5491 C C . THR A 1 699 ? 7.656 -13.547 -3.701 1 87.56 699 THR A C 1
ATOM 5493 O O . THR A 1 699 ? 7.984 -13.328 -4.867 1 87.56 699 THR A O 1
ATOM 5496 N N . ARG A 1 700 ? 6.781 -12.883 -3.082 1 81.38 700 ARG A N 1
ATOM 5497 C CA . ARG A 1 700 ? 5.945 -11.898 -3.75 1 81.38 700 ARG A CA 1
ATOM 5498 C C . ARG A 1 700 ? 6.777 -10.727 -4.262 1 81.38 700 ARG A C 1
ATOM 5500 O O . ARG A 1 700 ? 7.723 -10.289 -3.594 1 81.38 700 ARG A O 1
ATOM 5507 N N . ALA A 1 701 ? 6.297 -10.172 -5.391 1 82.19 701 ALA A N 1
ATOM 5508 C CA . ALA A 1 701 ? 7.008 -9.062 -6.02 1 82.19 701 ALA A CA 1
ATOM 5509 C C . ALA A 1 701 ? 7.043 -7.844 -5.105 1 82.19 701 ALA A C 1
ATOM 5511 O O . ALA A 1 701 ? 8.031 -7.105 -5.082 1 82.19 701 ALA A O 1
ATOM 5512 N N . ALA A 1 702 ? 6.043 -7.715 -4.297 1 77.94 702 ALA A N 1
ATOM 5513 C CA . ALA A 1 702 ? 5.957 -6.555 -3.41 1 77.94 702 ALA A CA 1
ATOM 5514 C C . ALA A 1 702 ? 7.047 -6.602 -2.342 1 77.94 702 ALA A C 1
ATOM 5516 O O . ALA A 1 702 ? 7.555 -5.559 -1.921 1 77.94 702 ALA A O 1
ATOM 5517 N N . LYS A 1 703 ? 7.402 -7.75 -1.853 1 80.44 703 LYS A N 1
ATOM 5518 C CA . LYS A 1 703 ? 8.469 -7.887 -0.864 1 80.44 703 LYS A CA 1
ATOM 5519 C C . LYS A 1 703 ? 9.828 -7.535 -1.467 1 80.44 703 LYS A C 1
ATOM 5521 O O . LYS A 1 703 ? 10.664 -6.922 -0.804 1 80.44 703 LYS A O 1
ATOM 5526 N N . HIS A 1 704 ? 9.992 -7.898 -2.686 1 85.38 704 HIS A N 1
ATOM 5527 C CA . HIS A 1 704 ? 11.234 -7.543 -3.365 1 85.38 704 HIS A CA 1
ATOM 5528 C C . HIS A 1 704 ? 11.328 -6.039 -3.596 1 85.38 704 HIS A C 1
ATOM 5530 O O . HIS A 1 704 ? 12.414 -5.465 -3.547 1 85.38 704 HIS A O 1
ATOM 5536 N N . ARG A 1 705 ? 10.195 -5.426 -3.891 1 81.56 705 ARG A N 1
ATOM 5537 C CA . ARG A 1 705 ? 10.172 -3.984 -4.109 1 81.56 705 ARG A CA 1
ATOM 5538 C C . ARG A 1 705 ? 10.664 -3.232 -2.881 1 81.56 705 ARG A C 1
ATOM 5540 O O . ARG A 1 705 ? 11.414 -2.258 -3.002 1 81.56 705 ARG A O 1
ATOM 5547 N N . ILE A 1 706 ? 10.242 -3.695 -1.714 1 72.94 706 ILE A N 1
ATOM 5548 C CA . ILE A 1 706 ? 10.609 -3.033 -0.467 1 72.94 706 ILE A CA 1
ATOM 5549 C C . ILE A 1 706 ? 12.117 -3.139 -0.251 1 72.94 706 ILE A C 1
ATOM 5551 O O . ILE A 1 706 ? 12.758 -2.191 0.222 1 72.94 706 ILE A O 1
ATOM 5555 N N . HIS A 1 707 ? 12.648 -4.172 -0.758 1 74 707 HIS A N 1
ATOM 5556 C CA . HIS A 1 707 ? 14.062 -4.402 -0.468 1 74 707 HIS A CA 1
ATOM 5557 C C . HIS A 1 707 ? 14.945 -3.863 -1.584 1 74 707 HIS A C 1
ATOM 5559 O O . HIS A 1 707 ? 16.172 -4.008 -1.535 1 74 707 HIS A O 1
ATOM 5565 N N . LEU A 1 708 ? 14.305 -3.27 -2.584 1 78.62 708 LEU A N 1
ATOM 5566 C CA . LEU A 1 708 ? 15.062 -2.561 -3.607 1 78.62 708 LEU A CA 1
ATOM 5567 C C . LEU A 1 708 ? 15.617 -1.247 -3.064 1 78.62 708 LEU A C 1
ATOM 5569 O O . LEU A 1 708 ? 16.547 -0.673 -3.641 1 78.62 708 LEU A O 1
ATOM 5573 N N . GLN A 1 709 ? 15.023 -0.756 -1.95 1 69.44 709 GLN A N 1
ATOM 5574 C CA . GLN A 1 709 ? 15.445 0.518 -1.381 1 69.44 709 GLN A CA 1
ATOM 5575 C C . GLN A 1 709 ? 16.891 0.448 -0.896 1 69.44 709 GLN A C 1
ATOM 5577 O O . GLN A 1 709 ? 17.609 1.448 -0.925 1 69.44 709 GLN A O 1
ATOM 5582 N N . GLY A 1 710 ? 17.328 -0.715 -0.566 1 65.81 710 GLY A N 1
ATOM 5583 C CA . GLY A 1 710 ? 18.703 -0.87 -0.115 1 65.81 710 GLY A CA 1
ATOM 5584 C C . GLY A 1 710 ? 19.672 -1.243 -1.232 1 65.81 710 GLY A C 1
ATOM 5585 O O . GLY A 1 710 ? 19.406 -0.955 -2.402 1 65.81 710 GLY A O 1
ATOM 5586 N N . ARG A 1 711 ? 20.969 -1.56 -0.888 1 65.5 711 ARG A N 1
ATOM 5587 C CA . ARG A 1 711 ? 22 -1.901 -1.856 1 65.5 711 ARG A CA 1
ATOM 5588 C C . ARG A 1 711 ? 21.703 -3.24 -2.525 1 65.5 711 ARG A C 1
ATOM 5590 O O . ARG A 1 711 ? 22.594 -3.852 -3.121 1 65.5 711 ARG A O 1
ATOM 5597 N N . GLY A 1 712 ? 20.453 -3.646 -2.346 1 71.62 712 GLY A N 1
ATOM 5598 C CA . GLY A 1 712 ? 20.094 -4.848 -3.082 1 71.62 712 GLY A CA 1
ATOM 5599 C C . GLY A 1 712 ? 20.234 -6.113 -2.26 1 71.62 712 GLY A C 1
ATOM 5600 O O . GLY A 1 712 ? 20.922 -6.129 -1.238 1 71.62 712 GLY A O 1
ATOM 5601 N N . GLU A 1 713 ? 19.484 -7.098 -2.559 1 85.94 713 GLU A N 1
ATOM 5602 C CA . GLU A 1 713 ? 19.484 -8.43 -1.961 1 85.94 713 GLU A CA 1
ATOM 5603 C C . GLU A 1 713 ? 19.703 -9.508 -3.018 1 85.94 713 GLU A C 1
ATOM 5605 O O . GLU A 1 713 ? 19.203 -9.391 -4.145 1 85.94 713 GLU A O 1
ATOM 5610 N N . LEU A 1 714 ? 20.547 -10.461 -2.639 1 92.62 714 LEU A N 1
ATOM 5611 C CA . LEU A 1 714 ? 20.812 -11.578 -3.541 1 92.62 714 LEU A CA 1
ATOM 5612 C C . LEU A 1 714 ? 19.516 -12.219 -4.023 1 92.62 714 LEU A C 1
ATOM 5614 O O . LEU A 1 714 ? 19.375 -12.516 -5.211 1 92.62 714 LEU A O 1
ATOM 5618 N N . THR A 1 715 ? 18.594 -12.359 -3.162 1 93.81 715 THR A N 1
ATOM 5619 C CA . THR A 1 715 ? 17.328 -13.008 -3.512 1 93.81 715 THR A CA 1
ATOM 5620 C C . THR A 1 715 ? 16.594 -12.203 -4.582 1 93.81 715 THR A C 1
ATOM 5622 O O . THR A 1 715 ? 15.93 -12.781 -5.445 1 93.81 715 THR A O 1
ATOM 5625 N N . THR A 1 716 ? 16.703 -10.938 -4.547 1 92.31 716 THR A N 1
ATOM 5626 C CA . THR A 1 716 ? 16.062 -10.094 -5.547 1 92.31 716 THR A CA 1
ATOM 5627 C C . THR A 1 716 ? 16.75 -10.242 -6.898 1 92.31 716 THR A C 1
ATOM 5629 O O . THR A 1 716 ? 16.094 -10.227 -7.941 1 92.31 716 THR A O 1
ATOM 5632 N N . LEU A 1 717 ? 18.047 -10.359 -6.844 1 94.38 717 LEU A N 1
ATOM 5633 C CA . LEU A 1 717 ? 18.797 -10.609 -8.07 1 94.38 717 LEU A CA 1
ATOM 5634 C C . LEU A 1 717 ? 18.359 -11.922 -8.719 1 94.38 717 LEU A C 1
ATOM 5636 O O . LEU A 1 717 ? 18.109 -11.969 -9.922 1 94.38 717 LEU A O 1
ATOM 5640 N N . LEU A 1 718 ? 18.25 -12.914 -7.922 1 96.25 718 LEU A N 1
ATOM 5641 C CA . LEU A 1 718 ? 17.844 -14.227 -8.414 1 96.25 718 LEU A CA 1
ATOM 5642 C C . LEU A 1 718 ? 16.406 -14.203 -8.898 1 96.25 718 LEU A C 1
ATOM 5644 O O . LEU A 1 718 ? 16.062 -14.852 -9.891 1 96.25 718 LEU A O 1
ATOM 5648 N N . TRP A 1 719 ? 15.594 -13.445 -8.203 1 94.88 719 TRP A N 1
ATOM 5649 C CA . TRP A 1 719 ? 14.188 -13.312 -8.57 1 94.88 719 TRP A CA 1
ATOM 5650 C C . TRP A 1 719 ? 14.047 -12.75 -9.984 1 94.88 719 TRP A C 1
ATOM 5652 O O . TRP A 1 719 ? 13.234 -13.242 -10.773 1 94.88 719 TRP A O 1
ATOM 5662 N N . VAL A 1 720 ? 14.852 -11.781 -10.312 1 95.06 720 VAL A N 1
ATOM 5663 C CA . VAL A 1 720 ? 14.797 -11.148 -11.625 1 95.06 720 VAL A CA 1
ATOM 5664 C C . VAL A 1 720 ? 15.258 -12.133 -12.695 1 95.06 720 VAL A C 1
ATOM 5666 O O . VAL A 1 720 ? 14.594 -12.297 -13.727 1 95.06 720 VAL A O 1
ATOM 5669 N N . LEU A 1 721 ? 16.328 -12.82 -12.422 1 96.38 721 LEU A N 1
ATOM 5670 C CA . LEU A 1 721 ? 16.859 -13.781 -13.391 1 96.38 721 LEU A CA 1
ATOM 5671 C C . LEU A 1 721 ? 15.859 -14.906 -13.625 1 96.38 721 LEU A C 1
ATOM 5673 O O . LEU A 1 721 ? 15.617 -15.297 -14.773 1 96.38 721 LEU A O 1
ATOM 5677 N N . LEU A 1 722 ? 15.273 -15.359 -12.578 1 95.94 722 LEU A N 1
ATOM 5678 C CA . LEU A 1 722 ? 14.281 -16.438 -12.672 1 95.94 722 LEU A CA 1
ATOM 5679 C C . LEU A 1 722 ? 13.047 -15.961 -13.43 1 95.94 722 LEU A C 1
ATOM 5681 O O . LEU A 1 722 ? 12.5 -16.703 -14.25 1 95.94 722 LEU A O 1
ATOM 5685 N N . SER A 1 723 ? 12.672 -14.727 -13.164 1 93.19 723 SER A N 1
ATOM 5686 C CA . SER A 1 723 ? 11.523 -14.164 -13.859 1 93.19 723 SER A CA 1
ATOM 5687 C C . SER A 1 723 ? 11.758 -14.094 -15.367 1 93.19 723 SER A C 1
ATOM 5689 O O . SER A 1 723 ? 10.875 -14.453 -16.156 1 93.19 723 SER A O 1
ATOM 5691 N N . HIS A 1 724 ? 12.914 -13.664 -15.734 1 94.81 724 HIS A N 1
ATOM 5692 C CA . HIS A 1 724 ? 13.242 -13.562 -17.156 1 94.81 724 HIS A CA 1
ATOM 5693 C C . HIS A 1 724 ? 13.32 -14.938 -17.797 1 94.81 724 HIS A C 1
ATOM 5695 O O . HIS A 1 724 ? 13.086 -15.07 -19 1 94.81 724 HIS A O 1
ATOM 5701 N N . ALA A 1 725 ? 13.672 -15.945 -17 1 93.81 725 ALA A N 1
ATOM 5702 C CA . ALA A 1 725 ? 13.758 -17.312 -17.516 1 93.81 725 ALA A CA 1
ATOM 5703 C C . ALA A 1 725 ? 12.383 -17.969 -17.562 1 93.81 725 ALA A C 1
ATOM 5705 O O . ALA A 1 725 ? 12.242 -19.109 -18.016 1 93.81 725 ALA A O 1
ATOM 5706 N N . GLY A 1 726 ? 11.383 -17.281 -16.969 1 90.19 726 GLY A N 1
ATOM 5707 C CA . GLY A 1 726 ? 10.023 -17.781 -17.031 1 90.19 726 GLY A CA 1
ATOM 5708 C C . GLY A 1 726 ? 9.57 -18.453 -15.75 1 90.19 726 GLY A C 1
ATOM 5709 O O . GLY A 1 726 ? 8.453 -18.969 -15.68 1 90.19 726 GLY A O 1
ATOM 5710 N N . PHE A 1 727 ? 10.414 -18.516 -14.75 1 91.19 727 PHE A N 1
ATOM 5711 C CA . PHE A 1 727 ? 10.039 -19.094 -13.461 1 91.19 727 PHE A CA 1
ATOM 5712 C C . PHE A 1 727 ? 9.344 -18.047 -12.594 1 91.19 727 PHE A C 1
ATOM 5714 O O . PHE A 1 727 ? 10 -17.266 -11.906 1 91.19 727 PHE A O 1
ATOM 5721 N N . LEU A 1 728 ? 8.016 -18.031 -12.562 1 86.94 728 LEU A N 1
ATOM 5722 C CA . LEU A 1 728 ? 7.246 -16.984 -11.891 1 86.94 728 LEU A CA 1
ATOM 5723 C C . LEU A 1 728 ? 6.816 -17.438 -10.5 1 86.94 728 LEU A C 1
ATOM 5725 O O . LEU A 1 728 ? 6.312 -16.641 -9.711 1 86.94 728 LEU A O 1
ATOM 5729 N N . GLY A 1 729 ? 7.137 -18.609 -10.078 1 80.69 729 GLY A N 1
ATOM 5730 C CA . GLY A 1 729 ? 6.801 -19.094 -8.75 1 80.69 729 GLY A CA 1
ATOM 5731 C C . GLY A 1 729 ? 5.312 -19.344 -8.562 1 80.69 729 GLY A C 1
ATOM 5732 O O . GLY A 1 729 ? 4.531 -19.188 -9.5 1 80.69 729 GLY A O 1
ATOM 5733 N N . ASN A 1 730 ? 4.902 -19.906 -7.371 1 66.94 730 ASN A N 1
ATOM 5734 C CA . ASN A 1 730 ? 3.516 -20.219 -7.039 1 66.94 730 ASN A CA 1
ATOM 5735 C C . ASN A 1 730 ? 2.76 -18.969 -6.57 1 66.94 730 ASN A C 1
ATOM 5737 O O . ASN A 1 730 ? 2.066 -19.016 -5.551 1 66.94 730 ASN A O 1
ATOM 5741 N N . THR A 1 731 ? 3.289 -17.859 -6.93 1 59.16 731 THR A N 1
ATOM 5742 C CA . THR A 1 731 ? 2.602 -16.656 -6.469 1 59.16 731 THR A CA 1
ATOM 5743 C C . THR A 1 731 ? 1.604 -16.172 -7.516 1 59.16 731 THR A C 1
ATOM 5745 O O . THR A 1 731 ? 1.803 -16.375 -8.719 1 59.16 731 THR A O 1
ATOM 5748 N N . SER A 1 732 ? 0.406 -16.328 -7.285 1 48.88 732 SER A N 1
ATOM 5749 C CA . SER A 1 732 ? -0.467 -15.68 -8.258 1 48.88 732 SER A CA 1
ATOM 5750 C C . SER A 1 732 ? 0.074 -14.305 -8.648 1 48.88 732 SER A C 1
ATOM 5752 O O . SER A 1 732 ? 0.651 -13.602 -7.824 1 48.88 732 SER A O 1
ATOM 5754 N N . HIS A 1 733 ? 0.582 -14.164 -9.859 1 40.66 733 HIS A N 1
ATOM 5755 C CA . HIS A 1 733 ? 1.119 -12.969 -10.508 1 40.66 733 HIS A CA 1
ATOM 5756 C C . HIS A 1 733 ? 0.508 -11.703 -9.922 1 40.66 733 HIS A C 1
ATOM 5758 O O . HIS A 1 733 ? -0.713 -11.609 -9.773 1 40.66 733 HIS A O 1
ATOM 5764 N N . GLY A 1 734 ? 1.204 -10.68 -9.352 1 38.84 734 GLY A N 1
ATOM 5765 C CA . GLY A 1 734 ? 0.77 -9.336 -9 1 38.84 734 GLY A CA 1
ATOM 5766 C C . GLY A 1 734 ? 0.593 -9.141 -7.504 1 38.84 734 GLY A C 1
ATOM 5767 O O . GLY A 1 734 ? -0.034 -8.172 -7.066 1 38.84 734 GLY A O 1
ATOM 5768 N N . GLU A 1 735 ? 0.933 -10.117 -6.711 1 41.03 735 GLU A N 1
ATOM 5769 C CA . GLU A 1 735 ? 0.471 -10.07 -5.324 1 41.03 735 GLU A CA 1
ATOM 5770 C C . GLU A 1 735 ? 1.192 -8.984 -4.539 1 41.03 735 GLU A C 1
ATOM 5772 O O . GLU A 1 735 ? 2.332 -9.172 -4.109 1 41.03 735 GLU A O 1
ATOM 5777 N N . GLN A 1 736 ? 1.021 -7.816 -4.832 1 43.19 736 GLN A N 1
ATOM 5778 C CA . GLN A 1 736 ? 1.714 -6.668 -4.258 1 43.19 736 GLN A CA 1
ATOM 5779 C C . GLN A 1 736 ? 1.377 -6.508 -2.779 1 43.19 736 GLN A C 1
ATOM 5781 O O . GLN A 1 736 ? 2.01 -5.715 -2.076 1 43.19 736 GLN A O 1
ATOM 5786 N N . LEU A 1 737 ? 0.223 -6.926 -2.186 1 45.34 737 LEU A N 1
ATOM 5787 C CA . LEU A 1 737 ? -0.017 -6.273 -0.903 1 45.34 737 LEU A CA 1
ATOM 5788 C C . LEU A 1 737 ? 0.855 -6.883 0.188 1 45.34 737 LEU A C 1
ATOM 5790 O O . LEU A 1 737 ? 0.956 -8.109 0.297 1 45.34 737 LEU A O 1
ATOM 5794 N N . LEU A 1 738 ? 1.769 -6.109 0.597 1 49.88 738 LEU A N 1
ATOM 5795 C CA . LEU A 1 738 ? 2.596 -6.363 1.771 1 49.88 738 LEU A CA 1
ATOM 5796 C C . LEU A 1 738 ? 1.733 -6.551 3.014 1 49.88 738 LEU A C 1
ATOM 5798 O O . LEU A 1 738 ? 0.666 -5.945 3.131 1 49.88 738 LEU A O 1
ATOM 5802 N N . ASP A 1 739 ? 1.799 -7.633 3.631 1 50.88 739 ASP A N 1
ATOM 5803 C CA . ASP A 1 739 ? 1.229 -7.727 4.973 1 50.88 739 ASP A CA 1
ATOM 5804 C C . ASP A 1 739 ? 1.588 -6.496 5.805 1 50.88 739 ASP A C 1
ATOM 5806 O O . ASP A 1 739 ? 2.611 -5.855 5.566 1 50.88 739 ASP A O 1
ATOM 5810 N N . PRO A 1 740 ? 0.566 -5.914 6.484 1 45.5 740 PRO A N 1
ATOM 5811 C CA . PRO A 1 740 ? 0.848 -4.738 7.312 1 45.5 740 PRO A CA 1
ATOM 5812 C C . PRO A 1 740 ? 2.242 -4.777 7.934 1 45.5 740 PRO A C 1
ATOM 5814 O O . PRO A 1 740 ? 2.896 -3.738 8.055 1 45.5 740 PRO A O 1
ATOM 5817 N N . GLU A 1 741 ? 2.629 -5.98 8.234 1 44.59 741 GLU A N 1
ATOM 5818 C CA . GLU A 1 741 ? 3.945 -6.074 8.859 1 44.59 741 GLU A CA 1
ATOM 5819 C C . GLU A 1 741 ? 5.051 -5.73 7.867 1 44.59 741 GLU A C 1
ATOM 5821 O O . GLU A 1 741 ? 6.094 -5.195 8.25 1 44.59 741 GLU A O 1
ATOM 5826 N N . ASP A 1 742 ? 4.699 -6.035 6.691 1 49 742 ASP A N 1
ATOM 5827 C CA . ASP A 1 742 ? 5.695 -5.758 5.66 1 49 742 ASP A CA 1
ATOM 5828 C C . ASP A 1 742 ? 5.777 -4.262 5.367 1 49 742 ASP A C 1
ATOM 5830 O O . ASP A 1 742 ? 6.801 -3.771 4.883 1 49 742 ASP A O 1
ATOM 5834 N N . LEU A 1 743 ? 4.656 -3.58 5.676 1 46.31 743 LEU A N 1
ATOM 5835 C CA . LEU A 1 743 ? 4.539 -2.156 5.379 1 46.31 743 LEU A CA 1
ATOM 5836 C C . LEU A 1 743 ? 5.375 -1.328 6.348 1 46.31 743 LEU A C 1
ATOM 5838 O O . LEU A 1 743 ? 5.777 -0.208 6.027 1 46.31 743 LEU A O 1
ATOM 5842 N N . ASN A 1 744 ? 5.449 -1.848 7.566 1 43.69 744 ASN A N 1
ATOM 5843 C CA . ASN A 1 744 ? 6.207 -1.066 8.539 1 43.69 744 ASN A CA 1
ATOM 5844 C C . ASN A 1 744 ? 7.629 -0.795 8.047 1 43.69 744 ASN A C 1
ATOM 5846 O O . ASN A 1 744 ? 8.281 0.141 8.516 1 43.69 744 ASN A O 1
ATOM 5850 N N . ASP A 1 745 ? 7.977 -1.612 7.078 1 42.69 745 ASP A N 1
ATOM 5851 C CA . ASP A 1 745 ? 9.336 -1.396 6.594 1 42.69 745 ASP A CA 1
ATOM 5852 C C . ASP A 1 745 ? 9.352 -0.415 5.422 1 42.69 745 ASP A C 1
ATOM 5854 O O . ASP A 1 745 ? 10.422 -0.068 4.914 1 42.69 745 ASP A O 1
ATOM 5858 N N . VAL A 1 746 ? 8.172 -0.045 4.922 1 41.44 746 VAL A N 1
ATOM 5859 C CA . VAL A 1 746 ? 8.141 0.827 3.754 1 41.44 746 VAL A CA 1
ATOM 5860 C C . VAL A 1 746 ? 8.242 2.285 4.191 1 41.44 746 VAL A C 1
ATOM 5862 O O . VAL A 1 746 ? 7.469 2.742 5.035 1 41.44 746 VAL A O 1
ATOM 5865 N N . CYS A 1 747 ? 9.391 2.967 4.207 1 39.53 747 CYS A N 1
ATOM 5866 C CA . CYS A 1 747 ? 9.594 4.395 4.422 1 39.53 747 CYS A CA 1
ATOM 5867 C C . CYS A 1 747 ? 8.891 5.215 3.354 1 39.53 747 CYS A C 1
ATOM 5869 O O . CYS A 1 747 ? 8.984 4.91 2.162 1 39.53 747 CYS A O 1
ATOM 5871 N N . MET B 1 1 ? 0.892 55.719 16.656 1 27.28 1 MET B N 1
ATOM 5872 C CA . MET B 1 1 ? 0.504 54.344 17.031 1 27.28 1 MET B CA 1
ATOM 5873 C C . MET B 1 1 ? 1.691 53.406 16.922 1 27.28 1 MET B C 1
ATOM 5875 O O . MET B 1 1 ? 2.244 53.219 15.836 1 27.28 1 MET B O 1
ATOM 5879 N N . SER B 1 2 ? 2.418 53.219 17.828 1 36 2 SER B N 1
ATOM 5880 C CA . SER B 1 2 ? 3.801 52.781 18 1 36 2 SER B CA 1
ATOM 5881 C C . SER B 1 2 ? 3.992 51.375 17.469 1 36 2 SER B C 1
ATOM 5883 O O . SER B 1 2 ? 3.041 50.594 17.422 1 36 2 SER B O 1
ATOM 5885 N N . SER B 1 3 ? 5.082 51.156 16.703 1 44.16 3 SER B N 1
ATOM 5886 C CA . SER B 1 3 ? 5.656 50 16.062 1 44.16 3 SER B CA 1
ATOM 5887 C C . SER B 1 3 ? 5.457 48.75 16.938 1 44.16 3 SER B C 1
ATOM 5889 O O . SER B 1 3 ? 5.273 47.656 16.422 1 44.16 3 SER B O 1
ATOM 5891 N N . SER B 1 4 ? 5.461 48.969 18.203 1 50.31 4 SER B N 1
ATOM 5892 C CA . SER B 1 4 ? 5.305 47.875 19.141 1 50.31 4 SER B CA 1
ATOM 5893 C C . SER B 1 4 ? 3.873 47.344 19.141 1 50.31 4 SER B C 1
ATOM 5895 O O . SER B 1 4 ? 3.65 46.125 19.266 1 50.31 4 SER B O 1
ATOM 5897 N N . ALA B 1 5 ? 2.926 48.219 18.906 1 51.91 5 ALA B N 1
ATOM 5898 C CA . ALA B 1 5 ? 1.522 47.812 18.922 1 51.91 5 ALA B CA 1
ATOM 5899 C C . ALA B 1 5 ? 1.192 46.938 17.719 1 51.91 5 ALA B C 1
ATOM 5901 O O . ALA B 1 5 ? 0.415 46 17.812 1 51.91 5 ALA B O 1
ATOM 5902 N N . PHE B 1 6 ? 1.874 47.188 16.594 1 52.91 6 PHE B N 1
ATOM 5903 C CA . PHE B 1 6 ? 1.636 46.438 15.367 1 52.91 6 PHE B CA 1
ATOM 5904 C C . PHE B 1 6 ? 2.223 45.031 15.469 1 52.91 6 PHE B C 1
ATOM 5906 O O . PHE B 1 6 ? 1.667 44.094 14.914 1 52.91 6 PHE B O 1
ATOM 5913 N N . GLY B 1 7 ? 3.236 44.969 16.297 1 63.59 7 GLY B N 1
ATOM 5914 C CA . GLY B 1 7 ? 3.859 43.688 16.5 1 63.59 7 GLY B CA 1
ATOM 5915 C C . GLY B 1 7 ? 2.99 42.719 17.297 1 63.59 7 GLY B C 1
ATOM 5916 O O . GLY B 1 7 ? 2.834 41.562 16.906 1 63.59 7 GLY B O 1
ATOM 5917 N N . VAL B 1 8 ? 2.281 43.344 18.219 1 70.88 8 VAL B N 1
ATOM 5918 C CA . VAL B 1 8 ? 1.466 42.469 19.078 1 70.88 8 VAL B CA 1
ATOM 5919 C C . VAL B 1 8 ? 0.173 42.094 18.359 1 70.88 8 VAL B C 1
ATOM 5921 O O . VAL B 1 8 ? -0.307 40.969 18.484 1 70.88 8 VAL B O 1
ATOM 5924 N N . SER B 1 9 ? -0.3 43.031 17.547 1 74.94 9 SER B N 1
ATOM 5925 C CA . SER B 1 9 ? -1.526 42.75 16.797 1 74.94 9 SER B CA 1
ATOM 5926 C C . SER B 1 9 ? -1.299 41.688 15.742 1 74.94 9 SER B C 1
ATOM 5928 O O . SER B 1 9 ? -2.174 40.844 15.492 1 74.94 9 SER B O 1
ATOM 5930 N N . SER B 1 10 ? -0.14 41.688 15.195 1 76.88 10 SER B N 1
ATOM 5931 C CA . SER B 1 10 ? 0.181 40.688 14.195 1 76.88 10 SER B CA 1
ATOM 5932 C C . SER B 1 10 ? 0.309 39.281 14.836 1 76.88 10 SER B C 1
ATOM 5934 O O . SER B 1 10 ? -0.148 38.312 14.273 1 76.88 10 SER B O 1
ATOM 5936 N N . VAL B 1 11 ? 0.776 39.312 16.016 1 80.81 11 VAL B N 1
ATOM 5937 C CA . VAL B 1 11 ? 0.922 38.031 16.703 1 80.81 11 VAL B CA 1
ATOM 5938 C C . VAL B 1 11 ? -0.454 37.5 17.094 1 80.81 11 VAL B C 1
ATOM 5940 O O . VAL B 1 11 ? -0.723 36.312 16.953 1 80.81 11 VAL B O 1
ATOM 5943 N N . GLN B 1 12 ? -1.336 38.438 17.516 1 82.75 12 GLN B N 1
ATOM 5944 C CA . GLN B 1 12 ? -2.682 38.031 17.891 1 82.75 12 GLN B CA 1
ATOM 5945 C C . GLN B 1 12 ? -3.434 37.438 16.703 1 82.75 12 GLN B C 1
ATOM 5947 O O . GLN B 1 12 ? -4.133 36.438 16.828 1 82.75 12 GLN B O 1
ATOM 5952 N N . LEU B 1 13 ? -3.164 37.969 15.625 1 83.69 13 LEU B N 1
ATOM 5953 C CA . LEU B 1 13 ? -3.822 37.469 14.422 1 83.69 13 LEU B CA 1
ATOM 5954 C C . LEU B 1 13 ? -3.318 36.094 14.055 1 83.69 13 LEU B C 1
ATOM 5956 O O . LEU B 1 13 ? -4.113 35.188 13.758 1 83.69 13 LEU B O 1
ATOM 5960 N N . TRP B 1 14 ? -2.111 35.906 14.164 1 85.94 14 TRP B N 1
ATOM 5961 C CA . TRP B 1 14 ? -1.553 34.625 13.75 1 85.94 14 TRP B CA 1
ATOM 5962 C C . TRP B 1 14 ? -1.876 33.531 14.773 1 85.94 14 TRP B C 1
ATOM 5964 O O . TRP B 1 14 ? -2.033 32.375 14.414 1 85.94 14 TRP B O 1
ATOM 5974 N N . VAL B 1 15 ? -1.992 33.969 15.977 1 86.88 15 VAL B N 1
ATOM 5975 C CA . VAL B 1 15 ? -2.395 33 16.984 1 86.88 15 VAL B CA 1
ATOM 5976 C C . VAL B 1 15 ? -3.832 32.531 16.719 1 86.88 15 VAL B C 1
ATOM 5978 O O . VAL B 1 15 ? -4.141 31.344 16.797 1 86.88 15 VAL B O 1
ATOM 5981 N N . MET B 1 16 ? -4.566 33.5 16.344 1 87.5 16 MET B N 1
ATOM 5982 C CA . MET B 1 16 ? -5.957 33.156 16.047 1 87.5 16 MET B CA 1
ATOM 5983 C C . MET B 1 16 ? -6.062 32.281 14.805 1 87.5 16 MET B C 1
ATOM 5985 O O . MET B 1 16 ? -6.801 31.297 14.797 1 87.5 16 MET B O 1
ATOM 5989 N N . VAL B 1 17 ? -5.316 32.625 13.844 1 87.25 17 VAL B N 1
ATOM 5990 C CA . VAL B 1 17 ? -5.336 31.859 12.602 1 87.25 17 VAL B CA 1
ATOM 5991 C C . VAL B 1 17 ? -4.824 30.438 12.852 1 87.25 17 VAL B C 1
ATOM 5993 O O . VAL B 1 17 ? -5.426 29.469 12.398 1 87.25 17 VAL B O 1
ATOM 5996 N N . ALA B 1 18 ? -3.84 30.344 13.617 1 87.56 18 ALA B N 1
ATOM 5997 C CA . ALA B 1 18 ? -3.262 29.047 13.914 1 87.56 18 ALA B CA 1
ATOM 5998 C C . ALA B 1 18 ? -4.238 28.172 14.703 1 87.56 18 ALA B C 1
ATOM 6000 O O . ALA B 1 18 ? -4.418 27 14.398 1 87.56 18 ALA B O 1
ATOM 6001 N N . THR B 1 19 ? -4.898 28.828 15.641 1 89.25 19 THR B N 1
ATOM 6002 C CA . THR B 1 19 ? -5.816 28.078 16.484 1 89.25 19 THR B CA 1
ATOM 6003 C C . THR B 1 19 ? -7.062 27.672 15.695 1 89.25 19 THR B C 1
ATOM 6005 O O . THR B 1 19 ? -7.559 26.547 15.836 1 89.25 19 THR B O 1
ATOM 6008 N N . LEU B 1 20 ? -7.465 28.547 14.875 1 89.44 20 LEU B N 1
ATOM 6009 C CA . LEU B 1 20 ? -8.641 28.25 14.07 1 89.44 20 LEU B CA 1
ATOM 6010 C C . LEU B 1 20 ? -8.336 27.172 13.039 1 89.44 20 LEU B C 1
ATOM 6012 O O . LEU B 1 20 ? -9.172 26.312 12.758 1 89.44 20 LEU B O 1
ATOM 6016 N N . LEU B 1 21 ? -7.211 27.234 12.539 1 88.19 21 LEU B N 1
ATOM 6017 C CA . LEU B 1 21 ? -6.812 26.219 11.57 1 88.19 21 LEU B CA 1
ATOM 6018 C C . LEU B 1 21 ? -6.664 24.859 12.234 1 88.19 21 LEU B C 1
ATOM 6020 O O . LEU B 1 21 ? -6.992 23.828 11.641 1 88.19 21 LEU B O 1
ATOM 6024 N N . LEU B 1 22 ? -6.215 24.906 13.43 1 87.81 22 LEU B N 1
ATOM 6025 C CA . LEU B 1 22 ? -6.09 23.656 14.164 1 87.81 22 LEU B CA 1
ATOM 6026 C C . LEU B 1 22 ? -7.465 23.062 14.477 1 87.81 22 LEU B C 1
ATOM 6028 O O . LEU B 1 22 ? -7.664 21.859 14.367 1 87.81 22 LEU B O 1
ATOM 6032 N N . LEU B 1 23 ? -8.367 23.953 14.758 1 87.38 23 LEU B N 1
ATOM 6033 C CA . LEU B 1 23 ? -9.734 23.5 15.016 1 87.38 23 LEU B CA 1
ATOM 6034 C C . LEU B 1 23 ? -10.367 22.953 13.734 1 87.38 23 LEU B C 1
ATOM 6036 O O . LEU B 1 23 ? -11.047 21.922 13.766 1 87.38 23 LEU B O 1
ATOM 6040 N N . ALA B 1 24 ? -10.07 23.578 12.719 1 84.12 24 ALA B N 1
ATOM 6041 C CA . ALA B 1 24 ? -10.586 23.125 11.43 1 84.12 24 ALA B CA 1
ATOM 6042 C C . ALA B 1 24 ? -9.992 21.781 11.039 1 84.12 24 ALA B C 1
ATOM 6044 O O . ALA B 1 24 ? -10.695 20.906 10.523 1 84.12 24 ALA B O 1
ATOM 6045 N N . LYS B 1 25 ? -8.82 21.641 11.281 1 81.06 25 LYS B N 1
ATOM 6046 C CA . LYS B 1 25 ? -8.156 20.375 11.008 1 81.06 25 LYS B CA 1
ATOM 6047 C C . LYS B 1 25 ? -8.766 19.25 11.836 1 81.06 25 LYS B C 1
ATOM 6049 O O . LYS B 1 25 ? -8.961 18.141 11.328 1 81.06 25 LYS B O 1
ATOM 6054 N N . PHE B 1 26 ? -9.117 19.5 13.047 1 81.75 26 PHE B N 1
ATOM 6055 C CA . PHE B 1 26 ? -9.727 18.516 13.922 1 81.75 26 PHE B CA 1
ATOM 6056 C C . PHE B 1 26 ? -11.133 18.172 13.445 1 81.75 26 PHE B C 1
ATOM 6058 O O . PHE B 1 26 ? -11.508 16.984 13.398 1 81.75 26 PHE B O 1
ATOM 6065 N N . ALA B 1 27 ? -11.75 19.172 13.023 1 80.31 27 ALA B N 1
ATOM 6066 C CA . ALA B 1 27 ? -13.133 18.969 12.602 1 80.31 27 ALA B CA 1
ATOM 6067 C C . ALA B 1 27 ? -13.195 18.172 11.305 1 80.31 27 ALA B C 1
ATOM 6069 O O . ALA B 1 27 ? -13.977 17.219 11.195 1 80.31 27 ALA B O 1
ATOM 6070 N N . ILE B 1 28 ? -12.352 18.516 10.43 1 75.31 28 ILE B N 1
ATOM 6071 C CA . ILE B 1 28 ? -12.359 17.828 9.141 1 75.31 28 ILE B CA 1
ATOM 6072 C C . ILE B 1 28 ? -11.82 16.406 9.312 1 75.31 28 ILE B C 1
ATOM 6074 O O . ILE B 1 28 ? -12.32 15.469 8.688 1 75.31 28 ILE B O 1
ATOM 6078 N N . GLY B 1 29 ? -10.828 16.328 10.148 1 72.5 29 GLY B N 1
ATOM 6079 C CA . GLY B 1 29 ? -10.266 15 10.398 1 72.5 29 GLY B CA 1
ATOM 6080 C C . GLY B 1 29 ? -11.219 14.086 11.148 1 72.5 29 GLY B C 1
ATOM 6081 O O . GLY B 1 29 ? -11.109 12.859 11.055 1 72.5 29 GLY B O 1
ATOM 6082 N N . SER B 1 30 ? -12.195 14.656 11.867 1 73.31 30 SER B N 1
ATOM 6083 C CA . SER B 1 30 ? -13.109 13.867 12.688 1 73.31 30 SER B CA 1
ATOM 6084 C C . SER B 1 30 ? -14.406 13.562 11.938 1 73.31 30 SER B C 1
ATOM 6086 O O . SER B 1 30 ? -14.953 12.469 12.047 1 73.31 30 SER B O 1
ATOM 6088 N N . ILE B 1 31 ? -14.922 14.547 11.141 1 66.25 31 ILE B N 1
ATOM 6089 C CA . ILE B 1 31 ? -16.234 14.398 10.516 1 66.25 31 ILE B CA 1
ATOM 6090 C C . ILE B 1 31 ? -16.078 14.242 9.008 1 66.25 31 ILE B C 1
ATOM 6092 O O . ILE B 1 31 ? -16.969 13.719 8.336 1 66.25 31 ILE B O 1
ATOM 6096 N N . GLY B 1 32 ? -14.867 14.57 8.477 1 61.28 32 GLY B N 1
ATOM 6097 C CA . GLY B 1 32 ? -14.641 14.719 7.051 1 61.28 32 GLY B CA 1
ATOM 6098 C C . GLY B 1 32 ? -14.898 13.453 6.266 1 61.28 32 GLY B C 1
ATOM 6099 O O . GLY B 1 32 ? -15.648 13.469 5.285 1 61.28 32 GLY B O 1
ATOM 6100 N N . PRO B 1 33 ? -14.328 12.383 6.703 1 59.84 33 PRO B N 1
ATOM 6101 C CA . PRO B 1 33 ? -14.547 11.203 5.863 1 59.84 33 PRO B CA 1
ATOM 6102 C C . PRO B 1 33 ? -16.016 10.828 5.758 1 59.84 33 PRO B C 1
ATOM 6104 O O . PRO B 1 33 ? -16.453 10.258 4.746 1 59.84 33 PRO B O 1
ATOM 6107 N N . TRP B 1 34 ? -16.828 11.242 6.812 1 60.97 34 TRP B N 1
ATOM 6108 C CA . TRP B 1 34 ? -18.234 10.883 6.809 1 60.97 34 TRP B CA 1
ATOM 6109 C C . TRP B 1 34 ? -19.047 11.852 5.957 1 60.97 34 TRP B C 1
ATOM 6111 O O . TRP B 1 34 ? -20.047 11.469 5.355 1 60.97 34 TRP B O 1
ATOM 6121 N N . ILE B 1 35 ? -18.531 13.094 6.035 1 58.16 35 ILE B N 1
ATOM 6122 C CA . ILE B 1 35 ? -19.344 14.109 5.383 1 58.16 35 ILE B CA 1
ATOM 6123 C C . ILE B 1 35 ? -18.859 14.312 3.945 1 58.16 35 ILE B C 1
ATOM 6125 O O . ILE B 1 35 ? -19.672 14.516 3.037 1 58.16 35 ILE B O 1
ATOM 6129 N N . PHE B 1 36 ? -17.625 14.297 3.822 1 53.41 36 PHE B N 1
ATOM 6130 C CA . PHE B 1 36 ? -17.125 14.664 2.502 1 53.41 36 PHE B CA 1
ATOM 6131 C C . PHE B 1 36 ? -16.75 13.414 1.704 1 53.41 36 PHE B C 1
ATOM 6133 O O . PHE B 1 36 ? -15.703 12.812 1.937 1 53.41 36 PHE B O 1
ATOM 6140 N N . SER B 1 37 ? -17.766 12.719 1.282 1 50.34 37 SER B N 1
ATOM 6141 C CA . SER B 1 37 ? -17.688 11.484 0.508 1 50.34 37 SER B CA 1
ATOM 6142 C C . SER B 1 37 ? -16.656 11.594 -0.613 1 50.34 37 SER B C 1
ATOM 6144 O O . SER B 1 37 ? -16.188 10.578 -1.134 1 50.34 37 SER B O 1
ATOM 6146 N N . SER B 1 38 ? -16.656 12.82 -1.323 1 51.25 38 SER B N 1
ATOM 6147 C CA . SER B 1 38 ? -15.859 12.82 -2.549 1 51.25 38 SER B CA 1
ATOM 6148 C C . SER B 1 38 ? -14.367 12.914 -2.244 1 51.25 38 SER B C 1
ATOM 6150 O O . SER B 1 38 ? -13.875 13.977 -1.85 1 51.25 38 SER B O 1
ATOM 6152 N N . ARG B 1 39 ? -13.758 11.836 -2.004 1 53.75 39 ARG B N 1
ATOM 6153 C CA . ARG B 1 39 ? -12.383 11.594 -1.592 1 53.75 39 ARG B CA 1
ATOM 6154 C C . ARG B 1 39 ? -11.414 12.445 -2.404 1 53.75 39 ARG B C 1
ATOM 6156 O O . ARG B 1 39 ? -10.422 12.945 -1.87 1 53.75 39 ARG B O 1
ATOM 6163 N N . ARG B 1 40 ? -11.828 12.719 -3.646 1 54.62 40 ARG B N 1
ATOM 6164 C CA . ARG B 1 40 ? -10.828 13.281 -4.551 1 54.62 40 ARG B CA 1
ATOM 6165 C C . ARG B 1 40 ? -10.625 14.773 -4.273 1 54.62 40 ARG B C 1
ATOM 6167 O O . ARG B 1 40 ? -9.516 15.289 -4.426 1 54.62 40 ARG B O 1
ATOM 6174 N N . LEU B 1 41 ? -11.727 15.359 -3.711 1 57.34 41 LEU B N 1
ATOM 6175 C CA . LEU B 1 41 ? -11.562 16.797 -3.494 1 57.34 41 LEU B CA 1
ATOM 6176 C C . LEU B 1 41 ? -11.125 17.078 -2.061 1 57.34 41 LEU B C 1
ATOM 6178 O O . LEU B 1 41 ? -10.414 18.047 -1.809 1 57.34 41 LEU B O 1
ATOM 6182 N N . ILE B 1 42 ? -11.492 16.125 -1.197 1 61.34 42 ILE B N 1
ATOM 6183 C CA . ILE B 1 42 ? -11.266 16.422 0.213 1 61.34 42 ILE B CA 1
ATOM 6184 C C . ILE B 1 42 ? -9.82 16.094 0.588 1 61.34 42 ILE B C 1
ATOM 6186 O O . ILE B 1 42 ? -9.234 16.734 1.453 1 61.34 42 ILE B O 1
ATOM 6190 N N . ALA B 1 43 ? -9.352 15.211 -0.228 1 61.97 43 ALA B N 1
ATOM 6191 C CA . ALA B 1 43 ? -8.008 14.766 0.132 1 61.97 43 ALA B CA 1
ATOM 6192 C C . ALA B 1 43 ? -6.992 15.891 -0.075 1 61.97 43 ALA B C 1
ATOM 6194 O O . ALA B 1 43 ? -6.191 16.188 0.817 1 61.97 43 ALA B O 1
ATOM 6195 N N . PRO B 1 44 ? -7.145 16.656 -1.192 1 62.12 44 PRO B N 1
ATOM 6196 C CA . PRO B 1 44 ? -6.203 17.766 -1.349 1 62.12 44 PRO B CA 1
ATOM 6197 C C . PRO B 1 44 ? -6.449 18.891 -0.347 1 62.12 44 PRO B C 1
ATOM 6199 O O . PRO B 1 44 ? -5.504 19.547 0.099 1 62.12 44 PRO B O 1
ATOM 6202 N N . LEU B 1 45 ? -7.711 19 0.043 1 66.31 45 LEU B N 1
ATOM 6203 C CA . LEU B 1 45 ? -8.039 20.031 1.007 1 66.31 45 LEU B CA 1
ATOM 6204 C C . LEU B 1 45 ? -7.496 19.688 2.389 1 66.31 45 LEU B C 1
ATOM 6206 O O . LEU B 1 45 ? -6.973 20.562 3.09 1 66.31 45 LEU B O 1
ATOM 6210 N N . VAL B 1 46 ? -7.602 18.531 2.725 1 68.44 46 VAL B N 1
ATOM 6211 C CA . VAL B 1 46 ? -7.094 18.078 4.02 1 68.44 46 VAL B CA 1
ATOM 6212 C C . VAL B 1 46 ? -5.57 18.188 4.043 1 68.44 46 VAL B C 1
ATOM 6214 O O . VAL B 1 46 ? -4.988 18.625 5.039 1 68.44 46 VAL B O 1
ATOM 6217 N N . ARG B 1 47 ? -5.031 17.938 3 1 68 47 ARG B N 1
ATOM 6218 C CA . ARG B 1 47 ? -3.578 18.047 2.912 1 68 47 ARG B CA 1
ATOM 6219 C C . ARG B 1 47 ? -3.139 19.516 2.988 1 68 47 ARG B C 1
ATOM 6221 O O . ARG B 1 47 ? -2.145 19.828 3.643 1 68 47 ARG B O 1
ATOM 6228 N N . LEU B 1 48 ? -3.926 20.312 2.363 1 70.75 48 LEU B N 1
ATOM 6229 C CA . LEU B 1 48 ? -3.637 21.75 2.412 1 70.75 48 LEU B CA 1
ATOM 6230 C C . LEU B 1 48 ? -3.789 22.281 3.83 1 70.75 48 LEU B C 1
ATOM 6232 O O . LEU B 1 48 ? -2.943 23.047 4.305 1 70.75 48 LEU B O 1
ATOM 6236 N N . LEU B 1 49 ? -4.805 21.844 4.426 1 73.75 49 LEU B N 1
ATOM 6237 C CA . LEU B 1 49 ? -5.047 22.297 5.789 1 73.75 49 LEU B CA 1
ATOM 6238 C C . LEU B 1 49 ? -3.953 21.812 6.73 1 73.75 49 LEU B C 1
ATOM 6240 O O . LEU B 1 49 ? -3.531 22.547 7.633 1 73.75 49 LEU B O 1
ATOM 6244 N N . HIS B 1 50 ? -3.504 20.672 6.488 1 71.38 50 HIS B N 1
ATOM 6245 C CA . HIS B 1 50 ? -2.438 20.125 7.312 1 71.38 50 HIS B CA 1
ATOM 6246 C C . HIS B 1 50 ? -1.145 20.922 7.148 1 71.38 50 HIS B C 1
ATOM 6248 O O . HIS B 1 50 ? -0.478 21.234 8.133 1 71.38 50 HIS B O 1
ATOM 6254 N N . VAL B 1 51 ? -0.883 21.25 5.992 1 69.75 51 VAL B N 1
ATOM 6255 C CA . VAL B 1 51 ? 0.352 21.984 5.719 1 69.75 51 VAL B CA 1
ATOM 6256 C C . VAL B 1 51 ? 0.238 23.406 6.242 1 69.75 51 VAL B C 1
ATOM 6258 O O . VAL B 1 51 ? 1.164 23.922 6.879 1 69.75 51 VAL B O 1
ATOM 6261 N N . LEU B 1 52 ? -0.89 23.953 6.066 1 75.56 52 LEU B N 1
ATOM 6262 C CA . LEU B 1 52 ? -1.1 25.312 6.523 1 75.56 52 LEU B CA 1
ATOM 6263 C C . LEU B 1 52 ? -1.049 25.391 8.047 1 75.56 52 LEU B C 1
ATOM 6265 O O . LEU B 1 52 ? -0.512 26.359 8.602 1 75.56 52 LEU B O 1
ATOM 6269 N N . ASN B 1 53 ? -1.631 24.391 8.57 1 77.94 53 ASN B N 1
ATOM 6270 C CA . ASN B 1 53 ? -1.638 24.359 10.031 1 77.94 53 ASN B CA 1
ATOM 6271 C C . ASN B 1 53 ? -0.224 24.25 10.594 1 77.94 53 ASN B C 1
ATOM 6273 O O . ASN B 1 53 ? 0.13 24.984 11.531 1 77.94 53 ASN B O 1
ATOM 6277 N N . HIS B 1 54 ? 0.5 23.406 10.023 1 72.62 54 HIS B N 1
ATOM 6278 C CA . HIS B 1 54 ? 1.868 23.234 10.5 1 72.62 54 HIS B CA 1
ATOM 6279 C C . HIS B 1 54 ? 2.693 24.5 10.281 1 72.62 54 HIS B C 1
ATOM 6281 O O . HIS B 1 54 ? 3.447 24.906 11.172 1 72.62 54 HIS B O 1
ATOM 6287 N N . TYR B 1 55 ? 2.439 25.141 9.25 1 75.75 55 TYR B N 1
ATOM 6288 C CA . TYR B 1 55 ? 3.162 26.375 8.945 1 75.75 55 TYR B CA 1
ATOM 6289 C C . TYR B 1 55 ? 2.727 27.5 9.867 1 75.75 55 TYR B C 1
ATOM 6291 O O . TYR B 1 55 ? 3.562 28.25 10.375 1 75.75 55 TYR B O 1
ATOM 6299 N N . ALA B 1 56 ? 1.537 27.516 10.07 1 80.94 56 ALA B N 1
ATOM 6300 C CA . ALA B 1 56 ? 1.008 28.625 10.867 1 80.94 56 ALA B CA 1
ATOM 6301 C C . ALA B 1 56 ? 1.472 28.531 12.312 1 80.94 56 ALA B C 1
ATOM 6303 O O . ALA B 1 56 ? 1.826 29.531 12.93 1 80.94 56 ALA B O 1
ATOM 6304 N N . VAL B 1 57 ? 1.466 27.391 12.82 1 81.75 57 VAL B N 1
ATOM 6305 C CA . VAL B 1 57 ? 1.838 27.203 14.219 1 81.75 57 VAL B CA 1
ATOM 6306 C C . VAL B 1 57 ? 3.316 27.547 14.406 1 81.75 57 VAL B C 1
ATOM 6308 O O . VAL B 1 57 ? 3.672 28.328 15.289 1 81.75 57 VAL B O 1
ATOM 6311 N N . ILE B 1 58 ? 4.148 27.062 13.562 1 78.88 58 ILE B N 1
ATOM 6312 C CA . ILE B 1 58 ? 5.586 27.234 13.719 1 78.88 58 ILE B CA 1
ATOM 6313 C C . ILE B 1 58 ? 5.965 28.688 13.406 1 78.88 58 ILE B C 1
ATOM 6315 O O . ILE B 1 58 ? 6.809 29.281 14.094 1 78.88 58 ILE B O 1
ATOM 6319 N N . TYR B 1 59 ? 5.324 29.188 12.453 1 78.81 59 TYR B N 1
ATOM 6320 C CA . TYR B 1 59 ? 5.551 30.594 12.125 1 78.81 59 TYR B CA 1
ATOM 6321 C C . TYR B 1 59 ? 5.16 31.5 13.289 1 78.81 59 TYR B C 1
ATOM 6323 O O . TYR B 1 59 ? 5.875 32.438 13.609 1 78.81 59 TYR B O 1
ATOM 6331 N N . THR B 1 60 ? 4.07 31.188 13.867 1 81.69 60 THR B N 1
ATOM 6332 C CA . THR B 1 60 ? 3.592 31.984 14.992 1 81.69 60 THR B CA 1
ATOM 6333 C C . THR B 1 60 ? 4.539 31.859 16.188 1 81.69 60 THR B C 1
ATOM 6335 O O . THR B 1 60 ? 4.793 32.844 16.875 1 81.69 60 THR B O 1
ATOM 6338 N N . LEU B 1 61 ? 5.055 30.719 16.391 1 80.31 61 LEU B N 1
ATOM 6339 C CA . LEU B 1 61 ? 5.992 30.516 17.5 1 80.31 61 LEU B CA 1
ATOM 6340 C C . LEU B 1 61 ? 7.281 31.297 17.266 1 80.31 61 LEU B C 1
ATOM 6342 O O . LEU B 1 61 ? 7.867 31.844 18.203 1 80.31 61 LEU B O 1
ATOM 6346 N N . GLY B 1 62 ? 7.711 31.391 16.047 1 76.56 62 GLY B N 1
ATOM 6347 C CA . GLY B 1 62 ? 8.867 32.188 15.719 1 76.56 62 GLY B CA 1
ATOM 6348 C C . GLY B 1 62 ? 8.633 33.688 15.906 1 76.56 62 GLY B C 1
ATOM 6349 O O . GLY B 1 62 ? 9.516 34.406 16.375 1 76.56 62 GLY B O 1
ATOM 6350 N N . LEU B 1 63 ? 7.465 34.125 15.688 1 76.19 63 LEU B N 1
ATOM 6351 C CA . LEU B 1 63 ? 7.094 35.531 15.828 1 76.19 63 LEU B CA 1
ATOM 6352 C C . LEU B 1 63 ? 7.047 35.938 17.297 1 76.19 63 LEU B C 1
ATOM 6354 O O . LEU B 1 63 ? 7.277 37.125 17.625 1 76.19 63 LEU B O 1
ATOM 6358 N N . MET B 1 64 ? 6.738 35.062 18.156 1 75.94 64 MET B N 1
ATOM 6359 C CA . MET B 1 64 ? 6.527 35.344 19.562 1 75.94 64 MET B CA 1
ATOM 6360 C C . MET B 1 64 ? 7.859 35.531 20.297 1 75.94 64 MET B C 1
ATOM 6362 O O . MET B 1 64 ? 7.938 36.219 21.297 1 75.94 64 MET B O 1
ATOM 6366 N N . GLN B 1 65 ? 8.945 35 19.859 1 69.81 65 GLN B N 1
ATOM 6367 C CA . GLN B 1 65 ? 10.211 35.062 20.594 1 69.81 65 GLN B CA 1
ATOM 6368 C C . GLN B 1 65 ? 10.789 36.469 20.625 1 69.81 65 GLN B C 1
ATOM 6370 O O . GLN B 1 65 ? 11.219 36.938 21.672 1 69.81 65 GLN B O 1
ATOM 6375 N N . PRO B 1 66 ? 10.992 37.25 19.594 1 58.12 66 PRO B N 1
ATOM 6376 C CA . PRO B 1 66 ? 11.57 38.594 19.672 1 58.12 66 PRO B CA 1
ATOM 6377 C C . PRO B 1 66 ? 10.641 39.625 20.328 1 58.12 66 PRO B C 1
ATOM 6379 O O . PRO B 1 66 ? 11.102 40.594 20.922 1 58.12 66 PRO B O 1
ATOM 6382 N N . SER B 1 67 ? 9.359 39.375 20.188 1 51.97 67 SER B N 1
ATOM 6383 C CA . SER B 1 67 ? 8.43 40.312 20.781 1 51.97 67 SER B CA 1
ATOM 6384 C C . SER B 1 67 ? 8.5 40.312 22.297 1 51.97 67 SER B C 1
ATOM 6386 O O . SER B 1 67 ? 8.281 41.312 22.953 1 51.97 67 SER B O 1
ATOM 6388 N N . SER B 1 68 ? 8.898 39.188 22.859 1 51.72 68 SER B N 1
ATOM 6389 C CA . SER B 1 68 ? 8.977 39.062 24.312 1 51.72 68 SER B CA 1
ATOM 6390 C C . SER B 1 68 ? 10.242 39.719 24.859 1 51.72 68 SER B C 1
ATOM 6392 O O . SER B 1 68 ? 10.234 40.25 25.969 1 51.72 68 SER B O 1
ATOM 6394 N N . SER B 1 69 ? 11.359 39.781 24.141 1 49.34 69 SER B N 1
ATOM 6395 C CA . SER B 1 69 ? 12.594 40.375 24.672 1 49.34 69 SER B CA 1
ATOM 6396 C C . SER B 1 69 ? 12.508 41.906 24.703 1 49.34 69 SER B C 1
ATOM 6398 O O . SER B 1 69 ? 13.094 42.531 25.578 1 49.34 69 SER B O 1
ATOM 6400 N N . HIS B 1 70 ? 11.852 42.531 23.75 1 47.5 70 HIS B N 1
ATOM 6401 C CA . HIS B 1 70 ? 11.797 44 23.75 1 47.5 70 HIS B CA 1
ATOM 6402 C C . HIS B 1 70 ? 10.953 44.531 24.906 1 47.5 70 HIS B C 1
ATOM 6404 O O . HIS B 1 70 ? 11.141 45.656 25.359 1 47.5 70 HIS B O 1
ATOM 6410 N N . HIS B 1 71 ? 10.086 43.781 25.312 1 46.19 71 HIS B N 1
ATOM 6411 C CA . HIS B 1 71 ? 9.18 44.312 26.297 1 46.19 71 HIS B CA 1
ATOM 6412 C C . HIS B 1 71 ? 9.625 43.969 27.719 1 46.19 71 HIS B C 1
ATOM 6414 O O . HIS B 1 71 ? 9 44.375 28.688 1 46.19 71 HIS B O 1
ATOM 6420 N N . ALA B 1 72 ? 10.586 43.25 27.844 1 46.62 72 ALA B N 1
ATOM 6421 C CA . ALA B 1 72 ? 11.023 42.906 29.203 1 46.62 72 ALA B CA 1
ATOM 6422 C C . ALA B 1 72 ? 11.531 44.125 29.953 1 46.62 72 ALA B C 1
ATOM 6424 O O . ALA B 1 72 ? 11.469 44.188 31.188 1 46.62 72 ALA B O 1
ATOM 6425 N N . ASP B 1 73 ? 12.094 45.219 29.391 1 40.56 73 ASP B N 1
ATOM 6426 C CA . ASP B 1 73 ? 12.703 46.281 30.172 1 40.56 73 ASP B CA 1
ATOM 6427 C C . ASP B 1 73 ? 11.672 47.375 30.516 1 40.56 73 ASP B C 1
ATOM 6429 O O . ASP B 1 73 ? 11.992 48.344 31.203 1 40.56 73 ASP B O 1
ATOM 6433 N N . ASP B 1 74 ? 10.57 47.469 29.844 1 39.12 74 ASP B N 1
ATOM 6434 C CA . ASP B 1 74 ? 9.648 48.531 30.297 1 39.12 74 ASP B CA 1
ATOM 6435 C C . ASP B 1 74 ? 8.703 47.969 31.359 1 39.12 74 ASP B C 1
ATOM 6437 O O . ASP B 1 74 ? 8.023 46.969 31.156 1 39.12 74 ASP B O 1
ATOM 6441 N N . PRO B 1 75 ? 8.82 48.281 32.562 1 44.25 75 PRO B N 1
ATOM 6442 C CA . PRO B 1 75 ? 8.023 47.844 33.688 1 44.25 75 PRO B CA 1
ATOM 6443 C C . PRO B 1 75 ? 6.543 47.688 33.344 1 44.25 75 PRO B C 1
ATOM 6445 O O . PRO B 1 75 ? 5.812 47 34.062 1 44.25 75 PRO B O 1
ATOM 6448 N N . SER B 1 76 ? 5.895 48.5 32.656 1 42.78 76 SER B N 1
ATOM 6449 C CA . SER B 1 76 ? 4.465 48.5 32.344 1 42.78 76 SER B CA 1
ATOM 6450 C C . SER B 1 76 ? 4.059 47.344 31.469 1 42.78 76 SER B C 1
ATOM 6452 O O . SER B 1 76 ? 2.871 47.031 31.359 1 42.78 76 SER B O 1
ATOM 6454 N N . VAL B 1 77 ? 4.902 46.656 30.734 1 48.03 77 VAL B N 1
ATOM 6455 C CA . VAL B 1 77 ? 4.816 45.781 29.562 1 48.03 77 VAL B CA 1
ATOM 6456 C C . VAL B 1 77 ? 4.855 44.344 30 1 48.03 77 VAL B C 1
ATOM 6458 O O . VAL B 1 77 ? 4.949 43.438 29.156 1 48.03 77 VAL B O 1
ATOM 6461 N N . PRO B 1 78 ? 5.059 44.031 31.234 1 53.12 78 PRO B N 1
ATOM 6462 C CA . PRO B 1 78 ? 5.07 42.625 31.719 1 53.12 78 PRO B CA 1
ATOM 6463 C C . PRO B 1 78 ? 3.842 41.844 31.266 1 53.12 78 PRO B C 1
ATOM 6465 O O . PRO B 1 78 ? 3.926 40.625 31.047 1 53.12 78 PRO B O 1
ATOM 6468 N N . SER B 1 79 ? 2.719 42.531 30.953 1 64.75 79 SER B N 1
ATOM 6469 C CA . SER B 1 79 ? 1.451 41.844 30.703 1 64.75 79 SER B CA 1
ATOM 6470 C C . SER B 1 79 ? 1.421 41.188 29.328 1 64.75 79 SER B C 1
ATOM 6472 O O . SER B 1 79 ? 0.87 40.094 29.156 1 64.75 79 SER B O 1
ATOM 6474 N N . VAL B 1 80 ? 2.164 41.688 28.422 1 71.5 80 VAL B N 1
ATOM 6475 C CA . VAL B 1 80 ? 2.096 41.156 27.062 1 71.5 80 VAL B CA 1
ATOM 6476 C C . VAL B 1 80 ? 2.924 39.875 26.969 1 71.5 80 VAL B C 1
ATOM 6478 O O . VAL B 1 80 ? 2.521 38.906 26.297 1 71.5 80 VAL B O 1
ATOM 6481 N N . ALA B 1 81 ? 4.016 39.812 27.703 1 72.62 81 ALA B N 1
ATOM 6482 C CA . ALA B 1 81 ? 4.879 38.625 27.703 1 72.62 81 ALA B CA 1
ATOM 6483 C C . ALA B 1 81 ? 4.172 37.438 28.328 1 72.62 81 ALA B C 1
ATOM 6485 O O . ALA B 1 81 ? 4.398 36.281 27.906 1 72.62 81 ALA B O 1
ATOM 6486 N N . GLU B 1 82 ? 3.25 37.781 29.25 1 76.94 82 GLU B N 1
ATOM 6487 C CA . GLU B 1 82 ? 2.51 36.719 29.891 1 76.94 82 GLU B CA 1
ATOM 6488 C C . GLU B 1 82 ? 1.487 36.094 28.953 1 76.94 82 GLU B C 1
ATOM 6490 O O . GLU B 1 82 ? 1.327 34.875 28.922 1 76.94 82 GLU B O 1
ATOM 6495 N N . PHE B 1 83 ? 0.896 36.875 28.188 1 80.56 83 PHE B N 1
ATOM 6496 C CA . PHE B 1 83 ? -0.085 36.344 27.234 1 80.56 83 PHE B CA 1
ATOM 6497 C C . PHE B 1 83 ? 0.597 35.562 26.125 1 80.56 83 PHE B C 1
ATOM 6499 O O . PHE B 1 83 ? 0.062 34.562 25.672 1 80.56 83 PHE B O 1
ATOM 6506 N N . LEU B 1 84 ? 1.789 36 25.734 1 79.12 84 LEU B N 1
ATOM 6507 C CA . LEU B 1 84 ? 2.516 35.281 24.688 1 79.12 84 LEU B CA 1
ATOM 6508 C C . LEU B 1 84 ? 2.881 33.875 25.156 1 79.12 84 LEU B C 1
ATOM 6510 O O . LEU B 1 84 ? 2.816 32.938 24.375 1 79.12 84 LEU B O 1
ATOM 6514 N N . GLN B 1 85 ? 3.143 33.781 26.359 1 80.69 85 GLN B N 1
ATOM 6515 C CA . GLN B 1 85 ? 3.48 32.469 26.922 1 80.69 85 GLN B CA 1
ATOM 6516 C C . GLN B 1 85 ? 2.254 31.562 27 1 80.69 85 GLN B C 1
ATOM 6518 O O . GLN B 1 85 ? 2.332 30.375 26.672 1 80.69 85 GLN B O 1
ATOM 6523 N N . VAL B 1 86 ? 1.191 32.156 27.438 1 83.25 86 VAL B N 1
ATOM 6524 C CA . VAL B 1 86 ? -0.052 31.391 27.516 1 83.25 86 VAL B CA 1
ATOM 6525 C C . VAL B 1 86 ? -0.455 30.906 26.125 1 83.25 86 VAL B C 1
ATOM 6527 O O . VAL B 1 86 ? -0.799 29.734 25.938 1 83.25 86 VAL B O 1
ATOM 6530 N N . TRP B 1 87 ? -0.307 31.75 25.172 1 86.69 87 TRP B N 1
ATOM 6531 C CA . TRP B 1 87 ? -0.699 31.406 23.812 1 86.69 87 TRP B CA 1
ATOM 6532 C C . TRP B 1 87 ? 0.218 30.328 23.25 1 86.69 87 TRP B C 1
ATOM 6534 O O . TRP B 1 87 ? -0.245 29.391 22.578 1 86.69 87 TRP B O 1
ATOM 6544 N N . ALA B 1 88 ? 1.471 30.375 23.453 1 82.75 88 ALA B N 1
ATOM 6545 C CA . ALA B 1 88 ? 2.426 29.406 22.938 1 82.75 88 ALA B CA 1
ATOM 6546 C C . ALA B 1 88 ? 2.139 28.016 23.5 1 82.75 88 ALA B C 1
ATOM 6548 O O . ALA B 1 88 ? 2.098 27.031 22.75 1 82.75 88 ALA B O 1
ATOM 6549 N N . VAL B 1 89 ? 1.86 27.984 24.766 1 83.25 89 VAL B N 1
ATOM 6550 C CA . VAL B 1 89 ? 1.607 26.688 25.391 1 83.25 89 VAL B CA 1
ATOM 6551 C C . VAL B 1 89 ? 0.291 26.109 24.875 1 83.25 89 VAL B C 1
ATOM 6553 O O . VAL B 1 89 ? 0.206 24.922 24.578 1 83.25 89 VAL B O 1
ATOM 6556 N N . LEU B 1 90 ? -0.635 26.969 24.766 1 87.25 90 LEU B N 1
ATOM 6557 C CA . LEU B 1 90 ? -1.947 26.5 24.328 1 87.25 90 LEU B CA 1
ATOM 6558 C C . LEU B 1 90 ? -1.91 26.047 22.875 1 87.25 90 LEU B C 1
ATOM 6560 O O . LEU B 1 90 ? -2.523 25.031 22.516 1 87.25 90 LEU B O 1
ATOM 6564 N N . ILE B 1 91 ? -1.175 26.688 22.078 1 86.5 91 ILE B N 1
ATOM 6565 C CA . ILE B 1 91 ? -1.113 26.344 20.656 1 86.5 91 ILE B CA 1
ATOM 6566 C C . ILE B 1 91 ? -0.359 25.016 20.484 1 86.5 91 ILE B C 1
ATOM 6568 O O . ILE B 1 91 ? -0.767 24.172 19.688 1 86.5 91 ILE B O 1
ATOM 6572 N N . VAL B 1 92 ? 0.662 24.844 21.172 1 80.94 92 VAL B N 1
ATOM 6573 C CA . VAL B 1 92 ? 1.454 23.625 21.062 1 80.94 92 VAL B CA 1
ATOM 6574 C C . VAL B 1 92 ? 0.662 22.438 21.609 1 80.94 92 VAL B C 1
ATOM 6576 O O . VAL B 1 92 ? 0.653 21.359 21 1 80.94 92 VAL B O 1
ATOM 6579 N N . THR B 1 93 ? -0.027 22.734 22.688 1 82.38 93 THR B N 1
ATOM 6580 C CA . THR B 1 93 ? -0.857 21.672 23.25 1 82.38 93 THR B CA 1
ATOM 6581 C C . THR B 1 93 ? -1.991 21.312 22.297 1 82.38 93 THR B C 1
ATOM 6583 O O . THR B 1 93 ? -2.299 20.125 22.125 1 82.38 93 THR B O 1
ATOM 6586 N N . MET B 1 94 ? -2.477 22.297 21.75 1 86.06 94 MET B N 1
ATOM 6587 C CA . MET B 1 94 ? -3.576 22.047 20.828 1 86.06 94 MET B CA 1
ATOM 6588 C C . MET B 1 94 ? -3.086 21.297 19.594 1 86.06 94 MET B C 1
ATOM 6590 O O . MET B 1 94 ? -3.777 20.422 19.078 1 86.06 94 MET B O 1
ATOM 6594 N N . GLN B 1 95 ? -1.966 21.641 19.125 1 81.31 95 GLN B N 1
ATOM 6595 C CA . GLN B 1 95 ? -1.406 20.969 17.953 1 81.31 95 GLN B CA 1
ATOM 6596 C C . GLN B 1 95 ? -1.217 19.469 18.219 1 81.31 95 GLN B C 1
ATOM 6598 O O . GLN B 1 95 ? -1.57 18.641 17.375 1 81.31 95 GLN B O 1
ATOM 6603 N N . ASP B 1 96 ? -0.784 19.203 19.312 1 77.44 96 ASP B N 1
ATOM 6604 C CA . ASP B 1 96 ? -0.547 17.812 19.672 1 77.44 96 ASP B CA 1
ATOM 6605 C C . ASP B 1 96 ? -1.861 17.078 19.953 1 77.44 96 ASP B C 1
ATOM 6607 O O . ASP B 1 96 ? -2.025 15.922 19.594 1 77.44 96 ASP B O 1
ATOM 6611 N N . SER B 1 97 ? -2.645 17.859 20.594 1 79.88 97 SER B N 1
ATOM 6612 C CA . SER B 1 97 ? -3.941 17.266 20.906 1 79.88 97 SER B CA 1
ATOM 6613 C C . SER B 1 97 ? -4.711 16.938 19.625 1 79.88 97 SER B C 1
ATOM 6615 O O . SER B 1 97 ? -5.387 15.906 19.562 1 79.88 97 SER B O 1
ATOM 6617 N N . VAL B 1 98 ? -4.562 17.719 18.688 1 77.88 98 VAL B N 1
ATOM 6618 C CA . VAL B 1 98 ? -5.238 17.5 17.422 1 77.88 98 VAL B CA 1
ATOM 6619 C C . VAL B 1 98 ? -4.594 16.312 16.688 1 77.88 98 VAL B C 1
ATOM 6621 O O . VAL B 1 98 ? -5.289 15.492 16.094 1 77.88 98 VAL B O 1
ATOM 6624 N N . SER B 1 99 ? -3.352 16.203 16.797 1 74.56 99 SER B N 1
ATOM 6625 C CA . SER B 1 99 ? -2.652 15.117 16.109 1 74.56 99 SER B CA 1
ATOM 6626 C C . SER B 1 99 ? -2.945 13.773 16.766 1 74.56 99 SER B C 1
ATOM 6628 O O . SER B 1 99 ? -3.086 12.758 16.078 1 74.56 99 SER B O 1
ATOM 6630 N N . ILE B 1 100 ? -3.117 13.805 18.094 1 71.56 100 ILE B N 1
ATOM 6631 C CA . ILE B 1 100 ? -3.379 12.586 18.844 1 71.56 100 ILE B CA 1
ATOM 6632 C C . ILE B 1 100 ? -4.871 12.258 18.797 1 71.56 100 ILE B C 1
ATOM 6634 O O . ILE B 1 100 ? -5.258 11.094 18.734 1 71.56 100 ILE B O 1
ATOM 6638 N N . GLY B 1 101 ? -5.605 13.312 18.859 1 65.62 101 GLY B N 1
ATOM 6639 C CA . GLY B 1 101 ? -7.039 13.125 18.984 1 65.62 101 GLY B CA 1
ATOM 6640 C C . GLY B 1 101 ? -7.734 12.82 17.672 1 65.62 101 GLY B C 1
ATOM 6641 O O . GLY B 1 101 ? -8.883 12.375 17.672 1 65.62 101 GLY B O 1
ATOM 6642 N N . ARG B 1 102 ? -7.039 12.969 16.547 1 60.22 102 ARG B N 1
ATOM 6643 C CA . ARG B 1 102 ? -7.688 12.688 15.273 1 60.22 102 ARG B CA 1
ATOM 6644 C C . ARG B 1 102 ? -7.84 11.188 15.062 1 60.22 102 ARG B C 1
ATOM 6646 O O . ARG B 1 102 ? -6.883 10.43 15.227 1 60.22 102 ARG B O 1
ATOM 6653 N N . PRO B 1 103 ? -9.172 10.828 14.852 1 57.53 103 PRO B N 1
ATOM 6654 C CA . PRO B 1 103 ? -9.422 9.391 14.719 1 57.53 103 PRO B CA 1
ATOM 6655 C C . PRO B 1 103 ? -8.719 8.781 13.5 1 57.53 103 PRO B C 1
ATOM 6657 O O . PRO B 1 103 ? -8.43 7.582 13.492 1 57.53 103 PRO B O 1
ATOM 6660 N N . TYR B 1 104 ? -8.539 9.602 12.43 1 53.66 104 TYR B N 1
ATOM 6661 C CA . TYR B 1 104 ? -8.094 8.969 11.195 1 53.66 104 TYR B CA 1
ATOM 6662 C C . TYR B 1 104 ? -6.574 8.898 11.133 1 53.66 104 TYR B C 1
ATOM 6664 O O . TYR B 1 104 ? -5.891 9.844 11.523 1 53.66 104 TYR B O 1
ATOM 6672 N N . LYS B 1 105 ? -6.047 7.66 11.109 1 52.28 105 LYS B N 1
ATOM 6673 C CA . LYS B 1 105 ? -4.652 7.238 11.211 1 52.28 105 LYS B CA 1
ATOM 6674 C C . LYS B 1 105 ? -3.73 8.188 10.453 1 52.28 105 LYS B C 1
ATOM 6676 O O . LYS B 1 105 ? -3.836 8.32 9.234 1 52.28 105 LYS B O 1
ATOM 6681 N N . THR B 1 106 ? -3.572 9.422 11.031 1 51.38 106 THR B N 1
ATOM 6682 C CA . THR B 1 106 ? -2.5 10.172 10.391 1 51.38 106 THR B CA 1
ATOM 6683 C C . THR B 1 106 ? -1.141 9.562 10.711 1 51.38 106 THR B C 1
ATOM 6685 O O . THR B 1 106 ? -1.02 8.75 11.633 1 51.38 106 THR B O 1
ATOM 6688 N N . LYS B 1 107 ? -0.166 9.898 9.898 1 50.16 107 LYS B N 1
ATOM 6689 C CA . LYS B 1 107 ? 1.226 9.523 10.133 1 50.16 107 LYS B CA 1
ATOM 6690 C C . LYS B 1 107 ? 1.636 9.789 11.578 1 50.16 107 LYS B C 1
ATOM 6692 O O . LYS B 1 107 ? 1.109 10.703 12.219 1 50.16 107 LYS B O 1
ATOM 6697 N N . GLU B 1 108 ? 2.271 8.875 12.336 1 51.47 108 GLU B N 1
ATOM 6698 C CA . GLU B 1 108 ? 2.816 8.758 13.688 1 51.47 108 GLU B CA 1
ATOM 6699 C C . GLU B 1 108 ? 3.418 10.078 14.156 1 51.47 108 GLU B C 1
ATOM 6701 O O . GLU B 1 108 ? 3.896 10.867 13.344 1 51.47 108 GLU B O 1
ATOM 6706 N N . MET B 1 109 ? 2.834 10.5 15.344 1 54.53 109 MET B N 1
ATOM 6707 C CA . MET B 1 109 ? 3.453 11.609 16.062 1 54.53 109 MET B CA 1
ATOM 6708 C C . MET B 1 109 ? 4.977 11.523 15.992 1 54.53 109 MET B C 1
ATOM 6710 O O . MET B 1 109 ? 5.551 10.461 16.219 1 54.53 109 MET B O 1
ATOM 6714 N N . THR B 1 110 ? 5.539 12.516 15.32 1 54.03 110 THR B N 1
ATOM 6715 C CA . THR B 1 110 ? 6.969 12.586 15.039 1 54.03 110 THR B CA 1
ATOM 6716 C C . THR B 1 110 ? 7.734 13.117 16.25 1 54.03 110 THR B C 1
ATOM 6718 O O . THR B 1 110 ? 7.133 13.664 17.172 1 54.03 110 THR B O 1
ATOM 6721 N N . LEU B 1 111 ? 8.852 12.773 16.531 1 57.81 111 LEU B N 1
ATOM 6722 C CA . LEU B 1 111 ? 9.828 13.32 17.469 1 57.81 111 LEU B CA 1
ATOM 6723 C C . LEU B 1 111 ? 9.711 14.844 17.547 1 57.81 111 LEU B C 1
ATOM 6725 O O . LEU B 1 111 ? 10 15.438 18.594 1 57.81 111 LEU B O 1
ATOM 6729 N N . ILE B 1 112 ? 9.109 15.43 16.641 1 56.41 112 ILE B N 1
ATOM 6730 C CA . ILE B 1 112 ? 9.008 16.875 16.578 1 56.41 112 ILE B CA 1
ATOM 6731 C C . ILE B 1 112 ? 7.949 17.359 17.562 1 56.41 112 ILE B C 1
ATOM 6733 O O . ILE B 1 112 ? 8.094 18.438 18.172 1 56.41 112 ILE B O 1
ATOM 6737 N N . ASP B 1 113 ? 6.898 16.516 17.766 1 60.34 113 ASP B N 1
ATOM 6738 C CA . ASP B 1 113 ? 5.875 16.891 18.734 1 60.34 113 ASP B CA 1
ATOM 6739 C C . ASP B 1 113 ? 6.441 16.906 20.156 1 60.34 113 ASP B C 1
ATOM 6741 O O . ASP B 1 113 ? 6.109 17.797 20.953 1 60.34 113 ASP B O 1
ATOM 6745 N N . LEU B 1 114 ? 7.395 16.062 20.25 1 64.5 114 LEU B N 1
ATOM 6746 C CA . LEU B 1 114 ? 8.062 16.016 21.547 1 64.5 114 LEU B CA 1
ATOM 6747 C C . LEU B 1 114 ? 8.992 17.219 21.719 1 64.5 114 LEU B C 1
ATOM 6749 O O . LEU B 1 114 ? 9.062 17.797 22.812 1 64.5 114 LEU B O 1
ATOM 6753 N N . LEU B 1 115 ? 9.562 17.609 20.656 1 64.88 115 LEU B N 1
ATOM 6754 C CA . LEU B 1 115 ? 10.484 18.734 20.734 1 64.88 115 LEU B CA 1
ATOM 6755 C C . LEU B 1 115 ? 9.734 20.031 20.953 1 64.88 115 LEU B C 1
ATOM 6757 O O . LEU B 1 115 ? 10.188 20.906 21.703 1 64.88 115 LEU B O 1
ATOM 6761 N N . SER B 1 116 ? 8.656 20.125 20.312 1 68.88 116 SER B N 1
ATOM 6762 C CA . SER B 1 116 ? 7.859 21.328 20.5 1 68.88 116 SER B CA 1
ATOM 6763 C C . SER B 1 116 ? 7.316 21.438 21.906 1 68.88 116 SER B C 1
ATOM 6765 O O . SER B 1 116 ? 7.211 22.531 22.469 1 68.88 116 SER B O 1
ATOM 6767 N N . SER B 1 117 ? 7.09 20.281 22.438 1 72.94 117 SER B N 1
ATOM 6768 C CA . SER B 1 117 ? 6.613 20.266 23.812 1 72.94 117 SER B CA 1
ATOM 6769 C C . SER B 1 117 ? 7.715 20.672 24.797 1 72.94 117 SER B C 1
ATOM 6771 O O . SER B 1 117 ? 7.461 21.375 25.766 1 72.94 117 SER B O 1
ATOM 6773 N N . VAL B 1 118 ? 8.891 20.297 24.406 1 72.31 118 VAL B N 1
ATOM 6774 C CA . VAL B 1 118 ? 10.016 20.656 25.266 1 72.31 118 VAL B CA 1
ATOM 6775 C C . VAL B 1 118 ? 10.297 22.156 25.141 1 72.31 118 VAL B C 1
ATOM 6777 O O . VAL B 1 118 ? 10.641 22.812 26.125 1 72.31 118 VAL B O 1
ATOM 6780 N N . TRP B 1 119 ? 10.039 22.656 24.031 1 71.19 119 TRP B N 1
ATOM 6781 C CA . TRP B 1 119 ? 10.195 24.094 23.812 1 71.19 119 TRP B CA 1
ATOM 6782 C C . TRP B 1 119 ? 9.18 24.875 24.641 1 71.19 119 TRP B C 1
ATOM 6784 O O . TRP B 1 119 ? 9.523 25.891 25.266 1 71.19 119 TRP B O 1
ATOM 6794 N N . SER B 1 120 ? 8.031 24.406 24.703 1 71.69 120 SER B N 1
ATOM 6795 C CA . SER B 1 120 ? 7 25.094 25.469 1 71.69 120 SER B CA 1
ATOM 6796 C C . SER B 1 120 ? 7.289 25.016 26.969 1 71.69 120 SER B C 1
ATOM 6798 O O . SER B 1 120 ? 7.051 25.984 27.703 1 71.69 120 SER B O 1
ATOM 6800 N N . ALA B 1 121 ? 7.855 23.938 27.344 1 73.56 121 ALA B N 1
ATOM 6801 C CA . ALA B 1 121 ? 8.234 23.797 28.75 1 73.56 121 ALA B CA 1
ATOM 6802 C C . ALA B 1 121 ? 9.312 24.797 29.125 1 73.56 121 ALA B C 1
ATOM 6804 O O . ALA B 1 121 ? 9.289 25.375 30.219 1 73.56 121 ALA B O 1
ATOM 6805 N N . ASN B 1 122 ? 10.141 25.047 28.188 1 71.75 122 ASN B N 1
ATOM 6806 C CA . ASN B 1 122 ? 11.227 26 28.422 1 71.75 122 ASN B CA 1
ATOM 6807 C C . ASN B 1 122 ? 10.703 27.438 28.516 1 71.75 122 ASN B C 1
ATOM 6809 O O . ASN B 1 122 ? 11.234 28.234 29.281 1 71.75 122 ASN B O 1
ATOM 6813 N N . GLN B 1 123 ? 9.695 27.688 27.828 1 69.31 123 GLN B N 1
ATOM 6814 C CA . GLN B 1 123 ? 9.109 29.016 27.875 1 69.31 123 GLN B CA 1
ATOM 6815 C C . GLN B 1 123 ? 8.406 29.266 29.203 1 69.31 123 GLN B C 1
ATOM 6817 O O . GLN B 1 123 ? 8.43 30.375 29.719 1 69.31 123 GLN B O 1
ATOM 6822 N N . ILE B 1 124 ? 7.801 28.234 29.75 1 72.88 124 ILE B N 1
ATOM 6823 C CA . ILE B 1 124 ? 7.09 28.359 31.031 1 72.88 124 ILE B CA 1
ATOM 6824 C C . ILE B 1 124 ? 8.094 28.609 32.156 1 72.88 124 ILE B C 1
ATOM 6826 O O . ILE B 1 124 ? 7.816 29.375 33.062 1 72.88 124 ILE B O 1
ATOM 6830 N N . ARG B 1 125 ? 9.242 28.062 32.125 1 69.88 125 ARG B N 1
ATOM 6831 C CA . ARG B 1 125 ? 10.25 28.172 33.188 1 69.88 125 ARG B CA 1
ATOM 6832 C C . ARG B 1 125 ? 10.766 29.594 33.312 1 69.88 125 ARG B C 1
ATOM 6834 O O . ARG B 1 125 ? 11.016 30.078 34.406 1 69.88 125 ARG B O 1
ATOM 6841 N N . VAL B 1 126 ? 10.984 30.344 32.219 1 62 126 VAL B N 1
ATOM 6842 C CA . VAL B 1 126 ? 11.711 31.609 32.25 1 62 126 VAL B CA 1
ATOM 6843 C C . VAL B 1 126 ? 10.844 32.688 32.906 1 62 126 VAL B C 1
ATOM 6845 O O . VAL B 1 126 ? 11.336 33.531 33.656 1 62 126 VAL B O 1
ATOM 6848 N N . ARG B 1 127 ? 9.508 33.062 32.562 1 61.44 127 ARG B N 1
ATOM 6849 C CA . ARG B 1 127 ? 8.992 34.375 32.938 1 61.44 127 ARG B CA 1
ATOM 6850 C C . ARG B 1 127 ? 7.555 34.281 33.438 1 61.44 127 ARG B C 1
ATOM 6852 O O . ARG B 1 127 ? 6.766 35.219 33.25 1 61.44 127 ARG B O 1
ATOM 6859 N N . THR B 1 128 ? 7.086 33.188 34.188 1 64.56 128 THR B N 1
ATOM 6860 C CA . THR B 1 128 ? 5.637 33.188 34.344 1 64.56 128 THR B CA 1
ATOM 6861 C C . THR B 1 128 ? 5.246 33.469 35.781 1 64.56 128 THR B C 1
ATOM 6863 O O . THR B 1 128 ? 5.895 33 36.719 1 64.56 128 THR B O 1
ATOM 6866 N N . ARG B 1 129 ? 4.422 34.469 35.906 1 72.06 129 ARG B N 1
ATOM 6867 C CA . ARG B 1 129 ? 3.805 34.75 37.188 1 72.06 129 ARG B CA 1
ATOM 6868 C C . ARG B 1 129 ? 3.27 33.438 37.812 1 72.06 129 ARG B C 1
ATOM 6870 O O . ARG B 1 129 ? 2.803 32.562 37.094 1 72.06 129 ARG B O 1
ATOM 6877 N N . ALA B 1 130 ? 3.414 33.281 39.031 1 72.5 130 ALA B N 1
ATOM 6878 C CA . ALA B 1 130 ? 3.094 32.062 39.75 1 72.5 130 ALA B CA 1
ATOM 6879 C C . ALA B 1 130 ? 1.65 31.625 39.5 1 72.5 130 ALA B C 1
ATOM 6881 O O . ALA B 1 130 ? 1.367 30.438 39.344 1 72.5 130 ALA B O 1
ATOM 6882 N N . ARG B 1 131 ? 0.696 32.594 39.438 1 79.06 131 ARG B N 1
ATOM 6883 C CA . ARG B 1 131 ? -0.71 32.219 39.281 1 79.06 131 ARG B CA 1
ATOM 6884 C C . ARG B 1 131 ? -0.976 31.641 37.906 1 79.06 131 ARG B C 1
ATOM 6886 O O . ARG B 1 131 ? -1.915 30.859 37.719 1 79.06 131 ARG B O 1
ATOM 6893 N N . LEU B 1 132 ? -0.139 31.984 36.969 1 84.88 132 LEU B N 1
ATOM 6894 C CA . LEU B 1 132 ? -0.296 31.469 35.625 1 84.88 132 LEU B CA 1
ATOM 6895 C C . LEU B 1 132 ? 0.583 30.234 35.406 1 84.88 132 LEU B C 1
ATOM 6897 O O . LEU B 1 132 ? 0.288 29.406 34.531 1 84.88 132 LEU B O 1
ATOM 6901 N N . ALA B 1 133 ? 1.574 30.125 36.219 1 85.31 133 ALA B N 1
ATOM 6902 C CA . ALA B 1 133 ? 2.547 29.047 36.031 1 85.31 133 ALA B CA 1
ATOM 6903 C C . ALA B 1 133 ? 1.952 27.703 36.406 1 85.31 133 ALA B C 1
ATOM 6905 O O . ALA B 1 133 ? 2.188 26.703 35.719 1 85.31 133 ALA B O 1
ATOM 6906 N N . ALA B 1 134 ? 1.11 27.719 37.406 1 85.12 134 ALA B N 1
ATOM 6907 C CA . ALA B 1 134 ? 0.588 26.453 37.875 1 85.12 134 ALA B CA 1
ATOM 6908 C C . ALA B 1 134 ? -0.309 25.781 36.844 1 85.12 134 ALA B C 1
ATOM 6910 O O . ALA B 1 134 ? -0.078 24.641 36.438 1 85.12 134 ALA B O 1
ATOM 6911 N N . PRO B 1 135 ? -1.269 26.516 36.375 1 86.69 135 PRO B N 1
ATOM 6912 C CA . PRO B 1 135 ? -2.109 25.859 35.344 1 86.69 135 PRO B CA 1
ATOM 6913 C C . PRO B 1 135 ? -1.342 25.516 34.094 1 86.69 135 PRO B C 1
ATOM 6915 O O . PRO B 1 135 ? -1.626 24.484 33.438 1 86.69 135 PRO B O 1
ATOM 6918 N N . LEU B 1 136 ? -0.399 26.266 33.75 1 88.44 136 LEU B N 1
ATOM 6919 C CA . LEU B 1 136 ? 0.355 26 32.531 1 88.44 136 LEU B CA 1
ATOM 6920 C C . LEU B 1 136 ? 1.22 24.75 32.688 1 88.44 136 LEU B C 1
ATOM 6922 O O . LEU B 1 136 ? 1.335 23.938 31.766 1 88.44 136 LEU B O 1
ATOM 6926 N N . TRP B 1 137 ? 1.713 24.625 33.875 1 87.56 137 TRP B N 1
ATOM 6927 C CA . TRP B 1 137 ? 2.49 23.422 34.156 1 87.56 137 TRP B CA 1
ATOM 6928 C C . TRP B 1 137 ? 1.593 22.203 34.188 1 87.56 137 TRP B C 1
ATOM 6930 O O . TRP B 1 137 ? 1.989 21.125 33.75 1 87.56 137 TRP B O 1
ATOM 6940 N N . ILE B 1 138 ? 0.385 22.328 34.656 1 88.69 138 ILE B N 1
ATOM 6941 C CA . ILE B 1 138 ? -0.555 21.219 34.688 1 88.69 138 ILE B CA 1
ATOM 6942 C C . ILE B 1 138 ? -0.946 20.828 33.281 1 88.69 138 ILE B C 1
ATOM 6944 O O . ILE B 1 138 ? -0.963 19.641 32.938 1 88.69 138 ILE B O 1
ATOM 6948 N N . ILE B 1 139 ? -1.16 21.766 32.5 1 88.62 139 ILE B N 1
ATOM 6949 C CA . ILE B 1 139 ? -1.538 21.5 31.109 1 88.62 139 ILE B CA 1
ATOM 6950 C C . ILE B 1 139 ? -0.388 20.812 30.391 1 88.62 139 ILE B C 1
ATOM 6952 O O . ILE B 1 139 ? -0.604 19.844 29.656 1 88.62 139 ILE B O 1
ATOM 6956 N N . TRP B 1 140 ? 0.786 21.219 30.656 1 86.81 140 TRP B N 1
ATOM 6957 C CA . TRP B 1 140 ? 1.945 20.625 30.016 1 86.81 140 TRP B CA 1
ATOM 6958 C C . TRP B 1 140 ? 2.15 19.188 30.484 1 86.81 140 TRP B C 1
ATOM 6960 O O . TRP B 1 140 ? 2.453 18.297 29.688 1 86.81 140 TRP B O 1
ATOM 6970 N N . CYS B 1 141 ? 1.972 18.969 31.766 1 87.06 141 CYS B N 1
ATOM 6971 C CA . CYS B 1 141 ? 2.145 17.625 32.312 1 87.06 141 CYS B CA 1
ATOM 6972 C C . CYS B 1 141 ? 1.112 16.672 31.734 1 87.06 141 CYS B C 1
ATOM 6974 O O . CYS B 1 141 ? 1.435 15.523 31.406 1 87.06 141 CYS B O 1
ATOM 6976 N N . ILE B 1 142 ? -0.069 17.156 31.641 1 89.44 142 ILE B N 1
ATOM 6977 C CA . ILE B 1 142 ? -1.128 16.312 31.078 1 89.44 142 ILE B CA 1
ATOM 6978 C C . ILE B 1 142 ? -0.836 16.031 29.609 1 89.44 142 ILE B C 1
ATOM 6980 O O . ILE B 1 142 ? -1.021 14.898 29.141 1 89.44 142 ILE B O 1
ATOM 6984 N N . HIS B 1 143 ? -0.372 16.969 29 1 85.31 143 HIS B N 1
ATOM 6985 C CA . HIS B 1 143 ? -0.048 16.797 27.594 1 85.31 143 HIS B CA 1
ATOM 6986 C C . HIS B 1 143 ? 1.097 15.805 27.406 1 85.31 143 HIS B C 1
ATOM 6988 O O . HIS B 1 143 ? 1.051 14.953 26.516 1 85.31 143 HIS B O 1
ATOM 6994 N N . ALA B 1 144 ? 2.098 15.922 28.156 1 82.44 144 ALA B N 1
ATOM 6995 C CA . ALA B 1 144 ? 3.211 14.977 28.109 1 82.44 144 ALA B CA 1
ATOM 6996 C C . ALA B 1 144 ? 2.74 13.555 28.391 1 82.44 144 ALA B C 1
ATOM 6998 O O . ALA B 1 144 ? 3.174 12.609 27.75 1 82.44 144 ALA B O 1
ATOM 6999 N N . SER B 1 145 ? 1.837 13.5 29.297 1 85.19 145 SER B N 1
ATOM 7000 C CA . SER B 1 145 ? 1.284 12.188 29.641 1 85.19 145 SER B CA 1
ATOM 7001 C C . SER B 1 145 ? 0.457 11.625 28.484 1 85.19 145 SER B C 1
ATOM 7003 O O . SER B 1 145 ? 0.484 10.422 28.219 1 85.19 145 SER B O 1
ATOM 7005 N N . ARG B 1 146 ? -0.199 12.422 27.828 1 84.94 146 ARG B N 1
ATOM 7006 C CA . ARG B 1 146 ? -1.016 12.016 26.688 1 84.94 146 ARG B CA 1
ATOM 7007 C C . ARG B 1 146 ? -0.145 11.492 25.547 1 84.94 146 ARG B C 1
ATOM 7009 O O . ARG B 1 146 ? -0.503 10.516 24.891 1 84.94 146 ARG B O 1
ATOM 7016 N N . VAL B 1 147 ? 0.931 12.133 25.344 1 79.44 147 VAL B N 1
ATOM 7017 C CA . VAL B 1 147 ? 1.852 11.711 24.281 1 79.44 147 VAL B CA 1
ATOM 7018 C C . VAL B 1 147 ? 2.428 10.336 24.625 1 79.44 147 VAL B C 1
ATOM 7020 O O . VAL B 1 147 ? 2.479 9.445 23.781 1 79.44 147 VAL B O 1
ATOM 7023 N N . VAL B 1 148 ? 2.756 10.18 25.859 1 78.69 148 VAL B N 1
ATOM 7024 C CA . VAL B 1 148 ? 3.311 8.906 26.312 1 78.69 148 VAL B CA 1
ATOM 7025 C C . VAL B 1 148 ? 2.248 7.812 26.203 1 78.69 148 VAL B C 1
ATOM 7027 O O . VAL B 1 148 ? 2.521 6.719 25.703 1 78.69 148 VAL B O 1
ATOM 7030 N N . TRP B 1 149 ? 1.104 8.227 26.578 1 81.5 149 TRP B N 1
ATOM 7031 C CA . TRP B 1 149 ? 0.015 7.254 26.531 1 81.5 149 TRP B CA 1
ATOM 7032 C C . TRP B 1 149 ? -0.338 6.879 25.109 1 81.5 149 TRP B C 1
ATOM 7034 O O . TRP B 1 149 ? -0.671 5.727 24.828 1 81.5 149 TRP B O 1
ATOM 7044 N N . HIS B 1 150 ? -0.297 7.797 24.281 1 78.44 150 HIS B N 1
ATOM 7045 C CA . HIS B 1 150 ? -0.563 7.531 22.875 1 78.44 150 HIS B CA 1
ATOM 7046 C C . HIS B 1 150 ? 0.44 6.539 22.297 1 78.44 150 HIS B C 1
ATOM 7048 O O . HIS B 1 150 ? 0.058 5.602 21.594 1 78.44 150 HIS B O 1
ATOM 7054 N N . TYR B 1 151 ? 1.676 6.652 22.672 1 75.06 151 TYR B N 1
ATOM 7055 C CA . TYR B 1 151 ? 2.705 5.75 22.172 1 75.06 151 TYR B CA 1
ATOM 7056 C C . TYR B 1 151 ? 2.539 4.352 22.75 1 75.06 151 TYR B C 1
ATOM 7058 O O . TYR B 1 151 ? 2.633 3.357 22.031 1 75.06 151 TYR B O 1
ATOM 7066 N N . VAL B 1 152 ? 2.186 4.309 23.969 1 75.56 152 VAL B N 1
ATOM 7067 C CA . VAL B 1 152 ? 2.023 3.023 24.625 1 75.56 152 VAL B CA 1
ATOM 7068 C C . VAL B 1 152 ? 0.801 2.299 24.078 1 75.56 152 VAL B C 1
ATOM 7070 O O . VAL B 1 152 ? 0.862 1.104 23.781 1 75.56 152 VAL B O 1
ATOM 7073 N N . SER B 1 153 ? -0.201 3.027 23.875 1 77.44 153 SER B N 1
ATOM 7074 C CA . SER B 1 153 ? -1.436 2.424 23.391 1 77.44 153 SER B CA 1
ATOM 7075 C C . SER B 1 153 ? -1.29 1.972 21.938 1 77.44 153 SER B C 1
ATOM 7077 O O . SER B 1 153 ? -1.824 0.931 21.547 1 77.44 153 SER B O 1
ATOM 7079 N N . THR B 1 154 ? -0.539 2.75 21.172 1 74.94 154 THR B N 1
ATOM 7080 C CA . THR B 1 154 ? -0.359 2.402 19.766 1 74.94 154 THR B CA 1
ATOM 7081 C C . THR B 1 154 ? 0.505 1.152 19.625 1 74.94 154 THR B C 1
ATOM 7083 O O . THR B 1 154 ? 0.213 0.28 18.812 1 74.94 154 THR B O 1
ATOM 7086 N N . ILE B 1 155 ? 1.473 1.017 20.469 1 71.31 155 ILE B N 1
ATOM 7087 C CA . ILE B 1 155 ? 2.342 -0.154 20.422 1 71.31 155 ILE B CA 1
ATOM 7088 C C . ILE B 1 155 ? 1.568 -1.388 20.875 1 71.31 155 ILE B C 1
ATOM 7090 O O . ILE B 1 155 ? 1.637 -2.443 20.25 1 71.31 155 ILE B O 1
ATOM 7094 N N . ARG B 1 156 ? 0.821 -1.198 21.812 1 71.94 156 ARG B N 1
ATOM 7095 C CA . ARG B 1 156 ? 0.034 -2.307 22.344 1 71.94 156 ARG B CA 1
ATOM 7096 C C . ARG B 1 156 ? -1.039 -2.742 21.344 1 71.94 156 ARG B C 1
ATOM 7098 O O . ARG B 1 156 ? -1.263 -3.939 21.156 1 71.94 156 ARG B O 1
ATOM 7105 N N . ALA B 1 157 ? -1.608 -1.799 20.734 1 73.62 157 ALA B N 1
ATOM 7106 C CA . ALA B 1 157 ? -2.701 -2.082 19.812 1 73.62 157 ALA B CA 1
ATOM 7107 C C . ALA B 1 157 ? -2.186 -2.762 18.547 1 73.62 157 ALA B C 1
ATOM 7109 O O . ALA B 1 157 ? -2.836 -3.66 18 1 73.62 157 ALA B O 1
ATOM 7110 N N . THR B 1 158 ? -1.081 -2.295 18.062 1 68.56 158 THR B N 1
ATOM 7111 C CA . THR B 1 158 ? -0.533 -2.887 16.844 1 68.56 158 THR B CA 1
ATOM 7112 C C . THR B 1 158 ? -0.184 -4.355 17.078 1 68.56 158 THR B C 1
ATOM 7114 O O . THR B 1 158 ? -0.496 -5.207 16.234 1 68.56 158 THR B O 1
ATOM 7117 N N . ASN B 1 159 ? 0.34 -4.699 18.172 1 64.38 159 ASN B N 1
ATOM 7118 C CA . ASN B 1 159 ? 0.69 -6.078 18.484 1 64.38 159 ASN B CA 1
ATOM 7119 C C . ASN B 1 159 ? -0.553 -6.93 18.734 1 64.38 159 ASN B C 1
ATOM 7121 O O . ASN B 1 159 ? -0.644 -8.055 18.234 1 64.38 159 ASN B O 1
ATOM 7125 N N . ALA B 1 160 ? -1.451 -6.246 19.281 1 66.31 160 ALA B N 1
ATOM 7126 C CA . ALA B 1 160 ? -2.662 -6.977 19.641 1 66.31 160 ALA B CA 1
ATOM 7127 C C . ALA B 1 160 ? -3.545 -7.223 18.422 1 66.31 160 ALA B C 1
ATOM 7129 O O . ALA B 1 160 ? -4.152 -8.289 18.281 1 66.31 160 ALA B O 1
ATOM 7130 N N . SER B 1 161 ? -3.516 -6.297 17.609 1 72.44 161 SER B N 1
ATOM 7131 C CA . SER B 1 161 ? -4.414 -6.395 16.469 1 72.44 161 SER B CA 1
ATOM 7132 C C . SER B 1 161 ? -3.971 -7.496 15.508 1 72.44 161 SER B C 1
ATOM 7134 O O . SER B 1 161 ? -4.793 -8.281 15.031 1 72.44 161 SER B O 1
ATOM 7136 N N . LEU B 1 162 ? -2.754 -7.613 15.289 1 71.25 162 LEU B N 1
ATOM 7137 C CA . LEU B 1 162 ? -2.258 -8.633 14.367 1 71.25 162 LEU B CA 1
ATOM 7138 C C . LEU B 1 162 ? -2.363 -10.023 14.984 1 71.25 162 LEU B C 1
ATOM 7140 O O . LEU B 1 162 ? -2.75 -10.977 14.312 1 71.25 162 LEU B O 1
ATOM 7144 N N . ASP B 1 163 ? -2.154 -10.055 16.219 1 75.25 163 ASP B N 1
ATOM 7145 C CA . ASP B 1 163 ? -2.266 -11.328 16.922 1 75.25 163 ASP B CA 1
ATOM 7146 C C . ASP B 1 163 ? -3.719 -11.781 17 1 75.25 163 ASP B C 1
ATOM 7148 O O . ASP B 1 163 ? -4.008 -12.977 16.891 1 75.25 163 ASP B O 1
ATOM 7152 N N . ASN B 1 164 ? -4.496 -10.797 17.109 1 82.19 164 ASN B N 1
ATOM 7153 C CA . ASN B 1 164 ? -5.914 -11.109 17.234 1 82.19 164 ASN B CA 1
ATOM 7154 C C . ASN B 1 164 ? -6.48 -11.656 15.93 1 82.19 164 ASN B C 1
ATOM 7156 O O . ASN B 1 164 ? -7.316 -12.57 15.945 1 82.19 164 ASN B O 1
ATOM 7160 N N . VAL B 1 165 ? -6.035 -11.156 14.867 1 82.19 165 VAL B N 1
ATOM 7161 C CA . VAL B 1 165 ? -6.531 -11.625 13.578 1 82.19 165 VAL B CA 1
ATOM 7162 C C . VAL B 1 165 ? -6.094 -13.07 13.352 1 82.19 165 VAL B C 1
ATOM 7164 O O . VAL B 1 165 ? -6.887 -13.906 12.898 1 82.19 165 VAL B O 1
ATOM 7167 N N . LYS B 1 166 ? -4.871 -13.367 13.719 1 82.75 166 LYS B N 1
ATOM 7168 C CA . LYS B 1 166 ? -4.379 -14.734 13.57 1 82.75 166 LYS B CA 1
ATOM 7169 C C . LYS B 1 166 ? -5.07 -15.672 14.555 1 82.75 166 LYS B C 1
ATOM 7171 O O . LYS B 1 166 ? -5.398 -16.812 14.203 1 82.75 166 LYS B O 1
ATOM 7176 N N . LEU B 1 167 ? -5.277 -15.141 15.68 1 86.12 167 LEU B N 1
ATOM 7177 C CA . LEU B 1 167 ? -5.957 -15.938 16.688 1 86.12 167 LEU B CA 1
ATOM 7178 C C . LEU B 1 167 ? -7.359 -16.312 16.234 1 86.12 167 LEU B C 1
ATOM 7180 O O . LEU B 1 167 ? -7.77 -17.469 16.359 1 86.12 167 LEU B O 1
ATOM 7184 N N . VAL B 1 168 ? -8.039 -15.406 15.703 1 87.81 168 VAL B N 1
ATOM 7185 C CA . VAL B 1 168 ? -9.398 -15.656 15.242 1 87.81 168 VAL B CA 1
ATOM 7186 C C . VAL B 1 168 ? -9.375 -16.625 14.055 1 87.81 168 VAL B C 1
ATOM 7188 O O . VAL B 1 168 ? -10.219 -17.516 13.961 1 87.81 168 VAL B O 1
ATOM 7191 N N . SER B 1 169 ? -8.422 -16.438 13.18 1 85.25 169 SER B N 1
ATOM 7192 C CA . SER B 1 169 ? -8.305 -17.328 12.039 1 85.25 169 SER B CA 1
ATOM 7193 C C . SER B 1 169 ? -8.047 -18.766 12.477 1 85.25 169 SER B C 1
ATOM 7195 O O . SER B 1 169 ? -8.68 -19.688 11.977 1 85.25 169 SER B O 1
ATOM 7197 N N . ASP B 1 170 ? -7.191 -18.969 13.438 1 83.69 170 ASP B N 1
ATOM 7198 C CA . ASP B 1 170 ? -6.848 -20.312 13.914 1 83.69 170 ASP B CA 1
ATOM 7199 C C . ASP B 1 170 ? -7.988 -20.906 14.742 1 83.69 170 ASP B C 1
ATOM 7201 O O . ASP B 1 170 ? -8.227 -22.109 14.688 1 83.69 170 ASP B O 1
ATOM 7205 N N . TYR B 1 171 ? -8.641 -20.047 15.469 1 87.69 171 TYR B N 1
ATOM 7206 C CA . TYR B 1 171 ? -9.805 -20.484 16.234 1 87.69 171 TYR B CA 1
ATOM 7207 C C . TYR B 1 171 ? -10.875 -21.062 15.312 1 87.69 171 TYR B C 1
ATOM 7209 O O . TYR B 1 171 ? -11.453 -22.109 15.602 1 87.69 171 TYR B O 1
ATOM 7217 N N . MET B 1 172 ? -11.07 -20.406 14.234 1 87.19 172 MET B N 1
ATOM 7218 C CA . MET B 1 172 ? -12.133 -20.828 13.312 1 87.19 172 MET B CA 1
ATOM 7219 C C . MET B 1 172 ? -11.711 -22.062 12.523 1 87.19 172 MET B C 1
ATOM 7221 O O . MET B 1 172 ? -12.562 -22.781 11.992 1 87.19 172 MET B O 1
ATOM 7225 N N . MET B 1 173 ? -10.445 -22.297 12.445 1 81.75 173 MET B N 1
ATOM 7226 C CA . MET B 1 173 ? -9.961 -23.469 11.727 1 81.75 173 MET B CA 1
ATOM 7227 C C . MET B 1 173 ? -10.172 -24.734 12.562 1 81.75 173 MET B C 1
ATOM 7229 O O . MET B 1 173 ? -10.242 -25.844 12.016 1 81.75 173 MET B O 1
ATOM 7233 N N . THR B 1 174 ? -10.227 -24.469 13.852 1 75.19 174 THR B N 1
ATOM 7234 C CA . THR B 1 174 ? -10.438 -25.641 14.695 1 75.19 174 THR B CA 1
ATOM 7235 C C . THR B 1 174 ? -11.883 -26.109 14.625 1 75.19 174 THR B C 1
ATOM 7237 O O . THR B 1 174 ? -12.812 -25.297 14.688 1 75.19 174 THR B O 1
ATOM 7240 N N . SER B 1 175 ? -12.148 -27.359 14.016 1 60.81 175 SER B N 1
ATOM 7241 C CA . SER B 1 175 ? -13.398 -28 13.609 1 60.81 175 SER B CA 1
ATOM 7242 C C . SER B 1 175 ? -14.484 -27.812 14.656 1 60.81 175 SER B C 1
ATOM 7244 O O . SER B 1 175 ? -15.664 -27.672 14.312 1 60.81 175 SER B O 1
ATOM 7246 N N . GLN B 1 176 ? -14.094 -27.672 15.844 1 60.16 176 GLN B N 1
ATOM 7247 C CA . GLN B 1 176 ? -15.109 -27.656 16.891 1 60.16 176 GLN B CA 1
ATOM 7248 C C . GLN B 1 176 ? -15.938 -26.375 16.859 1 60.16 176 GLN B C 1
ATOM 7250 O O . GLN B 1 176 ? -17.078 -26.359 17.328 1 60.16 176 GLN B O 1
ATOM 7255 N N . HIS B 1 177 ? -15.516 -25.484 16.031 1 59.84 177 HIS B N 1
ATOM 7256 C CA . HIS B 1 177 ? -16.203 -24.188 16.156 1 59.84 177 HIS B CA 1
ATOM 7257 C C . HIS B 1 177 ? -16.922 -23.812 14.867 1 59.84 177 HIS B C 1
ATOM 7259 O O . HIS B 1 177 ? -17.688 -22.859 14.836 1 59.84 177 HIS B O 1
ATOM 7265 N N . THR B 1 178 ? -16.703 -24.656 13.805 1 60.62 178 THR B N 1
ATOM 7266 C CA . THR B 1 178 ? -17.281 -24.297 12.516 1 60.62 178 THR B CA 1
ATOM 7267 C C . THR B 1 178 ? -18.359 -25.297 12.102 1 60.62 178 THR B C 1
ATOM 7269 O O . THR B 1 178 ? -19.266 -24.953 11.344 1 60.62 178 THR B O 1
ATOM 7272 N N . ASP B 1 179 ? -18.266 -26.578 12.555 1 59.94 179 ASP B N 1
ATOM 7273 C CA . ASP B 1 179 ? -18.984 -27.672 11.906 1 59.94 179 ASP B CA 1
ATOM 7274 C C . ASP B 1 179 ? -20.188 -28.125 12.75 1 59.94 179 ASP B C 1
ATOM 7276 O O . ASP B 1 179 ? -20.516 -29.312 12.781 1 59.94 179 ASP B O 1
ATOM 7280 N N . ASP B 1 180 ? -20.844 -27.141 13.367 1 64.12 180 ASP B N 1
ATOM 7281 C CA . ASP B 1 180 ? -21.922 -27.703 14.172 1 64.12 180 ASP B CA 1
ATOM 7282 C C . ASP B 1 180 ? -23.172 -27.922 13.336 1 64.12 180 ASP B C 1
ATOM 7284 O O . ASP B 1 180 ? -23.797 -26.953 12.867 1 64.12 180 ASP B O 1
ATOM 7288 N N . ASP B 1 181 ? -23.422 -29.125 12.938 1 64.94 181 ASP B N 1
ATOM 7289 C CA . ASP B 1 181 ? -24.625 -29.5 12.203 1 64.94 181 ASP B CA 1
ATOM 7290 C C . ASP B 1 181 ? -25.875 -29.016 12.922 1 64.94 181 ASP B C 1
ATOM 7292 O O . ASP B 1 181 ? -26.938 -28.859 12.305 1 64.94 181 ASP B O 1
ATOM 7296 N N . ASP B 1 182 ? -25.766 -28.688 14.211 1 74.94 182 ASP B N 1
ATOM 7297 C CA . ASP B 1 182 ? -26.922 -28.281 14.984 1 74.94 182 ASP B CA 1
ATOM 7298 C C . ASP B 1 182 ? -27.016 -26.766 15.094 1 74.94 182 ASP B C 1
ATOM 7300 O O . ASP B 1 182 ? -27.688 -26.234 15.992 1 74.94 182 ASP B O 1
ATOM 7304 N N . ALA B 1 183 ? -26.406 -26.141 14.094 1 87.06 183 ALA B N 1
ATOM 7305 C CA . ALA B 1 183 ? -26.438 -24.688 14.164 1 87.06 183 ALA B CA 1
ATOM 7306 C C . ALA B 1 183 ? -27.812 -24.156 13.781 1 87.06 183 ALA B C 1
ATOM 7308 O O . ALA B 1 183 ? -28.422 -24.625 12.82 1 87.06 183 ALA B O 1
ATOM 7309 N N . CYS B 1 184 ? -28.406 -23.312 14.633 1 89.69 184 CYS B N 1
ATOM 7310 C CA . CYS B 1 184 ? -29.719 -22.703 14.422 1 89.69 184 CYS B CA 1
ATOM 7311 C C . CYS B 1 184 ? -29.609 -21.188 14.336 1 89.69 184 CYS B C 1
ATOM 7313 O O . CYS B 1 184 ? -29.312 -20.531 15.328 1 89.69 184 CYS B O 1
ATOM 7315 N N . PRO B 1 185 ? -29.938 -20.656 13.203 1 90 185 PRO B N 1
ATOM 7316 C CA . PRO B 1 185 ? -29.766 -19.203 13.008 1 90 185 PRO B CA 1
ATOM 7317 C C . PRO B 1 185 ? -30.734 -18.391 13.859 1 90 185 PRO B C 1
ATOM 7319 O O . PRO B 1 185 ? -30.422 -17.25 14.219 1 90 185 PRO B O 1
ATOM 7322 N N . SER B 1 186 ? -31.891 -18.891 14.227 1 85.69 186 SER B N 1
ATOM 7323 C CA . SER B 1 186 ? -32.875 -18.141 15 1 85.69 186 SER B CA 1
ATOM 7324 C C . SER B 1 186 ? -32.406 -17.922 16.438 1 85.69 186 SER B C 1
ATOM 7326 O O . SER B 1 186 ? -32.625 -16.859 17.016 1 85.69 186 SER B O 1
ATOM 7328 N N . THR B 1 187 ? -31.688 -18.875 16.984 1 88 187 THR B N 1
ATOM 7329 C CA . THR B 1 187 ? -31.203 -18.781 18.359 1 88 187 THR B CA 1
ATOM 7330 C C . THR B 1 187 ? -29.688 -18.594 18.375 1 88 187 THR B C 1
ATOM 7332 O O . THR B 1 187 ? -29.094 -18.391 19.438 1 88 187 THR B O 1
ATOM 7335 N N . MET B 1 188 ? -29.109 -18.578 17.25 1 91.75 188 MET B N 1
ATOM 7336 C CA . MET B 1 188 ? -27.672 -18.422 17.047 1 91.75 188 MET B CA 1
ATOM 7337 C C . MET B 1 188 ? -26.906 -19.547 17.75 1 91.75 188 MET B C 1
ATOM 7339 O O . MET B 1 188 ? -25.719 -19.406 18.031 1 91.75 188 MET B O 1
ATOM 7343 N N . ARG B 1 189 ? -27.672 -20.625 18.094 1 90.06 189 ARG B N 1
ATOM 7344 C CA . ARG B 1 189 ? -27 -21.766 18.672 1 90.06 189 ARG B CA 1
ATOM 7345 C C . ARG B 1 189 ? -26.016 -22.391 17.688 1 90.06 189 ARG B C 1
ATOM 7347 O O . ARG B 1 189 ? -26.344 -22.594 16.516 1 90.06 189 ARG B O 1
ATOM 7354 N N . GLY B 1 190 ? -24.734 -22.609 18.125 1 89.06 190 GLY B N 1
ATOM 7355 C CA . GLY B 1 190 ? -23.75 -23.25 17.266 1 89.06 190 GLY B CA 1
ATOM 7356 C C . GLY B 1 190 ? -22.797 -22.266 16.594 1 89.06 190 GLY B C 1
ATOM 7357 O O . GLY B 1 190 ? -21.781 -22.672 16.047 1 89.06 190 GLY B O 1
ATOM 7358 N N . TYR B 1 191 ? -23.219 -21.031 16.562 1 91.44 191 TYR B N 1
ATOM 7359 C CA . TYR B 1 191 ? -22.359 -20.016 15.984 1 91.44 191 TYR B CA 1
ATOM 7360 C C . TYR B 1 191 ? -21.422 -19.438 17.031 1 91.44 191 TYR B C 1
ATOM 7362 O O . TYR B 1 191 ? -21.688 -18.375 17.594 1 91.44 191 TYR B O 1
ATOM 7370 N N . ARG B 1 192 ? -20.328 -20.078 17.25 1 90.25 192 ARG B N 1
ATOM 7371 C CA . ARG B 1 192 ? -19.375 -19.719 18.281 1 90.25 192 ARG B CA 1
ATOM 7372 C C . ARG B 1 192 ? -18.359 -18.703 17.766 1 90.25 192 ARG B C 1
ATOM 7374 O O . ARG B 1 192 ? -17.141 -18.906 17.922 1 90.25 192 ARG B O 1
ATOM 7381 N N . TYR B 1 193 ? -18.859 -17.594 17.203 1 92.5 193 TYR B N 1
ATOM 7382 C CA . TYR B 1 193 ? -18.016 -16.5 16.766 1 92.5 193 TYR B CA 1
ATOM 7383 C C . TYR B 1 193 ? -17.594 -15.609 17.922 1 92.5 193 TYR B C 1
ATOM 7385 O O . TYR B 1 193 ? -18.438 -15.203 18.734 1 92.5 193 TYR B O 1
ATOM 7393 N N . ILE B 1 194 ? -16.328 -15.305 18 1 92.06 194 ILE B N 1
ATOM 7394 C CA . ILE B 1 194 ? -15.789 -14.562 19.141 1 92.06 194 ILE B CA 1
ATOM 7395 C C . ILE B 1 194 ? -16.234 -13.102 19.062 1 92.06 194 ILE B C 1
ATOM 7397 O O . ILE B 1 194 ? -16.094 -12.461 18.016 1 92.06 194 ILE B O 1
ATOM 7401 N N . VAL B 1 195 ? -16.719 -12.641 20.109 1 93.69 195 VAL B N 1
ATOM 7402 C CA . VAL B 1 195 ? -17.062 -11.219 20.203 1 93.69 195 VAL B CA 1
ATOM 7403 C C . VAL B 1 195 ? -15.961 -10.477 20.969 1 93.69 195 VAL B C 1
ATOM 7405 O O . VAL B 1 195 ? -15.242 -9.656 20.391 1 93.69 195 VAL B O 1
ATOM 7408 N N . VAL B 1 196 ? -15.758 -10.82 22.281 1 91.12 196 VAL B N 1
ATOM 7409 C CA . VAL B 1 196 ? -14.742 -10.102 23.047 1 91.12 196 VAL B CA 1
ATOM 7410 C C . VAL B 1 196 ? -14.055 -11.062 24.016 1 91.12 196 VAL B C 1
ATOM 7412 O O . VAL B 1 196 ? -14.5 -12.203 24.203 1 91.12 196 VAL B O 1
ATOM 7415 N N . TRP B 1 197 ? -12.867 -10.664 24.625 1 87.56 197 TRP B N 1
ATOM 7416 C CA . TRP B 1 197 ? -12.109 -11.234 25.734 1 87.56 197 TRP B CA 1
ATOM 7417 C C . TRP B 1 197 ? -11.234 -12.391 25.266 1 87.56 197 TRP B C 1
ATOM 7419 O O . TRP B 1 197 ? -10.945 -13.312 26.031 1 87.56 197 TRP B O 1
ATOM 7429 N N . GLU B 1 198 ? -10.945 -12.383 24.047 1 84.75 198 GLU B N 1
ATOM 7430 C CA . GLU B 1 198 ? -9.984 -13.352 23.531 1 84.75 198 GLU B CA 1
ATOM 7431 C C . GLU B 1 198 ? -8.578 -13.07 24.047 1 84.75 198 GLU B C 1
ATOM 7433 O O . GLU B 1 198 ? -7.773 -13.984 24.203 1 84.75 198 GLU B O 1
ATOM 7438 N N . ASP B 1 199 ? -8.352 -11.836 24.344 1 75.25 199 ASP B N 1
ATOM 7439 C CA . ASP B 1 199 ? -7.027 -11.414 24.797 1 75.25 199 ASP B CA 1
ATOM 7440 C C . ASP B 1 199 ? -6.762 -11.883 26.219 1 75.25 199 ASP B C 1
ATOM 7442 O O . ASP B 1 199 ? -5.609 -11.945 26.656 1 75.25 199 ASP B O 1
ATOM 7446 N N . GLU B 1 200 ? -7.797 -12.172 26.922 1 75.5 200 GLU B N 1
ATOM 7447 C CA . GLU B 1 200 ? -7.652 -12.602 28.312 1 75.5 200 GLU B CA 1
ATOM 7448 C C . GLU B 1 200 ? -7.387 -14.102 28.391 1 75.5 200 GLU B C 1
ATOM 7450 O O . GLU B 1 200 ? -7.016 -14.617 29.453 1 75.5 200 GLU B O 1
ATOM 7455 N N . GLN B 1 201 ? -7.48 -14.664 27.234 1 79.19 201 GLN B N 1
ATOM 7456 C CA . GLN B 1 201 ? -7.273 -16.109 27.219 1 79.19 201 GLN B CA 1
ATOM 7457 C C . GLN B 1 201 ? -5.797 -16.453 27.047 1 79.19 201 GLN B C 1
ATOM 7459 O O . GLN B 1 201 ? -5.035 -15.664 26.469 1 79.19 201 GLN B O 1
ATOM 7464 N N . MET B 1 202 ? -5.457 -17.547 27.641 1 75.69 202 MET B N 1
ATOM 7465 C CA . MET B 1 202 ? -4.074 -18 27.5 1 75.69 202 MET B CA 1
ATOM 7466 C C . MET B 1 202 ? -3.834 -18.562 26.094 1 75.69 202 MET B C 1
ATOM 7468 O O . MET B 1 202 ? -4.629 -19.375 25.609 1 75.69 202 MET B O 1
ATOM 7472 N N . MET B 1 203 ? -2.861 -17.969 25.5 1 75.62 203 MET B N 1
ATOM 7473 C CA . MET B 1 203 ? -2.52 -18.391 24.141 1 75.62 203 MET B CA 1
ATOM 7474 C C . MET B 1 203 ? -1.299 -19.297 24.156 1 75.62 203 MET B C 1
ATOM 7476 O O . MET B 1 203 ? -0.355 -19.078 24.906 1 75.62 203 MET B O 1
ATOM 7480 N N . GLU B 1 204 ? -1.49 -20.453 23.5 1 70.75 204 GLU B N 1
ATOM 7481 C CA . GLU B 1 204 ? -0.364 -21.375 23.344 1 70.75 204 GLU B CA 1
ATOM 7482 C C . GLU B 1 204 ? 0.025 -21.531 21.875 1 70.75 204 GLU B C 1
ATOM 7484 O O . GLU B 1 204 ? -0.841 -21.594 21 1 70.75 204 GLU B O 1
ATOM 7489 N N . VAL B 1 205 ? 1.275 -21.406 21.672 1 69.88 205 VAL B N 1
ATOM 7490 C CA . VAL B 1 205 ? 1.778 -21.594 20.312 1 69.88 205 VAL B CA 1
ATOM 7491 C C . VAL B 1 205 ? 2.004 -23.094 20.062 1 69.88 205 VAL B C 1
ATOM 7493 O O . VAL B 1 205 ? 2.658 -23.766 20.844 1 69.88 205 VAL B O 1
ATOM 7496 N N . SER B 1 206 ? 1.127 -23.625 19.219 1 65.62 206 SER B N 1
ATOM 7497 C CA . SER B 1 206 ? 1.334 -25.031 18.875 1 65.62 206 SER B CA 1
ATOM 7498 C C . SER B 1 206 ? 2.381 -25.172 17.781 1 65.62 206 SER B C 1
ATOM 7500 O O . SER B 1 206 ? 2.461 -24.344 16.875 1 65.62 206 SER B O 1
ATOM 7502 N N . GLY B 1 207 ? 3.379 -26.078 18.188 1 57.97 207 GLY B N 1
ATOM 7503 C CA . GLY B 1 207 ? 4.543 -26.359 17.359 1 57.97 207 GLY B CA 1
ATOM 7504 C C . GLY B 1 207 ? 4.188 -26.812 15.961 1 57.97 207 GLY B C 1
ATOM 7505 O O . GLY B 1 207 ? 3.029 -26.734 15.547 1 57.97 207 GLY B O 1
ATOM 7506 N N . PRO B 1 208 ? 5.059 -27.469 15.109 1 61.84 208 PRO B N 1
ATOM 7507 C CA . PRO B 1 208 ? 4.957 -28 13.75 1 61.84 208 PRO B CA 1
ATOM 7508 C C . PRO B 1 208 ? 3.828 -29.016 13.586 1 61.84 208 PRO B C 1
ATOM 7510 O O . PRO B 1 208 ? 3.424 -29.641 14.562 1 61.84 208 PRO B O 1
ATOM 7513 N N . PRO B 1 209 ? 3.105 -29.109 12.414 1 60.19 209 PRO B N 1
ATOM 7514 C CA . PRO B 1 209 ? 3.588 -28.719 11.094 1 60.19 209 PRO B CA 1
ATOM 7515 C C . PRO B 1 209 ? 3.357 -27.234 10.797 1 60.19 209 PRO B C 1
ATOM 7517 O O . PRO B 1 209 ? 4.016 -26.656 9.922 1 60.19 209 PRO B O 1
ATOM 7520 N N . GLY B 1 210 ? 2.34 -26.594 11.562 1 62.47 210 GLY B N 1
ATOM 7521 C CA . GLY B 1 210 ? 2.098 -25.188 11.273 1 62.47 210 GLY B CA 1
ATOM 7522 C C . GLY B 1 210 ? 2.088 -24.312 12.516 1 62.47 210 GLY B C 1
ATOM 7523 O O . GLY B 1 210 ? 2.047 -24.828 13.641 1 62.47 210 GLY B O 1
ATOM 7524 N N . PHE B 1 211 ? 2.346 -23.016 12.273 1 68.5 211 PHE B N 1
ATOM 7525 C CA . PHE B 1 211 ? 2.227 -22.047 13.367 1 68.5 211 PHE B CA 1
ATOM 7526 C C . PHE B 1 211 ? 0.764 -21.734 13.648 1 68.5 211 PHE B C 1
ATOM 7528 O O . PHE B 1 211 ? 0.062 -21.203 12.789 1 68.5 211 PHE B O 1
ATOM 7535 N N . THR B 1 212 ? 0.315 -22.359 14.672 1 75.38 212 THR B N 1
ATOM 7536 C CA . THR B 1 212 ? -1.059 -22.062 15.07 1 75.38 212 THR B CA 1
ATOM 7537 C C . THR B 1 212 ? -1.108 -21.531 16.5 1 75.38 212 THR B C 1
ATOM 7539 O O . THR B 1 212 ? -0.344 -21.969 17.359 1 75.38 212 THR B O 1
ATOM 7542 N N . LEU B 1 213 ? -1.886 -20.453 16.609 1 76.06 213 LEU B N 1
ATOM 7543 C CA . LEU B 1 213 ? -2.17 -19.906 17.938 1 76.06 213 LEU B CA 1
ATOM 7544 C C . LEU B 1 213 ? -3.43 -20.531 18.516 1 76.06 213 LEU B C 1
ATOM 7546 O O . LEU B 1 213 ? -4.523 -20.359 17.984 1 76.06 213 LEU B O 1
ATOM 7550 N N . GLU B 1 214 ? -3.205 -21.406 19.469 1 76.19 214 GLU B N 1
ATOM 7551 C CA . GLU B 1 214 ? -4.355 -22.094 20.047 1 76.19 214 GLU B CA 1
ATOM 7552 C C . GLU B 1 214 ? -4.762 -21.469 21.391 1 76.19 214 GLU B C 1
ATOM 7554 O O . GLU B 1 214 ? -3.908 -21.141 22.219 1 76.19 214 GLU B O 1
ATOM 7559 N N . MET B 1 215 ? -6.07 -21.125 21.406 1 78.62 215 MET B N 1
ATOM 7560 C CA . MET B 1 215 ? -6.641 -20.656 22.672 1 78.62 215 MET B CA 1
ATOM 7561 C C . MET B 1 215 ? -6.961 -21.828 23.594 1 78.62 215 MET B C 1
ATOM 7563 O O . MET B 1 215 ? -7.578 -22.812 23.172 1 78.62 215 MET B O 1
ATOM 7567 N N . LYS B 1 216 ? -6.355 -21.875 24.75 1 74.06 216 LYS B N 1
ATOM 7568 C CA . LYS B 1 216 ? -6.707 -22.906 25.719 1 74.06 216 LYS B CA 1
ATOM 7569 C C . LYS B 1 216 ? -8.117 -22.688 26.25 1 74.06 216 LYS B C 1
ATOM 7571 O O . LYS B 1 216 ? -8.359 -21.75 27 1 74.06 216 LYS B O 1
ATOM 7576 N N . LEU B 1 217 ? -8.977 -23.328 25.625 1 73.25 217 LEU B N 1
ATOM 7577 C CA . LEU B 1 217 ? -10.375 -23.156 26.016 1 73.25 217 LEU B CA 1
ATOM 7578 C C . LEU B 1 217 ? -10.727 -24.062 27.188 1 73.25 217 LEU B C 1
ATOM 7580 O O . LEU B 1 217 ? -11.883 -24.484 27.328 1 73.25 217 LEU B O 1
ATOM 7584 N N . THR B 1 218 ? -9.5 -24.516 27.906 1 68.44 218 THR B N 1
ATOM 7585 C CA . THR B 1 218 ? -9.742 -25.344 29.078 1 68.44 218 THR B CA 1
ATOM 7586 C C . THR B 1 218 ? -9.461 -24.562 30.359 1 68.44 218 THR B C 1
ATOM 7588 O O . THR B 1 218 ? -8.484 -23.812 30.422 1 68.44 218 THR B O 1
ATOM 7591 N N . GLY B 1 219 ? -10.641 -24.328 31.234 1 63.91 219 GLY B N 1
ATOM 7592 C CA . GLY B 1 219 ? -10.477 -23.672 32.531 1 63.91 219 GLY B CA 1
ATOM 7593 C C . GLY B 1 219 ? -11.492 -22.578 32.781 1 63.91 219 GLY B C 1
ATOM 7594 O O . GLY B 1 219 ? -12.391 -22.359 31.953 1 63.91 219 GLY B O 1
ATOM 7595 N N . PRO B 1 220 ? -11.383 -21.953 33.875 1 65.81 220 PRO B N 1
ATOM 7596 C CA . PRO B 1 220 ? -12.359 -20.938 34.281 1 65.81 220 PRO B CA 1
ATOM 7597 C C . PRO B 1 220 ? -12.328 -19.703 33.375 1 65.81 220 PRO B C 1
ATOM 7599 O O . PRO B 1 220 ? -13.352 -19.031 33.188 1 65.81 220 PRO B O 1
ATOM 7602 N N . LYS B 1 221 ? -11.281 -19.516 32.719 1 74.5 221 LYS B N 1
ATOM 7603 C CA . LYS B 1 221 ? -11.172 -18.328 31.859 1 74.5 221 LYS B CA 1
ATOM 7604 C C . LYS B 1 221 ? -11.836 -18.562 30.5 1 74.5 221 LYS B C 1
ATOM 7606 O O . LYS B 1 221 ? -12.234 -17.609 29.828 1 74.5 221 LYS B O 1
ATOM 7611 N N . ALA B 1 222 ? -11.906 -19.781 30.266 1 75.56 222 ALA B N 1
ATOM 7612 C CA . ALA B 1 222 ? -12.539 -20.141 29 1 75.56 222 ALA B CA 1
ATOM 7613 C C . ALA B 1 222 ? -14.016 -19.766 29 1 75.56 222 ALA B C 1
ATOM 7615 O O . ALA B 1 222 ? -14.578 -19.406 27.953 1 75.56 222 ALA B O 1
ATOM 7616 N N . ALA B 1 223 ? -14.578 -19.766 30.188 1 74.81 223 ALA B N 1
ATOM 7617 C CA . ALA B 1 223 ? -16 -19.438 30.312 1 74.81 223 ALA B CA 1
ATOM 7618 C C . ALA B 1 223 ? -16.234 -17.938 30.125 1 74.81 223 ALA B C 1
ATOM 7620 O O . ALA B 1 223 ? -17.359 -17.516 29.828 1 74.81 223 ALA B O 1
ATOM 7621 N N . GLN B 1 224 ? -15.18 -17.266 30.141 1 81.62 224 GLN B N 1
ATOM 7622 C CA . GLN B 1 224 ? -15.305 -15.82 30.062 1 81.62 224 GLN B CA 1
ATOM 7623 C C . GLN B 1 224 ? -15.305 -15.344 28.609 1 81.62 224 GLN B C 1
ATOM 7625 O O . GLN B 1 224 ? -15.688 -14.211 28.328 1 81.62 224 GLN B O 1
ATOM 7630 N N . LEU B 1 225 ? -14.977 -16.281 27.734 1 89.56 225 LEU B N 1
ATOM 7631 C CA . LEU B 1 225 ? -15.008 -15.898 26.328 1 89.56 225 LEU B CA 1
ATOM 7632 C C . LEU B 1 225 ? -16.438 -15.695 25.859 1 89.56 225 LEU B C 1
ATOM 7634 O O . LEU B 1 225 ? -17.297 -16.562 26.047 1 89.56 225 LEU B O 1
ATOM 7638 N N . LEU B 1 226 ? -16.688 -14.547 25.406 1 92.38 226 LEU B N 1
ATOM 7639 C CA . LEU B 1 226 ? -18.031 -14.242 24.938 1 92.38 226 LEU B CA 1
ATOM 7640 C C . LEU B 1 226 ? -18.172 -14.508 23.438 1 92.38 226 LEU B C 1
ATOM 7642 O O . LEU B 1 226 ? -17.453 -13.93 22.641 1 92.38 226 LEU B O 1
ATOM 7646 N N . THR B 1 227 ? -19 -15.398 23.094 1 93 227 THR B N 1
ATOM 7647 C CA . THR B 1 227 ? -19.297 -15.734 21.703 1 93 227 THR B CA 1
ATOM 7648 C C . THR B 1 227 ? -20.719 -15.336 21.344 1 93 227 THR B C 1
ATOM 7650 O O . THR B 1 227 ? -21.5 -14.953 22.219 1 93 227 THR B O 1
ATOM 7653 N N . VAL B 1 228 ? -21.047 -15.344 20.125 1 94.12 228 VAL B N 1
ATOM 7654 C CA . VAL B 1 228 ? -22.344 -14.906 19.641 1 94.12 228 VAL B CA 1
ATOM 7655 C C . VAL B 1 228 ? -23.438 -15.805 20.219 1 94.12 228 VAL B C 1
ATOM 7657 O O . VAL B 1 228 ? -24.5 -15.32 20.625 1 94.12 228 VAL B O 1
ATOM 7660 N N . ASP B 1 229 ? -23.234 -17.109 20.281 1 92.06 229 ASP B N 1
ATOM 7661 C CA . ASP B 1 229 ? -24.219 -18.031 20.828 1 92.06 229 ASP B CA 1
ATOM 7662 C C . ASP B 1 229 ? -24.516 -17.719 22.297 1 92.06 229 ASP B C 1
ATOM 7664 O O . ASP B 1 229 ? -25.688 -17.75 22.719 1 92.06 229 ASP B O 1
ATOM 7668 N N . LYS B 1 230 ? -23.516 -17.312 23.047 1 90.19 230 LYS B N 1
ATOM 7669 C CA . LYS B 1 230 ? -23.688 -16.984 24.453 1 90.19 230 LYS B CA 1
ATOM 7670 C C . LYS B 1 230 ? -24.5 -15.695 24.609 1 90.19 230 LYS B C 1
ATOM 7672 O O . LYS B 1 230 ? -25.234 -15.531 25.578 1 90.19 230 LYS B O 1
ATOM 7677 N N . VAL B 1 231 ? -24.328 -14.734 23.688 1 92.44 231 VAL B N 1
ATOM 7678 C CA . VAL B 1 231 ? -25.094 -13.5 23.734 1 92.44 231 VAL B CA 1
ATOM 7679 C C . VAL B 1 231 ? -26.578 -13.812 23.562 1 92.44 231 VAL B C 1
ATOM 7681 O O . VAL B 1 231 ? -27.422 -13.273 24.297 1 92.44 231 VAL B O 1
ATOM 7684 N N . TRP B 1 232 ? -26.859 -14.672 22.656 1 93.06 232 TRP B N 1
ATOM 7685 C CA . TRP B 1 232 ? -28.25 -15.008 22.391 1 93.06 232 TRP B CA 1
ATOM 7686 C C . TRP B 1 232 ? -28.812 -15.953 23.438 1 93.06 232 TRP B C 1
ATOM 7688 O O . TRP B 1 232 ? -30.031 -16.047 23.625 1 93.06 232 TRP B O 1
ATOM 7698 N N . GLU B 1 233 ? -27.922 -16.688 24.078 1 88.69 233 GLU B N 1
ATOM 7699 C CA . GLU B 1 233 ? -28.359 -17.531 25.172 1 88.69 233 GLU B CA 1
ATOM 7700 C C . GLU B 1 233 ? -28.969 -16.688 26.297 1 88.69 233 GLU B C 1
ATOM 7702 O O . GLU B 1 233 ? -29.891 -17.141 26.984 1 88.69 233 GLU B O 1
ATOM 7707 N N . GLN B 1 234 ? -28.469 -15.492 26.438 1 83.69 234 GLN B N 1
ATOM 7708 C CA . GLN B 1 234 ? -28.984 -14.586 27.453 1 83.69 234 GLN B CA 1
ATOM 7709 C C . GLN B 1 234 ? -30.406 -14.164 27.141 1 83.69 234 GLN B C 1
ATOM 7711 O O . GLN B 1 234 ? -31.156 -13.734 28.031 1 83.69 234 GLN B O 1
ATOM 7716 N N . ALA B 1 235 ? -30.75 -14.148 25.906 1 78.75 235 ALA B N 1
ATOM 7717 C CA . ALA B 1 235 ? -32.094 -13.742 25.453 1 78.75 235 ALA B CA 1
ATOM 7718 C C . ALA B 1 235 ? -33.156 -14.695 25.969 1 78.75 235 ALA B C 1
ATOM 7720 O O . ALA B 1 235 ? -34.344 -14.344 26.031 1 78.75 235 ALA B O 1
ATOM 7721 N N . GLN B 1 236 ? -32.688 -15.914 26.297 1 79 236 GLN B N 1
ATOM 7722 C CA . GLN B 1 236 ? -33.656 -16.938 26.75 1 79 236 GLN B CA 1
ATOM 7723 C C . GLN B 1 236 ? -34.125 -16.656 28.172 1 79 236 GLN B C 1
ATOM 7725 O O . GLN B 1 236 ? -35.156 -17.156 28.594 1 79 236 GLN B O 1
ATOM 7730 N N . ASP B 1 237 ? -33.312 -15.805 28.766 1 78.69 237 ASP B N 1
ATOM 7731 C CA . ASP B 1 237 ? -33.719 -15.391 30.094 1 78.69 237 ASP B CA 1
ATOM 7732 C C . ASP B 1 237 ? -34.844 -14.359 30.031 1 78.69 237 ASP B C 1
ATOM 7734 O O . ASP B 1 237 ? -34.594 -13.188 29.734 1 78.69 237 ASP B O 1
ATOM 7738 N N . LYS B 1 238 ? -36.031 -14.758 30.312 1 78.25 238 LYS B N 1
ATOM 7739 C CA . LYS B 1 238 ? -37.219 -13.922 30.203 1 78.25 238 LYS B CA 1
ATOM 7740 C C . LYS B 1 238 ? -37.156 -12.719 31.141 1 78.25 238 LYS B C 1
ATOM 7742 O O . LYS B 1 238 ? -37.812 -11.695 30.906 1 78.25 238 LYS B O 1
ATOM 7747 N N . ASP B 1 239 ? -36.281 -12.859 32.156 1 75.81 239 ASP B N 1
ATOM 7748 C CA . ASP B 1 239 ? -36.219 -11.797 33.156 1 75.81 239 ASP B CA 1
ATOM 7749 C C . ASP B 1 239 ? -35.188 -10.742 32.781 1 75.81 239 ASP B C 1
ATOM 7751 O O . ASP B 1 239 ? -35.031 -9.727 33.469 1 75.81 239 ASP B O 1
ATOM 7755 N N . ASP B 1 240 ? -34.562 -11.008 31.641 1 84.38 240 ASP B N 1
ATOM 7756 C CA . ASP B 1 240 ? -33.562 -10.031 31.234 1 84.38 240 ASP B CA 1
ATOM 7757 C C . ASP B 1 240 ? -34.219 -8.773 30.656 1 84.38 240 ASP B C 1
ATOM 7759 O O . ASP B 1 240 ? -35 -8.852 29.719 1 84.38 240 ASP B O 1
ATOM 7763 N N . ARG B 1 241 ? -33.938 -7.746 31.172 1 83.88 241 ARG B N 1
ATOM 7764 C CA . ARG B 1 241 ? -34.625 -6.488 30.859 1 83.88 241 ARG B CA 1
ATOM 7765 C C . ARG B 1 241 ? -34 -5.859 29.594 1 83.88 241 ARG B C 1
ATOM 7767 O O . ARG B 1 241 ? -34.594 -4.934 29.031 1 83.88 241 ARG B O 1
ATOM 7774 N N . LEU B 1 242 ? -32.875 -6.316 29.109 1 89.38 242 LEU B N 1
ATOM 7775 C CA . LEU B 1 242 ? -32.219 -5.645 27.984 1 89.38 242 LEU B CA 1
ATOM 7776 C C . LEU B 1 242 ? -32.188 -6.551 26.766 1 89.38 242 LEU B C 1
ATOM 7778 O O . LEU B 1 242 ? -32.531 -6.117 25.656 1 89.38 242 LEU B O 1
ATOM 7782 N N . LEU B 1 243 ? -31.891 -7.859 26.953 1 90.94 243 LEU B N 1
ATOM 7783 C CA . LEU B 1 243 ? -31.594 -8.719 25.812 1 90.94 243 LEU B CA 1
ATOM 7784 C C . LEU B 1 243 ? -32.688 -9.758 25.609 1 90.94 243 LEU B C 1
ATOM 7786 O O . LEU B 1 243 ? -32.625 -10.562 24.672 1 90.94 243 LEU B O 1
ATOM 7790 N N . SER B 1 244 ? -33.688 -9.711 26.422 1 89.19 244 SER B N 1
ATOM 7791 C CA . SER B 1 244 ? -34.781 -10.68 26.297 1 89.19 244 SER B CA 1
ATOM 7792 C C . SER B 1 244 ? -35.531 -10.477 24.984 1 89.19 244 SER B C 1
ATOM 7794 O O . SER B 1 244 ? -35.406 -9.43 24.359 1 89.19 244 SER B O 1
ATOM 7796 N N . ARG B 1 245 ? -36.281 -11.461 24.609 1 85.31 245 ARG B N 1
ATOM 7797 C CA . ARG B 1 245 ? -37.031 -11.414 23.375 1 85.31 245 ARG B CA 1
ATOM 7798 C C . ARG B 1 245 ? -38.094 -10.297 23.406 1 85.31 245 ARG B C 1
ATOM 7800 O O . ARG B 1 245 ? -38.406 -9.711 22.375 1 85.31 245 ARG B O 1
ATOM 7807 N N . THR B 1 246 ? -38.469 -9.961 24.516 1 83.81 246 THR B N 1
ATOM 7808 C CA . THR B 1 246 ? -39.5 -8.93 24.672 1 83.81 246 THR B CA 1
ATOM 7809 C C . THR B 1 246 ? -38.875 -7.539 24.688 1 83.81 246 THR B C 1
ATOM 7811 O O . THR B 1 246 ? -39.406 -6.594 24.125 1 83.81 246 THR B O 1
ATOM 7814 N N . ALA B 1 247 ? -37.719 -7.457 25.312 1 85.25 247 ALA B N 1
ATOM 7815 C CA . ALA B 1 247 ? -37.062 -6.164 25.453 1 85.25 247 ALA B CA 1
ATOM 7816 C C . ALA B 1 247 ? -36.312 -5.781 24.172 1 85.25 247 ALA B C 1
ATOM 7818 O O . ALA B 1 247 ? -36.188 -4.598 23.844 1 85.25 247 ALA B O 1
ATOM 7819 N N . ASP B 1 248 ? -35.844 -6.73 23.438 1 88.44 248 ASP B N 1
ATOM 7820 C CA . ASP B 1 248 ? -35.094 -6.531 22.188 1 88.44 248 ASP B CA 1
ATOM 7821 C C . ASP B 1 248 ? -35.781 -7.25 21.031 1 88.44 248 ASP B C 1
ATOM 7823 O O . ASP B 1 248 ? -35.219 -8.164 20.438 1 88.44 248 ASP B O 1
ATOM 7827 N N . ARG B 1 249 ? -37.031 -6.816 20.719 1 77.81 249 ARG B N 1
ATOM 7828 C CA . ARG B 1 249 ? -37.875 -7.496 19.766 1 77.81 249 ARG B CA 1
ATOM 7829 C C . ARG B 1 249 ? -37.25 -7.566 18.375 1 77.81 249 ARG B C 1
ATOM 7831 O O . ARG B 1 249 ? -37.312 -8.594 17.703 1 77.81 249 ARG B O 1
ATOM 7838 N N . ASP B 1 250 ? -36.5 -6.527 17.984 1 82.69 250 ASP B N 1
ATOM 7839 C CA . ASP B 1 250 ? -35.906 -6.488 16.641 1 82.69 250 ASP B CA 1
ATOM 7840 C C . ASP B 1 250 ? -34.438 -6.859 16.688 1 82.69 250 ASP B C 1
ATOM 7842 O O . ASP B 1 250 ? -33.719 -6.723 15.688 1 82.69 250 ASP B O 1
ATOM 7846 N N . ASN B 1 251 ? -33.938 -7.41 17.875 1 88.69 251 ASN B N 1
ATOM 7847 C CA . ASN B 1 251 ? -32.562 -7.836 18.062 1 88.69 251 ASN B CA 1
ATOM 7848 C C . ASN B 1 251 ? -31.578 -6.691 17.797 1 88.69 251 ASN B C 1
ATOM 7850 O O . ASN B 1 251 ? -30.484 -6.914 17.281 1 88.69 251 ASN B O 1
ATOM 7854 N N . MET B 1 252 ? -32 -5.539 18.094 1 89.62 252 MET B N 1
ATOM 7855 C CA . MET B 1 252 ? -31.203 -4.363 17.797 1 89.62 252 MET B CA 1
ATOM 7856 C C . MET B 1 252 ? -29.922 -4.352 18.625 1 89.62 252 MET B C 1
ATOM 7858 O O . MET B 1 252 ? -28.844 -4.016 18.141 1 89.62 252 MET B O 1
ATOM 7862 N N . PHE B 1 253 ? -30.078 -4.766 19.844 1 92.44 253 PHE B N 1
ATOM 7863 C CA . PHE B 1 253 ? -28.922 -4.762 20.75 1 92.44 253 PHE B CA 1
ATOM 7864 C C . PHE B 1 253 ? -27.984 -5.922 20.438 1 92.44 253 PHE B C 1
ATOM 7866 O O . PHE B 1 253 ? -26.766 -5.734 20.328 1 92.44 253 PHE B O 1
ATOM 7873 N N . LYS B 1 254 ? -28.562 -7.016 20.234 1 94.19 254 LYS B N 1
ATOM 7874 C CA . LYS B 1 254 ? -27.766 -8.219 19.984 1 94.19 254 LYS B CA 1
ATOM 7875 C C . LYS B 1 254 ? -27.094 -8.156 18.625 1 94.19 254 LYS B C 1
ATOM 7877 O O . LYS B 1 254 ? -25.984 -8.688 18.453 1 94.19 254 LYS B O 1
ATOM 7882 N N . ASP B 1 255 ? -27.688 -7.473 17.656 1 93.94 255 ASP B N 1
ATOM 7883 C CA . ASP B 1 255 ? -27.141 -7.375 16.297 1 93.94 255 ASP B CA 1
ATOM 7884 C C . ASP B 1 255 ? -25.828 -6.598 16.297 1 93.94 255 ASP B C 1
ATOM 7886 O O . ASP B 1 255 ? -24.969 -6.824 15.438 1 93.94 255 ASP B O 1
ATOM 7890 N N . VAL B 1 256 ? -25.703 -5.746 17.203 1 94.5 256 VAL B N 1
ATOM 7891 C CA . VAL B 1 256 ? -24.453 -5 17.281 1 94.5 256 VAL B CA 1
ATOM 7892 C C . VAL B 1 256 ? -23.297 -5.941 17.625 1 94.5 256 VAL B C 1
ATOM 7894 O O . VAL B 1 256 ? -22.203 -5.816 17.078 1 94.5 256 VAL B O 1
ATOM 7897 N N . CYS B 1 257 ? -23.562 -6.895 18.484 1 95.5 257 CYS B N 1
ATOM 7898 C CA . CYS B 1 257 ? -22.562 -7.891 18.828 1 95.5 257 CYS B CA 1
ATOM 7899 C C . CYS B 1 257 ? -22.297 -8.836 17.672 1 95.5 257 CYS B C 1
ATOM 7901 O O . CYS B 1 257 ? -21.141 -9.219 17.422 1 95.5 257 CYS B O 1
ATOM 7903 N N . LEU B 1 258 ? -23.375 -9.141 16.984 1 96.31 258 LEU B N 1
ATOM 7904 C CA . LEU B 1 258 ? -23.219 -9.977 15.805 1 96.31 258 LEU B CA 1
ATOM 7905 C C . LEU B 1 258 ? -22.375 -9.258 14.75 1 96.31 258 LEU B C 1
ATOM 7907 O O . LEU B 1 258 ? -21.438 -9.844 14.188 1 96.31 258 LEU B O 1
ATOM 7911 N N . SER B 1 259 ? -22.656 -7.984 14.531 1 96.44 259 SER B N 1
ATOM 7912 C CA . SER B 1 259 ? -21.891 -7.199 13.57 1 96.44 259 SER B CA 1
ATOM 7913 C C . SER B 1 259 ? -20.422 -7.137 13.953 1 96.44 259 SER B C 1
ATOM 7915 O O . SER B 1 259 ? -19.547 -7.195 13.094 1 96.44 259 SER B O 1
ATOM 7917 N N . PHE B 1 260 ? -20.172 -7.051 15.172 1 96.62 260 PHE B N 1
ATOM 7918 C CA . PHE B 1 260 ? -18.797 -6.973 15.656 1 96.62 260 PHE B CA 1
ATOM 7919 C C . PHE B 1 260 ? -18.062 -8.297 15.438 1 96.62 260 PHE B C 1
ATOM 7921 O O . PHE B 1 260 ? -16.891 -8.312 15.078 1 96.62 260 PHE B O 1
ATOM 7928 N N . ALA B 1 261 ? -18.75 -9.352 15.734 1 96.31 261 ALA B N 1
ATOM 7929 C CA . ALA B 1 261 ? -18.172 -10.672 15.477 1 96.31 261 ALA B CA 1
ATOM 7930 C C . ALA B 1 261 ? -17.875 -10.875 13.992 1 96.31 261 ALA B C 1
ATOM 7932 O O . ALA B 1 261 ? -16.828 -11.391 13.625 1 96.31 261 ALA B O 1
ATOM 7933 N N . LEU B 1 262 ? -18.797 -10.43 13.172 1 96.69 262 LEU B N 1
ATOM 7934 C CA . LEU B 1 262 ? -18.641 -10.555 11.727 1 96.69 262 LEU B CA 1
ATOM 7935 C C . LEU B 1 262 ? -17.5 -9.68 11.227 1 96.69 262 LEU B C 1
ATOM 7937 O O . LEU B 1 262 ? -16.766 -10.07 10.328 1 96.69 262 LEU B O 1
ATOM 7941 N N . TYR B 1 263 ? -17.391 -8.539 11.836 1 95.31 263 TYR B N 1
ATOM 7942 C CA . TYR B 1 263 ? -16.266 -7.66 11.531 1 95.31 263 TYR B CA 1
ATOM 7943 C C . TYR B 1 263 ? -14.938 -8.359 11.789 1 95.31 263 TYR B C 1
ATOM 7945 O O . TYR B 1 263 ? -14.031 -8.297 10.961 1 95.31 263 TYR B O 1
ATOM 7953 N N . LYS B 1 264 ? -14.789 -9.07 12.852 1 92.88 264 LYS B N 1
ATOM 7954 C CA . LYS B 1 264 ? -13.562 -9.789 13.195 1 92.88 264 LYS B CA 1
ATOM 7955 C C . LYS B 1 264 ? -13.281 -10.906 12.195 1 92.88 264 LYS B C 1
ATOM 7957 O O . LYS B 1 264 ? -12.125 -11.164 11.859 1 92.88 264 LYS B O 1
ATOM 7962 N N . LEU B 1 265 ? -14.328 -11.477 11.75 1 93.12 265 LEU B N 1
ATOM 7963 C CA . LEU B 1 265 ? -14.172 -12.547 10.766 1 93.12 265 LEU B CA 1
ATOM 7964 C C . LEU B 1 265 ? -13.758 -11.977 9.414 1 93.12 265 LEU B C 1
ATOM 7966 O O . LEU B 1 265 ? -12.922 -12.562 8.719 1 93.12 265 LEU B O 1
ATOM 7970 N N . GLN B 1 266 ? -14.273 -10.828 9.094 1 92.5 266 GLN B N 1
ATOM 7971 C CA . GLN B 1 266 ? -14.047 -10.242 7.781 1 92.5 266 GLN B CA 1
ATOM 7972 C C . GLN B 1 266 ? -12.625 -9.68 7.668 1 92.5 266 GLN B C 1
ATOM 7974 O O . GLN B 1 266 ? -12.047 -9.664 6.582 1 92.5 266 GLN B O 1
ATOM 7979 N N . ARG B 1 267 ? -12.07 -9.266 8.727 1 88.38 267 ARG B N 1
ATOM 7980 C CA . ARG B 1 267 ? -10.742 -8.664 8.742 1 88.38 267 ARG B CA 1
ATOM 7981 C C . ARG B 1 267 ? -9.695 -9.641 8.211 1 88.38 267 ARG B C 1
ATOM 7983 O O . ARG B 1 267 ? -8.664 -9.227 7.676 1 88.38 267 ARG B O 1
ATOM 7990 N N . ARG B 1 268 ? -9.93 -10.875 8.25 1 85.5 268 ARG B N 1
ATOM 7991 C CA . ARG B 1 268 ? -8.992 -11.914 7.828 1 85.5 268 ARG B CA 1
ATOM 7992 C C . ARG B 1 268 ? -8.742 -11.844 6.324 1 85.5 268 ARG B C 1
ATOM 7994 O O . ARG B 1 268 ? -7.637 -12.125 5.859 1 85.5 268 ARG B O 1
ATOM 8001 N N . ARG B 1 269 ? -9.766 -11.344 5.672 1 83.88 269 ARG B N 1
ATOM 8002 C CA . ARG B 1 269 ? -9.672 -11.281 4.219 1 83.88 269 ARG B CA 1
ATOM 8003 C C . ARG B 1 269 ? -8.656 -10.227 3.781 1 83.88 269 ARG B C 1
ATOM 8005 O O . ARG B 1 269 ? -8.039 -10.352 2.719 1 83.88 269 ARG B O 1
ATOM 8012 N N . PHE B 1 270 ? -8.461 -9.273 4.66 1 79.25 270 PHE B N 1
ATOM 8013 C CA . PHE B 1 270 ? -7.523 -8.203 4.316 1 79.25 270 PHE B CA 1
ATOM 8014 C C . PHE B 1 270 ? -6.086 -8.641 4.566 1 79.25 270 PHE B C 1
ATOM 8016 O O . PHE B 1 270 ? -5.148 -8.031 4.055 1 79.25 270 PHE B O 1
ATOM 8023 N N . TYR B 1 271 ? -5.906 -9.773 5.324 1 73.75 271 TYR B N 1
ATOM 8024 C CA . TYR B 1 271 ? -4.566 -10.25 5.645 1 73.75 271 TYR B CA 1
ATOM 8025 C C . TYR B 1 271 ? -4.289 -11.594 4.969 1 73.75 271 TYR B C 1
ATOM 8027 O O . TYR B 1 271 ? -3.291 -12.25 5.266 1 73.75 271 TYR B O 1
ATOM 8035 N N . ASN B 1 272 ? -5.172 -12.023 4.125 1 73.56 272 ASN B N 1
ATOM 8036 C CA . ASN B 1 272 ? -5.062 -13.234 3.316 1 73.56 272 ASN B CA 1
ATOM 8037 C C . ASN B 1 272 ? -5.016 -14.484 4.184 1 73.56 272 ASN B C 1
ATOM 8039 O O . ASN B 1 272 ? -4.262 -15.414 3.9 1 73.56 272 ASN B O 1
ATOM 8043 N N . PHE B 1 273 ? -5.711 -14.43 5.23 1 78.19 273 PHE B N 1
ATOM 8044 C CA . PHE B 1 273 ? -5.875 -15.633 6.039 1 78.19 273 PHE B CA 1
ATOM 8045 C C . PHE B 1 273 ? -7.031 -16.484 5.52 1 78.19 273 PHE B C 1
ATOM 8047 O O . PHE B 1 273 ? -8.008 -15.945 4.988 1 78.19 273 PHE B O 1
ATOM 8054 N N . PRO B 1 274 ? -6.875 -17.688 5.652 1 77.75 274 PRO B N 1
ATOM 8055 C CA . PRO B 1 274 ? -7.934 -18.547 5.133 1 77.75 274 PRO B CA 1
ATOM 8056 C C . PRO B 1 274 ? -9.258 -18.375 5.875 1 77.75 274 PRO B C 1
ATOM 8058 O O . PRO B 1 274 ? -9.266 -18.094 7.074 1 77.75 274 PRO B O 1
ATOM 8061 N N . VAL B 1 275 ? -10.305 -18.453 5.129 1 84.88 275 VAL B N 1
ATOM 8062 C CA . VAL B 1 275 ? -11.656 -18.438 5.68 1 84.88 275 VAL B CA 1
ATOM 8063 C C . VAL B 1 275 ? -12.211 -19.859 5.742 1 84.88 275 VAL B C 1
ATOM 8065 O O . VAL B 1 275 ? -12.906 -20.297 4.824 1 84.88 275 VAL B O 1
ATOM 8068 N N . ALA B 1 276 ? -11.969 -20.5 6.789 1 79.62 276 ALA B N 1
ATOM 8069 C CA . ALA B 1 276 ? -12.266 -21.922 6.93 1 79.62 276 ALA B CA 1
ATOM 8070 C C . ALA B 1 276 ? -13.773 -22.156 6.957 1 79.62 276 ALA B C 1
ATOM 8072 O O . ALA B 1 276 ? -14.242 -23.219 6.512 1 79.62 276 ALA B O 1
ATOM 8073 N N . GLU B 1 277 ? -14.555 -21.203 7.395 1 84.69 277 GLU B N 1
ATOM 8074 C CA . GLU B 1 277 ? -15.992 -21.391 7.562 1 84.69 277 GLU B CA 1
ATOM 8075 C C . GLU B 1 277 ? -16.734 -21.188 6.242 1 84.69 277 GLU B C 1
ATOM 8077 O O . GLU B 1 277 ? -17.938 -21.453 6.148 1 84.69 277 GLU B O 1
ATOM 8082 N N . ALA B 1 278 ? -16.062 -20.781 5.199 1 82.5 278 ALA B N 1
ATOM 8083 C CA . ALA B 1 278 ? -16.688 -20.422 3.936 1 82.5 278 ALA B CA 1
ATOM 8084 C C . ALA B 1 278 ? -17.375 -21.641 3.299 1 82.5 278 ALA B C 1
ATOM 8086 O O . ALA B 1 278 ? -18.391 -21.5 2.627 1 82.5 278 ALA B O 1
ATOM 8087 N N . ALA B 1 279 ? -16.859 -22.812 3.617 1 78.25 279 ALA B N 1
ATOM 8088 C CA . ALA B 1 279 ? -17.391 -24 2.969 1 78.25 279 ALA B CA 1
ATOM 8089 C C . ALA B 1 279 ? -18.453 -24.672 3.834 1 78.25 279 ALA B C 1
ATOM 8091 O O . ALA B 1 279 ? -19.109 -25.625 3.395 1 78.25 279 ALA B O 1
ATOM 8092 N N . HIS B 1 280 ? -18.766 -24.109 4.965 1 83.31 280 HIS B N 1
ATOM 8093 C CA . HIS B 1 280 ? -19.703 -24.766 5.883 1 83.31 280 HIS B CA 1
ATOM 8094 C C . HIS B 1 280 ? -21.141 -24.328 5.625 1 83.31 280 HIS B C 1
ATOM 8096 O O . HIS B 1 280 ? -21.406 -23.125 5.48 1 83.31 280 HIS B O 1
ATOM 8102 N N . PRO B 1 281 ? -22.078 -25.203 5.641 1 85.56 281 PRO B N 1
ATOM 8103 C CA . PRO B 1 281 ? -23.469 -24.859 5.379 1 85.56 281 PRO B CA 1
ATOM 8104 C C . PRO B 1 281 ? -24.078 -23.984 6.461 1 85.56 281 PRO B C 1
ATOM 8106 O O . PRO B 1 281 ? -24.984 -23.188 6.184 1 85.56 281 PRO B O 1
ATOM 8109 N N . ALA B 1 282 ? -23.562 -24.125 7.641 1 87.56 282 ALA B N 1
ATOM 8110 C CA . ALA B 1 282 ? -24.094 -23.312 8.734 1 87.56 282 ALA B CA 1
ATOM 8111 C C . ALA B 1 282 ? -23.906 -21.828 8.461 1 87.56 282 ALA B C 1
ATOM 8113 O O . ALA B 1 282 ? -24.766 -21.016 8.82 1 87.56 282 ALA B O 1
ATOM 8114 N N . THR B 1 283 ? -22.859 -21.562 7.848 1 89.69 283 THR B N 1
ATOM 8115 C CA . THR B 1 283 ? -22.578 -20.156 7.547 1 89.69 283 THR B CA 1
ATOM 8116 C C . THR B 1 283 ? -23.531 -19.625 6.492 1 89.69 283 THR B C 1
ATOM 8118 O O . THR B 1 283 ? -24 -18.484 6.586 1 89.69 283 THR B O 1
ATOM 8121 N N . ARG B 1 284 ? -23.891 -20.375 5.559 1 91.5 284 ARG B N 1
ATOM 8122 C CA . ARG B 1 284 ? -24.859 -20 4.531 1 91.5 284 ARG B CA 1
ATOM 8123 C C . ARG B 1 284 ? -26.25 -19.797 5.137 1 91.5 284 ARG B C 1
ATOM 8125 O O . ARG B 1 284 ? -26.953 -18.844 4.805 1 91.5 284 ARG B O 1
ATOM 8132 N N . ARG B 1 285 ? -26.578 -20.641 6.047 1 91.94 285 ARG B N 1
ATOM 8133 C CA . ARG B 1 285 ? -27.875 -20.531 6.711 1 91.94 285 ARG B CA 1
ATOM 8134 C C . ARG B 1 285 ? -27.953 -19.281 7.57 1 91.94 285 ARG B C 1
ATOM 8136 O O . ARG B 1 285 ? -29.016 -18.656 7.672 1 91.94 285 ARG B O 1
ATOM 8143 N N . LEU B 1 286 ? -26.859 -18.969 8.148 1 93.62 286 LEU B N 1
ATOM 8144 C CA . LEU B 1 286 ? -26.828 -17.766 8.969 1 93.62 286 LEU B CA 1
ATOM 8145 C C . LEU B 1 286 ? -27.172 -16.531 8.133 1 93.62 286 LEU B C 1
ATOM 8147 O O . LEU B 1 286 ? -28 -15.711 8.539 1 93.62 286 LEU B O 1
ATOM 8151 N N . VAL B 1 287 ? -26.594 -16.453 6.949 1 95.38 287 VAL B N 1
ATOM 8152 C CA . VAL B 1 287 ? -26.781 -15.281 6.113 1 95.38 287 VAL B CA 1
ATOM 8153 C C . VAL B 1 287 ? -28.188 -15.312 5.492 1 95.38 287 VAL B C 1
ATOM 8155 O O . VAL B 1 287 ? -28.906 -14.312 5.504 1 95.38 287 VAL B O 1
ATOM 8158 N N . SER B 1 288 ? -28.656 -16.422 5.055 1 94.38 288 SER B N 1
ATOM 8159 C CA . SER B 1 288 ? -29.922 -16.531 4.348 1 94.38 288 SER B CA 1
ATOM 8160 C C . SER B 1 288 ? -31.109 -16.391 5.305 1 94.38 288 SER B C 1
ATOM 8162 O O . SER B 1 288 ? -32.031 -15.648 5.039 1 94.38 288 SER B O 1
ATOM 8164 N N . ASP B 1 289 ? -30.969 -17 6.477 1 92.25 289 ASP B N 1
ATOM 8165 C CA . ASP B 1 289 ? -32.156 -17.125 7.332 1 92.25 289 ASP B CA 1
ATOM 8166 C C . ASP B 1 289 ? -32.125 -16.078 8.445 1 92.25 289 ASP B C 1
ATOM 8168 O O . ASP B 1 289 ? -33.188 -15.656 8.906 1 92.25 289 ASP B O 1
ATOM 8172 N N . ALA B 1 290 ? -30.984 -15.727 8.859 1 92.62 290 ALA B N 1
ATOM 8173 C CA . ALA B 1 290 ? -30.938 -14.82 10.008 1 92.62 290 ALA B CA 1
ATOM 8174 C C . ALA B 1 290 ? -30.688 -13.383 9.555 1 92.62 290 ALA B C 1
ATOM 8176 O O . ALA B 1 290 ? -31.344 -12.453 10.016 1 92.62 290 ALA B O 1
ATOM 8177 N N . ILE B 1 291 ? -29.797 -13.227 8.633 1 94.56 291 ILE B N 1
ATOM 8178 C CA . ILE B 1 291 ? -29.391 -11.867 8.258 1 94.56 291 ILE B CA 1
ATOM 8179 C C . ILE B 1 291 ? -30.328 -11.344 7.164 1 94.56 291 ILE B C 1
ATOM 8181 O O . ILE B 1 291 ? -30.875 -10.25 7.281 1 94.56 291 ILE B O 1
ATOM 8185 N N . LEU B 1 292 ? -30.547 -12.195 6.156 1 94.88 292 LEU B N 1
ATOM 8186 C CA . LEU B 1 292 ? -31.406 -11.781 5.051 1 94.88 292 LEU B CA 1
ATOM 8187 C C . LEU B 1 292 ? -32.875 -12.109 5.34 1 94.88 292 LEU B C 1
ATOM 8189 O O . LEU B 1 292 ? -33.531 -12.742 4.523 1 94.88 292 LEU B O 1
ATOM 8193 N N . GLU B 1 293 ? -33.281 -11.641 6.449 1 88.5 293 GLU B N 1
ATOM 8194 C CA . GLU B 1 293 ? -34.688 -11.859 6.828 1 88.5 293 GLU B CA 1
ATOM 8195 C C . GLU B 1 293 ? -35.594 -10.82 6.191 1 88.5 293 GLU B C 1
ATOM 8197 O O . GLU B 1 293 ? -35.344 -9.617 6.285 1 88.5 293 GLU B O 1
ATOM 8202 N N . GLU B 1 294 ? -36.531 -11.305 5.461 1 86.38 294 GLU B N 1
ATOM 8203 C CA . GLU B 1 294 ? -37.5 -10.391 4.855 1 86.38 294 GLU B CA 1
ATOM 8204 C C . GLU B 1 294 ? -38.469 -9.859 5.895 1 86.38 294 GLU B C 1
ATOM 8206 O O . GLU B 1 294 ? -39.156 -10.633 6.566 1 86.38 294 GLU B O 1
ATOM 8211 N N . GLY B 1 295 ? -38.375 -8.555 6.137 1 78.5 295 GLY B N 1
ATOM 8212 C CA . GLY B 1 295 ? -39.312 -7.945 7.082 1 78.5 295 GLY B CA 1
ATOM 8213 C C . GLY B 1 295 ? -40.75 -7.945 6.598 1 78.5 295 GLY B C 1
ATOM 8214 O O . GLY B 1 295 ? -41.031 -8.367 5.477 1 78.5 295 GLY B O 1
ATOM 8215 N N . ALA B 1 296 ? -41.656 -7.559 7.469 1 75.12 296 ALA B N 1
ATOM 8216 C CA . ALA B 1 296 ? -43.094 -7.52 7.18 1 75.12 296 ALA B CA 1
ATOM 8217 C C . ALA B 1 296 ? -43.375 -6.641 5.965 1 75.12 296 ALA B C 1
ATOM 8219 O O . ALA B 1 296 ? -44.281 -6.926 5.188 1 75.12 296 ALA B O 1
ATOM 8220 N N . ASP B 1 297 ? -42.5 -5.672 5.719 1 74.06 297 ASP B N 1
ATOM 8221 C CA . ASP B 1 297 ? -42.719 -4.738 4.617 1 74.06 297 ASP B CA 1
ATOM 8222 C C . ASP B 1 297 ? -41.906 -5.141 3.389 1 74.06 297 ASP B C 1
ATOM 8224 O O . ASP B 1 297 ? -41.812 -4.375 2.428 1 74.06 297 ASP B O 1
ATOM 8228 N N . GLY B 1 298 ? -41.375 -6.309 3.402 1 75.06 298 GLY B N 1
ATOM 8229 C CA . GLY B 1 298 ? -40.594 -6.773 2.266 1 75.06 298 GLY B CA 1
ATOM 8230 C C . GLY B 1 298 ? -39.219 -6.141 2.186 1 75.06 298 GLY B C 1
ATOM 8231 O O . GLY B 1 298 ? -38.531 -6.258 1.167 1 75.06 298 GLY B O 1
ATOM 8232 N N . THR B 1 299 ? -39 -5.445 3.303 1 83 299 THR B N 1
ATOM 8233 C CA . THR B 1 299 ? -37.719 -4.758 3.266 1 83 299 THR B CA 1
ATOM 8234 C C . THR B 1 299 ? -36.656 -5.562 4.008 1 83 299 THR B C 1
ATOM 8236 O O . THR B 1 299 ? -36.969 -6.379 4.875 1 83 299 THR B O 1
ATOM 8239 N N . TYR B 1 300 ? -35.5 -5.574 3.586 1 89.25 300 TYR B N 1
ATOM 8240 C CA . TYR B 1 300 ? -34.375 -6.262 4.211 1 89.25 300 TYR B CA 1
ATOM 8241 C C . TYR B 1 300 ? -33.594 -5.316 5.109 1 89.25 300 TYR B C 1
ATOM 8243 O O . TYR B 1 300 ? -32.344 -5.211 4.996 1 89.25 300 TYR B O 1
ATOM 8251 N N . GLU B 1 301 ? -34.312 -4.762 6.043 1 88.75 301 GLU B N 1
ATOM 8252 C CA . GLU B 1 301 ? -33.719 -3.732 6.895 1 88.75 301 GLU B CA 1
ATOM 8253 C C . GLU B 1 301 ? -32.688 -4.328 7.852 1 88.75 301 GLU B C 1
ATOM 8255 O O . GLU B 1 301 ? -31.688 -3.689 8.164 1 88.75 301 GLU B O 1
ATOM 8260 N N . ARG B 1 302 ? -32.938 -5.477 8.344 1 91.81 302 ARG B N 1
ATOM 8261 C CA . ARG B 1 302 ? -32 -6.094 9.281 1 91.81 302 ARG B CA 1
ATOM 8262 C C . ARG B 1 302 ? -30.641 -6.34 8.633 1 91.81 302 ARG B C 1
ATOM 8264 O O . ARG B 1 302 ? -29.609 -6.078 9.242 1 91.81 302 ARG B O 1
ATOM 8271 N N . ALA B 1 303 ? -30.703 -6.82 7.379 1 93.25 303 ALA B N 1
ATOM 8272 C CA . ALA B 1 303 ? -29.453 -7.059 6.656 1 93.25 303 ALA B CA 1
ATOM 8273 C C . ALA B 1 303 ? -28.672 -5.766 6.484 1 93.25 303 ALA B C 1
ATOM 8275 O O . ALA B 1 303 ? -27.453 -5.75 6.676 1 93.25 303 ALA B O 1
ATOM 8276 N N . LEU B 1 304 ? -29.359 -4.699 6.219 1 91.69 304 LEU B N 1
ATOM 8277 C CA . LEU B 1 304 ? -28.719 -3.406 6.023 1 91.69 304 LEU B CA 1
ATOM 8278 C C . LEU B 1 304 ? -28.156 -2.875 7.336 1 91.69 304 LEU B C 1
ATOM 8280 O O . LEU B 1 304 ? -27.031 -2.365 7.375 1 91.69 304 LEU B O 1
ATOM 8284 N N . ARG B 1 305 ? -28.859 -3.061 8.352 1 90.88 305 ARG B N 1
ATOM 8285 C CA . ARG B 1 305 ? -28.422 -2.584 9.664 1 90.88 305 ARG B CA 1
ATOM 8286 C C . ARG B 1 305 ? -27.172 -3.32 10.125 1 90.88 305 ARG B C 1
ATOM 8288 O O . ARG B 1 305 ? -26.188 -2.695 10.539 1 90.88 305 ARG B O 1
ATOM 8295 N N . ILE B 1 306 ? -27.156 -4.578 10.031 1 94 306 ILE B N 1
ATOM 8296 C CA . ILE B 1 306 ? -26.047 -5.398 10.492 1 94 306 ILE B CA 1
ATOM 8297 C C . ILE B 1 306 ? -24.797 -5.086 9.664 1 94 306 ILE B C 1
ATOM 8299 O O . ILE B 1 306 ? -23.703 -4.887 10.219 1 94 306 ILE B O 1
ATOM 8303 N N . THR B 1 307 ? -24.984 -5.008 8.414 1 93.88 307 THR B N 1
ATOM 8304 C CA . THR B 1 307 ? -23.844 -4.816 7.527 1 93.88 307 THR B CA 1
ATOM 8305 C C . THR B 1 307 ? -23.297 -3.395 7.633 1 93.88 307 THR B C 1
ATOM 8307 O O . THR B 1 307 ? -22.094 -3.176 7.547 1 93.88 307 THR B O 1
ATOM 8310 N N . GLU B 1 308 ? -24.188 -2.449 7.848 1 92.06 308 GLU B N 1
ATOM 8311 C CA . GLU B 1 308 ? -23.75 -1.065 8.016 1 92.06 308 GLU B CA 1
ATOM 8312 C C . GLU B 1 308 ? -22.891 -0.901 9.273 1 92.06 308 GLU B C 1
ATOM 8314 O O . GLU B 1 308 ? -21.875 -0.224 9.25 1 92.06 308 GLU B O 1
ATOM 8319 N N . VAL B 1 309 ? -23.328 -1.499 10.258 1 92.69 309 VAL B N 1
ATOM 8320 C CA . VAL B 1 309 ? -22.578 -1.427 11.508 1 92.69 309 VAL B CA 1
ATOM 8321 C C . VAL B 1 309 ? -21.266 -2.186 11.367 1 92.69 309 VAL B C 1
ATOM 8323 O O . VAL B 1 309 ? -20.219 -1.735 11.859 1 92.69 309 VAL B O 1
ATOM 8326 N N . GLU B 1 310 ? -21.328 -3.275 10.711 1 94.88 310 GLU B N 1
ATOM 8327 C CA . GLU B 1 310 ? -20.094 -4.027 10.453 1 94.88 310 GLU B CA 1
ATOM 8328 C C . GLU B 1 310 ? -19.094 -3.188 9.68 1 94.88 310 GLU B C 1
ATOM 8330 O O . GLU B 1 310 ? -17.906 -3.145 10.031 1 94.88 310 GLU B O 1
ATOM 8335 N N . LEU B 1 311 ? -19.562 -2.539 8.695 1 92.25 311 LEU B N 1
ATOM 8336 C CA . LEU B 1 311 ? -18.703 -1.708 7.859 1 92.25 311 LEU B CA 1
ATOM 8337 C C . LEU B 1 311 ? -18.156 -0.522 8.648 1 92.25 311 LEU B C 1
ATOM 8339 O O . LEU B 1 311 ? -17.031 -0.063 8.398 1 92.25 311 LEU B O 1
ATOM 8343 N N . SER B 1 312 ? -18.906 -0.111 9.57 1 89.5 312 SER B N 1
ATOM 8344 C CA . SER B 1 312 ? -18.422 0.97 10.422 1 89.5 312 SER B CA 1
ATOM 8345 C C . SER B 1 312 ? -17.234 0.518 11.273 1 89.5 312 SER B C 1
ATOM 8347 O O . SER B 1 312 ? -16.297 1.282 11.492 1 89.5 312 SER B O 1
ATOM 8349 N N . PHE B 1 313 ? -17.297 -0.697 11.727 1 91.44 313 PHE B N 1
ATOM 8350 C CA . PHE B 1 313 ? -16.172 -1.241 12.484 1 91.44 313 PHE B CA 1
ATOM 8351 C C . PHE B 1 313 ? -14.953 -1.425 11.594 1 91.44 313 PHE B C 1
ATOM 8353 O O . PHE B 1 313 ? -13.828 -1.146 12 1 91.44 313 PHE B O 1
ATOM 8360 N N . LEU B 1 314 ? -15.258 -1.896 10.398 1 89.94 314 LEU B N 1
ATOM 8361 C CA . LEU B 1 314 ? -14.164 -2.086 9.445 1 89.94 314 LEU B CA 1
ATOM 8362 C C . LEU B 1 314 ? -13.523 -0.75 9.078 1 89.94 314 LEU B C 1
ATOM 8364 O O . LEU B 1 314 ? -12.305 -0.644 9 1 89.94 314 LEU B O 1
ATOM 8368 N N . HIS B 1 315 ? -14.375 0.191 8.883 1 83.94 315 HIS B N 1
ATOM 8369 C CA . HIS B 1 315 ? -13.891 1.536 8.594 1 83.94 315 HIS B CA 1
ATOM 8370 C C . HIS B 1 315 ? -13.016 2.066 9.727 1 83.94 315 HIS B C 1
ATOM 8372 O O . HIS B 1 315 ? -11.938 2.607 9.484 1 83.94 315 HIS B O 1
ATOM 8378 N N . ALA B 1 316 ? -13.453 1.881 10.875 1 83.19 316 ALA B N 1
ATOM 8379 C CA . ALA B 1 316 ? -12.719 2.371 12.039 1 83.19 316 ALA B CA 1
ATOM 8380 C C . ALA B 1 316 ? -11.391 1.638 12.203 1 83.19 316 ALA B C 1
ATOM 8382 O O . ALA B 1 316 ? -10.398 2.227 12.641 1 83.19 316 ALA B O 1
ATOM 8383 N N . SER B 1 317 ? -11.414 0.432 11.875 1 83.94 317 SER B N 1
ATOM 8384 C CA . SER B 1 317 ? -10.203 -0.368 12.031 1 83.94 317 SER B CA 1
ATOM 8385 C C . SER B 1 317 ? -9.109 0.09 11.07 1 83.94 317 SER B C 1
ATOM 8387 O O . SER B 1 317 ? -7.926 0.043 11.406 1 83.94 317 SER B O 1
ATOM 8389 N N . PHE B 1 318 ? -9.453 0.614 9.953 1 77.19 318 PHE B N 1
ATOM 8390 C CA . PHE B 1 318 ? -8.438 0.952 8.953 1 77.19 318 PHE B CA 1
ATOM 8391 C C . PHE B 1 318 ? -8.141 2.447 8.977 1 77.19 318 PHE B C 1
ATOM 8393 O O . PHE B 1 318 ? -7.012 2.861 8.695 1 77.19 318 PHE B O 1
ATOM 8400 N N . TYR B 1 319 ? -9.133 3.215 9.312 1 72.38 319 TYR B N 1
ATOM 8401 C CA . TYR B 1 319 ? -8.953 4.645 9.078 1 72.38 319 TYR B CA 1
ATOM 8402 C C . TYR B 1 319 ? -9.078 5.426 10.383 1 72.38 319 TYR B C 1
ATOM 8404 O O . TYR B 1 319 ? -8.812 6.629 10.414 1 72.38 319 TYR B O 1
ATOM 8412 N N . SER B 1 320 ? -9.523 4.77 11.398 1 76.94 320 SER B N 1
ATOM 8413 C CA . SER B 1 320 ? -9.664 5.469 12.672 1 76.94 320 SER B CA 1
ATOM 8414 C C . SER B 1 320 ? -8.828 4.797 13.758 1 76.94 320 SER B C 1
ATOM 8416 O O . SER B 1 320 ? -8.359 3.67 13.586 1 76.94 320 SER B O 1
ATOM 8418 N N . ARG B 1 321 ? -8.727 5.492 14.859 1 79.81 321 ARG B N 1
ATOM 8419 C CA . ARG B 1 321 ? -7.949 4.973 15.977 1 79.81 321 ARG B CA 1
ATOM 8420 C C . ARG B 1 321 ? -8.852 4.262 16.984 1 79.81 321 ARG B C 1
ATOM 8422 O O . ARG B 1 321 ? -8.391 3.834 18.047 1 79.81 321 ARG B O 1
ATOM 8429 N N . HIS B 1 322 ? -10.031 4.133 16.641 1 83 322 HIS B N 1
ATOM 8430 C CA . HIS B 1 322 ? -10.977 3.518 17.562 1 83 322 HIS B CA 1
ATOM 8431 C C . HIS B 1 322 ? -10.539 2.102 17.938 1 83 322 HIS B C 1
ATOM 8433 O O . HIS B 1 322 ? -10.578 1.718 19.109 1 83 322 HIS B O 1
ATOM 8439 N N . ALA B 1 323 ? -10.117 1.411 16.922 1 82.25 323 ALA B N 1
ATOM 8440 C CA . ALA B 1 323 ? -9.727 0.025 17.172 1 82.25 323 ALA B CA 1
ATOM 8441 C C . ALA B 1 323 ? -8.547 -0.052 18.125 1 82.25 323 ALA B C 1
ATOM 8443 O O . ALA B 1 323 ? -8.484 -0.942 18.984 1 82.25 323 ALA B O 1
ATOM 8444 N N . VAL B 1 324 ? -7.715 0.929 18.062 1 79.62 324 VAL B N 1
ATOM 8445 C CA . VAL B 1 324 ? -6.52 0.951 18.906 1 79.62 324 VAL B CA 1
ATOM 8446 C C . VAL B 1 324 ? -6.883 1.391 20.312 1 79.62 324 VAL B C 1
ATOM 8448 O O . VAL B 1 324 ? -6.438 0.785 21.297 1 79.62 324 VAL B O 1
ATOM 8451 N N . VAL B 1 325 ? -7.711 2.35 20.406 1 81.56 325 VAL B N 1
ATOM 8452 C CA . VAL B 1 325 ? -8.055 2.936 21.703 1 81.56 325 VAL B CA 1
ATOM 8453 C C . VAL B 1 325 ? -8.93 1.965 22.484 1 81.56 325 VAL B C 1
ATOM 8455 O O . VAL B 1 325 ? -8.828 1.881 23.719 1 81.56 325 VAL B O 1
ATOM 8458 N N . PHE B 1 326 ? -9.703 1.124 21.844 1 86.19 326 PHE B N 1
ATOM 8459 C CA . PHE B 1 326 ? -10.641 0.227 22.516 1 86.19 326 PHE B CA 1
ATOM 8460 C C . PHE B 1 326 ? -10.039 -1.167 22.656 1 86.19 326 PHE B C 1
ATOM 8462 O O . PHE B 1 326 ? -10.711 -2.094 23.109 1 86.19 326 PHE B O 1
ATOM 8469 N N . SER B 1 327 ? -8.828 -1.363 22.234 1 79.31 327 SER B N 1
ATOM 8470 C CA . SER B 1 327 ? -8.195 -2.676 22.312 1 79.31 327 SER B CA 1
ATOM 8471 C C . SER B 1 327 ? -8.141 -3.18 23.75 1 79.31 327 SER B C 1
ATOM 8473 O O . SER B 1 327 ? -8.266 -4.383 24 1 79.31 327 SER B O 1
ATOM 8475 N N . GLY B 1 328 ? -7.945 -2.26 24.719 1 75.19 328 GLY B N 1
ATOM 8476 C CA . GLY B 1 328 ? -7.91 -2.635 26.125 1 75.19 328 GLY B CA 1
ATOM 8477 C C . GLY B 1 328 ? -9.227 -2.41 26.844 1 75.19 328 GLY B C 1
ATOM 8478 O O . GLY B 1 328 ? -9.289 -2.412 28.078 1 75.19 328 GLY B O 1
ATOM 8479 N N . GLY B 1 329 ? -10.32 -2.275 26.016 1 83.12 329 GLY B N 1
ATOM 8480 C CA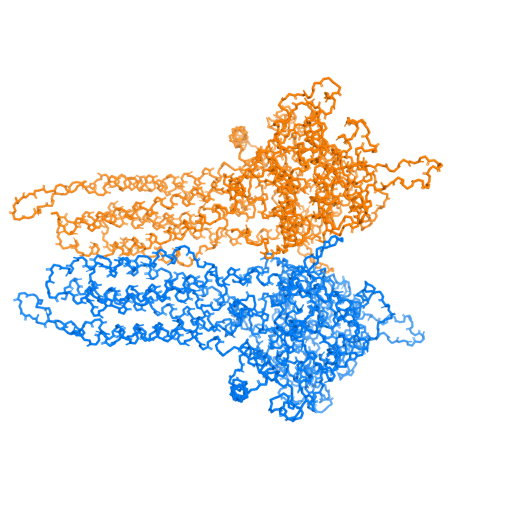 . GLY B 1 329 ? -11.609 -1.947 26.594 1 83.12 329 GLY B CA 1
ATOM 8481 C C . GLY B 1 329 ? -11.984 -0.485 26.438 1 83.12 329 GLY B C 1
ATOM 8482 O O . GLY B 1 329 ? -11.492 0.19 25.516 1 83.12 329 GLY B O 1
ATOM 8483 N N . PHE B 1 330 ? -12.867 -0.055 27.234 1 88.06 330 PHE B N 1
ATOM 8484 C CA . PHE B 1 330 ? -13.305 1.336 27.172 1 88.06 330 PHE B CA 1
ATOM 8485 C C . PHE B 1 330 ? -12.156 2.275 27.531 1 88.06 330 PHE B C 1
ATOM 8487 O O . PHE B 1 330 ? -11.43 2.039 28.5 1 88.06 330 PHE B O 1
ATOM 8494 N N . PRO B 1 331 ? -11.891 3.312 26.734 1 88.62 331 PRO B N 1
ATOM 8495 C CA . PRO B 1 331 ? -10.719 4.172 26.922 1 88.62 331 PRO B CA 1
ATOM 8496 C C . PRO B 1 331 ? -10.898 5.168 28.062 1 88.62 331 PRO B C 1
ATOM 8498 O O . PRO B 1 331 ? -10.93 6.379 27.828 1 88.62 331 PRO B O 1
ATOM 8501 N N . TRP B 1 332 ? -10.789 4.785 29.297 1 90 332 TRP B N 1
ATOM 8502 C CA . TRP B 1 332 ? -10.977 5.613 30.484 1 90 332 TRP B CA 1
ATOM 8503 C C . TRP B 1 332 ? -9.836 6.605 30.641 1 90 332 TRP B C 1
ATOM 8505 O O . TRP B 1 332 ? -10.055 7.773 30.969 1 90 332 TRP B O 1
ATOM 8515 N N . VAL B 1 333 ? -8.664 6.18 30.391 1 88.44 333 VAL B N 1
ATOM 8516 C CA . VAL B 1 333 ? -7.488 7.004 30.625 1 88.44 333 VAL B CA 1
ATOM 8517 C C . VAL B 1 333 ? -7.473 8.188 29.656 1 88.44 333 VAL B C 1
ATOM 8519 O O . VAL B 1 333 ? -7.25 9.328 30.062 1 88.44 333 VAL B O 1
ATOM 8522 N N . GLN B 1 334 ? -7.824 7.887 28.453 1 87.25 334 GLN B N 1
ATOM 8523 C CA . GLN B 1 334 ? -7.828 8.945 27.453 1 87.25 334 GLN B CA 1
ATOM 8524 C C . GLN B 1 334 ? -8.922 9.969 27.734 1 87.25 334 GLN B C 1
ATOM 8526 O O . GLN B 1 334 ? -8.703 11.18 27.609 1 87.25 334 GLN B O 1
ATOM 8531 N N . LEU B 1 335 ? -10.016 9.508 28.156 1 90.75 335 LEU B N 1
ATOM 8532 C CA . LEU B 1 335 ? -11.125 10.406 28.469 1 90.75 335 LEU B CA 1
ATOM 8533 C C . LEU B 1 335 ? -10.812 11.242 29.703 1 90.75 335 LEU B C 1
ATOM 8535 O O . LEU B 1 335 ? -11.102 12.438 29.734 1 90.75 335 LEU B O 1
ATOM 8539 N N . ALA B 1 336 ? -10.164 10.609 30.656 1 92.19 336 ALA B N 1
ATOM 8540 C CA . ALA B 1 336 ? -9.789 11.32 31.875 1 92.19 336 ALA B CA 1
ATOM 8541 C C . ALA B 1 336 ? -8.766 12.414 31.578 1 92.19 336 ALA B C 1
ATOM 8543 O O . ALA B 1 336 ? -8.852 13.523 32.125 1 92.19 336 ALA B O 1
ATOM 8544 N N . LEU B 1 337 ? -7.879 12.094 30.734 1 90.62 337 LEU B N 1
ATOM 8545 C CA . LEU B 1 337 ? -6.855 13.078 30.391 1 90.62 337 LEU B CA 1
ATOM 8546 C C . LEU B 1 337 ? -7.461 14.258 29.641 1 90.62 337 LEU B C 1
ATOM 8548 O O . LEU B 1 337 ? -7.094 15.406 29.891 1 90.62 337 LEU B O 1
ATOM 8552 N N . SER B 1 338 ? -8.398 13.984 28.75 1 91 338 SER B N 1
ATOM 8553 C CA . SER B 1 338 ? -9.062 15.062 28.016 1 91 338 SER B CA 1
ATOM 8554 C C . SER B 1 338 ? -9.914 15.922 28.953 1 91 338 SER B C 1
ATOM 8556 O O . SER B 1 338 ? -9.938 17.141 28.828 1 91 338 SER B O 1
ATOM 8558 N N . LEU B 1 339 ? -10.523 15.328 29.922 1 92.44 339 LEU B N 1
ATOM 8559 C CA . LEU B 1 339 ? -11.328 16.078 30.891 1 92.44 339 LEU B CA 1
ATOM 8560 C C . LEU B 1 339 ? -10.445 16.891 31.828 1 92.44 339 LEU B C 1
ATOM 8562 O O . LEU B 1 339 ? -10.797 18.016 32.188 1 92.44 339 LEU B O 1
ATOM 8566 N N . LEU B 1 340 ? -9.312 16.312 32.125 1 92.69 340 LEU B N 1
ATOM 8567 C CA . LEU B 1 340 ? -8.375 17.031 33 1 92.69 340 LEU B CA 1
ATOM 8568 C C . LEU B 1 340 ? -7.844 18.281 32.281 1 92.69 340 LEU B C 1
ATOM 8570 O O . LEU B 1 340 ? -7.676 19.328 32.906 1 92.69 340 LEU B O 1
ATOM 8574 N N . VAL B 1 341 ? -7.562 18.172 31.031 1 91.69 341 VAL B N 1
ATOM 8575 C CA . VAL B 1 341 ? -7.109 19.328 30.281 1 91.69 341 VAL B CA 1
ATOM 8576 C C . VAL B 1 341 ? -8.219 20.391 30.25 1 91.69 341 VAL B C 1
ATOM 8578 O O . VAL B 1 341 ? -7.949 21.578 30.359 1 91.69 341 VAL B O 1
ATOM 8581 N N . THR B 1 342 ? -9.461 19.938 30.141 1 92.31 342 THR B N 1
ATOM 8582 C CA . THR B 1 342 ? -10.602 20.844 30.125 1 92.31 342 THR B CA 1
ATOM 8583 C C . THR B 1 342 ? -10.711 21.594 31.453 1 92.31 342 THR B C 1
ATOM 8585 O O . THR B 1 342 ? -10.875 22.812 31.469 1 92.31 342 THR B O 1
ATOM 8588 N N . VAL B 1 343 ? -10.492 20.922 32.5 1 92.94 343 VAL B N 1
ATOM 8589 C CA . VAL B 1 343 ? -10.562 21.531 33.812 1 92.94 343 VAL B CA 1
ATOM 8590 C C . VAL B 1 343 ? -9.406 22.5 34 1 92.94 343 VAL B C 1
ATOM 8592 O O . VAL B 1 343 ? -9.594 23.625 34.5 1 92.94 343 VAL B O 1
ATOM 8595 N N . ALA B 1 344 ? -8.25 22.062 33.531 1 92.12 344 ALA B N 1
ATOM 8596 C CA . ALA B 1 344 ? -7.082 22.922 33.625 1 92.12 344 ALA B CA 1
ATOM 8597 C C . ALA B 1 344 ? -7.25 24.188 32.781 1 92.12 344 ALA B C 1
ATOM 8599 O O . ALA B 1 344 ? -6.852 25.281 33.188 1 92.12 344 ALA B O 1
ATOM 8600 N N . ALA B 1 345 ? -7.812 24.031 31.672 1 92.06 345 ALA B N 1
ATOM 8601 C CA . ALA B 1 345 ? -8.039 25.172 30.781 1 92.06 345 ALA B CA 1
ATOM 8602 C C . ALA B 1 345 ? -9.062 26.141 31.391 1 92.06 345 ALA B C 1
ATOM 8604 O O . ALA B 1 345 ? -8.922 27.359 31.281 1 92.06 345 ALA B O 1
ATOM 8605 N N . LEU B 1 346 ? -10.039 25.594 32.094 1 91.06 346 LEU B N 1
ATOM 8606 C CA . LEU B 1 346 ? -11.031 26.438 32.75 1 91.06 346 LEU B CA 1
ATOM 8607 C C . LEU B 1 346 ? -10.422 27.172 33.938 1 91.06 346 LEU B C 1
ATOM 8609 O O . LEU B 1 346 ? -10.742 28.328 34.188 1 91.06 346 LEU B O 1
ATOM 8613 N N . TYR B 1 347 ? -9.539 26.469 34.562 1 91.06 347 TYR B N 1
ATOM 8614 C CA . TYR B 1 347 ? -8.82 27.125 35.656 1 91.06 347 TYR B CA 1
ATOM 8615 C C . TYR B 1 347 ? -7.93 28.25 35.125 1 91.06 347 TYR B C 1
ATOM 8617 O O . TYR B 1 347 ? -7.816 29.312 35.719 1 91.06 347 TYR B O 1
ATOM 8625 N N . LEU B 1 348 ? -7.289 27.984 34 1 90.94 348 LEU B N 1
ATOM 8626 C CA . LEU B 1 348 ? -6.477 29.016 33.344 1 90.94 348 LEU B CA 1
ATOM 8627 C C . LEU B 1 348 ? -7.328 30.234 32.969 1 90.94 348 LEU B C 1
ATOM 8629 O O . LEU B 1 348 ? -6.883 31.375 33.094 1 90.94 348 LEU B O 1
ATOM 8633 N N . ALA B 1 349 ? -8.578 29.984 32.562 1 90.06 349 ALA B N 1
ATOM 8634 C CA . ALA B 1 349 ? -9.484 31.094 32.219 1 90.06 349 ALA B CA 1
ATOM 8635 C C . ALA B 1 349 ? -9.781 31.953 33.438 1 90.06 349 ALA B C 1
ATOM 8637 O O . ALA B 1 349 ? -9.859 33.188 33.312 1 90.06 349 ALA B O 1
ATOM 8638 N N . CYS B 1 350 ? -9.789 31.406 34.594 1 87.62 350 CYS B N 1
ATOM 8639 C CA . CYS B 1 350 ? -10.016 32.156 35.812 1 87.62 350 CYS B CA 1
ATOM 8640 C C . CYS B 1 350 ? -8.789 32.969 36.188 1 87.62 350 CYS B C 1
ATOM 8642 O O . CYS B 1 350 ? -8.906 34.094 36.625 1 87.62 350 CYS B O 1
ATOM 8644 N N . ALA B 1 351 ? -7.676 32.344 35.938 1 86.25 351 ALA B N 1
ATOM 8645 C CA . ALA B 1 351 ? -6.43 33.031 36.25 1 86.25 351 ALA B CA 1
ATOM 8646 C C . ALA B 1 351 ? -6.191 34.219 35.312 1 86.25 351 ALA B C 1
ATOM 8648 O O . ALA B 1 351 ? -5.617 35.25 35.719 1 86.25 351 ALA B O 1
ATOM 8649 N N . VAL B 1 352 ? -6.582 34.125 34.062 1 84.38 352 VAL B N 1
ATOM 8650 C CA . VAL B 1 352 ? -6.41 35.188 33.094 1 84.38 352 VAL B CA 1
ATOM 8651 C C . VAL B 1 352 ? -7.344 36.344 33.406 1 84.38 352 VAL B C 1
ATOM 8653 O O . VAL B 1 352 ? -7.02 37.5 33.156 1 84.38 352 VAL B O 1
ATOM 8656 N N . GLY B 1 353 ? -8.477 36.094 34.031 1 78.56 353 GLY B N 1
ATOM 8657 C CA . GLY B 1 353 ? -9.406 37.125 34.438 1 78.56 353 GLY B CA 1
ATOM 8658 C C . GLY B 1 353 ? -8.82 38.094 35.438 1 78.56 353 GLY B C 1
ATOM 8659 O O . GLY B 1 353 ? -9.258 39.25 35.531 1 78.56 353 GLY B O 1
ATOM 8660 N N . ASP B 1 354 ? -7.684 37.719 36.062 1 75.62 354 ASP B N 1
ATOM 8661 C CA . ASP B 1 354 ? -7.078 38.531 37.125 1 75.62 354 ASP B CA 1
ATOM 8662 C C . ASP B 1 354 ? -6.027 39.469 36.531 1 75.62 354 ASP B C 1
ATOM 8664 O O . ASP B 1 354 ? -5.512 40.344 37.219 1 75.62 354 ASP B O 1
ATOM 8668 N N . ILE B 1 355 ? -5.691 39.188 35.25 1 72.25 355 ILE B N 1
ATOM 8669 C CA . ILE B 1 355 ? -4.695 40.062 34.625 1 72.25 355 ILE B CA 1
ATOM 8670 C C . ILE B 1 355 ? -5.359 41.344 34.156 1 72.25 355 ILE B C 1
ATOM 8672 O O . ILE B 1 355 ? -6.41 41.312 33.531 1 72.25 355 ILE B O 1
ATOM 8676 N N . PRO B 1 356 ? -4.828 42.5 34.625 1 62.38 356 PRO B N 1
ATOM 8677 C CA . PRO B 1 356 ? -5.441 43.781 34.219 1 62.38 356 PRO B CA 1
ATOM 8678 C C . PRO B 1 356 ? -5.516 43.938 32.719 1 62.38 356 PRO B C 1
ATOM 8680 O O . PRO B 1 356 ? -4.535 43.688 32 1 62.38 356 PRO B O 1
ATOM 8683 N N . SER B 1 357 ? -6.75 43.781 32.094 1 60.09 357 SER B N 1
ATOM 8684 C CA . SER B 1 357 ? -7.062 43.812 30.672 1 60.09 357 SER B CA 1
ATOM 8685 C C . SER B 1 357 ? -6.57 45.094 30 1 60.09 357 SER B C 1
ATOM 8687 O O . SER B 1 357 ? -6.336 45.125 28.797 1 60.09 357 SER B O 1
ATOM 8689 N N . THR B 1 358 ? -6.504 46.281 30.719 1 58.38 358 THR B N 1
ATOM 8690 C CA . THR B 1 358 ? -6.203 47.562 30.094 1 58.38 358 THR B CA 1
ATOM 8691 C C . THR B 1 358 ? -4.891 48.125 30.625 1 58.38 358 THR B C 1
ATOM 8693 O O . THR B 1 358 ? -4.625 48.062 31.828 1 58.38 358 THR B O 1
ATOM 8696 N N . GLY B 1 359 ? -3.836 48 29.984 1 55 359 GLY B N 1
ATOM 8697 C CA . GLY B 1 359 ? -2.676 48.75 30.422 1 55 359 GLY B CA 1
ATOM 8698 C C . GLY B 1 359 ? -2.537 50.094 29.719 1 55 359 GLY B C 1
ATOM 8699 O O . GLY B 1 359 ? -3.041 50.281 28.609 1 55 359 GLY B O 1
ATOM 8700 N N . ASN B 1 360 ? -2.449 51.219 30.453 1 48.19 360 ASN B N 1
ATOM 8701 C CA . ASN B 1 360 ? -2.234 52.531 29.922 1 48.19 360 ASN B CA 1
ATOM 8702 C C . ASN B 1 360 ? -0.795 52.75 29.453 1 48.19 360 ASN B C 1
ATOM 8704 O O . ASN B 1 360 ? 0.146 52.469 30.203 1 48.19 360 ASN B O 1
ATOM 8708 N N . ILE B 1 361 ? -0.532 52.438 28.312 1 49.81 361 ILE B N 1
ATOM 8709 C CA . ILE B 1 361 ? 0.808 52.812 27.875 1 49.81 361 ILE B CA 1
ATOM 8710 C C . ILE B 1 361 ? 0.835 54.281 27.531 1 49.81 361 ILE B C 1
ATOM 8712 O O . ILE B 1 361 ? -0.051 54.781 26.828 1 49.81 361 ILE B O 1
ATOM 8716 N N . VAL B 1 362 ? 1.472 55.219 28.281 1 43.38 362 VAL B N 1
ATOM 8717 C CA . VAL B 1 362 ? 1.692 56.625 27.953 1 43.38 362 VAL B CA 1
ATOM 8718 C C . VAL B 1 362 ? 2.531 56.75 26.688 1 43.38 362 VAL B C 1
ATOM 8720 O O . VAL B 1 362 ? 3.703 56.344 26.672 1 43.38 362 VAL B O 1
ATOM 8723 N N . ALA B 1 363 ? 1.891 56.531 25.672 1 42.84 363 ALA B N 1
ATOM 8724 C CA . ALA B 1 363 ? 2.543 56.625 24.359 1 42.84 363 ALA B CA 1
ATOM 8725 C C . ALA B 1 363 ? 2.588 58.094 23.875 1 42.84 363 ALA B C 1
ATOM 8727 O O . ALA B 1 363 ? 1.583 58.781 23.938 1 42.84 363 ALA B O 1
ATOM 8728 N N . GLY B 1 364 ? 3.824 58.719 23.531 1 43.78 364 GLY B N 1
ATOM 8729 C CA . GLY B 1 364 ? 4.258 59.969 22.922 1 43.78 364 GLY B CA 1
ATOM 8730 C C . GLY B 1 364 ? 4.473 61.094 23.938 1 43.78 364 GLY B C 1
ATOM 8731 O O . GLY B 1 364 ? 4.191 60.906 25.125 1 43.78 364 GLY B O 1
ATOM 8732 N N . LYS B 1 365 ? 5.188 62.156 23.562 1 44.75 365 LYS B N 1
ATOM 8733 C CA . LYS B 1 365 ? 5.371 63.375 24.344 1 44.75 365 LYS B CA 1
ATOM 8734 C C . LYS B 1 365 ? 4.055 63.844 24.953 1 44.75 365 LYS B C 1
ATOM 8736 O O . LYS B 1 365 ? 4.035 64.75 25.766 1 44.75 365 LYS B O 1
ATOM 8741 N N . ARG B 1 366 ? 3.057 63.625 24.094 1 52.31 366 ARG B N 1
ATOM 8742 C CA . ARG B 1 366 ? 1.854 64.312 24.484 1 52.31 366 ARG B CA 1
ATOM 8743 C C . ARG B 1 366 ? 0.95 63.469 25.344 1 52.31 366 ARG B C 1
ATOM 8745 O O . ARG B 1 366 ? -0.19 63.844 25.641 1 52.31 366 ARG B O 1
ATOM 8752 N N . GLU B 1 367 ? 1.269 62.875 26.281 1 48.16 367 GLU B N 1
ATOM 8753 C CA . GLU B 1 367 ? 0.657 62.219 27.438 1 48.16 367 GLU B CA 1
ATOM 8754 C C . GLU B 1 367 ? -0.596 61.438 27.047 1 48.16 367 GLU B C 1
ATOM 8756 O O . GLU B 1 367 ? -1.556 61.375 27.812 1 48.16 367 GLU B O 1
ATOM 8761 N N . ARG B 1 368 ? -0.723 61.062 25.766 1 49.53 368 ARG B N 1
ATOM 8762 C CA . ARG B 1 368 ? -1.976 60.375 25.484 1 49.53 368 ARG B CA 1
ATOM 8763 C C . ARG B 1 368 ? -1.919 58.906 25.953 1 49.53 368 ARG B C 1
ATOM 8765 O O . ARG B 1 368 ? -0.979 58.188 25.625 1 49.53 368 ARG B O 1
ATOM 8772 N N . VAL B 1 369 ? -2.744 58.656 26.859 1 48 369 VAL B N 1
ATOM 8773 C CA . VAL B 1 369 ? -2.936 57.375 27.5 1 48 369 VAL B CA 1
ATOM 8774 C C . VAL B 1 369 ? -3.684 56.438 26.547 1 48 369 VAL B C 1
ATOM 8776 O O . VAL B 1 369 ? -4.812 56.719 26.156 1 48 369 VAL B O 1
ATOM 8779 N N . VAL B 1 370 ? -3.072 55.844 25.594 1 49.06 370 VAL B N 1
ATOM 8780 C CA . VAL B 1 370 ? -3.729 54.875 24.719 1 49.06 370 VAL B CA 1
ATOM 8781 C C . VAL B 1 370 ? -4.004 53.594 25.5 1 49.06 370 VAL B C 1
ATOM 8783 O O . VAL B 1 370 ? -3.104 53.031 26.125 1 49.06 370 VAL B O 1
ATOM 8786 N N . ARG B 1 371 ? -5.211 53.375 25.688 1 50.56 371 ARG B N 1
ATOM 8787 C CA . ARG B 1 371 ? -5.723 52.156 26.344 1 50.56 371 ARG B CA 1
ATOM 8788 C C . ARG B 1 371 ? -5.496 50.938 25.469 1 50.56 371 ARG B C 1
ATOM 8790 O O . ARG B 1 371 ? -5.988 50.875 24.344 1 50.56 371 ARG B O 1
ATOM 8797 N N . ILE B 1 372 ? -4.59 50.25 25.641 1 53.38 372 ILE B N 1
ATOM 8798 C CA . ILE B 1 372 ? -4.352 49.031 24.859 1 53.38 372 ILE B CA 1
ATOM 8799 C C . ILE B 1 372 ? -5.059 47.844 25.516 1 53.38 372 ILE B C 1
ATOM 8801 O O . ILE B 1 372 ? -4.922 47.625 26.719 1 53.38 372 ILE B O 1
ATOM 8805 N N . THR B 1 373 ? -6.32 47.625 25.062 1 55.78 373 THR B N 1
ATOM 8806 C CA . THR B 1 373 ? -7.012 46.406 25.5 1 55.78 373 THR B CA 1
ATOM 8807 C C . THR B 1 373 ? -6.133 45.188 25.281 1 55.78 373 THR B C 1
ATOM 8809 O O . THR B 1 373 ? -5.668 44.938 24.172 1 55.78 373 THR B O 1
ATOM 8812 N N . HIS B 1 374 ? -5.703 44.688 26.297 1 62.62 374 HIS B N 1
ATOM 8813 C CA . HIS B 1 374 ? -4.77 43.562 26.266 1 62.62 374 HIS B CA 1
ATOM 8814 C C . HIS B 1 374 ? -5.465 42.281 25.812 1 62.62 374 HIS B C 1
ATOM 8816 O O . HIS B 1 374 ? -6.695 42.25 25.734 1 62.62 374 HIS B O 1
ATOM 8822 N N . GLY B 1 375 ? -4.879 41.281 25.234 1 74.31 375 GLY B N 1
ATOM 8823 C CA . GLY B 1 375 ? -5.07 40 24.625 1 74.31 375 GLY B CA 1
ATOM 8824 C C . GLY B 1 375 ? -5.941 39.062 25.453 1 74.31 375 GLY B C 1
ATOM 8825 O O . GLY B 1 375 ? -5.93 37.844 25.266 1 74.31 375 GLY B O 1
ATOM 8826 N N . ALA B 1 376 ? -6.863 39.781 26.484 1 78.81 376 ALA B N 1
ATOM 8827 C CA . ALA B 1 376 ? -7.621 38.906 27.359 1 78.81 376 ALA B CA 1
ATOM 8828 C C . ALA B 1 376 ? -8.773 38.25 26.609 1 78.81 376 ALA B C 1
ATOM 8830 O O . ALA B 1 376 ? -8.992 37.031 26.719 1 78.81 376 ALA B O 1
ATOM 8831 N N . LEU B 1 377 ? -9.594 39.062 25.938 1 81.25 377 LEU B N 1
ATOM 8832 C CA . LEU B 1 377 ? -10.703 38.5 25.188 1 81.25 377 LEU B CA 1
ATOM 8833 C C . LEU B 1 377 ? -10.203 37.438 24.188 1 81.25 377 LEU B C 1
ATOM 8835 O O . LEU B 1 377 ? -10.836 36.406 24 1 81.25 377 LEU B O 1
ATOM 8839 N N . PHE B 1 378 ? -9.141 37.781 23.703 1 84 378 PHE B N 1
ATOM 8840 C CA . PHE B 1 378 ? -8.539 36.844 22.734 1 84 378 PHE B CA 1
ATOM 8841 C C . PHE B 1 378 ? -8.094 35.562 23.438 1 84 378 PHE B C 1
ATOM 8843 O O . PHE B 1 378 ? -8.25 34.469 22.891 1 84 378 PHE B O 1
ATOM 8850 N N . THR B 1 379 ? -7.598 35.719 24.531 1 87.06 379 THR B N 1
ATOM 8851 C CA . THR B 1 379 ? -7.156 34.531 25.281 1 87.06 379 THR B CA 1
ATOM 8852 C C . THR B 1 379 ? -8.344 33.656 25.656 1 87.06 379 THR B C 1
ATOM 8854 O O . THR B 1 379 ? -8.258 32.438 25.609 1 87.06 379 THR B O 1
ATOM 8857 N N . TYR B 1 380 ? -9.461 34.312 26 1 89.31 380 TYR B N 1
ATOM 8858 C CA . TYR B 1 380 ? -10.656 33.562 26.297 1 89.31 380 TYR B CA 1
ATOM 8859 C C . TYR B 1 380 ? -11.141 32.781 25.078 1 89.31 380 TYR B C 1
ATOM 8861 O O . TYR B 1 380 ? -11.602 31.641 25.203 1 89.31 380 TYR B O 1
ATOM 8869 N N . LEU B 1 381 ? -11.016 33.344 23.969 1 89 381 LEU B N 1
ATOM 8870 C CA . LEU B 1 381 ? -11.43 32.688 22.75 1 89 381 LEU B CA 1
ATOM 8871 C C . LEU B 1 381 ? -10.539 31.484 22.453 1 89 381 LEU B C 1
ATOM 8873 O O . LEU B 1 381 ? -11.031 30.422 22.047 1 89 381 LEU B O 1
ATOM 8877 N N . VAL B 1 382 ? -9.297 31.672 22.625 1 89.94 382 VAL B N 1
ATOM 8878 C CA . VAL B 1 382 ? -8.367 30.578 22.406 1 89.94 382 VAL B CA 1
ATOM 8879 C C . VAL B 1 382 ? -8.664 29.438 23.375 1 89.94 382 VAL B C 1
ATOM 8881 O O . VAL B 1 382 ? -8.68 28.266 22.984 1 89.94 382 VAL B O 1
ATOM 8884 N N . ILE B 1 383 ? -8.938 29.766 24.609 1 91.19 383 ILE B N 1
ATOM 8885 C CA . ILE B 1 383 ? -9.25 28.766 25.609 1 91.19 383 ILE B CA 1
ATOM 8886 C C . ILE B 1 383 ? -10.547 28.047 25.25 1 91.19 383 ILE B C 1
ATOM 8888 O O . ILE B 1 383 ? -10.648 26.828 25.359 1 91.19 383 ILE B O 1
ATOM 8892 N N . ALA B 1 384 ? -11.5 28.812 24.812 1 91.75 384 ALA B N 1
ATOM 8893 C CA . ALA B 1 384 ? -12.773 28.219 24.406 1 91.75 384 ALA B CA 1
ATOM 8894 C C . ALA B 1 384 ? -12.57 27.203 23.281 1 91.75 384 ALA B C 1
ATOM 8896 O O . ALA B 1 384 ? -13.203 26.156 23.266 1 91.75 384 ALA B O 1
ATOM 8897 N N . ILE B 1 385 ? -11.727 27.484 22.375 1 90.94 385 ILE B N 1
ATOM 8898 C CA . ILE B 1 385 ? -11.453 26.609 21.25 1 90.94 385 ILE B CA 1
ATOM 8899 C C . ILE B 1 385 ? -10.781 25.328 21.75 1 90.94 385 ILE B C 1
ATOM 8901 O O . ILE B 1 385 ? -11.109 24.234 21.281 1 90.94 385 ILE B O 1
ATOM 8905 N N . VAL B 1 386 ? -9.898 25.453 22.641 1 89.56 386 VAL B N 1
ATOM 8906 C CA . VAL B 1 386 ? -9.211 24.281 23.203 1 89.56 386 VAL B CA 1
ATOM 8907 C C . VAL B 1 386 ? -10.219 23.391 23.922 1 89.56 386 VAL B C 1
ATOM 8909 O O . VAL B 1 386 ? -10.195 22.172 23.766 1 89.56 386 VAL B O 1
ATOM 8912 N N . VAL B 1 387 ? -11.125 24.062 24.672 1 91.31 387 VAL B N 1
ATOM 8913 C CA . VAL B 1 387 ? -12.133 23.297 25.406 1 91.31 387 VAL B CA 1
ATOM 8914 C C . VAL B 1 387 ? -13.07 22.594 24.422 1 91.31 387 VAL B C 1
ATOM 8916 O O . VAL B 1 387 ? -13.406 21.422 24.625 1 91.31 387 VAL B O 1
ATOM 8919 N N . CYS B 1 388 ? -13.414 23.25 23.438 1 89.88 388 CYS B N 1
ATOM 8920 C CA . CYS B 1 388 ? -14.281 22.656 22.422 1 89.88 388 CYS B CA 1
ATOM 8921 C C . CYS B 1 388 ? -13.625 21.453 21.766 1 89.88 388 CYS B C 1
ATOM 8923 O O . CYS B 1 388 ? -14.273 20.422 21.547 1 89.88 388 CYS B O 1
ATOM 8925 N N . ARG B 1 389 ? -12.438 21.578 21.469 1 89.62 389 ARG B N 1
ATOM 8926 C CA . ARG B 1 389 ? -11.688 20.484 20.859 1 89.62 389 ARG B CA 1
ATOM 8927 C C . ARG B 1 389 ? -11.609 19.281 21.797 1 89.62 389 ARG B C 1
ATOM 8929 O O . ARG B 1 389 ? -11.797 18.141 21.359 1 89.62 389 ARG B O 1
ATOM 8936 N N . GLU B 1 390 ? -11.391 19.5 23.047 1 91.06 390 GLU B N 1
ATOM 8937 C CA . GLU B 1 390 ? -11.281 18.422 24.016 1 91.06 390 GLU B CA 1
ATOM 8938 C C . GLU B 1 390 ? -12.625 17.734 24.25 1 91.06 390 GLU B C 1
ATOM 8940 O O . GLU B 1 390 ? -12.703 16.5 24.297 1 91.06 390 GLU B O 1
ATOM 8945 N N . LEU B 1 391 ? -13.617 18.516 24.25 1 90.38 391 LEU B N 1
ATOM 8946 C CA . LEU B 1 391 ? -14.945 17.953 24.422 1 90.38 391 LEU B CA 1
ATOM 8947 C C . LEU B 1 391 ? -15.375 17.188 23.172 1 90.38 391 LEU B C 1
ATOM 8949 O O . LEU B 1 391 ? 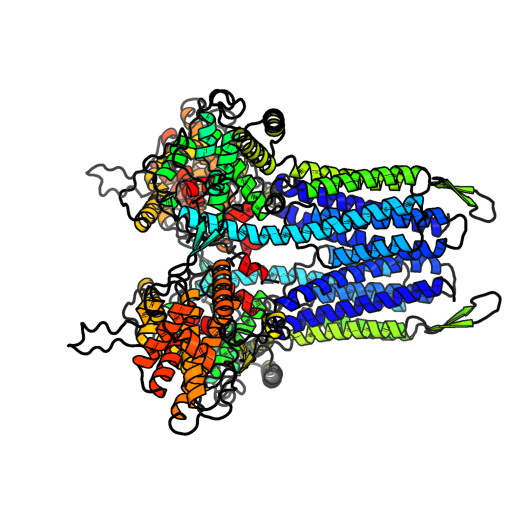-16.078 16.188 23.266 1 90.38 391 LEU B O 1
ATOM 8953 N N . GLY B 1 392 ? -14.914 17.688 22.109 1 88.06 392 GLY B N 1
ATOM 8954 C CA . GLY B 1 392 ? -15.172 16.969 20.859 1 88.06 392 GLY B CA 1
ATOM 8955 C C . GLY B 1 392 ? -14.539 15.594 20.828 1 88.06 392 GLY B C 1
ATOM 8956 O O . GLY B 1 392 ? -15.156 14.641 20.344 1 88.06 392 GLY B O 1
ATOM 8957 N N . GLU B 1 393 ? -13.344 15.516 21.344 1 87.5 393 GLU B N 1
ATOM 8958 C CA . GLU B 1 393 ? -12.672 14.227 21.406 1 87.5 393 GLU B CA 1
ATOM 8959 C C . GLU B 1 393 ? -13.422 13.25 22.297 1 87.5 393 GLU B C 1
ATOM 8961 O O . GLU B 1 393 ? -13.594 12.078 21.953 1 87.5 393 GLU B O 1
ATOM 8966 N N . VAL B 1 394 ? -13.93 13.719 23.391 1 89.44 394 VAL B N 1
ATOM 8967 C CA . VAL B 1 394 ? -14.688 12.891 24.328 1 89.44 394 VAL B CA 1
ATOM 8968 C C . VAL B 1 394 ? -15.977 12.406 23.656 1 89.44 394 VAL B C 1
ATOM 8970 O O . VAL B 1 394 ? -16.312 11.219 23.734 1 89.44 394 VAL B O 1
ATOM 8973 N N . SER B 1 395 ? -16.562 13.242 22.953 1 88.75 395 SER B N 1
ATOM 8974 C CA . SER B 1 395 ? -17.828 12.898 22.312 1 88.75 395 SER B CA 1
ATOM 8975 C C . SER B 1 395 ? -17.625 11.867 21.219 1 88.75 395 SER B C 1
ATOM 8977 O O . SER B 1 395 ? -18.453 10.969 21.031 1 88.75 395 SER B O 1
ATOM 8979 N N . ILE B 1 396 ? -16.531 11.938 20.547 1 85.62 396 ILE B N 1
ATOM 8980 C CA . ILE B 1 396 ? -16.25 11.047 19.422 1 85.62 396 ILE B CA 1
ATOM 8981 C C . ILE B 1 396 ? -16.062 9.617 19.922 1 85.62 396 ILE B C 1
ATOM 8983 O O . ILE B 1 396 ? -16.562 8.664 19.328 1 85.62 396 ILE B O 1
ATOM 8987 N N . TYR B 1 397 ? -15.406 9.414 21.016 1 87.5 397 TYR B N 1
ATOM 8988 C CA . TYR B 1 397 ? -15.141 8.078 21.531 1 87.5 397 TYR B CA 1
ATOM 8989 C C . TYR B 1 397 ? -16.344 7.535 22.297 1 87.5 397 TYR B C 1
ATOM 8991 O O . TYR B 1 397 ? -16.641 6.344 22.234 1 87.5 397 TYR B O 1
ATOM 8999 N N . VAL B 1 398 ? -17.031 8.469 22.953 1 89.94 398 VAL B N 1
ATOM 9000 C CA . VAL B 1 398 ? -18.188 8.023 23.734 1 89.94 398 VAL B CA 1
ATOM 9001 C C . VAL B 1 398 ? -19.359 7.699 22.812 1 89.94 398 VAL B C 1
ATOM 9003 O O . VAL B 1 398 ? -20.047 6.695 23.016 1 89.94 398 VAL B O 1
ATOM 9006 N N . LEU B 1 399 ? -19.516 8.484 21.797 1 89.38 399 LEU B N 1
ATOM 9007 C CA . LEU B 1 399 ? -20.625 8.281 20.891 1 89.38 399 LEU B CA 1
ATOM 9008 C C . LEU B 1 399 ? -20.203 7.449 19.688 1 89.38 399 LEU B C 1
ATOM 9010 O O . LEU B 1 399 ? -20.281 7.914 18.547 1 89.38 399 LEU B O 1
ATOM 9014 N N . SER B 1 400 ? -19.688 6.297 19.938 1 88.44 400 SER B N 1
ATOM 9015 C CA . SER B 1 400 ? -19.25 5.406 18.875 1 88.44 400 SER B CA 1
ATOM 9016 C C . SER B 1 400 ? -19.891 4.031 18.984 1 88.44 400 SER B C 1
ATOM 9018 O O . SER B 1 400 ? -20.453 3.686 20.031 1 88.44 400 SER B O 1
ATOM 9020 N N . GLN B 1 401 ? -19.828 3.283 17.859 1 91.19 401 GLN B N 1
ATOM 9021 C CA . GLN B 1 401 ? -20.344 1.922 17.859 1 91.19 401 GLN B CA 1
ATOM 9022 C C . GLN B 1 401 ? -19.547 1.015 18.781 1 91.19 401 GLN B C 1
ATOM 9024 O O . GLN B 1 401 ? -20.078 0.056 19.344 1 91.19 401 GLN B O 1
ATOM 9029 N N . TRP B 1 402 ? -18.344 1.35 18.984 1 91.81 402 TRP B N 1
ATOM 9030 C CA . TRP B 1 402 ? -17.469 0.564 19.844 1 91.81 402 TRP B CA 1
ATOM 9031 C C . TRP B 1 402 ? -17.953 0.629 21.297 1 91.81 402 TRP B C 1
ATOM 9033 O O . TRP B 1 402 ? -17.875 -0.362 22.031 1 91.81 402 TRP B O 1
ATOM 9043 N N . THR B 1 403 ? -18.453 1.769 21.656 1 93.12 403 THR B N 1
ATOM 9044 C CA . THR B 1 403 ? -18.984 1.938 23 1 93.12 403 THR B CA 1
ATOM 9045 C C . THR B 1 403 ? -20.234 1.086 23.203 1 93.12 403 THR B C 1
ATOM 9047 O O . THR B 1 403 ? -20.438 0.522 24.281 1 93.12 403 THR B O 1
ATOM 9050 N N . LYS B 1 404 ? -21.062 0.947 22.203 1 93.12 404 LYS B N 1
ATOM 9051 C CA . LYS B 1 404 ? -22.25 0.096 22.281 1 93.12 404 LYS B CA 1
ATOM 9052 C C . LYS B 1 404 ? -21.859 -1.35 22.594 1 93.12 404 LYS B C 1
ATOM 9054 O O . LYS B 1 404 ? -22.453 -1.981 23.469 1 93.12 404 LYS B O 1
ATOM 9059 N N . VAL B 1 405 ? -20.875 -1.82 21.844 1 94.19 405 VAL B N 1
ATOM 9060 C CA . VAL B 1 405 ? -20.438 -3.195 22.031 1 94.19 405 VAL B CA 1
ATOM 9061 C C . VAL B 1 405 ? -19.891 -3.369 23.453 1 94.19 405 VAL B C 1
ATOM 9063 O O . VAL B 1 405 ? -20.203 -4.355 24.125 1 94.19 405 VAL B O 1
ATOM 9066 N N . TRP B 1 406 ? -19.156 -2.396 23.922 1 93.88 406 TRP B N 1
ATOM 9067 C CA . TRP B 1 406 ? -18.578 -2.463 25.266 1 93.88 406 TRP B CA 1
ATOM 9068 C C . TRP B 1 406 ? -19.656 -2.506 26.328 1 93.88 406 TRP B C 1
ATOM 9070 O O . TRP B 1 406 ? -19.562 -3.268 27.297 1 93.88 406 TRP B O 1
ATOM 9080 N N . ILE B 1 407 ? -20.719 -1.74 26.188 1 93.25 407 ILE B N 1
ATOM 9081 C CA . ILE B 1 407 ? -21.797 -1.653 27.156 1 93.25 407 ILE B CA 1
ATOM 9082 C C . ILE B 1 407 ? -22.516 -2.998 27.25 1 93.25 407 ILE B C 1
ATOM 9084 O O . ILE B 1 407 ? -22.766 -3.504 28.344 1 93.25 407 ILE B O 1
ATOM 9088 N N . ILE B 1 408 ? -22.781 -3.594 26.078 1 93 408 ILE B N 1
ATOM 9089 C CA . ILE B 1 408 ? -23.516 -4.852 26.047 1 93 408 ILE B CA 1
ATOM 9090 C C . ILE B 1 408 ? -22.656 -5.965 26.641 1 93 408 ILE B C 1
ATOM 9092 O O . ILE B 1 408 ? -23.125 -6.781 27.422 1 93 408 ILE B O 1
ATOM 9096 N N . CYS B 1 409 ? -21.422 -6.012 26.25 1 92.19 409 CYS B N 1
ATOM 9097 C CA . CYS B 1 409 ? -20.516 -7.047 26.75 1 92.19 409 CYS B CA 1
ATOM 9098 C C . CYS B 1 409 ? -20.344 -6.934 28.266 1 92.19 409 CYS B C 1
ATOM 9100 O O . CYS B 1 409 ? -20.328 -7.941 28.969 1 92.19 409 CYS B O 1
ATOM 9102 N N . HIS B 1 410 ? -20.234 -5.715 28.766 1 91.06 410 HIS B N 1
ATOM 9103 C CA . HIS B 1 410 ? -20.094 -5.516 30.203 1 91.06 410 HIS B CA 1
ATOM 9104 C C . HIS B 1 410 ? -21.375 -5.844 30.938 1 91.06 410 HIS B C 1
ATOM 9106 O O . HIS B 1 410 ? -21.344 -6.348 32.062 1 91.06 410 HIS B O 1
ATOM 9112 N N . TYR B 1 411 ? -22.516 -5.52 30.344 1 92.12 411 TYR B N 1
ATOM 9113 C CA . TYR B 1 411 ? -23.797 -5.895 30.906 1 92.12 411 TYR B CA 1
ATOM 9114 C C . TYR B 1 411 ? -23.891 -7.402 31.094 1 92.12 411 TYR B C 1
ATOM 9116 O O . TYR B 1 411 ? -24.312 -7.879 32.156 1 92.12 411 TYR B O 1
ATOM 9124 N N . ILE B 1 412 ? -23.422 -8.172 30.109 1 90.31 412 ILE B N 1
ATOM 9125 C CA . ILE B 1 412 ? -23.484 -9.633 30.141 1 90.31 412 ILE B CA 1
ATOM 9126 C C . ILE B 1 412 ? -22.531 -10.164 31.203 1 90.31 412 ILE B C 1
ATOM 9128 O O . ILE B 1 412 ? -22.844 -11.109 31.922 1 90.31 412 ILE B O 1
ATOM 9132 N N . LYS B 1 413 ? -21.375 -9.594 31.219 1 87.69 413 LYS B N 1
ATOM 9133 C CA . LYS B 1 413 ? -20.391 -10.023 32.219 1 87.69 413 LYS B CA 1
ATOM 9134 C C . LYS B 1 413 ? -20.906 -9.812 33.625 1 87.69 413 LYS B C 1
ATOM 9136 O O . LYS B 1 413 ? -20.656 -10.641 34.5 1 87.69 413 LYS B O 1
ATOM 9141 N N . LEU B 1 414 ? -21.656 -8.727 33.875 1 87.38 414 LEU B N 1
ATOM 9142 C CA . LEU B 1 414 ? -22.172 -8.391 35.219 1 87.38 414 LEU B CA 1
ATOM 9143 C C . LEU B 1 414 ? -23.344 -9.297 35.562 1 87.38 414 LEU B C 1
ATOM 9145 O O . LEU B 1 414 ? -23.594 -9.539 36.75 1 87.38 414 LEU B O 1
ATOM 9149 N N . LYS B 1 415 ? -24.031 -9.742 34.625 1 83.06 415 LYS B N 1
ATOM 9150 C CA . LYS B 1 415 ? -25.156 -10.633 34.875 1 83.06 415 LYS B CA 1
ATOM 9151 C C . LYS B 1 415 ? -24.688 -11.938 35.531 1 83.06 415 LYS B C 1
ATOM 9153 O O . LYS B 1 415 ? -25.391 -12.516 36.344 1 83.06 415 LYS B O 1
ATOM 9158 N N . GLY B 1 416 ? -23.484 -12.422 35.188 1 71.44 416 GLY B N 1
ATOM 9159 C CA . GLY B 1 416 ? -22.969 -13.664 35.719 1 71.44 416 GLY B CA 1
ATOM 9160 C C . GLY B 1 416 ? -22.484 -13.523 37.156 1 71.44 416 GLY B C 1
ATOM 9161 O O . GLY B 1 416 ? -22.25 -14.523 37.844 1 71.44 416 GLY B O 1
ATOM 9162 N N . CYS B 1 417 ? -22.469 -12.258 37.625 1 71.44 417 CYS B N 1
ATOM 9163 C CA . CYS B 1 417 ? -21.859 -12.055 38.938 1 71.44 417 CYS B CA 1
ATOM 9164 C C . CYS B 1 417 ? -22.938 -11.812 40 1 71.44 417 CYS B C 1
ATOM 9166 O O . CYS B 1 417 ? -23.953 -11.18 39.719 1 71.44 417 CYS B O 1
ATOM 9168 N N . GLN B 1 418 ? -22.969 -12.531 41.156 1 74 418 GLN B N 1
ATOM 9169 C CA . GLN B 1 418 ? -23.922 -12.406 42.281 1 74 418 GLN B CA 1
ATOM 9170 C C . GLN B 1 418 ? -23.5 -11.305 43.219 1 74 418 GLN B C 1
ATOM 9172 O O . GLN B 1 418 ? -22.312 -11.039 43.406 1 74 418 GLN B O 1
ATOM 9177 N N . GLY B 1 419 ? -24.391 -10.234 43.531 1 77.62 419 GLY B N 1
ATOM 9178 C CA . GLY B 1 419 ? -24.141 -9.195 44.531 1 77.62 419 GLY B CA 1
ATOM 9179 C C . GLY B 1 419 ? -24.969 -7.941 44.281 1 77.62 419 GLY B C 1
ATOM 9180 O O . GLY B 1 419 ? -25.344 -7.648 43.156 1 77.62 419 GLY B O 1
ATOM 9181 N N . ARG B 1 420 ? -25.234 -7.312 45.375 1 83.25 420 ARG B N 1
ATOM 9182 C CA . ARG B 1 420 ? -26.109 -6.145 45.344 1 83.25 420 ARG B CA 1
ATOM 9183 C C . ARG B 1 420 ? -25.484 -5.012 44.531 1 83.25 420 ARG B C 1
ATOM 9185 O O . ARG B 1 420 ? -26.172 -4.336 43.781 1 83.25 420 ARG B O 1
ATOM 9192 N N . ILE B 1 421 ? -24.203 -4.785 44.656 1 85.62 421 ILE B N 1
ATOM 9193 C CA . ILE B 1 421 ? -23.516 -3.721 43.938 1 85.62 421 ILE B CA 1
ATOM 9194 C C . ILE B 1 421 ? -23.469 -4.043 42.469 1 85.62 421 ILE B C 1
ATOM 9196 O O . ILE B 1 421 ? -23.656 -3.158 41.625 1 85.62 421 ILE B O 1
ATOM 9200 N N . LYS B 1 422 ? -23.359 -5.18 42.25 1 84.75 422 LYS B N 1
ATOM 9201 C CA . LYS B 1 422 ? -23.297 -5.602 40.844 1 84.75 422 LYS B CA 1
ATOM 9202 C C . LYS B 1 422 ? -24.672 -5.508 40.188 1 84.75 422 LYS B C 1
ATOM 9204 O O . LYS B 1 422 ? -24.766 -5.137 39 1 84.75 422 LYS B O 1
ATOM 9209 N N . ALA B 1 423 ? -25.672 -5.766 40.969 1 86.81 423 ALA B N 1
ATOM 9210 C CA . ALA B 1 423 ? -27.031 -5.617 40.438 1 86.81 423 ALA B CA 1
ATOM 9211 C C . ALA B 1 423 ? -27.344 -4.156 40.125 1 86.81 423 ALA B C 1
ATOM 9213 O O . ALA B 1 423 ? -27.969 -3.852 39.094 1 86.81 423 ALA B O 1
ATOM 9214 N N . ALA B 1 424 ? -26.844 -3.346 41 1 89.88 424 ALA B N 1
ATOM 9215 C CA . ALA B 1 424 ? -27.031 -1.918 40.781 1 89.88 424 ALA B CA 1
ATOM 9216 C C . ALA B 1 424 ? -26.266 -1.464 39.531 1 89.88 424 ALA B C 1
ATOM 9218 O O . ALA B 1 424 ? -26.781 -0.665 38.75 1 89.88 424 ALA B O 1
ATOM 9219 N N . ARG B 1 425 ? -25.141 -2.008 39.406 1 88.94 425 ARG B N 1
ATOM 9220 C CA . ARG B 1 425 ? -24.328 -1.683 38.25 1 88.94 425 ARG B CA 1
ATOM 9221 C C . ARG B 1 425 ? -24.984 -2.199 36.969 1 88.94 425 ARG B C 1
ATOM 9223 O O . ARG B 1 425 ? -24.906 -1.55 35.906 1 88.94 425 ARG B O 1
ATOM 9230 N N . GLN B 1 426 ? -25.562 -3.281 37.062 1 89.81 426 GLN B N 1
ATOM 9231 C CA . GLN B 1 426 ? -26.25 -3.855 35.938 1 89.81 426 GLN B CA 1
ATOM 9232 C C . GLN B 1 426 ? -27.438 -2.986 35.5 1 89.81 426 GLN B C 1
ATOM 9234 O O . GLN B 1 426 ? -27.656 -2.768 34.312 1 89.81 426 GLN B O 1
ATOM 9239 N N . LEU B 1 427 ? -28.125 -2.443 36.531 1 89.19 427 LEU B N 1
ATOM 9240 C CA . LEU B 1 427 ? -29.25 -1.566 36.25 1 89.19 427 LEU B CA 1
ATOM 9241 C C . LEU B 1 427 ? -28.781 -0.27 35.594 1 89.19 427 LEU B C 1
ATOM 9243 O O . LEU B 1 427 ? -29.422 0.226 34.656 1 89.19 427 LEU B O 1
ATOM 9247 N N . MET B 1 428 ? -27.734 0.134 36.094 1 90.56 428 MET B N 1
ATOM 9248 C CA . MET B 1 428 ? -27.172 1.35 35.5 1 90.56 428 MET B CA 1
ATOM 9249 C C . MET B 1 428 ? -26.734 1.113 34.062 1 90.56 428 MET B C 1
ATOM 9251 O O . MET B 1 428 ? -26.969 1.954 33.188 1 90.56 428 MET B O 1
ATOM 9255 N N . MET B 1 429 ? -26.156 0.028 33.875 1 90.56 429 MET B N 1
ATOM 9256 C CA . MET B 1 429 ? -25.703 -0.291 32.5 1 90.56 429 MET B CA 1
ATOM 9257 C C . MET B 1 429 ? -26.891 -0.447 31.562 1 90.56 429 MET B C 1
ATOM 9259 O O . MET B 1 429 ? -26.797 -0.085 30.391 1 90.56 429 MET B O 1
ATOM 9263 N N . GLU B 1 430 ? -27.953 -0.951 32.094 1 91.44 430 GLU B N 1
ATOM 9264 C CA . GLU B 1 430 ? -29.156 -1.084 31.281 1 91.44 430 GLU B CA 1
ATOM 9265 C C . GLU B 1 430 ? -29.688 0.281 30.859 1 91.44 430 GLU B C 1
ATOM 9267 O O . GLU B 1 430 ? -30.047 0.481 29.688 1 91.44 430 GLU B O 1
ATOM 9272 N N . MET B 1 431 ? -29.672 1.146 31.703 1 92.38 431 MET B N 1
ATOM 9273 C CA . MET B 1 431 ? -30.156 2.492 31.406 1 92.38 431 MET B CA 1
ATOM 9274 C C . MET B 1 431 ? -29.25 3.189 30.406 1 92.38 431 MET B C 1
ATOM 9276 O O . MET B 1 431 ? -29.719 3.814 29.453 1 92.38 431 MET B O 1
ATOM 9280 N N . VAL B 1 432 ? -28 3.051 30.656 1 92.31 432 VAL B N 1
ATOM 9281 C CA . VAL B 1 432 ? -27.031 3.674 29.766 1 92.31 432 VAL B CA 1
ATOM 9282 C C . VAL B 1 432 ? -27.156 3.086 28.359 1 92.31 432 VAL B C 1
ATOM 9284 O O . VAL B 1 432 ? -27.062 3.809 27.359 1 92.31 432 VAL B O 1
ATOM 9287 N N . ALA B 1 433 ? -27.359 1.819 28.312 1 93.19 433 ALA B N 1
ATOM 9288 C CA . ALA B 1 433 ? -27.516 1.158 27.016 1 93.19 433 ALA B CA 1
ATOM 9289 C C . ALA B 1 433 ? -28.703 1.718 26.25 1 93.19 433 ALA B C 1
ATOM 9291 O O . ALA B 1 433 ? -28.578 2.053 25.062 1 93.19 433 ALA B O 1
ATOM 9292 N N . ARG B 1 434 ? -29.781 1.901 26.859 1 91.88 434 ARG B N 1
ATOM 9293 C CA . ARG B 1 434 ? -31 2.396 26.203 1 91.88 434 ARG B CA 1
ATOM 9294 C C . ARG B 1 434 ? -30.797 3.828 25.719 1 91.88 434 ARG B C 1
ATOM 9296 O O . ARG B 1 434 ? -31.234 4.172 24.609 1 91.88 434 ARG B O 1
ATOM 9303 N N . ILE B 1 435 ? -30.078 4.516 26.453 1 91.44 435 ILE B N 1
ATOM 9304 C CA . ILE B 1 435 ? -29.828 5.902 26.078 1 91.44 435 ILE B CA 1
ATOM 9305 C C . ILE B 1 435 ? -28.828 5.961 24.922 1 91.44 435 ILE B C 1
ATOM 9307 O O . ILE B 1 435 ? -29.078 6.645 23.922 1 91.44 435 ILE B O 1
ATOM 9311 N N . MET B 1 436 ? -27.797 5.289 25.094 1 91.31 436 MET B N 1
ATOM 9312 C CA . MET B 1 436 ? -26.719 5.352 24.109 1 91.31 436 MET B CA 1
ATOM 9313 C C . MET B 1 436 ? -27.188 4.812 22.75 1 91.31 436 MET B C 1
ATOM 9315 O O . MET B 1 436 ? -26.797 5.32 21.703 1 91.31 436 MET B O 1
ATOM 9319 N N . PHE B 1 437 ? -28 3.752 22.672 1 91.19 437 PHE B N 1
ATOM 9320 C CA . PHE B 1 437 ? -28.469 3.168 21.422 1 91.19 437 PHE B CA 1
ATOM 9321 C C . PHE B 1 437 ? -29.453 4.105 20.719 1 91.19 437 PHE B C 1
ATOM 9323 O O . PHE B 1 437 ? -29.625 4.035 19.5 1 91.19 437 PHE B O 1
ATOM 9330 N N . ARG B 1 438 ? -29.984 5.023 21.547 1 87.62 438 ARG B N 1
ATOM 9331 C CA . ARG B 1 438 ? -30.875 6.016 20.953 1 87.62 438 ARG B CA 1
ATOM 9332 C C . ARG B 1 438 ? -30.094 7.199 20.391 1 87.62 438 ARG B C 1
ATOM 9334 O O . ARG B 1 438 ? -30.453 7.77 19.375 1 87.62 438 ARG B O 1
ATOM 9341 N N . VAL B 1 439 ? -29 7.375 21 1 87.38 439 VAL B N 1
ATOM 9342 C CA . VAL B 1 439 ? -28.25 8.586 20.672 1 87.38 439 VAL B CA 1
ATOM 9343 C C . VAL B 1 439 ? -27.25 8.281 19.562 1 87.38 439 VAL B C 1
ATOM 9345 O O . VAL B 1 439 ? -27.047 9.094 18.656 1 87.38 439 VAL B O 1
ATOM 9348 N N . ILE B 1 440 ? -26.719 7.164 19.594 1 85.06 440 ILE B N 1
ATOM 9349 C CA . ILE B 1 440 ? -25.672 6.828 18.641 1 85.06 440 ILE B CA 1
ATOM 9350 C C . ILE B 1 440 ? -26.281 6.375 17.328 1 85.06 440 ILE B C 1
ATOM 9352 O O . ILE B 1 440 ? -26.859 5.285 17.25 1 85.06 440 ILE B O 1
ATOM 9356 N N . ARG B 1 441 ? -26.328 7.293 16.359 1 67.38 441 ARG B N 1
ATOM 9357 C CA . ARG B 1 441 ? -26.859 6.961 15.039 1 67.38 441 ARG B CA 1
ATOM 9358 C C . ARG B 1 441 ? -25.734 6.914 14 1 67.38 441 ARG B C 1
ATOM 9360 O O . ARG B 1 441 ? -26 6.738 12.812 1 67.38 441 ARG B O 1
ATOM 9367 N N . GLY B 1 442 ? -24.484 7.027 14.484 1 62.22 442 GLY B N 1
ATOM 9368 C CA . GLY B 1 442 ? -23.328 7.176 13.602 1 62.22 442 GLY B CA 1
ATOM 9369 C C . GLY B 1 442 ? -22.969 5.898 12.875 1 62.22 442 GLY B C 1
ATOM 9370 O O . GLY B 1 442 ? -23.281 4.801 13.344 1 62.22 442 GLY B O 1
ATOM 9371 N N . GLY B 1 443 ? -22.609 5.918 11.594 1 61.03 443 GLY B N 1
ATOM 9372 C CA . GLY B 1 443 ? -22.047 4.828 10.812 1 61.03 443 GLY B CA 1
ATOM 9373 C C . GLY B 1 443 ? -23.016 4.227 9.82 1 61.03 443 GLY B C 1
ATOM 9374 O O . GLY B 1 443 ? -22.766 3.154 9.266 1 61.03 443 GLY B O 1
ATOM 9375 N N . GLN B 1 444 ? -24.141 4.977 9.688 1 68.81 444 GLN B N 1
ATOM 9376 C CA . GLN B 1 444 ? -25.141 4.414 8.781 1 68.81 444 GLN B CA 1
ATOM 9377 C C . GLN B 1 444 ? -24.922 4.91 7.355 1 68.81 444 GLN B C 1
ATOM 9379 O O . GLN B 1 444 ? -24.609 6.082 7.141 1 68.81 444 GLN B O 1
ATOM 9384 N N . TRP B 1 445 ? -24.844 3.947 6.52 1 72.81 445 TRP B N 1
ATOM 9385 C CA . TRP B 1 445 ? -24.812 4.25 5.094 1 72.81 445 TRP B CA 1
ATOM 9386 C C . TRP B 1 445 ? -26.062 5.004 4.672 1 72.81 445 TRP B C 1
ATOM 9388 O O . TRP B 1 445 ? -27.172 4.688 5.121 1 72.81 445 TRP B O 1
ATOM 9398 N N . GLY B 1 446 ? -25.969 6.207 4.09 1 70.19 446 GLY B N 1
ATOM 9399 C CA . GLY B 1 446 ? -27.094 6.988 3.629 1 70.19 446 GLY B CA 1
ATOM 9400 C C . GLY B 1 446 ? -27.969 6.254 2.621 1 70.19 446 GLY B C 1
ATOM 9401 O O . GLY B 1 446 ? -29.031 6.742 2.229 1 70.19 446 GLY B O 1
ATOM 9402 N N . ARG B 1 447 ? -27.688 5.031 2.273 1 82.31 447 ARG B N 1
ATOM 9403 C CA . ARG B 1 447 ? -28.406 4.18 1.33 1 82.31 447 ARG B CA 1
ATOM 9404 C C . ARG B 1 447 ? -28.609 4.895 -0.002 1 82.31 447 ARG B C 1
ATOM 9406 O O . ARG B 1 447 ? -29.672 4.785 -0.614 1 82.31 447 ARG B O 1
ATOM 9413 N N . GLN B 1 448 ? -27.578 5.703 -0.249 1 84.12 448 GLN B N 1
ATOM 9414 C CA . GLN B 1 448 ? -27.547 6.391 -1.536 1 84.12 448 GLN B CA 1
ATOM 9415 C C . GLN B 1 448 ? -26.469 5.816 -2.439 1 84.12 448 GLN B C 1
ATOM 9417 O O . GLN B 1 448 ? -25.375 5.465 -1.969 1 84.12 448 GLN B O 1
ATOM 9422 N N . ILE B 1 449 ? -26.906 5.66 -3.654 1 88.88 449 ILE B N 1
ATOM 9423 C CA . ILE B 1 449 ? -25.953 5.145 -4.617 1 88.88 449 ILE B CA 1
ATOM 9424 C C . ILE B 1 449 ? -25.641 6.219 -5.66 1 88.88 449 ILE B C 1
ATOM 9426 O O . ILE B 1 449 ? -26.516 7.004 -6.031 1 88.88 449 ILE B O 1
ATOM 9430 N N . ARG B 1 450 ? -24.469 6.242 -6.094 1 86.62 450 ARG B N 1
ATOM 9431 C CA . ARG B 1 450 ? -24.078 7.148 -7.168 1 86.62 450 ARG B CA 1
ATOM 9432 C C . ARG B 1 450 ? -24.359 6.531 -8.531 1 86.62 450 ARG B C 1
ATOM 9434 O O . ARG B 1 450 ? -24.344 5.309 -8.68 1 86.62 450 ARG B O 1
ATOM 9441 N N . GLN B 1 451 ? -24.703 7.465 -9.398 1 89.5 451 GLN B N 1
ATOM 9442 C CA . GLN B 1 451 ? -25.094 6.984 -10.719 1 89.5 451 GLN B CA 1
ATOM 9443 C C . GLN B 1 451 ? -24.328 7.703 -11.82 1 89.5 451 GLN B C 1
ATOM 9445 O O . GLN B 1 451 ? -23.891 8.844 -11.648 1 89.5 451 GLN B O 1
ATOM 9450 N N . HIS B 1 452 ? -24.062 6.91 -12.875 1 89.81 452 HIS B N 1
ATOM 9451 C CA . HIS B 1 452 ? -23.469 7.449 -14.086 1 89.81 452 HIS B CA 1
ATOM 9452 C C . HIS B 1 452 ? -24.125 6.859 -15.336 1 89.81 452 HIS B C 1
ATOM 9454 O O . HIS B 1 452 ? -24.422 5.664 -15.375 1 89.81 452 HIS B O 1
ATOM 9460 N N . ASN B 1 453 ? -24.516 7.777 -16.219 1 91.31 453 ASN B N 1
ATOM 9461 C CA . ASN B 1 453 ? -25.031 7.32 -17.5 1 91.31 453 ASN B CA 1
ATOM 9462 C C . ASN B 1 453 ? -24.203 7.859 -18.672 1 91.31 453 ASN B C 1
ATOM 9464 O O . ASN B 1 453 ? -24.078 9.078 -18.828 1 91.31 453 ASN B O 1
ATOM 9468 N N . LEU B 1 454 ? -23.766 6.988 -19.469 1 89.25 454 LEU B N 1
ATOM 9469 C CA . LEU B 1 454 ? -22.828 7.305 -20.547 1 89.25 454 LEU B CA 1
ATOM 9470 C C . LEU B 1 454 ? -23.516 8.078 -21.656 1 89.25 454 LEU B C 1
ATOM 9472 O O . LEU B 1 454 ? -22.891 8.852 -22.375 1 89.25 454 LEU B O 1
ATOM 9476 N N . LEU B 1 455 ? -24.828 7.828 -21.797 1 89.44 455 LEU B N 1
ATOM 9477 C CA . LEU B 1 455 ? -25.547 8.398 -22.922 1 89.44 455 LEU B CA 1
ATOM 9478 C C . LEU B 1 455 ? -26.266 9.68 -22.531 1 89.44 455 LEU B C 1
ATOM 9480 O O . LEU B 1 455 ? -26.875 10.336 -23.375 1 89.44 455 LEU B O 1
ATOM 9484 N N . ALA B 1 456 ? -26.234 9.883 -21.219 1 80.94 456 ALA B N 1
ATOM 9485 C CA . ALA B 1 456 ? -26.922 11.094 -20.781 1 80.94 456 ALA B CA 1
ATOM 9486 C C . ALA B 1 456 ? -26.188 12.344 -21.25 1 80.94 456 ALA B C 1
ATOM 9488 O O . ALA B 1 456 ? -24.953 12.391 -21.234 1 80.94 456 ALA B O 1
ATOM 9489 N N . ARG B 1 457 ? -26.797 13.25 -22.094 1 60.53 457 ARG B N 1
ATOM 9490 C CA . ARG B 1 457 ? -26.281 14.453 -22.734 1 60.53 457 ARG B CA 1
ATOM 9491 C C . ARG B 1 457 ? -25.578 15.359 -21.734 1 60.53 457 ARG B C 1
ATOM 9493 O O . ARG B 1 457 ? -26.188 15.805 -20.766 1 60.53 457 ARG B O 1
ATOM 9500 N N . PRO B 1 458 ? -24.156 15.219 -21.625 1 50.41 458 PRO B N 1
ATOM 9501 C CA . PRO B 1 458 ? -23.609 16.25 -20.734 1 50.41 458 PRO B CA 1
ATOM 9502 C C . PRO B 1 458 ? -24.047 17.656 -21.125 1 50.41 458 PRO B C 1
ATOM 9504 O O . PRO B 1 458 ? -23.953 18.031 -22.297 1 50.41 458 PRO B O 1
ATOM 9507 N N . SER B 1 459 ? -25.094 18.203 -20.797 1 47.59 459 SER B N 1
ATOM 9508 C CA . SER B 1 459 ? -25.062 19.609 -21.172 1 47.59 459 SER B CA 1
ATOM 9509 C C . SER B 1 459 ? -23.641 20.141 -21.219 1 47.59 459 SER B C 1
ATOM 9511 O O . SER B 1 459 ? -22.75 19.641 -20.516 1 47.59 459 SER B O 1
ATOM 9513 N N . THR B 1 460 ? -23.25 20.672 -22.406 1 45.47 460 THR B N 1
ATOM 9514 C CA . THR B 1 460 ? -21.953 21.266 -22.688 1 45.47 460 THR B CA 1
ATOM 9515 C C . THR B 1 460 ? -21.25 21.656 -21.391 1 45.47 460 THR B C 1
ATOM 9517 O O . THR B 1 460 ? -20.047 21.438 -21.234 1 45.47 460 THR B O 1
ATOM 9520 N N . LEU B 1 461 ? -21.891 22.391 -20.609 1 47.12 461 LEU B N 1
ATOM 9521 C CA . LEU B 1 461 ? -21.297 22.969 -19.406 1 47.12 461 LEU B CA 1
ATOM 9522 C C . LEU B 1 461 ? -21.047 21.906 -18.344 1 47.12 461 LEU B C 1
ATOM 9524 O O . LEU B 1 461 ? -20.062 21.969 -17.609 1 47.12 461 LEU B O 1
ATOM 9528 N N . ALA B 1 462 ? -21.859 20.984 -18.297 1 47.31 462 ALA B N 1
ATOM 9529 C CA . ALA B 1 462 ? -21.844 19.953 -17.266 1 47.31 462 ALA B CA 1
ATOM 9530 C C . ALA B 1 462 ? -20.719 18.953 -17.5 1 47.31 462 ALA B C 1
ATOM 9532 O O . ALA B 1 462 ? -20.25 18.297 -16.562 1 47.31 462 ALA B O 1
ATOM 9533 N N . GLN B 1 463 ? -20.375 18.766 -18.672 1 45.97 463 GLN B N 1
ATOM 9534 C CA . GLN B 1 463 ? -19.25 17.906 -19.016 1 45.97 463 GLN B CA 1
ATOM 9535 C C . GLN B 1 463 ? -17.984 18.359 -18.312 1 45.97 463 GLN B C 1
ATOM 9537 O O . GLN B 1 463 ? -17.156 17.531 -17.922 1 45.97 463 GLN B O 1
ATOM 9542 N N . PHE B 1 464 ? -17.859 19.594 -18.406 1 45.28 464 PHE B N 1
ATOM 9543 C CA . PHE B 1 464 ? -16.656 20.156 -17.781 1 45.28 464 PHE B CA 1
ATOM 9544 C C . PHE B 1 464 ? -16.719 20.047 -16.266 1 45.28 464 PHE B C 1
ATOM 9546 O O . PHE B 1 464 ? -15.703 19.859 -15.609 1 45.28 464 PHE B O 1
ATOM 9553 N N . ALA B 1 465 ? -17.875 20.422 -15.711 1 47.47 465 ALA B N 1
ATOM 9554 C CA . ALA B 1 465 ? -18.078 20.484 -14.266 1 47.47 465 ALA B CA 1
ATOM 9555 C C . ALA B 1 465 ? -18.344 19.094 -13.695 1 47.47 465 ALA B C 1
ATOM 9557 O O . ALA B 1 465 ? -18.422 18.922 -12.477 1 47.47 465 ALA B O 1
ATOM 9558 N N . TRP B 1 466 ? -18.609 18.109 -14.406 1 47.16 466 TRP B N 1
ATOM 9559 C CA . TRP B 1 466 ? -19.359 16.875 -14.195 1 47.16 466 TRP B CA 1
ATOM 9560 C C . TRP B 1 466 ? -18.562 15.875 -13.359 1 47.16 466 TRP B C 1
ATOM 9562 O O . TRP B 1 466 ? -19.125 15.023 -12.68 1 47.16 466 TRP B O 1
ATOM 9572 N N . PRO B 1 467 ? -17.422 15.641 -13.883 1 47.97 467 PRO B N 1
ATOM 9573 C CA . PRO B 1 467 ? -16.922 14.57 -13.016 1 47.97 467 PRO B CA 1
ATOM 9574 C C . PRO B 1 467 ? -17.188 14.844 -11.531 1 47.97 467 PRO B C 1
ATOM 9576 O O . PRO B 1 467 ? -17.219 13.914 -10.727 1 47.97 467 PRO B O 1
ATOM 9579 N N . LEU B 1 468 ? -17.406 16.078 -11.273 1 49.06 468 LEU B N 1
ATOM 9580 C CA . LEU B 1 468 ? -17.609 16.547 -9.906 1 49.06 468 LEU B CA 1
ATOM 9581 C C . LEU B 1 468 ? -19.062 16.344 -9.469 1 49.06 468 LEU B C 1
ATOM 9583 O O . LEU B 1 468 ? -19.359 16.359 -8.273 1 49.06 468 LEU B O 1
ATOM 9587 N N . ILE B 1 469 ? -20 16.312 -10.398 1 52.75 469 ILE B N 1
ATOM 9588 C CA . ILE B 1 469 ? -21.375 16.266 -9.922 1 52.75 469 ILE B CA 1
ATOM 9589 C C . ILE B 1 469 ? -21.906 14.828 -9.984 1 52.75 469 ILE B C 1
ATOM 9591 O O . ILE B 1 469 ? -22.375 14.375 -11.031 1 52.75 469 ILE B O 1
ATOM 9595 N N . LEU B 1 470 ? -21.422 13.969 -9.328 1 61.25 470 LEU B N 1
ATOM 9596 C CA . LEU B 1 470 ? -22 12.641 -9.148 1 61.25 470 LEU B CA 1
ATOM 9597 C C . LEU B 1 470 ? -23.406 12.734 -8.57 1 61.25 470 LEU B C 1
ATOM 9599 O O . LEU B 1 470 ? -23.641 13.477 -7.613 1 61.25 470 LEU B O 1
ATOM 9603 N N . ARG B 1 471 ? -24.422 12.242 -9.516 1 74.69 471 ARG B N 1
ATOM 9604 C CA . ARG B 1 471 ? -25.812 12.211 -9.062 1 74.69 471 ARG B CA 1
ATOM 9605 C C . ARG B 1 471 ? -26.031 11.086 -8.055 1 74.69 471 ARG B C 1
ATOM 9607 O O . ARG B 1 471 ? -25.562 9.969 -8.25 1 74.69 471 ARG B O 1
ATOM 9614 N N . LYS B 1 472 ? -26.594 11.484 -6.961 1 80.31 472 LYS B N 1
ATOM 9615 C CA . LYS B 1 472 ? -26.922 10.516 -5.914 1 80.31 472 LYS B CA 1
ATOM 9616 C C . LYS B 1 472 ? -28.422 10.242 -5.859 1 80.31 472 LYS B C 1
ATOM 9618 O O . LYS B 1 472 ? -29.234 11.164 -5.996 1 80.31 472 LYS B O 1
ATOM 9623 N N . VAL B 1 473 ? -28.688 8.945 -5.941 1 84.38 473 VAL B N 1
ATOM 9624 C CA . VAL B 1 473 ? -30.078 8.555 -5.809 1 84.38 473 VAL B CA 1
ATOM 9625 C C . VAL B 1 473 ? -30.234 7.574 -4.645 1 84.38 473 VAL B C 1
ATOM 9627 O O . VAL B 1 473 ? -29.359 6.746 -4.402 1 84.38 473 VAL B O 1
ATOM 9630 N N . LYS B 1 474 ? -31.297 7.746 -3.951 1 85.81 474 LYS B N 1
ATOM 9631 C CA . LYS B 1 474 ? -31.594 6.789 -2.891 1 85.81 474 LYS B CA 1
ATOM 9632 C C . LYS B 1 474 ? -31.984 5.43 -3.469 1 85.81 474 LYS B C 1
ATOM 9634 O O . LYS B 1 474 ? -32.719 5.355 -4.441 1 85.81 474 LYS B O 1
ATOM 9639 N N . LEU B 1 475 ? -31.375 4.418 -2.982 1 89.38 475 LEU B N 1
ATOM 9640 C CA . LEU B 1 475 ? -31.719 3.072 -3.422 1 89.38 475 LEU B CA 1
ATOM 9641 C C . LEU B 1 475 ? -33.156 2.74 -3.068 1 89.38 475 LEU B C 1
ATOM 9643 O O . LEU B 1 475 ? -33.531 2.672 -1.889 1 89.38 475 LEU B O 1
ATOM 9647 N N . GLN B 1 476 ? -33.938 2.5 -4.043 1 88.75 476 GLN B N 1
ATOM 9648 C CA . GLN B 1 476 ? -35.344 2.283 -3.852 1 88.75 476 GLN B CA 1
ATOM 9649 C C . GLN B 1 476 ? -35.625 0.881 -3.32 1 88.75 476 GLN B C 1
ATOM 9651 O O . GLN B 1 476 ? -34.781 -0.004 -3.414 1 88.75 476 GLN B O 1
ATOM 9656 N N . ARG B 1 477 ? -36.812 0.738 -2.795 1 88.56 477 ARG B N 1
ATOM 9657 C CA . ARG B 1 477 ? -37.219 -0.518 -2.176 1 88.56 477 ARG B CA 1
ATOM 9658 C C . ARG B 1 477 ? -37.281 -1.641 -3.205 1 88.56 477 ARG B C 1
ATOM 9660 O O . ARG B 1 477 ? -36.938 -2.783 -2.906 1 88.56 477 ARG B O 1
ATOM 9667 N N . GLU B 1 478 ? -37.625 -1.307 -4.367 1 89.5 478 GLU B N 1
ATOM 9668 C CA . GLU B 1 478 ? -37.75 -2.299 -5.434 1 89.5 478 GLU B CA 1
ATOM 9669 C C . GLU B 1 478 ? -36.406 -2.883 -5.805 1 89.5 478 GLU B C 1
ATOM 9671 O O . GLU B 1 478 ? -36.25 -4.102 -5.938 1 89.5 478 GLU B O 1
ATOM 9676 N N . ALA B 1 479 ? -35.469 -1.988 -5.918 1 92 479 ALA B N 1
ATOM 9677 C CA . ALA B 1 479 ? -34.125 -2.436 -6.273 1 92 479 ALA B CA 1
ATOM 9678 C C . ALA B 1 479 ? -33.5 -3.264 -5.152 1 92 479 ALA B C 1
ATOM 9680 O O . ALA B 1 479 ? -32.844 -4.273 -5.406 1 92 479 ALA B O 1
ATOM 9681 N N . LYS B 1 480 ? -33.812 -2.895 -3.945 1 92.25 480 LYS B N 1
ATOM 9682 C CA . LYS B 1 480 ? -33.312 -3.641 -2.795 1 92.25 480 LYS B CA 1
ATOM 9683 C C . LYS B 1 480 ? -33.906 -5.047 -2.752 1 92.25 480 LYS B C 1
ATOM 9685 O O . LYS B 1 480 ? -33.188 -6.02 -2.504 1 92.25 480 LYS B O 1
ATOM 9690 N N . ARG B 1 481 ? -35.094 -5.094 -3.002 1 92.5 481 ARG B N 1
ATOM 9691 C CA . ARG B 1 481 ? -35.781 -6.375 -2.939 1 92.5 481 ARG B CA 1
ATOM 9692 C C . ARG B 1 481 ? -35.219 -7.352 -3.969 1 92.5 481 ARG B C 1
ATOM 9694 O O . ARG B 1 481 ? -34.875 -8.492 -3.637 1 92.5 481 ARG B O 1
ATOM 9701 N N . VAL B 1 482 ? -35.062 -6.902 -5.168 1 93.69 482 VAL B N 1
ATOM 9702 C CA . VAL B 1 482 ? -34.562 -7.777 -6.23 1 93.69 482 VAL B CA 1
ATOM 9703 C C . VAL B 1 482 ? -33.125 -8.188 -5.934 1 93.69 482 VAL B C 1
ATOM 9705 O O . VAL B 1 482 ? -32.75 -9.352 -6.129 1 93.69 482 VAL B O 1
ATOM 9708 N N . LEU B 1 483 ? -32.375 -7.273 -5.434 1 94.38 483 LEU B N 1
ATOM 9709 C CA . LEU B 1 483 ? -30.984 -7.531 -5.145 1 94.38 483 LEU B CA 1
ATOM 9710 C C . LEU B 1 483 ? -30.828 -8.57 -4.039 1 94.38 483 LEU B C 1
ATOM 9712 O O . LEU B 1 483 ? -30.109 -9.555 -4.203 1 94.38 483 LEU B O 1
ATOM 9716 N N . PHE B 1 484 ? -31.562 -8.453 -2.961 1 95.38 484 PHE B N 1
ATOM 9717 C CA . PHE B 1 484 ? -31.422 -9.352 -1.819 1 95.38 484 PHE B CA 1
ATOM 9718 C C . PHE B 1 484 ? -32.125 -10.68 -2.086 1 95.38 484 PHE B C 1
ATOM 9720 O O . PHE B 1 484 ? -31.672 -11.727 -1.604 1 95.38 484 PHE B O 1
ATOM 9727 N N . GLN B 1 485 ? -33.094 -10.625 -2.912 1 93 485 GLN B N 1
ATOM 9728 C CA . GLN B 1 485 ? -33.719 -11.883 -3.324 1 93 485 GLN B CA 1
ATOM 9729 C C . GLN B 1 485 ? -32.781 -12.695 -4.211 1 93 485 GLN B C 1
ATOM 9731 O O . GLN B 1 485 ? -32.688 -13.914 -4.07 1 93 485 GLN B O 1
ATOM 9736 N N . SER B 1 486 ? -32.125 -11.977 -5.078 1 94.06 486 SER B N 1
ATOM 9737 C CA . SER B 1 486 ? -31.125 -12.648 -5.922 1 94.06 486 SER B CA 1
ATOM 9738 C C . SER B 1 486 ? -29.984 -13.227 -5.094 1 94.06 486 SER B C 1
ATOM 9740 O O . SER B 1 486 ? -29.516 -14.328 -5.367 1 94.06 486 SER B O 1
ATOM 9742 N N . LEU B 1 487 ? -29.625 -12.508 -4.113 1 95.56 487 LEU B N 1
ATOM 9743 C CA . LEU B 1 487 ? -28.562 -12.977 -3.215 1 95.56 487 LEU B CA 1
ATOM 9744 C C . LEU B 1 487 ? -29.016 -14.203 -2.438 1 95.56 487 LEU B C 1
ATOM 9746 O O . LEU B 1 487 ? -28.281 -15.18 -2.322 1 95.56 487 LEU B O 1
ATOM 9750 N N . LYS B 1 488 ? -30.219 -14.164 -1.955 1 94.12 488 LYS B N 1
ATOM 9751 C CA . LYS B 1 488 ? -30.766 -15.289 -1.204 1 94.12 488 LYS B CA 1
ATOM 9752 C C . LYS B 1 488 ? -30.891 -16.531 -2.08 1 94.12 488 LYS B C 1
ATOM 9754 O O . LYS B 1 488 ? -30.531 -17.641 -1.652 1 94.12 488 LYS B O 1
ATOM 9759 N N . THR B 1 489 ? -31.266 -16.328 -3.303 1 92.44 489 THR B N 1
ATOM 9760 C CA . THR B 1 489 ? -31.375 -17.453 -4.234 1 92.44 489 THR B CA 1
ATOM 9761 C C . THR B 1 489 ? -30.016 -18.062 -4.516 1 92.44 489 THR B C 1
ATOM 9763 O O . THR B 1 489 ? -29.891 -19.297 -4.598 1 92.44 489 THR B O 1
ATOM 9766 N N . LEU B 1 490 ? -29.062 -17.25 -4.637 1 93 490 LEU B N 1
ATOM 9767 C CA . LEU B 1 490 ? -27.703 -17.719 -4.867 1 93 490 LEU B CA 1
ATOM 9768 C C . LEU B 1 490 ? -27.203 -18.547 -3.688 1 93 490 LEU B C 1
ATOM 9770 O O . LEU B 1 490 ? -26.609 -19.609 -3.879 1 93 490 LEU B O 1
ATOM 9774 N N . ILE B 1 491 ? -27.531 -18.125 -2.518 1 93.31 491 ILE B N 1
ATOM 9775 C CA . ILE B 1 491 ? -27.047 -18.766 -1.297 1 93.31 491 ILE B CA 1
ATOM 9776 C C . ILE B 1 491 ? -27.781 -20.094 -1.09 1 93.31 491 ILE B C 1
ATOM 9778 O O . ILE B 1 491 ? -27.172 -21.078 -0.67 1 93.31 491 ILE B O 1
ATOM 9782 N N . ASP B 1 492 ? -29.031 -20.125 -1.467 1 91.06 492 ASP B N 1
ATOM 9783 C CA . ASP B 1 492 ? -29.859 -21.281 -1.185 1 91.06 492 ASP B CA 1
ATOM 9784 C C . ASP B 1 492 ? -29.672 -22.359 -2.238 1 91.06 492 ASP B C 1
ATOM 9786 O O . ASP B 1 492 ? -30.188 -23.469 -2.094 1 91.06 492 ASP B O 1
ATOM 9790 N N . THR B 1 493 ? -28.875 -22.016 -3.254 1 89.88 493 THR B N 1
ATOM 9791 C CA . THR B 1 493 ? -28.594 -23.047 -4.25 1 89.88 493 THR B CA 1
ATOM 9792 C C . THR B 1 493 ? -27.766 -24.172 -3.652 1 89.88 493 THR B C 1
ATOM 9794 O O . THR B 1 493 ? -26.719 -23.922 -3.031 1 89.88 493 THR B O 1
ATOM 9797 N N . PRO B 1 494 ? -28.188 -25.375 -3.766 1 85.5 494 PRO B N 1
ATOM 9798 C CA . PRO B 1 494 ? -27.484 -26.516 -3.158 1 85.5 494 PRO B CA 1
ATOM 9799 C C . PRO B 1 494 ? -26.141 -26.797 -3.828 1 85.5 494 PRO B C 1
ATOM 9801 O O . PRO B 1 494 ? -26.016 -26.656 -5.047 1 85.5 494 PRO B O 1
ATOM 9804 N N . LEU B 1 495 ? -25.109 -27.109 -2.965 1 84.88 495 LEU B N 1
ATOM 9805 C CA . LEU B 1 495 ? -23.781 -27.469 -3.447 1 84.88 495 LEU B CA 1
ATOM 9806 C C . LEU B 1 495 ? -23.562 -28.984 -3.361 1 84.88 495 LEU B C 1
ATOM 9808 O O . LEU B 1 495 ? -23.641 -29.562 -2.279 1 84.88 495 LEU B O 1
ATOM 9812 N N . PRO B 1 496 ? -23.281 -29.625 -4.441 1 72.75 496 PRO B N 1
ATOM 9813 C CA . PRO B 1 496 ? -23.25 -31.094 -4.461 1 72.75 496 PRO B CA 1
ATOM 9814 C C . PRO B 1 496 ? -21.969 -31.656 -3.838 1 72.75 496 PRO B C 1
ATOM 9816 O O . PRO B 1 496 ? -21.969 -32.781 -3.357 1 72.75 496 PRO B O 1
ATOM 9819 N N . SER B 1 497 ? -20.828 -31.016 -3.936 1 74 497 SER B N 1
ATOM 9820 C CA . SER B 1 497 ? -19.562 -31.609 -3.508 1 74 497 SER B CA 1
ATOM 9821 C C . SER B 1 497 ? -19.203 -31.188 -2.088 1 74 497 SER B C 1
ATOM 9823 O O . SER B 1 497 ? -19.359 -30.016 -1.729 1 74 497 SER B O 1
ATOM 9825 N N . PRO B 1 498 ? -18.734 -32.219 -1.312 1 72.38 498 PRO B N 1
ATOM 9826 C CA . PRO B 1 498 ? -18.328 -31.891 0.053 1 72.38 498 PRO B CA 1
ATOM 9827 C C . PRO B 1 498 ? -16.891 -31.359 0.118 1 72.38 498 PRO B C 1
ATOM 9829 O O . PRO B 1 498 ? -16.484 -30.812 1.142 1 72.38 498 PRO B O 1
ATOM 9832 N N . GLU B 1 499 ? -16.156 -31.453 -1.002 1 77.38 499 GLU B N 1
ATOM 9833 C CA . GLU B 1 499 ? -14.773 -30.984 -0.958 1 77.38 499 GLU B CA 1
ATOM 9834 C C . GLU B 1 499 ? -14.688 -29.469 -1.001 1 77.38 499 GLU B C 1
ATOM 9836 O O . GLU B 1 499 ? -15.312 -28.828 -1.856 1 77.38 499 GLU B O 1
ATOM 9841 N N . PRO B 1 500 ? -13.984 -28.922 -0.045 1 76.31 500 PRO B N 1
ATOM 9842 C CA . PRO B 1 500 ? -13.938 -27.453 0.067 1 76.31 500 PRO B CA 1
ATOM 9843 C C . PRO B 1 500 ? -13.438 -26.781 -1.209 1 76.31 500 PRO B C 1
ATOM 9845 O O . PRO B 1 500 ? -13.969 -25.75 -1.616 1 76.31 500 PRO B O 1
ATOM 9848 N N . SER B 1 501 ? -12.422 -27.375 -1.822 1 75.81 501 SER B N 1
ATOM 9849 C CA . SER B 1 501 ? -11.883 -26.766 -3.035 1 75.81 501 SER B CA 1
ATOM 9850 C C . SER B 1 501 ? -12.891 -26.844 -4.18 1 75.81 501 SER B C 1
ATOM 9852 O O . SER B 1 501 ? -13.055 -25.875 -4.934 1 75.81 501 SER B O 1
ATOM 9854 N N . ALA B 1 502 ? -13.586 -27.891 -4.258 1 81.44 502 ALA B N 1
ATOM 9855 C CA . ALA B 1 502 ? -14.609 -28.062 -5.285 1 81.44 502 ALA B CA 1
ATOM 9856 C C . ALA B 1 502 ? -15.82 -27.188 -5.02 1 81.44 502 ALA B C 1
ATOM 9858 O O . ALA B 1 502 ? -16.422 -26.641 -5.953 1 81.44 502 ALA B O 1
ATOM 9859 N N . GLN B 1 503 ? -16.094 -27 -3.793 1 84.81 503 GLN B N 1
ATOM 9860 C CA . GLN B 1 503 ? -17.219 -26.156 -3.422 1 84.81 503 GLN B CA 1
ATOM 9861 C C . GLN B 1 503 ? -16.953 -24.703 -3.814 1 84.81 503 GLN B C 1
ATOM 9863 O O . GLN B 1 503 ? -17.844 -24.016 -4.336 1 84.81 503 GLN B O 1
ATOM 9868 N N . GLN B 1 504 ? -15.742 -24.344 -3.629 1 83.19 504 GLN B N 1
ATOM 9869 C CA . GLN B 1 504 ? -15.406 -22.969 -3.967 1 83.19 504 GLN B CA 1
ATOM 9870 C C . GLN B 1 504 ? -15.484 -22.734 -5.473 1 83.19 504 GLN B C 1
ATOM 9872 O O . GLN B 1 504 ? -15.938 -21.672 -5.918 1 83.19 504 GLN B O 1
ATOM 9877 N N . GLN B 1 505 ? -15.125 -23.688 -6.215 1 83.5 505 GLN B N 1
ATOM 9878 C CA . GLN B 1 505 ? -15.211 -23.578 -7.668 1 83.5 505 GLN B CA 1
ATOM 9879 C C . GLN B 1 505 ? -16.672 -23.531 -8.125 1 83.5 505 GLN B C 1
ATOM 9881 O O . GLN B 1 505 ? -17.016 -22.766 -9.023 1 83.5 505 GLN B O 1
ATOM 9886 N N . MET B 1 506 ? -17.438 -24.25 -7.473 1 86.44 506 MET B N 1
ATOM 9887 C CA . MET B 1 506 ? -18.859 -24.266 -7.809 1 86.44 506 MET B CA 1
ATOM 9888 C C . MET B 1 506 ? -19.516 -22.953 -7.445 1 86.44 506 MET B C 1
ATOM 9890 O O . MET B 1 506 ? -20.344 -22.422 -8.203 1 86.44 506 MET B O 1
ATOM 9894 N N . MET B 1 507 ? -19.203 -22.484 -6.324 1 88.44 507 MET B N 1
ATOM 9895 C CA . MET B 1 507 ? -19.75 -21.203 -5.887 1 88.44 507 MET B CA 1
ATOM 9896 C C . MET B 1 507 ? -19.344 -20.078 -6.848 1 88.44 507 MET B C 1
ATOM 9898 O O . MET B 1 507 ? -20.172 -19.219 -7.176 1 88.44 507 MET B O 1
ATOM 9902 N N . ASN B 1 508 ? -18.172 -20.156 -7.324 1 86.12 508 ASN B N 1
ATOM 9903 C CA . ASN B 1 508 ? -17.734 -19.188 -8.32 1 86.12 508 ASN B CA 1
ATOM 9904 C C . ASN B 1 508 ? -18.484 -19.344 -9.641 1 86.12 508 ASN B C 1
ATOM 9906 O O . ASN B 1 508 ? -18.828 -18.359 -10.281 1 86.12 508 ASN B O 1
ATOM 9910 N N . SER B 1 509 ? -18.766 -20.531 -9.977 1 86.88 509 SER B N 1
ATOM 9911 C CA . SER B 1 509 ? -19.516 -20.797 -11.203 1 86.88 509 SER B CA 1
ATOM 9912 C C . SER B 1 509 ? -20.938 -20.297 -11.102 1 86.88 509 SER B C 1
ATOM 9914 O O . SER B 1 509 ? -21.5 -19.781 -12.078 1 86.88 509 SER B O 1
ATOM 9916 N N . LEU B 1 510 ? -21.438 -20.438 -9.914 1 89.56 510 LEU B N 1
ATOM 9917 C CA . LEU B 1 510 ? -22.781 -19.922 -9.688 1 89.56 510 LEU B CA 1
ATOM 9918 C C . LEU B 1 510 ? -22.828 -18.406 -9.82 1 89.56 510 LEU B C 1
ATOM 9920 O O . LEU B 1 510 ? -23.766 -17.859 -10.406 1 89.56 510 LEU B O 1
ATOM 9924 N N . LEU B 1 511 ? -21.828 -17.812 -9.328 1 91.19 511 LEU B N 1
ATOM 9925 C CA . LEU B 1 511 ? -21.734 -16.359 -9.438 1 91.19 511 LEU B CA 1
ATOM 9926 C C . LEU B 1 511 ? -21.609 -15.93 -10.898 1 91.19 511 LEU B C 1
ATOM 9928 O O . LEU B 1 511 ? -22.188 -14.922 -11.305 1 91.19 511 LEU B O 1
ATOM 9932 N N . MET B 1 512 ? -20.969 -16.734 -11.688 1 88 512 MET B N 1
ATOM 9933 C CA . MET B 1 512 ? -20.703 -16.391 -13.086 1 88 512 MET B CA 1
ATOM 9934 C C . MET B 1 512 ? -21.891 -16.734 -13.977 1 88 512 MET B C 1
ATOM 9936 O O . MET B 1 512 ? -21.953 -16.312 -15.125 1 88 512 MET B O 1
ATOM 9940 N N . SER B 1 513 ? -22.891 -17.359 -13.414 1 87.62 513 SER B N 1
ATOM 9941 C CA . SER B 1 513 ? -24.031 -17.797 -14.219 1 87.62 513 SER B CA 1
ATOM 9942 C C . SER B 1 513 ? -25.156 -16.766 -14.172 1 87.62 513 SER B C 1
ATOM 9944 O O . SER B 1 513 ? -26.328 -17.109 -14.391 1 87.62 513 SER B O 1
ATOM 9946 N N . TYR B 1 514 ? -24.812 -15.547 -13.914 1 89.06 514 TYR B N 1
ATOM 9947 C CA . TYR B 1 514 ? -25.828 -14.5 -13.789 1 89.06 514 TYR B CA 1
ATOM 9948 C C . TYR B 1 514 ? -26.547 -14.281 -15.109 1 89.06 514 TYR B C 1
ATOM 9950 O O . TYR B 1 514 ? -27.766 -14.031 -15.125 1 89.06 514 TYR B O 1
ATOM 9958 N N . SER B 1 515 ? -25.875 -14.391 -16.219 1 85.88 515 SER B N 1
ATOM 9959 C CA . SER B 1 515 ? -26.484 -14.172 -17.531 1 85.88 515 SER B CA 1
ATOM 9960 C C . SER B 1 515 ? -27.453 -15.305 -17.875 1 85.88 515 SER B C 1
ATOM 9962 O O . SER B 1 515 ? -28.562 -15.055 -18.359 1 85.88 515 SER B O 1
ATOM 9964 N N . ARG B 1 516 ? -27.141 -16.516 -17.531 1 83.25 516 ARG B N 1
ATOM 9965 C CA . ARG B 1 516 ? -27.984 -17.672 -17.812 1 83.25 516 ARG B CA 1
ATOM 9966 C C . ARG B 1 516 ? -29.219 -17.688 -16.922 1 83.25 516 ARG B C 1
ATOM 9968 O O . ARG B 1 516 ? -30.281 -18.125 -17.344 1 83.25 516 ARG B O 1
ATOM 9975 N N . SER B 1 517 ? -28.984 -17.203 -15.727 1 83.88 517 SER B N 1
ATOM 9976 C CA . SER B 1 517 ? -30.094 -17.172 -14.789 1 83.88 517 SER B CA 1
ATOM 9977 C C . SER B 1 517 ? -31.125 -16.109 -15.195 1 83.88 517 SER B C 1
ATOM 9979 O O . SER B 1 517 ? -32.312 -16.297 -15.023 1 83.88 517 SER B O 1
ATOM 9981 N N . ALA B 1 518 ? -30.609 -15.023 -15.758 1 88.81 518 ALA B N 1
ATOM 9982 C CA . ALA B 1 518 ? -31.5 -13.945 -16.156 1 88.81 518 ALA B CA 1
ATOM 9983 C C . ALA B 1 518 ? -32.125 -14.219 -17.516 1 88.81 518 ALA B C 1
ATOM 9985 O O . ALA B 1 518 ? -33.312 -13.938 -17.75 1 88.81 518 ALA B O 1
ATOM 9986 N N . PHE B 1 519 ? -31.312 -14.812 -18.422 1 85 519 PHE B N 1
ATOM 9987 C CA . PHE B 1 519 ? -31.766 -15.109 -19.766 1 85 519 PHE B CA 1
ATOM 9988 C C . PHE B 1 519 ? -31.562 -16.578 -20.094 1 85 519 PHE B C 1
ATOM 9990 O O . PHE B 1 519 ? -30.641 -16.953 -20.828 1 85 519 PHE B O 1
ATOM 9997 N N . PRO B 1 520 ? -32.469 -17.484 -19.453 1 77.94 520 PRO B N 1
ATOM 9998 C CA . PRO B 1 520 ? -32.344 -18.922 -19.688 1 77.94 520 PRO B CA 1
ATOM 9999 C C . PRO B 1 520 ? -32.5 -19.297 -21.156 1 77.94 520 PRO B C 1
ATOM 10001 O O . PRO B 1 520 ? -33.281 -18.656 -21.875 1 77.94 520 PRO B O 1
ATOM 10004 N N . ILE B 1 521 ? -31.641 -20.266 -21.578 1 61.28 521 ILE B N 1
ATOM 10005 C CA . ILE B 1 521 ? -31.766 -20.812 -22.906 1 61.28 521 ILE B CA 1
ATOM 10006 C C . ILE B 1 521 ? -33 -21.734 -22.969 1 61.28 521 ILE B C 1
ATOM 10008 O O . ILE B 1 521 ? -33.156 -22.625 -22.125 1 61.28 521 ILE B O 1
ATOM 10012 N N . PRO B 1 522 ? -34.125 -21.406 -23.672 1 56.97 522 PRO B N 1
ATOM 10013 C CA . PRO B 1 522 ? -35.312 -22.266 -23.734 1 56.97 522 PRO B CA 1
ATOM 10014 C C . PRO B 1 522 ? -34.969 -23.734 -23.953 1 56.97 522 PRO B C 1
ATOM 10016 O O . PRO B 1 522 ? -34.125 -24.047 -24.781 1 56.97 522 PRO B O 1
ATOM 10019 N N . ALA B 1 523 ? -35.125 -24.719 -22.906 1 48.28 523 ALA B N 1
ATOM 10020 C CA . ALA B 1 523 ? -34.938 -26.172 -22.984 1 48.28 523 ALA B CA 1
ATOM 10021 C C . ALA B 1 523 ? -35.719 -26.781 -24.125 1 48.28 523 ALA B C 1
ATOM 10023 O O . ALA B 1 523 ? -35.875 -28.016 -24.188 1 48.28 523 ALA B O 1
ATOM 10024 N N . GLY B 1 524 ? -36.719 -26.359 -24.875 1 43.72 524 GLY B N 1
ATOM 10025 C CA . GLY B 1 524 ? -37.469 -27.281 -25.703 1 43.72 524 GLY B CA 1
ATOM 10026 C C . GLY B 1 524 ? -36.594 -28.188 -26.531 1 43.72 524 GLY B C 1
ATOM 10027 O O . GLY B 1 524 ? -35.438 -27.844 -26.828 1 43.72 524 GLY B O 1
ATOM 10028 N N . PRO B 1 525 ? -37.062 -29.609 -26.688 1 41.19 525 PRO B N 1
ATOM 10029 C CA . PRO B 1 525 ? -36.438 -30.641 -27.531 1 41.19 525 PRO B CA 1
ATOM 10030 C C . PRO B 1 525 ? -35.781 -30.047 -28.781 1 41.19 525 PRO B C 1
ATOM 10032 O O . PRO B 1 525 ? -34.781 -30.578 -29.266 1 41.19 525 PRO B O 1
ATOM 10035 N N . ALA B 1 526 ? -36.75 -29.734 -29.812 1 38.75 526 ALA B N 1
ATOM 10036 C CA . ALA B 1 526 ? -36.5 -29.5 -31.219 1 38.75 526 ALA B CA 1
ATOM 10037 C C . ALA B 1 526 ? -35.469 -28.375 -31.422 1 38.75 526 ALA B C 1
ATOM 10039 O O . ALA B 1 526 ? -34.906 -28.203 -32.5 1 38.75 526 ALA B O 1
ATOM 10040 N N . GLN B 1 527 ? -35.844 -27.172 -30.938 1 36.06 527 GLN B N 1
ATOM 10041 C CA . GLN B 1 527 ? -35.062 -26.078 -31.5 1 36.06 527 GLN B CA 1
ATOM 10042 C C . GLN B 1 527 ? -33.656 -26.047 -30.891 1 36.06 527 GLN B C 1
ATOM 10044 O O . GLN B 1 527 ? -33.438 -25.359 -29.891 1 36.06 527 GLN B O 1
ATOM 10049 N N . SER B 1 528 ? -33.094 -27.125 -30.641 1 35.69 528 SER B N 1
ATOM 10050 C CA . SER B 1 528 ? -31.672 -27.469 -30.5 1 35.69 528 SER B CA 1
ATOM 10051 C C . SER B 1 528 ? -30.781 -26.453 -31.234 1 35.69 528 SER B C 1
ATOM 10053 O O . SER B 1 528 ? -29.656 -26.203 -30.828 1 35.69 528 SER B O 1
ATOM 10055 N N . HIS B 1 529 ? -31.109 -26.359 -32.594 1 34.28 529 HIS B N 1
ATOM 10056 C CA . HIS B 1 529 ? -30.375 -25.703 -33.656 1 34.28 529 HIS B CA 1
ATOM 10057 C C . HIS B 1 529 ? -30.531 -24.188 -33.562 1 34.28 529 HIS B C 1
ATOM 10059 O O . HIS B 1 529 ? -29.984 -23.453 -34.375 1 34.28 529 HIS B O 1
ATOM 10065 N N . SER B 1 530 ? -31.844 -23.797 -33.375 1 33.91 530 SER B N 1
ATOM 10066 C CA . SER B 1 530 ? -31.953 -22.359 -33.594 1 33.91 530 SER B CA 1
ATOM 10067 C C . SER B 1 530 ? -31.078 -21.594 -32.594 1 33.91 530 SER B C 1
ATOM 10069 O O . SER B 1 530 ? -31.141 -21.828 -31.391 1 33.91 530 SER B O 1
ATOM 10071 N N . LYS B 1 531 ? -30.109 -21.297 -33.062 1 37.31 531 LYS B N 1
ATOM 10072 C CA . LYS B 1 531 ? -29.109 -20.328 -32.625 1 37.31 531 LYS B CA 1
ATOM 10073 C C . LYS B 1 531 ? -29.766 -19.219 -31.812 1 37.31 531 LYS B C 1
ATOM 10075 O O . LYS B 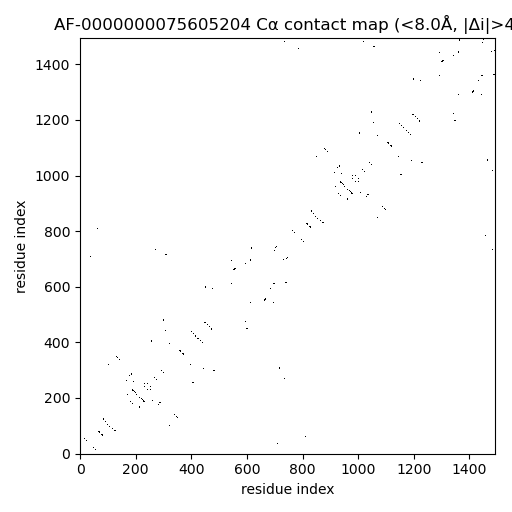1 531 ? -30.219 -18.219 -32.375 1 37.31 531 LYS B O 1
ATOM 10080 N N . LEU B 1 532 ? -30.859 -19.438 -31.109 1 38.19 532 LEU B N 1
ATOM 10081 C CA . LEU B 1 532 ? -31.172 -18.25 -30.312 1 38.19 532 LEU B CA 1
ATOM 10082 C C . LEU B 1 532 ? -29.906 -17.438 -30.031 1 38.19 532 LEU B C 1
ATOM 10084 O O . LEU B 1 532 ? -28.922 -17.969 -29.531 1 38.19 532 LEU B O 1
ATOM 10088 N N . PRO B 1 533 ? -29.734 -16.438 -30.781 1 40.75 533 PRO B N 1
ATOM 10089 C CA . PRO B 1 533 ? -28.531 -15.594 -30.672 1 40.75 533 PRO B CA 1
ATOM 10090 C C . PRO B 1 533 ? -28.109 -15.344 -29.234 1 40.75 533 PRO B C 1
ATOM 10092 O O . PRO B 1 533 ? -28.875 -14.781 -28.438 1 40.75 533 PRO B O 1
ATOM 10095 N N . VAL B 1 534 ? -27.641 -16.312 -28.578 1 47.53 534 VAL B N 1
ATOM 10096 C CA . VAL B 1 534 ? -27.047 -16.203 -27.25 1 47.53 534 VAL B CA 1
ATOM 10097 C C . VAL B 1 534 ? -26.672 -14.758 -26.969 1 47.53 534 VAL B C 1
ATOM 10099 O O . VAL B 1 534 ? -25.844 -14.18 -27.672 1 47.53 534 VAL B O 1
ATOM 10102 N N . ILE B 1 535 ? -27.703 -13.984 -26.438 1 51.78 535 ILE B N 1
ATOM 10103 C CA . ILE B 1 535 ? -27.375 -12.625 -26.031 1 51.78 535 ILE B CA 1
ATOM 10104 C C . ILE B 1 535 ? -25.906 -12.547 -25.609 1 51.78 535 ILE B C 1
ATOM 10106 O O . ILE B 1 535 ? -25.25 -11.531 -25.844 1 51.78 535 ILE B O 1
ATOM 10110 N N . GLU B 1 536 ? -25.422 -13.711 -25.047 1 54.78 536 GLU B N 1
ATOM 10111 C CA . GLU B 1 536 ? -24.094 -13.75 -24.438 1 54.78 536 GLU B CA 1
ATOM 10112 C C . GLU B 1 536 ? -23 -13.648 -25.5 1 54.78 536 GLU B C 1
ATOM 10114 O O . GLU B 1 536 ? -21.875 -13.242 -25.203 1 54.78 536 GLU B O 1
ATOM 10119 N N . GLY B 1 537 ? -23.453 -13.953 -26.75 1 55.72 537 GLY B N 1
ATOM 10120 C CA . GLY B 1 537 ? -22.391 -13.984 -27.75 1 55.72 537 GLY B CA 1
ATOM 10121 C C . GLY B 1 537 ? -21.703 -12.648 -27.938 1 55.72 537 GLY B C 1
ATOM 10122 O O . GLY B 1 537 ? -20.484 -12.578 -28.094 1 55.72 537 GLY B O 1
ATOM 10123 N N . THR B 1 538 ? -22.547 -11.648 -27.922 1 54.66 538 THR B N 1
ATOM 10124 C CA . THR B 1 538 ? -21.953 -10.344 -28.219 1 54.66 538 THR B CA 1
ATOM 10125 C C . THR B 1 538 ? -21.078 -9.875 -27.062 1 54.66 538 THR B C 1
ATOM 10127 O O . THR B 1 538 ? -20.062 -9.219 -27.281 1 54.66 538 THR B O 1
ATOM 10130 N N . ALA B 1 539 ? -21.438 -10.266 -25.812 1 58.66 539 ALA B N 1
ATOM 10131 C CA . ALA B 1 539 ? -20.688 -9.773 -24.656 1 58.66 539 ALA B CA 1
ATOM 10132 C C . ALA B 1 539 ? -19.812 -10.875 -24.047 1 58.66 539 ALA B C 1
ATOM 10134 O O . ALA B 1 539 ? -18.938 -10.602 -23.234 1 58.66 539 ALA B O 1
ATOM 10135 N N . SER B 1 540 ? -20.078 -12.078 -24.516 1 62.66 540 SER B N 1
ATOM 10136 C CA . SER B 1 540 ? -19.375 -13.188 -23.875 1 62.66 540 SER B CA 1
ATOM 10137 C C . SER B 1 540 ? -17.906 -13.234 -24.297 1 62.66 540 SER B C 1
ATOM 10139 O O . SER B 1 540 ? -17.062 -13.75 -23.562 1 62.66 540 SER B O 1
ATOM 10141 N N . ASP B 1 541 ? -17.719 -12.594 -25.422 1 64.12 541 ASP B N 1
ATOM 10142 C CA . ASP B 1 541 ? -16.359 -12.68 -25.953 1 64.12 541 ASP B CA 1
ATOM 10143 C C . ASP B 1 541 ? -15.469 -11.602 -25.344 1 64.12 541 ASP B C 1
ATOM 10145 O O . ASP B 1 541 ? -14.258 -11.586 -25.578 1 64.12 541 ASP B O 1
ATOM 10149 N N . LEU B 1 542 ? -16.219 -10.914 -24.516 1 76.56 542 LEU B N 1
ATOM 10150 C CA . LEU B 1 542 ? -15.445 -9.805 -23.969 1 76.56 542 LEU B CA 1
ATOM 10151 C C . LEU B 1 542 ? -14.625 -10.25 -22.766 1 76.56 542 LEU B C 1
ATOM 10153 O O . LEU B 1 542 ? -15.109 -11.008 -21.922 1 76.56 542 LEU B O 1
ATOM 10157 N N . GLU B 1 543 ? -13.367 -9.984 -22.766 1 71.12 543 GLU B N 1
ATOM 10158 C CA . GLU B 1 543 ? -12.445 -10.453 -21.734 1 71.12 543 GLU B CA 1
ATOM 10159 C C . GLU B 1 543 ? -12.555 -9.617 -20.469 1 71.12 543 GLU B C 1
ATOM 10161 O O . GLU B 1 543 ? -12.453 -10.156 -19.359 1 71.12 543 GLU B O 1
ATOM 10166 N N . GLY B 1 544 ? -12.906 -8.398 -20.531 1 80.81 544 GLY B N 1
ATOM 10167 C CA . GLY B 1 544 ? -12.898 -7.57 -19.328 1 80.81 544 GLY B CA 1
ATOM 10168 C C . GLY B 1 544 ? -14.297 -7.246 -18.828 1 80.81 544 GLY B C 1
ATOM 10169 O O . GLY B 1 544 ? -15.219 -7.043 -19.609 1 80.81 544 GLY B O 1
ATOM 10170 N N . GLU B 1 545 ? -14.477 -7.32 -17.531 1 87.94 545 GLU B N 1
ATOM 10171 C CA . GLU B 1 545 ? -15.758 -6.98 -16.922 1 87.94 545 GLU B CA 1
ATOM 10172 C C . GLU B 1 545 ? -16.156 -5.547 -17.234 1 87.94 545 GLU B C 1
ATOM 10174 O O . GLU B 1 545 ? -17.344 -5.242 -17.359 1 87.94 545 GLU B O 1
ATOM 10179 N N . THR B 1 546 ? -15.18 -4.719 -17.422 1 89.88 546 THR B N 1
ATOM 10180 C CA . THR B 1 546 ? -15.469 -3.328 -17.75 1 89.88 546 THR B CA 1
ATOM 10181 C C . THR B 1 546 ? -16.156 -3.23 -19.109 1 89.88 546 THR B C 1
ATOM 10183 O O . THR B 1 546 ? -17.141 -2.496 -19.25 1 89.88 546 THR B O 1
ATOM 10186 N N . HIS B 1 547 ? -15.719 -4.004 -20.047 1 90.19 547 HIS B N 1
ATOM 10187 C CA . HIS B 1 547 ? -16.328 -4.02 -21.375 1 90.19 547 HIS B CA 1
ATOM 10188 C C . HIS B 1 547 ? -17.781 -4.508 -21.297 1 90.19 547 HIS B C 1
ATOM 10190 O O . HIS B 1 547 ? -18.672 -3.914 -21.906 1 90.19 547 HIS B O 1
ATOM 10196 N N . LYS B 1 548 ? -17.953 -5.496 -20.562 1 90.94 548 LYS B N 1
ATOM 10197 C CA . LYS B 1 548 ? -19.297 -6.074 -20.438 1 90.94 548 LYS B CA 1
ATOM 10198 C C . LYS B 1 548 ? -20.266 -5.086 -19.812 1 90.94 548 LYS B C 1
ATOM 10200 O O . LYS B 1 548 ? -21.406 -4.957 -20.25 1 90.94 548 LYS B O 1
ATOM 10205 N N . ILE B 1 549 ? -19.812 -4.406 -18.75 1 94.94 549 ILE B N 1
ATOM 10206 C CA . ILE B 1 549 ? -20.656 -3.432 -18.062 1 94.94 549 ILE B CA 1
ATOM 10207 C C . ILE B 1 549 ? -21.094 -2.34 -19.031 1 94.94 549 ILE B C 1
ATOM 10209 O O . ILE B 1 549 ? -22.266 -1.994 -19.109 1 94.94 549 ILE B O 1
ATOM 10213 N N . LEU B 1 550 ? -20.141 -1.885 -19.844 1 93.94 550 LEU B N 1
ATOM 10214 C CA . LEU B 1 550 ? -20.422 -0.743 -20.703 1 93.94 550 LEU B CA 1
ATOM 10215 C C . LEU B 1 550 ? -21.328 -1.146 -21.875 1 93.94 550 LEU B C 1
ATOM 10217 O O . LEU B 1 550 ? -22.219 -0.386 -22.266 1 93.94 550 LEU B O 1
ATOM 10221 N N . VAL B 1 551 ? -21.141 -2.33 -22.406 1 91.88 551 VAL B N 1
ATOM 10222 C CA . VAL B 1 551 ? -21.984 -2.816 -23.484 1 91.88 551 VAL B CA 1
ATOM 10223 C C . VAL B 1 551 ? -23.422 -2.965 -22.984 1 91.88 551 VAL B C 1
ATOM 10225 O O . VAL B 1 551 ? -24.359 -2.455 -23.609 1 91.88 551 VAL B O 1
ATOM 10228 N N . TRP B 1 552 ? -23.594 -3.58 -21.875 1 94.88 552 TRP B N 1
ATOM 10229 C CA . TRP B 1 552 ? -24.922 -3.809 -21.312 1 94.88 552 TRP B CA 1
ATOM 10230 C C . TRP B 1 552 ? -25.547 -2.498 -20.844 1 94.88 552 TRP B C 1
ATOM 10232 O O . TRP B 1 552 ? -26.766 -2.32 -20.938 1 94.88 552 TRP B O 1
ATOM 10242 N N . HIS B 1 553 ? -24.75 -1.621 -20.312 1 96.25 553 HIS B N 1
ATOM 10243 C CA . HIS B 1 553 ? -25.25 -0.321 -19.875 1 96.25 553 HIS B CA 1
ATOM 10244 C C . HIS B 1 553 ? -25.797 0.479 -21.047 1 96.25 553 HIS B C 1
ATOM 10246 O O . HIS B 1 553 ? -26.891 1.06 -20.953 1 96.25 553 HIS B O 1
ATOM 10252 N N . ILE B 1 554 ? -25.078 0.475 -22.125 1 93.75 554 ILE B N 1
ATOM 10253 C CA . ILE B 1 554 ? -25.531 1.184 -23.312 1 93.75 554 ILE B CA 1
ATOM 10254 C C . ILE B 1 554 ? -26.828 0.544 -23.828 1 93.75 554 ILE B C 1
ATOM 10256 O O . ILE B 1 554 ? -27.781 1.245 -24.172 1 93.75 554 ILE B O 1
ATOM 10260 N N . ALA B 1 555 ? -26.844 -0.772 -23.875 1 93.88 555 ALA B N 1
ATOM 10261 C CA . ALA B 1 555 ? -28.031 -1.488 -24.344 1 93.88 555 ALA B CA 1
ATOM 10262 C C . ALA B 1 555 ? -29.25 -1.155 -23.469 1 93.88 555 ALA B C 1
ATOM 10264 O O . ALA B 1 555 ? -30.328 -0.87 -24 1 93.88 555 ALA B O 1
ATOM 10265 N N . THR B 1 556 ? -29.047 -1.174 -22.156 1 95.44 556 THR B N 1
ATOM 10266 C CA . THR B 1 556 ? -30.141 -0.881 -21.234 1 95.44 556 THR B CA 1
ATOM 10267 C C . THR B 1 556 ? -30.594 0.57 -21.375 1 95.44 556 THR B C 1
ATOM 10269 O O . THR B 1 556 ? -31.781 0.861 -21.312 1 95.44 556 THR B O 1
ATOM 10272 N N . SER B 1 557 ? -29.656 1.462 -21.594 1 94.62 557 SER B N 1
ATOM 10273 C CA . SER B 1 557 ? -29.984 2.873 -21.766 1 94.62 557 SER B CA 1
ATOM 10274 C C . SER B 1 557 ? -30.797 3.104 -23.031 1 94.62 557 SER B C 1
ATOM 10276 O O . SER B 1 557 ? -31.719 3.922 -23.047 1 94.62 557 SER B O 1
ATOM 10278 N N . LEU B 1 558 ? -30.5 2.406 -24.016 1 92.94 558 LEU B N 1
ATOM 10279 C CA . LEU B 1 558 ? -31.25 2.531 -25.266 1 92.94 558 LEU B CA 1
ATOM 10280 C C . LEU B 1 558 ? -32.656 1.964 -25.109 1 92.94 558 LEU B C 1
ATOM 10282 O O . LEU B 1 558 ? -33.625 2.521 -25.641 1 92.94 558 LEU B O 1
ATOM 10286 N N . CYS B 1 559 ? -32.75 0.873 -24.422 1 93.06 559 CYS B N 1
ATOM 10287 C CA . CYS B 1 559 ? -34.062 0.342 -24.094 1 93.06 559 CYS B CA 1
ATOM 10288 C C . CYS B 1 559 ? -34.875 1.335 -23.266 1 93.06 559 CYS B C 1
ATOM 10290 O O . CYS B 1 559 ? -36.094 1.468 -23.438 1 93.06 559 CYS B O 1
ATOM 10292 N N . GLN B 1 560 ? -34.219 2.021 -22.359 1 92.56 560 GLN B N 1
ATOM 10293 C CA . GLN B 1 560 ? -34.844 3.031 -21.516 1 92.56 560 GLN B CA 1
ATOM 10294 C C . GLN B 1 560 ? -35.375 4.191 -22.344 1 92.56 560 GLN B C 1
ATOM 10296 O O . GLN B 1 560 ? -36.5 4.664 -22.125 1 92.56 560 GLN B O 1
ATOM 10301 N N . MET B 1 561 ? -34.688 4.57 -23.312 1 89.88 561 MET B N 1
ATOM 10302 C CA . MET B 1 561 ? -35.094 5.668 -24.172 1 89.88 561 MET B CA 1
ATOM 10303 C C . MET B 1 561 ? -36.375 5.297 -24.938 1 89.88 561 MET B C 1
ATOM 10305 O O . MET B 1 561 ? -37.25 6.133 -25.141 1 89.88 561 MET B O 1
ATOM 10309 N N . LYS B 1 562 ? -36.375 4.141 -25.297 1 89.44 562 LYS B N 1
ATOM 10310 C CA . LYS B 1 562 ? -37.562 3.678 -26.031 1 89.44 562 LYS B CA 1
ATOM 10311 C C . LYS B 1 562 ? -38.812 3.719 -25.156 1 89.44 562 LYS B C 1
ATOM 10313 O O . LYS B 1 562 ? -39.844 4.23 -25.578 1 89.44 562 LYS B O 1
ATOM 10318 N N . ILE B 1 563 ? -38.688 3.129 -23.969 1 88.25 563 ILE B N 1
ATOM 10319 C CA . ILE B 1 563 ? -39.844 3.051 -23.109 1 88.25 563 ILE B CA 1
ATOM 10320 C C . ILE B 1 563 ? -40.281 4.457 -22.688 1 88.25 563 ILE B C 1
ATOM 10322 O O . ILE B 1 563 ? -41.469 4.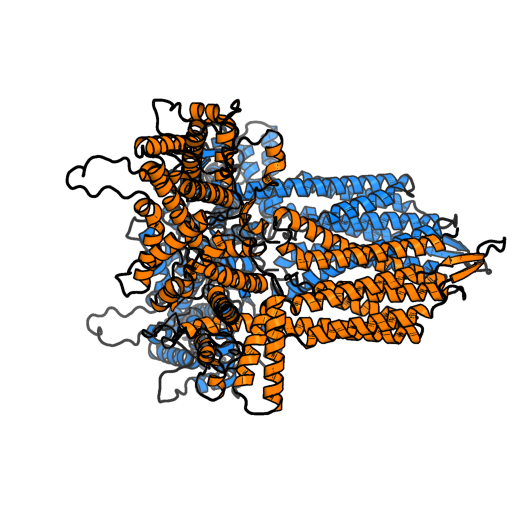73 -22.531 1 88.25 563 ILE B O 1
ATOM 10326 N N . LEU B 1 564 ? -39.375 5.293 -22.516 1 87.25 564 LEU B N 1
ATOM 10327 C CA . LEU B 1 564 ? -39.688 6.668 -22.141 1 87.25 564 LEU B CA 1
ATOM 10328 C C . LEU B 1 564 ? -40.375 7.395 -23.312 1 87.25 564 LEU B C 1
ATOM 10330 O O . LEU B 1 564 ? -41.281 8.195 -23.094 1 87.25 564 LEU B O 1
ATOM 10334 N N . ASP B 1 565 ? -39.938 7.121 -24.469 1 83.88 565 ASP B N 1
ATOM 10335 C CA . ASP B 1 565 ? -40.562 7.695 -25.656 1 83.88 565 ASP B CA 1
ATOM 10336 C C . ASP B 1 565 ? -42 7.199 -25.812 1 83.88 565 ASP B C 1
ATOM 10338 O O . ASP B 1 565 ? -42.906 7.977 -26.109 1 83.88 565 ASP B O 1
ATOM 10342 N N . GLU B 1 566 ? -42.188 5.988 -25.578 1 82.56 566 GLU B N 1
ATOM 10343 C CA . GLU B 1 566 ? -43.5 5.383 -25.688 1 82.56 566 GLU B CA 1
ATOM 10344 C C . GLU B 1 566 ? -44.438 5.895 -24.594 1 82.56 566 GLU B C 1
ATOM 10346 O O . GLU B 1 566 ? -45.656 5.988 -24.797 1 82.56 566 GLU B O 1
ATOM 10351 N N . ALA B 1 567 ? -43.844 6.191 -23.438 1 82.06 567 ALA B N 1
ATOM 10352 C CA . ALA B 1 567 ? -44.656 6.691 -22.312 1 82.06 567 ALA B CA 1
ATOM 10353 C C . ALA B 1 567 ? -44.875 8.195 -22.438 1 82.06 567 ALA B C 1
ATOM 10355 O O . ALA B 1 567 ? -45.625 8.781 -21.625 1 82.06 567 ALA B O 1
ATOM 10356 N N . GLY B 1 568 ? -44.281 8.859 -23.406 1 74.75 568 GLY B N 1
ATOM 10357 C CA . GLY B 1 568 ? -44.5 10.281 -23.625 1 74.75 568 GLY B CA 1
ATOM 10358 C C . GLY B 1 568 ? -43.625 11.164 -22.766 1 74.75 568 GLY B C 1
ATOM 10359 O O . GLY B 1 568 ? -43.906 12.336 -22.562 1 74.75 568 GLY B O 1
ATOM 10360 N N . GLU B 1 569 ? -42.719 10.578 -22.125 1 73.5 569 GLU B N 1
ATOM 10361 C CA . GLU B 1 569 ? -41.812 11.336 -21.266 1 73.5 569 GLU B CA 1
ATOM 10362 C C . GLU B 1 569 ? -40.531 11.742 -22 1 73.5 569 GLU B C 1
ATOM 10364 O O . GLU B 1 569 ? -39.438 11.43 -21.562 1 73.5 569 GLU B O 1
ATOM 10369 N N . ARG B 1 570 ? -40.625 12.484 -23 1 63.91 570 ARG B N 1
ATOM 10370 C CA . ARG B 1 570 ? -39.531 12.828 -23.906 1 63.91 570 ARG B CA 1
ATOM 10371 C C . ARG B 1 570 ? -38.531 13.75 -23.219 1 63.91 570 ARG B C 1
ATOM 10373 O O . ARG B 1 570 ? -37.344 13.773 -23.578 1 63.91 570 ARG B O 1
ATOM 10380 N N . GLY B 1 571 ? -38.906 14.383 -22.172 1 61.66 571 GLY B N 1
ATOM 10381 C CA . GLY B 1 571 ? -38.031 15.328 -21.5 1 61.66 571 GLY B CA 1
ATOM 10382 C C . GLY B 1 571 ? -37.375 14.758 -20.266 1 61.66 571 GLY B C 1
ATOM 10383 O O . GLY B 1 571 ? -36.625 15.453 -19.562 1 61.66 571 GLY B O 1
ATOM 10384 N N . ALA B 1 572 ? -37.562 13.484 -20.125 1 64.44 572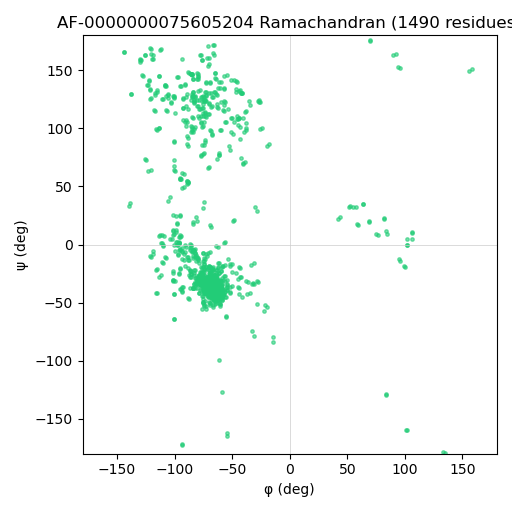 ALA B N 1
ATOM 10385 C CA . ALA B 1 572 ? -37.031 12.875 -18.906 1 64.44 572 ALA B CA 1
ATOM 10386 C C . ALA B 1 572 ? -35.531 12.617 -19.031 1 64.44 572 ALA B C 1
ATOM 10388 O O . ALA B 1 572 ? -35.031 12.492 -20.141 1 64.44 572 ALA B O 1
ATOM 10389 N N . ASP B 1 573 ? -34.812 12.797 -17.875 1 72.69 573 ASP B N 1
ATOM 10390 C CA . ASP B 1 573 ? -33.375 12.516 -17.812 1 72.69 573 ASP B CA 1
ATOM 10391 C C . ASP B 1 573 ? -33.125 11.039 -17.547 1 72.69 573 ASP B C 1
ATOM 10393 O O . ASP B 1 573 ? -33.969 10.336 -16.984 1 72.69 573 ASP B O 1
ATOM 10397 N N . LEU B 1 574 ? -32.125 10.477 -18.141 1 78 574 LEU B N 1
ATOM 10398 C CA . LEU B 1 574 ? -31.797 9.055 -18.062 1 78 574 LEU B CA 1
ATOM 10399 C C . LEU B 1 574 ? -31.438 8.664 -16.625 1 78 574 LEU B C 1
ATOM 10401 O O . LEU B 1 574 ? -31.25 7.484 -16.328 1 78 574 LEU B O 1
ATOM 10405 N N . TYR B 1 575 ? -31.484 9.711 -15.766 1 73.69 575 TYR B N 1
ATOM 10406 C CA . TYR B 1 575 ? -31.25 9.43 -14.352 1 73.69 575 TYR B CA 1
ATOM 10407 C C . TYR B 1 575 ? -32.562 9.391 -13.578 1 73.69 575 TYR B C 1
ATOM 10409 O O . TYR B 1 575 ? -32.625 8.867 -12.461 1 73.69 575 TYR B O 1
ATOM 10417 N N . THR B 1 576 ? -33.469 10.109 -14.234 1 63.22 576 THR B N 1
ATOM 10418 C CA . THR B 1 576 ? -34.688 10.359 -13.484 1 63.22 576 THR B CA 1
ATOM 10419 C C . THR B 1 576 ? -35.562 9.109 -13.453 1 63.22 576 THR B C 1
ATOM 10421 O O . THR B 1 576 ? -35.75 8.445 -14.477 1 63.22 576 THR B O 1
ATOM 10424 N N . LEU B 1 577 ? -35.781 8.602 -12.234 1 65.94 577 LEU B N 1
ATOM 10425 C CA . LEU B 1 577 ? -36.75 7.562 -12.008 1 65.94 577 LEU B CA 1
ATOM 10426 C C . LEU B 1 577 ? -38.188 8.125 -12.117 1 65.94 577 LEU B C 1
ATOM 10428 O O . LEU B 1 577 ? -38.406 9.289 -11.781 1 65.94 577 LEU B O 1
ATOM 10432 N N . PRO B 1 578 ? -39 7.516 -13.031 1 60.72 578 PRO B N 1
ATOM 10433 C CA . PRO B 1 578 ? -40.344 8.07 -13.18 1 60.72 578 PRO B CA 1
ATOM 10434 C C . PRO B 1 578 ? -41.031 8.391 -11.836 1 60.72 578 PRO B C 1
ATOM 10436 O O . PRO B 1 578 ? -40.969 7.57 -10.914 1 60.72 578 PRO B O 1
ATOM 10439 N N . LYS B 1 579 ? -41.188 9.719 -11.508 1 57.88 579 LYS B N 1
ATOM 10440 C CA . LYS B 1 579 ? -41.875 10.156 -10.289 1 57.88 579 LYS B CA 1
ATOM 10441 C C . LYS B 1 579 ? -43.219 9.469 -10.141 1 57.88 579 LYS B C 1
ATOM 10443 O O . LYS B 1 579 ? -43.688 9.195 -9.023 1 57.88 579 LYS B O 1
ATOM 10448 N N . SER B 1 580 ? -43.938 9.211 -11.32 1 62.66 580 SER B N 1
ATOM 10449 C CA . SER B 1 580 ? -45.219 8.508 -11.305 1 62.66 580 SER B CA 1
ATOM 10450 C C . SER B 1 580 ? -45.156 7.191 -12.07 1 62.66 580 SER B C 1
ATOM 10452 O O . SER B 1 580 ? -44.375 7.082 -13.047 1 62.66 580 SER B O 1
ATOM 10454 N N . PRO B 1 581 ? -45.625 6.098 -11.359 1 67.31 581 PRO B N 1
ATOM 10455 C CA . PRO B 1 581 ? -45.688 4.832 -12.094 1 67.31 581 PRO B CA 1
ATOM 10456 C C . PRO B 1 581 ? -46.219 4.996 -13.516 1 67.31 581 PRO B C 1
ATOM 10458 O O . PRO B 1 581 ? -47.031 5.883 -13.773 1 67.31 581 PRO B O 1
ATOM 10461 N N . PHE B 1 582 ? -45.438 4.395 -14.391 1 73.06 582 PHE B N 1
ATOM 10462 C CA . PHE B 1 582 ? -45.938 4.359 -15.758 1 73.06 582 PHE B CA 1
ATOM 10463 C C . PHE B 1 582 ? -47.438 4.039 -15.758 1 73.06 582 PHE B C 1
ATOM 10465 O O . PHE B 1 582 ? -47.938 3.381 -14.844 1 73.06 582 PHE B O 1
ATOM 10472 N N . THR B 1 583 ? -48.188 4.742 -16.406 1 71.69 583 THR B N 1
ATOM 10473 C CA . THR B 1 583 ? -49.625 4.547 -16.453 1 71.69 583 THR B CA 1
ATOM 10474 C C . THR B 1 583 ? -50.031 3.504 -17.5 1 71.69 583 THR B C 1
ATOM 10476 O O . THR B 1 583 ? -49.25 3.213 -18.406 1 71.69 583 THR B O 1
ATOM 10479 N N . GLY B 1 584 ? -51.125 2.74 -17.156 1 67.25 584 GLY B N 1
ATOM 10480 C CA . GLY B 1 584 ? -51.719 1.8 -18.109 1 67.25 584 GLY B CA 1
ATOM 10481 C C . GLY B 1 584 ? -51 0.457 -18.125 1 67.25 584 GLY B C 1
ATOM 10482 O O . GLY B 1 584 ? -50.719 -0.115 -17.062 1 67.25 584 GLY B O 1
ATOM 10483 N N . ASP B 1 585 ? -50.625 0.001 -19.312 1 64.56 585 ASP B N 1
ATOM 10484 C CA . ASP B 1 585 ? -50.031 -1.313 -19.531 1 64.56 585 ASP B CA 1
ATOM 10485 C C . ASP B 1 585 ? -48.594 -1.356 -19.016 1 64.56 585 ASP B C 1
ATOM 10487 O O . ASP B 1 585 ? -48.062 -2.434 -18.766 1 64.56 585 ASP B O 1
ATOM 10491 N N . LEU B 1 586 ? -48.156 -0.14 -18.656 1 75.69 586 LEU B N 1
ATOM 10492 C CA . LEU B 1 586 ? -46.75 -0.065 -18.281 1 75.69 586 LEU B CA 1
ATOM 10493 C C . LEU B 1 586 ? -46.594 0.03 -16.766 1 75.69 586 LEU B C 1
ATOM 10495 O O . LEU B 1 586 ? -45.469 0.104 -16.25 1 75.69 586 LEU B O 1
ATOM 10499 N N . ALA B 1 587 ? -47.656 -0.065 -16.047 1 78.88 587 ALA B N 1
ATOM 10500 C CA . ALA B 1 587 ? -47.594 0.045 -14.594 1 78.88 587 ALA B CA 1
ATOM 10501 C C . ALA B 1 587 ? -46.812 -1.104 -13.984 1 78.88 587 ALA B C 1
ATOM 10503 O O . ALA B 1 587 ? -46.094 -0.911 -13 1 78.88 587 ALA B O 1
ATOM 10504 N N . ALA B 1 588 ? -46.906 -2.248 -14.617 1 82.88 588 ALA B N 1
ATOM 10505 C CA . ALA B 1 588 ? -46.25 -3.447 -14.102 1 82.88 588 ALA B CA 1
ATOM 10506 C C . ALA B 1 588 ? -44.75 -3.4 -14.352 1 82.88 588 ALA B C 1
ATOM 10508 O O . ALA B 1 588 ? -43.969 -4.129 -13.719 1 82.88 588 ALA B O 1
ATOM 10509 N N . VAL B 1 589 ? -44.375 -2.461 -15.219 1 89.81 589 VAL B N 1
ATOM 10510 C CA . VAL B 1 589 ? -42.969 -2.381 -15.641 1 89.81 589 VAL B CA 1
ATOM 10511 C C . VAL B 1 589 ? -42.188 -1.499 -14.672 1 89.81 589 VAL B C 1
ATOM 10513 O O . VAL B 1 589 ? -40.969 -1.607 -14.578 1 89.81 589 VAL B O 1
ATOM 10516 N N . THR B 1 590 ? -42.875 -0.789 -13.852 1 88.06 590 THR B N 1
ATOM 10517 C CA . THR B 1 590 ? -42.25 0.296 -13.086 1 88.06 590 THR B CA 1
ATOM 10518 C C . THR B 1 590 ? -41.219 -0.25 -12.094 1 88.06 590 THR B C 1
ATOM 10520 O O . THR B 1 590 ? -40.094 0.198 -12.055 1 88.06 590 THR B O 1
ATOM 10523 N N . PRO B 1 591 ? -41.594 -1.279 -11.305 1 88.69 591 PRO B N 1
ATOM 10524 C CA . PRO B 1 591 ? -40.625 -1.753 -10.328 1 88.69 591 PRO B CA 1
ATOM 10525 C C . PRO B 1 591 ? -39.375 -2.355 -10.984 1 88.69 591 PRO B C 1
ATOM 10527 O O . PRO B 1 591 ? -38.25 -2.182 -10.484 1 88.69 591 PRO B O 1
ATOM 10530 N N . HIS B 1 592 ? -39.625 -2.99 -12.086 1 91.56 592 HIS B N 1
ATOM 10531 C CA . HIS B 1 592 ? -38.5 -3.617 -12.789 1 91.56 592 HIS B CA 1
ATOM 10532 C C . HIS B 1 592 ? -37.625 -2.576 -13.492 1 91.56 592 HIS B C 1
ATOM 10534 O O . HIS B 1 592 ? -36.406 -2.711 -13.539 1 91.56 592 HIS B O 1
ATOM 10540 N N . TYR B 1 593 ? -38.344 -1.572 -13.961 1 92.12 593 TYR B N 1
ATOM 10541 C CA . TYR B 1 593 ? -37.656 -0.456 -14.594 1 92.12 593 TYR B CA 1
ATOM 10542 C C . TYR B 1 593 ? -36.719 0.25 -13.602 1 92.12 593 TYR B C 1
ATOM 10544 O O . TYR B 1 593 ? -35.562 0.501 -13.898 1 92.12 593 TYR B O 1
ATOM 10552 N N . ILE B 1 594 ? -37.188 0.46 -12.445 1 91.38 594 ILE B N 1
ATOM 10553 C CA . ILE B 1 594 ? -36.406 1.152 -11.414 1 91.38 594 ILE B CA 1
ATOM 10554 C C . ILE B 1 594 ? -35.188 0.334 -11.039 1 91.38 594 ILE B C 1
ATOM 10556 O O . ILE B 1 594 ? -34.094 0.882 -10.898 1 91.38 594 ILE B O 1
ATOM 10560 N N . THR B 1 595 ? -35.375 -0.894 -10.977 1 93.81 595 THR B N 1
ATOM 10561 C CA . THR B 1 595 ? -34.281 -1.778 -10.586 1 93.81 595 THR B CA 1
ATOM 10562 C C . THR B 1 595 ? -33.219 -1.817 -11.664 1 93.81 595 THR B C 1
ATOM 10564 O O . THR B 1 595 ? -32.031 -1.576 -11.383 1 93.81 595 THR B O 1
ATOM 10567 N N . ALA B 1 596 ? -33.594 -2.049 -12.852 1 95.69 596 ALA B N 1
ATOM 10568 C CA . ALA B 1 596 ? -32.625 -2.213 -13.945 1 95.69 596 ALA B CA 1
ATOM 10569 C C . ALA B 1 596 ? -31.859 -0.923 -14.203 1 95.69 596 ALA B C 1
ATOM 10571 O O . ALA B 1 596 ? -30.641 -0.94 -14.32 1 95.69 596 ALA B O 1
ATOM 10572 N N . VAL B 1 597 ? -32.531 0.166 -14.172 1 94.06 597 VAL B N 1
ATOM 10573 C CA . VAL B 1 597 ? -31.922 1.444 -14.508 1 94.06 597 VAL B CA 1
ATOM 10574 C C . VAL B 1 597 ? -31 1.887 -13.367 1 94.06 597 VAL B C 1
ATOM 10576 O O . VAL B 1 597 ? -29.875 2.324 -13.609 1 94.06 597 VAL B O 1
ATOM 10579 N N . SER B 1 598 ? -31.438 1.714 -12.164 1 93.88 598 SER B N 1
ATOM 10580 C CA . SER B 1 598 ? -30.625 2.113 -11.023 1 93.88 598 SER B CA 1
ATOM 10581 C C . SER B 1 598 ? -29.344 1.294 -10.953 1 93.88 598 SER B C 1
ATOM 10583 O O . SER B 1 598 ? -28.266 1.846 -10.758 1 93.88 598 SER B O 1
ATOM 10585 N N . LEU B 1 599 ? -29.516 0.04 -11.172 1 96.38 599 LEU B N 1
ATOM 10586 C CA . LEU B 1 599 ? -28.344 -0.833 -11.055 1 96.38 599 LEU B CA 1
ATOM 10587 C C . LEU B 1 599 ? -27.422 -0.675 -12.25 1 96.38 599 LEU B C 1
ATOM 10589 O O . LEU B 1 599 ? -26.203 -0.754 -12.109 1 96.38 599 LEU B O 1
ATOM 10593 N N . SER B 1 600 ? -28 -0.452 -13.406 1 96.19 600 SER B N 1
ATOM 10594 C CA . SER B 1 600 ? -27.188 -0.207 -14.586 1 96.19 600 SER B CA 1
ATOM 10595 C C . SER B 1 600 ? -26.359 1.065 -14.438 1 96.19 600 SER B C 1
ATOM 10597 O O . SER B 1 600 ? -25.141 1.051 -14.656 1 96.19 600 SER B O 1
ATOM 10599 N N . ASN B 1 601 ? -26.969 2.104 -13.992 1 94.62 601 ASN B N 1
ATOM 10600 C CA . ASN B 1 601 ? -26.281 3.367 -13.789 1 94.62 601 ASN B CA 1
ATOM 10601 C C . ASN B 1 601 ? -25.25 3.268 -12.672 1 94.62 601 ASN B C 1
ATOM 10603 O O . ASN B 1 601 ? -24.188 3.91 -12.727 1 94.62 601 ASN B O 1
ATOM 10607 N N . TYR B 1 602 ? -25.609 2.445 -11.711 1 94.56 602 TYR B N 1
ATOM 10608 C CA . TYR B 1 602 ? -24.656 2.256 -10.617 1 94.56 602 TYR B CA 1
ATOM 10609 C C . TYR B 1 602 ? -23.422 1.501 -11.086 1 94.56 602 TYR B C 1
ATOM 10611 O O . TYR B 1 602 ? -22.297 1.854 -10.734 1 94.56 602 TYR B O 1
ATOM 10619 N N . CYS B 1 603 ? -23.609 0.54 -11.867 1 96.5 603 CYS B N 1
ATOM 10620 C CA . CYS B 1 603 ? -22.484 -0.224 -12.391 1 96.5 603 CYS B CA 1
ATOM 10621 C C . CYS B 1 603 ? -21.609 0.639 -13.297 1 96.5 603 CYS B C 1
ATOM 10623 O O . CYS B 1 603 ? -20.391 0.512 -13.297 1 96.5 603 CYS B O 1
ATOM 10625 N N . ALA B 1 604 ? -22.203 1.486 -14.039 1 93.94 604 ALA B N 1
ATOM 10626 C CA . ALA B 1 604 ? -21.438 2.418 -14.859 1 93.94 604 ALA B CA 1
ATOM 10627 C C . ALA B 1 604 ? -20.609 3.357 -13.992 1 93.94 604 ALA B C 1
ATOM 10629 O O . ALA B 1 604 ? -19.469 3.68 -14.336 1 93.94 604 ALA B O 1
ATOM 10630 N N . TYR B 1 605 ? -21.219 3.719 -12.891 1 91.31 605 TYR B N 1
ATOM 10631 C CA . TYR B 1 605 ? -20.5 4.539 -11.938 1 91.31 605 TYR B CA 1
ATOM 10632 C C . TYR B 1 605 ? -19.297 3.791 -11.383 1 91.31 605 TYR B C 1
ATOM 10634 O O . TYR B 1 605 ? -18.219 4.367 -11.219 1 91.31 605 TYR B O 1
ATOM 10642 N N . LEU B 1 606 ? -19.438 2.533 -11.086 1 92.56 606 LEU B N 1
ATOM 10643 C CA . LEU B 1 606 ? -18.344 1.735 -10.539 1 92.56 606 LEU B CA 1
ATOM 10644 C C . LEU B 1 606 ? -17.172 1.707 -11.5 1 92.56 606 LEU B C 1
ATOM 10646 O O . LEU B 1 606 ? -16.016 1.72 -11.07 1 92.56 606 LEU B O 1
ATOM 10650 N N . VAL B 1 607 ? -17.438 1.771 -12.75 1 91.44 607 VAL B N 1
ATOM 10651 C CA . VAL B 1 607 ? -16.391 1.76 -13.766 1 91.44 607 VAL B CA 1
ATOM 10652 C C . VAL B 1 607 ? -15.617 3.072 -13.719 1 91.44 607 VAL B C 1
ATOM 10654 O O . VAL B 1 607 ? -14.391 3.08 -13.844 1 91.44 607 VAL B O 1
ATOM 10657 N N . THR B 1 608 ? -16.297 4.168 -13.438 1 86.94 608 THR B N 1
ATOM 10658 C CA . THR B 1 608 ? -15.633 5.469 -13.383 1 86.94 608 THR B CA 1
ATOM 10659 C C . THR B 1 608 ? -14.688 5.551 -12.188 1 86.94 608 THR B C 1
ATOM 10661 O O . THR B 1 608 ? -13.688 6.262 -12.227 1 86.94 608 THR B O 1
ATOM 10664 N N . GLN B 1 609 ? -15.047 4.738 -11.18 1 82.62 609 GLN B N 1
ATOM 10665 C CA . GLN B 1 609 ? -14.25 4.777 -9.961 1 82.62 609 GLN B CA 1
ATOM 10666 C C . GLN B 1 609 ? -13.188 3.68 -9.961 1 82.62 609 GLN B C 1
ATOM 10668 O O . GLN B 1 609 ? -12.359 3.607 -9.055 1 82.62 609 GLN B O 1
ATOM 10673 N N . GLY B 1 610 ? -13.203 2.857 -10.961 1 83.62 610 GLY B N 1
ATOM 10674 C CA . GLY B 1 610 ? -12.281 1.733 -11.031 1 83.62 610 GLY B CA 1
ATOM 10675 C C . GLY B 1 610 ? -12.562 0.669 -9.992 1 83.62 610 GLY B C 1
ATOM 10676 O O . GLY B 1 610 ? -11.672 -0.1 -9.625 1 83.62 610 GLY B O 1
ATOM 10677 N N . LEU B 1 611 ? -13.797 0.641 -9.422 1 87.69 611 LEU B N 1
ATOM 10678 C CA . LEU B 1 611 ? -14.211 -0.352 -8.43 1 87.69 611 LEU B CA 1
ATOM 10679 C C . LEU B 1 611 ? -14.805 -1.581 -9.117 1 87.69 611 LEU B C 1
ATOM 10681 O O . LEU B 1 611 ? -15.961 -1.932 -8.875 1 87.69 611 LEU B O 1
ATOM 10685 N N . VAL B 1 612 ? -14.055 -2.139 -10 1 89.88 612 VAL B N 1
ATOM 10686 C CA . VAL B 1 612 ? -14.391 -3.338 -10.758 1 89.88 612 VAL B CA 1
ATOM 10687 C C . VAL B 1 612 ? -13.234 -4.336 -10.688 1 89.88 612 VAL B C 1
ATOM 10689 O O . VAL B 1 612 ? -12.125 -3.977 -10.305 1 89.88 612 VAL B O 1
ATOM 10692 N N . PRO B 1 613 ? -13.516 -5.57 -10.938 1 84.94 613 PRO B N 1
ATOM 10693 C CA . PRO B 1 613 ? -12.469 -6.594 -10.828 1 84.94 613 PRO B CA 1
ATOM 10694 C C . PRO B 1 613 ? -11.281 -6.324 -11.742 1 84.94 613 PRO B C 1
ATOM 10696 O O . PRO B 1 613 ? -10.156 -6.734 -11.438 1 84.94 613 PRO B O 1
ATOM 10699 N N . ASP B 1 614 ? -11.422 -5.488 -12.781 1 80.88 614 ASP B N 1
ATOM 10700 C CA . ASP B 1 614 ? -10.352 -5.203 -13.734 1 80.88 614 ASP B CA 1
ATOM 10701 C C . ASP B 1 614 ? -9.32 -4.25 -13.125 1 80.88 614 ASP B C 1
ATOM 10703 O O . ASP B 1 614 ? -9.609 -3.549 -12.156 1 80.88 614 ASP B O 1
ATOM 10707 N N . ASN B 1 615 ? -8.148 -4.328 -13.758 1 76.38 615 ASN B N 1
ATOM 10708 C CA . ASN B 1 615 ? -7.109 -3.375 -13.367 1 76.38 615 ASN B CA 1
ATOM 10709 C C . ASN B 1 615 ? -7.586 -1.934 -13.523 1 76.38 615 ASN B C 1
ATOM 10711 O O . ASN B 1 615 ? -8.234 -1.597 -14.516 1 76.38 615 ASN B O 1
ATOM 10715 N N . GLY B 1 616 ? -7.312 -1.149 -12.469 1 77.25 616 GLY B N 1
ATOM 10716 C CA . GLY B 1 616 ? -7.789 0.224 -12.461 1 77.25 616 GLY B CA 1
ATOM 10717 C C . GLY B 1 616 ? -7.359 1.013 -13.688 1 77.25 616 GLY B C 1
ATOM 10718 O O . GLY B 1 616 ? -8.125 1.827 -14.211 1 77.25 616 GLY B O 1
ATOM 10719 N N . LEU B 1 617 ? -6.199 0.745 -14.195 1 74.19 617 LEU B N 1
ATOM 10720 C CA . LEU B 1 617 ? -5.695 1.447 -15.375 1 74.19 617 LEU B CA 1
ATOM 10721 C C . LEU B 1 617 ? -6.48 1.052 -16.625 1 74.19 617 LEU B C 1
ATOM 10723 O O . LEU B 1 617 ? -6.863 1.912 -17.422 1 74.19 617 LEU B O 1
ATOM 10727 N N . VAL B 1 618 ? -6.73 -0.172 -16.719 1 77.25 618 VAL B N 1
ATOM 10728 C CA . VAL B 1 618 ? -7.469 -0.669 -17.875 1 77.25 618 VAL B CA 1
ATOM 10729 C C . VAL B 1 618 ? -8.906 -0.156 -17.844 1 77.25 618 VAL B C 1
ATOM 10731 O O . VAL B 1 618 ? -9.438 0.316 -18.844 1 77.25 618 VAL B O 1
ATOM 10734 N N . ALA B 1 619 ? -9.438 -0.201 -16.656 1 84.38 619 ALA B N 1
ATOM 10735 C CA . ALA B 1 619 ? -10.82 0.249 -16.5 1 84.38 619 ALA B CA 1
ATOM 10736 C C . ALA B 1 619 ? -10.961 1.723 -16.859 1 84.38 619 ALA B C 1
ATOM 10738 O O . ALA B 1 619 ? -11.891 2.104 -17.578 1 84.38 619 ALA B O 1
ATOM 10739 N N . ASN B 1 620 ? -10.031 2.527 -16.484 1 81.75 620 ASN B N 1
ATOM 10740 C CA . ASN B 1 620 ? -10.078 3.959 -16.75 1 81.75 620 ASN B CA 1
ATOM 10741 C C . ASN B 1 620 ? -9.859 4.258 -18.234 1 81.75 620 ASN B C 1
ATOM 10743 O O . ASN B 1 620 ? -10.555 5.098 -18.812 1 81.75 620 ASN B O 1
ATOM 10747 N N . LYS B 1 621 ? -9.039 3.611 -18.828 1 79.75 621 LYS B N 1
ATOM 10748 C CA . LYS B 1 621 ? -8.75 3.848 -20.234 1 79.75 621 LYS B CA 1
ATOM 10749 C C . LYS B 1 621 ? -9.906 3.396 -21.125 1 79.75 621 LYS B C 1
ATOM 10751 O O . LYS B 1 621 ? -10.258 4.078 -22.094 1 79.75 621 LYS B O 1
ATOM 10756 N N . VAL B 1 622 ? -10.383 2.246 -20.797 1 84.88 622 VAL B N 1
ATOM 10757 C CA . VAL B 1 622 ? -11.523 1.757 -21.562 1 84.88 622 VAL B CA 1
ATOM 10758 C C . VAL B 1 622 ? -12.695 2.729 -21.406 1 84.88 622 VAL B C 1
ATOM 10760 O O . VAL B 1 622 ? -13.352 3.074 -22.406 1 84.88 622 VAL B O 1
ATOM 10763 N N . PHE B 1 623 ? -12.914 3.189 -20.219 1 89.94 623 PHE B N 1
ATOM 10764 C CA . PHE B 1 623 ? -14 4.125 -19.984 1 89.94 623 PHE B CA 1
ATOM 10765 C C . PHE B 1 623 ? -13.812 5.402 -20.781 1 89.94 623 PHE B C 1
ATOM 10767 O O . PHE B 1 623 ? -14.75 5.891 -21.422 1 89.94 623 PHE B O 1
ATOM 10774 N N . HIS B 1 624 ? -12.641 5.844 -20.812 1 84.44 624 HIS B N 1
ATOM 10775 C CA . HIS B 1 624 ? -12.375 7.082 -21.531 1 84.44 624 HIS B CA 1
ATOM 10776 C C . HIS B 1 624 ? -12.484 6.875 -23.047 1 84.44 624 HIS B C 1
ATOM 10778 O O . HIS B 1 624 ? -13 7.738 -23.75 1 84.44 624 HIS B O 1
ATOM 10784 N N . ALA B 1 625 ? -12.039 5.801 -23.484 1 83.75 625 ALA B N 1
ATOM 10785 C CA . ALA B 1 625 ? -12.148 5.496 -24.906 1 83.75 625 ALA B CA 1
ATOM 10786 C C . ALA B 1 625 ? -13.609 5.402 -25.328 1 83.75 625 ALA B C 1
ATOM 10788 O O . ALA B 1 625 ? -13.992 5.934 -26.375 1 83.75 625 ALA B O 1
ATOM 10789 N N . VAL B 1 626 ? -14.383 4.75 -24.547 1 88.88 626 VAL B N 1
ATOM 10790 C CA . VAL B 1 626 ? -15.797 4.582 -24.875 1 88.88 626 VAL B CA 1
ATOM 10791 C C . VAL B 1 626 ? -16.516 5.922 -24.75 1 88.88 626 VAL B C 1
ATOM 10793 O O . VAL B 1 626 ? -17.406 6.234 -25.547 1 88.88 626 VAL B O 1
ATOM 10796 N N . SER B 1 627 ? -16.188 6.68 -23.75 1 88.94 627 SER B N 1
ATOM 10797 C CA . SER B 1 627 ? -16.766 8.008 -23.578 1 88.94 627 SER B CA 1
ATOM 10798 C C . SER B 1 627 ? -16.484 8.891 -24.797 1 88.94 627 SER B C 1
ATOM 10800 O O . SER B 1 627 ? -17.344 9.656 -25.219 1 88.94 627 SER B O 1
ATOM 10802 N N . ASP B 1 628 ? -15.328 8.75 -25.312 1 84.06 628 ASP B N 1
ATOM 10803 C CA . ASP B 1 628 ? -14.977 9.5 -26.516 1 84.06 628 ASP B CA 1
ATOM 10804 C C . ASP B 1 628 ? -15.766 9.016 -27.734 1 84.06 628 ASP B C 1
ATOM 10806 O O . ASP B 1 628 ? -16.234 9.82 -28.547 1 84.06 628 ASP B O 1
ATOM 10810 N N . GLU B 1 629 ? -15.93 7.75 -27.797 1 86 629 GLU B N 1
ATOM 10811 C CA . GLU B 1 629 ? -16.766 7.172 -28.859 1 86 629 GLU B CA 1
ATOM 10812 C C . GLU B 1 629 ? -18.188 7.711 -28.797 1 86 629 GLU B C 1
ATOM 10814 O O . GLU B 1 629 ? -18.766 8.07 -29.828 1 86 629 GLU B O 1
ATOM 10819 N N . VAL B 1 630 ? -18.688 7.73 -27.641 1 89 630 VAL B N 1
ATOM 10820 C CA . VAL B 1 630 ? -20.047 8.188 -27.438 1 89 630 VAL B CA 1
ATOM 10821 C C . VAL B 1 630 ? -20.156 9.672 -27.766 1 89 630 VAL B C 1
ATOM 10823 O O . VAL B 1 630 ? -21.109 10.102 -28.422 1 89 630 VAL B O 1
ATOM 10826 N N . ARG B 1 631 ? -19.188 10.406 -27.359 1 85.19 631 ARG B N 1
ATOM 10827 C CA . ARG B 1 631 ? -19.188 11.836 -27.625 1 85.19 631 ARG B CA 1
ATOM 10828 C C . ARG B 1 631 ? -19.156 12.109 -29.141 1 85.19 631 ARG B C 1
ATOM 10830 O O . ARG B 1 631 ? -19.891 12.977 -29.625 1 85.19 631 ARG B O 1
ATOM 10837 N N . ASP B 1 632 ? -18.406 11.352 -29.781 1 84.62 632 ASP B N 1
ATOM 10838 C CA . ASP B 1 632 ? -18.281 11.523 -31.219 1 84.62 632 ASP B CA 1
ATOM 10839 C C . ASP B 1 632 ? -19.547 11.086 -31.938 1 84.62 632 ASP B C 1
ATOM 10841 O O . ASP B 1 632 ? -19.984 11.734 -32.875 1 84.62 632 ASP B O 1
ATOM 10845 N N . ALA B 1 633 ? -20.062 10.055 -31.469 1 86.12 633 ALA B N 1
ATOM 10846 C CA . ALA B 1 633 ? -21.25 9.516 -32.094 1 86.12 633 ALA B CA 1
ATOM 10847 C C . ALA B 1 633 ? -22.469 10.406 -31.844 1 86.12 633 ALA B C 1
ATOM 10849 O O . ALA B 1 633 ? -23.359 10.508 -32.688 1 86.12 633 ALA B O 1
ATOM 10850 N N . LEU B 1 634 ? -22.5 11.008 -30.703 1 87.19 634 LEU B N 1
ATOM 10851 C CA . LEU B 1 634 ? -23.688 11.758 -30.328 1 87.19 634 LEU B CA 1
ATOM 10852 C C . LEU B 1 634 ? -23.547 13.234 -30.672 1 87.19 634 LEU B C 1
ATOM 10854 O O . LEU B 1 634 ? -24.375 14.055 -30.297 1 87.19 634 LEU B O 1
ATOM 10858 N N . ARG B 1 635 ? -22.5 13.461 -31.359 1 82.5 635 ARG B N 1
ATOM 10859 C CA . ARG B 1 635 ? -22.328 14.852 -31.797 1 82.5 635 ARG B CA 1
ATOM 10860 C C . ARG B 1 635 ? -23.531 15.328 -32.594 1 82.5 635 ARG B C 1
ATOM 10862 O O . ARG B 1 635 ? -23.953 14.656 -33.531 1 82.5 635 ARG B O 1
ATOM 10869 N N . GLY B 1 636 ? -24.203 16.406 -32.188 1 79.19 636 GLY B N 1
ATOM 10870 C CA . GLY B 1 636 ? -25.328 16.984 -32.906 1 79.19 636 GLY B CA 1
ATOM 10871 C C . GLY B 1 636 ? -26.672 16.5 -32.406 1 79.19 636 GLY B C 1
ATOM 10872 O O . GLY B 1 636 ? -27.719 16.969 -32.844 1 79.19 636 GLY B O 1
ATOM 10873 N N . CYS B 1 637 ? -26.703 15.492 -31.609 1 82.81 637 CYS B N 1
ATOM 10874 C CA . CYS B 1 637 ? -27.953 14.992 -31.062 1 82.81 637 CYS B CA 1
ATOM 10875 C C . CYS B 1 637 ? -28.359 15.781 -29.812 1 82.81 637 CYS B C 1
ATOM 10877 O O . CYS B 1 637 ? -27.531 16.031 -28.938 1 82.81 637 CYS B O 1
ATOM 10879 N N . SER B 1 638 ? -29.609 16.219 -29.766 1 76 638 SER B N 1
ATOM 10880 C CA . SER B 1 638 ? -30.047 17 -28.609 1 76 638 SER B CA 1
ATOM 10881 C C . SER B 1 638 ? -31.125 16.266 -27.828 1 76 638 SER B C 1
ATOM 10883 O O . SER B 1 638 ? -31.344 16.562 -26.641 1 76 638 SER B O 1
ATOM 10885 N N . THR B 1 639 ? -31.781 15.328 -28.484 1 79.44 639 THR B N 1
ATOM 10886 C CA . THR B 1 639 ? -32.875 14.648 -27.797 1 79.44 639 THR B CA 1
ATOM 10887 C C . THR B 1 639 ? -32.594 13.148 -27.719 1 79.44 639 THR B C 1
ATOM 10889 O O . THR B 1 639 ? -31.781 12.617 -28.469 1 79.44 639 THR B O 1
ATOM 10892 N N . MET B 1 640 ? -33.312 12.5 -26.875 1 84.12 640 MET B N 1
ATOM 10893 C CA . MET B 1 640 ? -33.188 11.055 -26.688 1 84.12 640 MET B CA 1
ATOM 10894 C C . MET B 1 640 ? -33.625 10.305 -27.938 1 84.12 640 MET B C 1
ATOM 10896 O O . MET B 1 640 ? -33.031 9.281 -28.297 1 84.12 640 MET B O 1
ATOM 10900 N N . THR B 1 641 ? -34.625 10.867 -28.516 1 82.94 641 THR B N 1
ATOM 10901 C CA . THR B 1 641 ? -35.156 10.227 -29.719 1 82.94 641 THR B CA 1
ATOM 10902 C C . THR B 1 641 ? -34.125 10.273 -30.844 1 82.94 641 THR B C 1
ATOM 10904 O O . THR B 1 641 ? -33.969 9.312 -31.609 1 82.94 641 THR B O 1
ATOM 10907 N N . GLU B 1 642 ? -33.406 11.344 -30.906 1 85 642 GLU B N 1
ATOM 10908 C CA . GLU B 1 642 ? -32.344 11.477 -31.922 1 85 642 GLU B CA 1
ATOM 10909 C C . GLU B 1 642 ? -31.188 10.523 -31.656 1 85 642 GLU B C 1
ATOM 10911 O O . GLU B 1 642 ? -30.641 9.938 -32.594 1 85 642 GLU B O 1
ATOM 10916 N N . ILE B 1 643 ? -30.891 10.367 -30.391 1 87.75 643 ILE B N 1
ATOM 10917 C CA . ILE B 1 643 ? -29.812 9.477 -30 1 87.75 643 ILE B CA 1
ATOM 10918 C C . ILE B 1 643 ? -30.172 8.039 -30.375 1 87.75 643 ILE B C 1
ATOM 10920 O O . ILE B 1 643 ? -29.359 7.332 -30.984 1 87.75 643 ILE B O 1
ATOM 10924 N N . ARG B 1 644 ? -31.375 7.695 -30.031 1 87.75 644 ARG B N 1
ATOM 10925 C CA . ARG B 1 644 ? -31.828 6.336 -30.328 1 87.75 644 ARG B CA 1
ATOM 10926 C C . ARG B 1 644 ? -31.844 6.066 -31.828 1 87.75 644 ARG B C 1
ATOM 10928 O O . ARG B 1 644 ? -31.375 5.02 -32.281 1 87.75 644 ARG B O 1
ATOM 10935 N N . ASN B 1 645 ? -32.344 6.984 -32.531 1 86.06 645 ASN B N 1
ATOM 10936 C CA . ASN B 1 645 ? -32.469 6.816 -34 1 86.06 645 ASN B CA 1
ATOM 10937 C C . ASN B 1 645 ? -31.078 6.73 -34.656 1 86.06 645 ASN B C 1
ATOM 10939 O O . ASN B 1 645 ? -30.875 5.957 -35.594 1 86.06 645 ASN B O 1
ATOM 10943 N N . LYS B 1 646 ? -30.203 7.5 -34.125 1 86.19 646 LYS B N 1
ATOM 10944 C CA . LYS B 1 646 ? -28.844 7.523 -34.656 1 86.19 646 LYS B CA 1
ATOM 10945 C C . LYS B 1 646 ? -28.125 6.211 -34.406 1 86.19 646 LYS B C 1
ATOM 10947 O O . LYS B 1 646 ? -27.375 5.715 -35.25 1 86.19 646 LYS B O 1
ATOM 10952 N N . LEU B 1 647 ? -28.328 5.684 -33.281 1 86.75 647 LEU B N 1
ATOM 10953 C CA . LEU B 1 647 ? -27.562 4.504 -32.875 1 86.75 647 LEU B CA 1
ATOM 10954 C C . LEU B 1 647 ? -28.234 3.229 -33.375 1 86.75 647 LEU B C 1
ATOM 10956 O O . LEU B 1 647 ? -27.578 2.191 -33.5 1 86.75 647 LEU B O 1
ATOM 10960 N N . THR B 1 648 ? -29.562 3.307 -33.531 1 74.75 648 THR B N 1
ATOM 10961 C CA . THR B 1 648 ? -30.266 2.125 -34 1 74.75 648 THR B CA 1
ATOM 10962 C C . THR B 1 648 ? -30.125 1.982 -35.5 1 74.75 648 THR B C 1
ATOM 10964 O O . THR B 1 648 ? -30.375 0.913 -36.062 1 74.75 648 THR B O 1
ATOM 10967 N N . VAL B 1 649 ? -29.938 3.143 -36.188 1 61.84 649 VAL B N 1
ATOM 10968 C CA . VAL B 1 649 ? -29.734 3.039 -37.625 1 61.84 649 VAL B CA 1
ATOM 10969 C C . VAL B 1 649 ? -28.453 2.266 -37.906 1 61.84 649 VAL B C 1
ATOM 10971 O O . VAL B 1 649 ? -27.359 2.699 -37.562 1 61.84 649 VAL B O 1
ATOM 10974 N N . THR B 1 650 ? -28.578 1.054 -37.688 1 53.38 650 THR B N 1
ATOM 10975 C CA . THR B 1 650 ? -27.594 -0.003 -37.844 1 53.38 650 THR B CA 1
ATOM 10976 C C . THR B 1 650 ? -26.734 0.228 -39.094 1 53.38 650 THR B C 1
ATOM 10978 O O . THR B 1 650 ? -27.266 0.316 -40.188 1 53.38 650 THR B O 1
ATOM 10981 N N . PRO B 1 651 ? -25.594 0.628 -39.125 1 48.75 651 PRO B N 1
ATOM 10982 C CA . PRO B 1 651 ? -24.938 0.388 -40.406 1 48.75 651 PRO B CA 1
ATOM 10983 C C . PRO B 1 651 ? -25.109 -1.045 -40.906 1 48.75 651 PRO B C 1
ATOM 10985 O O . PRO B 1 651 ? -25.125 -1.982 -40.094 1 48.75 651 PRO B O 1
ATOM 10988 N N . GLU B 1 652 ? -25.969 -1.365 -41.938 1 43 652 GLU B N 1
ATOM 10989 C CA . GLU B 1 652 ? -26.141 -2.643 -42.625 1 43 652 GLU B CA 1
ATOM 10990 C C . GLU B 1 652 ? -24.984 -3.598 -42.312 1 43 652 GLU B C 1
ATOM 10992 O O . GLU B 1 652 ? -25.188 -4.809 -42.219 1 43 652 GLU B O 1
ATOM 10997 N N . ASN B 1 653 ? -23.875 -3.48 -43.031 1 43.66 653 ASN B N 1
ATOM 10998 C CA . ASN B 1 653 ? -22.922 -4.539 -43.344 1 43.66 653 ASN B CA 1
ATOM 10999 C C . ASN B 1 653 ? -22.297 -5.117 -42.062 1 43.66 653 ASN B C 1
ATOM 11001 O O . ASN B 1 653 ? -21.938 -6.293 -42.031 1 43.66 653 ASN B O 1
ATOM 11005 N N . GLY B 1 654 ? -20.906 -4.781 -41.438 1 43.88 654 GLY B N 1
ATOM 11006 C CA . GLY B 1 654 ? -19.797 -5.441 -40.781 1 43.88 654 GLY B CA 1
ATOM 11007 C C . GLY B 1 654 ? -19.922 -5.418 -39.25 1 43.88 654 GLY B C 1
ATOM 11008 O O . GLY B 1 654 ? -20.797 -4.734 -38.719 1 43.88 654 GLY B O 1
ATOM 11009 N N . ALA B 1 655 ? -19.125 -6.441 -38.406 1 49.5 655 ALA B N 1
ATOM 11010 C CA . ALA B 1 655 ? -18.812 -6.773 -37.031 1 49.5 655 ALA B CA 1
ATOM 11011 C C . ALA B 1 655 ? -18.562 -5.508 -36.188 1 49.5 655 ALA B C 1
ATOM 11013 O O . ALA B 1 655 ? -17.672 -4.719 -36.531 1 49.5 655 ALA B O 1
ATOM 11014 N N . ALA B 1 656 ? -19.656 -4.961 -35.375 1 57.22 656 ALA B N 1
ATOM 11015 C CA . ALA B 1 656 ? -19.5 -3.797 -34.5 1 57.22 656 ALA B CA 1
ATOM 11016 C C . ALA B 1 656 ? -18.188 -3.867 -33.719 1 57.22 656 ALA B C 1
ATOM 11018 O O . ALA B 1 656 ? -17.969 -4.805 -32.969 1 57.22 656 ALA B O 1
ATOM 11019 N N . THR B 1 657 ? -17.266 -3.172 -34.156 1 68.56 657 THR B N 1
ATOM 11020 C CA . THR B 1 657 ? -15.891 -3.219 -33.688 1 68.56 657 THR B CA 1
ATOM 11021 C C . THR B 1 657 ? -15.703 -2.291 -32.5 1 68.56 657 THR B C 1
ATOM 11023 O O . THR B 1 657 ? -14.656 -2.307 -31.844 1 68.56 657 THR B O 1
ATOM 11026 N N . THR B 1 658 ? -16.938 -1.545 -32.188 1 80.44 658 THR B N 1
ATOM 11027 C CA . THR B 1 658 ? -16.797 -0.637 -31.047 1 80.44 658 THR B CA 1
ATOM 11028 C C . THR B 1 658 ? -17.75 -1.024 -29.922 1 80.44 658 THR B C 1
ATOM 11030 O O . THR B 1 658 ? -18.719 -1.75 -30.141 1 80.44 658 THR B O 1
ATOM 11033 N N . ILE B 1 659 ? -17.531 -0.644 -28.781 1 87.38 659 ILE B N 1
ATOM 11034 C CA . ILE B 1 659 ? -18.344 -0.95 -27.625 1 87.38 659 ILE B CA 1
ATOM 11035 C C . ILE B 1 659 ? -19.734 -0.308 -27.781 1 87.38 659 ILE B C 1
ATOM 11037 O O . ILE B 1 659 ? -20.75 -0.909 -27.422 1 87.38 659 ILE B O 1
ATOM 11041 N N . LEU B 1 660 ? -19.766 0.864 -28.375 1 89.62 660 LEU B N 1
ATOM 11042 C CA . LEU B 1 660 ? -21.016 1.558 -28.625 1 89.62 660 LEU B CA 1
ATOM 11043 C C . LEU B 1 660 ? -21.875 0.786 -29.625 1 89.62 660 LEU B C 1
ATOM 11045 O O . LEU B 1 660 ? -23.078 0.601 -29.406 1 89.62 660 LEU B O 1
ATOM 11049 N N . GLY B 1 661 ? -21.203 0.333 -30.656 1 86.75 661 GLY B N 1
ATOM 11050 C CA . GLY B 1 661 ? -21.906 -0.452 -31.656 1 86.75 661 GLY B CA 1
ATOM 11051 C C . GLY B 1 661 ? -22.422 -1.774 -31.109 1 86.75 661 GLY B C 1
ATOM 11052 O O . GLY B 1 661 ? -23.531 -2.191 -31.453 1 86.75 661 GLY B O 1
ATOM 11053 N N . MET B 1 662 ? -21.672 -2.418 -30.266 1 87.31 662 MET B N 1
ATOM 11054 C CA . MET B 1 662 ? -22.078 -3.684 -29.656 1 87.31 662 MET B CA 1
ATOM 11055 C C . MET B 1 662 ? -23.266 -3.482 -28.734 1 87.31 662 MET B C 1
ATOM 11057 O O . MET B 1 662 ? -24.172 -4.32 -28.688 1 87.31 662 MET B O 1
ATOM 11061 N N . GLY B 1 663 ? -23.234 -2.355 -28.016 1 91.56 663 GLY B N 1
ATOM 11062 C CA . GLY B 1 663 ? -24.359 -2.035 -27.141 1 91.56 663 GLY B CA 1
ATOM 11063 C C . GLY B 1 663 ? -25.641 -1.776 -27.906 1 91.56 663 GLY B C 1
ATOM 11064 O O . GLY B 1 663 ? -26.719 -2.232 -27.484 1 91.56 663 GLY B O 1
ATOM 11065 N N . ALA B 1 664 ? -25.547 -1.116 -28.984 1 91.19 664 ALA B N 1
ATOM 11066 C CA . ALA B 1 664 ? -26.703 -0.834 -29.812 1 91.19 664 ALA B CA 1
ATOM 11067 C C . ALA B 1 664 ? -27.281 -2.119 -30.406 1 91.19 664 ALA B C 1
ATOM 11069 O O . ALA B 1 664 ? -28.5 -2.316 -30.422 1 91.19 664 ALA B O 1
ATOM 11070 N N . GLN B 1 665 ? -26.391 -2.939 -30.859 1 88.06 665 GLN B N 1
ATOM 11071 C CA . GLN B 1 665 ? -26.812 -4.219 -31.422 1 88.06 665 GLN B CA 1
ATOM 11072 C C . GLN B 1 665 ? -27.5 -5.074 -30.359 1 88.06 665 GLN B C 1
ATOM 11074 O O . GLN B 1 665 ? -28.516 -5.723 -30.656 1 88.06 665 GLN B O 1
ATOM 11079 N N . LEU B 1 666 ? -26.938 -5.078 -29.203 1 90.19 666 LEU B N 1
ATOM 11080 C CA . LEU B 1 666 ? -27.531 -5.848 -28.109 1 90.19 666 LEU B CA 1
ATOM 11081 C C . LEU B 1 666 ? -28.906 -5.32 -27.75 1 90.19 666 LEU B C 1
ATOM 11083 O O . LEU B 1 666 ? -29.828 -6.098 -27.469 1 90.19 666 LEU B O 1
ATOM 11087 N N . SER B 1 667 ? -29.109 -4.039 -27.75 1 92.81 667 SER B N 1
ATOM 11088 C CA . SER B 1 667 ? -30.406 -3.449 -27.453 1 92.81 667 SER B CA 1
ATOM 11089 C C . SER B 1 667 ? -31.453 -3.891 -28.484 1 92.81 667 SER B C 1
ATOM 11091 O O . SER B 1 667 ? -32.594 -4.211 -28.109 1 92.81 667 SER B O 1
ATOM 11093 N N . GLU B 1 668 ? -31.094 -3.906 -29.703 1 89.44 668 GLU B N 1
ATOM 11094 C CA . GLU B 1 668 ? -32 -4.336 -30.75 1 89.44 668 GLU B CA 1
ATOM 11095 C C . GLU B 1 668 ? -32.375 -5.805 -30.594 1 89.44 668 GLU B C 1
ATOM 11097 O O . GLU B 1 668 ? -33.531 -6.18 -30.766 1 89.44 668 GLU B O 1
ATOM 11102 N N . LYS B 1 669 ? -31.375 -6.547 -30.266 1 87.12 669 LYS B N 1
ATOM 11103 C CA . LYS B 1 669 ? -31.625 -7.973 -30.062 1 87.12 669 LYS B CA 1
ATOM 11104 C C . LYS B 1 669 ? -32.562 -8.203 -28.875 1 87.12 669 LYS B C 1
ATOM 11106 O O . LYS B 1 669 ? -33.469 -9.031 -28.953 1 87.12 669 LYS B O 1
ATOM 11111 N N . LEU B 1 670 ? -32.375 -7.477 -27.859 1 91.19 670 LEU B N 1
ATOM 11112 C CA . LEU B 1 670 ? -33.219 -7.602 -26.656 1 91.19 670 LEU B CA 1
ATOM 11113 C C . LEU B 1 670 ? -34.656 -7.199 -26.969 1 91.19 670 LEU B C 1
ATOM 11115 O O . LEU B 1 670 ? -35.594 -7.91 -26.594 1 91.19 670 LEU B O 1
ATOM 11119 N N . MET B 1 671 ? -34.844 -6.152 -27.656 1 89.75 671 MET B N 1
ATOM 11120 C CA . MET B 1 671 ? -36.156 -5.645 -27.969 1 89.75 671 MET B CA 1
ATOM 11121 C C . MET B 1 671 ? -36.875 -6.562 -28.953 1 89.75 671 MET B C 1
ATOM 11123 O O . MET B 1 671 ? -38.125 -6.684 -28.922 1 89.75 671 MET B O 1
ATOM 11127 N N . SER B 1 672 ? -36.125 -7.164 -29.75 1 86.81 672 SER B N 1
ATOM 11128 C CA . SER B 1 672 ? -36.719 -8.07 -30.734 1 86.81 672 SER B CA 1
ATOM 11129 C C . SER B 1 672 ? -37.094 -9.398 -30.094 1 86.81 672 SER B C 1
ATOM 11131 O O . SER B 1 672 ? -38.125 -9.984 -30.453 1 86.81 672 SER B O 1
ATOM 11133 N N . LEU B 1 673 ? -36.312 -9.844 -29.156 1 86.12 673 LEU B N 1
ATOM 11134 C CA . LEU B 1 673 ? -36.562 -11.133 -28.516 1 86.12 673 LEU B CA 1
ATOM 11135 C C . LEU B 1 673 ? -37.688 -11.031 -27.484 1 86.12 673 LEU B C 1
ATOM 11137 O O . LEU B 1 673 ? -38.469 -11.969 -27.344 1 86.12 673 LEU B O 1
ATOM 11141 N N . TYR B 1 674 ? -37.688 -9.93 -26.781 1 88.31 674 TYR B N 1
ATOM 11142 C CA . TYR B 1 674 ? -38.688 -9.742 -25.734 1 88.31 674 TYR B CA 1
ATOM 11143 C C . TYR B 1 674 ? -39.625 -8.617 -26.094 1 88.31 674 TYR B C 1
ATOM 11145 O O . TYR B 1 674 ? -39.344 -7.441 -25.828 1 88.31 674 TYR B O 1
ATOM 11153 N N . LYS B 1 675 ? -40.75 -8.922 -26.562 1 82.19 675 LYS B N 1
ATOM 11154 C CA . LYS B 1 675 ? -41.688 -7.949 -27.078 1 82.19 675 LYS B CA 1
ATOM 11155 C C . LYS B 1 675 ? -42.5 -7.297 -25.953 1 82.19 675 LYS B C 1
ATOM 11157 O O . LYS B 1 675 ? -42.938 -6.16 -26.094 1 82.19 675 LYS B O 1
ATOM 11162 N N . ARG B 1 676 ? -42.688 -8.094 -24.844 1 85.19 676 ARG B N 1
ATOM 11163 C CA . ARG B 1 676 ? -43.375 -7.527 -23.688 1 85.19 676 ARG B CA 1
ATOM 11164 C C . ARG B 1 676 ? -42.406 -6.762 -22.812 1 85.19 676 ARG B C 1
ATOM 11166 O O . ARG B 1 676 ? -41.406 -7.324 -22.328 1 85.19 676 ARG B O 1
ATOM 11173 N N . ASP B 1 677 ? -42.719 -5.598 -22.516 1 87.25 677 ASP B N 1
ATOM 11174 C CA . ASP B 1 677 ? -41.844 -4.734 -21.734 1 87.25 677 ASP B CA 1
ATOM 11175 C C . ASP B 1 677 ? -41.688 -5.242 -20.312 1 87.25 677 ASP B C 1
ATOM 11177 O O . ASP B 1 677 ? -40.594 -5.148 -19.719 1 87.25 677 ASP B O 1
ATOM 11181 N N . ASP B 1 678 ? -42.75 -5.754 -19.797 1 87.81 678 ASP B N 1
ATOM 11182 C CA . ASP B 1 678 ? -42.688 -6.238 -18.422 1 87.81 678 ASP B CA 1
ATOM 11183 C C . ASP B 1 678 ? -41.688 -7.383 -18.281 1 87.81 678 ASP B C 1
ATOM 11185 O O . ASP B 1 678 ? -40.875 -7.406 -17.344 1 87.81 678 ASP B O 1
ATOM 11189 N N . GLU B 1 679 ? -41.688 -8.242 -19.234 1 90.06 679 GLU B N 1
ATOM 11190 C CA . GLU B 1 679 ? -40.75 -9.367 -19.203 1 90.06 679 GLU B CA 1
ATOM 11191 C C . GLU B 1 679 ? -39.312 -8.906 -19.438 1 90.06 679 GLU B C 1
ATOM 11193 O O . GLU B 1 679 ? -38.406 -9.359 -18.75 1 90.06 679 GLU B O 1
ATOM 11198 N N . LEU B 1 680 ? -39.125 -8.016 -20.359 1 93 680 LEU B N 1
ATOM 11199 C CA . LEU B 1 680 ? -37.781 -7.516 -20.688 1 93 680 LEU B CA 1
ATOM 11200 C C . LEU B 1 680 ? -37.156 -6.852 -19.469 1 93 680 LEU B C 1
ATOM 11202 O O . LEU B 1 680 ? -36.031 -7.176 -19.094 1 93 680 LEU B O 1
ATOM 11206 N N . TRP B 1 681 ? -37.906 -6.039 -18.844 1 94.12 681 TRP B N 1
ATOM 11207 C CA . TRP B 1 681 ? -37.344 -5.25 -17.734 1 94.12 681 TRP B CA 1
ATOM 11208 C C . TRP B 1 681 ? -37.188 -6.102 -16.484 1 94.12 681 TRP B C 1
ATOM 11210 O O . TRP B 1 681 ? -36.281 -5.859 -15.68 1 94.12 681 TRP B O 1
ATOM 11220 N N . GLU B 1 682 ? -38.031 -7.078 -16.328 1 93.94 682 GLU B N 1
ATOM 11221 C CA . GLU B 1 682 ? -37.844 -8.031 -15.242 1 93.94 682 GLU B CA 1
ATOM 11222 C C . GLU B 1 682 ? -36.531 -8.789 -15.406 1 93.94 682 GLU B C 1
ATOM 11224 O O . GLU B 1 682 ? -35.75 -8.922 -14.453 1 93.94 682 GLU B O 1
ATOM 11229 N N . ARG B 1 683 ? -36.281 -9.211 -16.609 1 93.56 683 ARG B N 1
ATOM 11230 C CA . ARG B 1 683 ? -35.062 -9.969 -16.906 1 93.56 683 ARG B CA 1
ATOM 11231 C C . ARG B 1 683 ? -33.844 -9.078 -16.797 1 93.56 683 ARG B C 1
ATOM 11233 O O . ARG B 1 683 ? -32.812 -9.508 -16.297 1 93.56 683 ARG B O 1
ATOM 11240 N N . LEU B 1 684 ? -33.969 -7.852 -17.234 1 95.56 684 LEU B N 1
ATOM 11241 C CA . LEU B 1 684 ? -32.875 -6.91 -17.109 1 95.56 684 LEU B CA 1
ATOM 11242 C C . LEU B 1 684 ? -32.562 -6.621 -15.648 1 95.56 684 LEU B C 1
ATOM 11244 O O . LEU B 1 684 ? -31.391 -6.516 -15.258 1 95.56 684 LEU B O 1
ATOM 11248 N N . GLY B 1 685 ? -33.594 -6.5 -14.883 1 95.31 685 GLY B N 1
ATOM 11249 C CA . GLY B 1 685 ? -33.375 -6.309 -13.453 1 95.31 685 GLY B CA 1
ATOM 11250 C C . GLY B 1 685 ? -32.656 -7.453 -12.789 1 95.31 685 GLY B C 1
ATOM 11251 O O . GLY B 1 685 ? -31.703 -7.23 -12.031 1 95.31 685 GLY B O 1
ATOM 11252 N N . ARG B 1 686 ? -33.062 -8.594 -13.172 1 94.75 686 ARG B N 1
ATOM 11253 C CA . ARG B 1 686 ? -32.438 -9.781 -12.625 1 94.75 686 ARG B CA 1
ATOM 11254 C C . ARG B 1 686 ? -30.984 -9.898 -13.102 1 94.75 686 ARG B C 1
ATOM 11256 O O . ARG B 1 686 ? -30.109 -10.305 -12.344 1 94.75 686 ARG B O 1
ATOM 11263 N N . PHE B 1 687 ? -30.766 -9.562 -14.297 1 94.56 687 PHE B N 1
ATOM 11264 C CA . PHE B 1 687 ? -29.422 -9.602 -14.867 1 94.56 687 PHE B CA 1
ATOM 11265 C C . PHE B 1 687 ? -28.484 -8.68 -14.102 1 94.56 687 PHE B C 1
ATOM 11267 O O . PHE B 1 687 ? -27.406 -9.109 -13.656 1 94.56 687 PHE B O 1
ATOM 11274 N N . TRP B 1 688 ? -28.891 -7.477 -13.961 1 97.25 688 TRP B N 1
ATOM 11275 C CA . TRP B 1 688 ? -28.016 -6.488 -13.328 1 97.25 688 TRP B CA 1
ATOM 11276 C C . TRP B 1 688 ? -27.797 -6.816 -11.859 1 97.25 688 TRP B C 1
ATOM 11278 O O . TRP B 1 688 ? -26.719 -6.57 -11.312 1 97.25 688 TRP B O 1
ATOM 11288 N N . ALA B 1 689 ? -28.797 -7.336 -11.211 1 96.81 689 ALA B N 1
ATOM 11289 C CA . ALA B 1 689 ? -28.625 -7.758 -9.828 1 96.81 689 ALA B CA 1
ATOM 11290 C C . ALA B 1 689 ? -27.594 -8.867 -9.711 1 96.81 689 ALA B C 1
ATOM 11292 O O . ALA B 1 689 ? -26.672 -8.781 -8.898 1 96.81 689 ALA B O 1
ATOM 11293 N N . GLY B 1 690 ? -27.766 -9.852 -10.594 1 96.06 690 GLY B N 1
ATOM 11294 C CA . GLY B 1 690 ? -26.797 -10.938 -10.602 1 96.06 690 GLY B CA 1
ATOM 11295 C C . GLY B 1 690 ? -25.391 -10.484 -10.984 1 96.06 690 GLY B C 1
ATOM 11296 O O . GLY B 1 690 ? -24.406 -10.922 -10.391 1 96.06 690 GLY B O 1
ATOM 11297 N N . PHE B 1 691 ? -25.328 -9.648 -11.945 1 95.12 691 PHE B N 1
ATOM 11298 C CA . PHE B 1 691 ? -24.047 -9.133 -12.422 1 95.12 691 PHE B CA 1
ATOM 11299 C C . PHE B 1 691 ? -23.359 -8.328 -11.32 1 95.12 691 PHE B C 1
ATOM 11301 O O . PHE B 1 691 ? -22.156 -8.461 -11.125 1 95.12 691 PHE B O 1
ATOM 11308 N N . LEU B 1 692 ? -24.109 -7.543 -10.625 1 97.44 692 LEU B N 1
ATOM 11309 C CA . LEU B 1 692 ? -23.547 -6.742 -9.539 1 97.44 692 LEU B CA 1
ATOM 11310 C C . LEU B 1 692 ? -23.031 -7.637 -8.422 1 97.44 692 LEU B C 1
ATOM 11312 O O . LEU B 1 692 ? -21.984 -7.344 -7.824 1 97.44 692 LEU B O 1
ATOM 11316 N N . LEU B 1 693 ? -23.734 -8.711 -8.117 1 96.94 693 LEU B N 1
ATOM 11317 C CA . LEU B 1 693 ? -23.266 -9.648 -7.105 1 96.94 693 LEU B CA 1
ATOM 11318 C C . LEU B 1 693 ? -21.938 -10.289 -7.531 1 96.94 693 LEU B C 1
ATOM 11320 O O . LEU B 1 693 ? -21.031 -10.422 -6.723 1 96.94 693 LEU B O 1
ATOM 11324 N N . HIS B 1 694 ? -21.844 -10.602 -8.758 1 94.44 694 HIS B N 1
ATOM 11325 C CA . HIS B 1 694 ? -20.609 -11.156 -9.297 1 94.44 694 HIS B CA 1
ATOM 11326 C C . HIS B 1 694 ? -19.469 -10.141 -9.211 1 94.44 694 HIS B C 1
ATOM 11328 O O . HIS B 1 694 ? -18.375 -10.469 -8.766 1 94.44 694 HIS B O 1
ATOM 11334 N N . LEU B 1 695 ? -19.781 -8.93 -9.617 1 94.38 695 LEU B N 1
ATOM 11335 C CA . LEU B 1 695 ? -18.781 -7.879 -9.57 1 94.38 695 LEU B CA 1
ATOM 11336 C C . LEU B 1 695 ? -18.312 -7.641 -8.141 1 94.38 695 LEU B C 1
ATOM 11338 O O . LEU B 1 695 ? -17.109 -7.5 -7.891 1 94.38 695 LEU B O 1
ATOM 11342 N N . SER B 1 696 ? -19.172 -7.617 -7.223 1 94.5 696 SER B N 1
ATOM 11343 C CA . SER B 1 696 ? -18.844 -7.328 -5.828 1 94.5 696 SER B CA 1
ATOM 11344 C C . SER B 1 696 ? -17.953 -8.414 -5.23 1 94.5 696 SER B C 1
ATOM 11346 O O . SER B 1 696 ? -16.984 -8.117 -4.535 1 94.5 696 SER B O 1
ATOM 11348 N N . ALA B 1 697 ? -18.234 -9.633 -5.555 1 93 697 ALA B N 1
ATOM 11349 C CA . ALA B 1 697 ? -17.484 -10.758 -5 1 93 697 ALA B CA 1
ATOM 11350 C C . ALA B 1 697 ? -16.109 -10.859 -5.637 1 93 697 ALA B C 1
ATOM 11352 O O . ALA B 1 697 ? -15.141 -11.25 -4.977 1 93 697 ALA B O 1
ATOM 11353 N N . SER B 1 698 ? -16.062 -10.445 -6.875 1 89.25 698 SER B N 1
ATOM 11354 C CA . SER B 1 698 ? -14.844 -10.688 -7.645 1 89.25 698 SER B CA 1
ATOM 11355 C C . SER B 1 698 ? -13.891 -9.5 -7.566 1 89.25 698 SER B C 1
ATOM 11357 O O . SER B 1 698 ? -12.773 -9.555 -8.086 1 89.25 698 SER B O 1
ATOM 11359 N N . THR B 1 699 ? -14.344 -8.445 -6.969 1 87.25 699 THR B N 1
ATOM 11360 C CA . THR B 1 699 ? -13.477 -7.285 -6.789 1 87.25 699 THR B CA 1
ATOM 11361 C C . THR B 1 699 ? -12.531 -7.496 -5.609 1 87.25 699 THR B C 1
ATOM 11363 O O . THR B 1 699 ? -12.938 -8.016 -4.566 1 87.25 699 THR B O 1
ATOM 11366 N N . ARG B 1 700 ? -11.359 -7.035 -5.773 1 81.56 700 ARG B N 1
ATOM 11367 C CA . ARG B 1 700 ? -10.32 -7.242 -4.77 1 81.56 700 ARG B CA 1
ATOM 11368 C C . ARG B 1 700 ? -10.664 -6.527 -3.469 1 81.56 700 ARG B C 1
ATOM 11370 O O . ARG B 1 700 ? -11.195 -5.414 -3.486 1 81.56 700 ARG B O 1
ATOM 11377 N N . ALA B 1 701 ? -10.219 -7.168 -2.371 1 82.19 701 ALA B N 1
ATOM 11378 C CA . ALA B 1 701 ? -10.508 -6.625 -1.046 1 82.19 701 ALA B CA 1
ATOM 11379 C C . ALA B 1 701 ? -9.859 -5.254 -0.866 1 82.19 701 ALA B C 1
ATOM 11381 O O . ALA B 1 701 ? -10.43 -4.375 -0.211 1 82.19 701 ALA B O 1
ATOM 11382 N N . ALA B 1 702 ? -8.773 -5.035 -1.538 1 77.75 702 ALA B N 1
ATOM 11383 C CA . ALA B 1 702 ? -8.055 -3.773 -1.398 1 77.75 702 ALA B CA 1
ATOM 11384 C C . ALA B 1 702 ? -8.859 -2.617 -1.994 1 77.75 702 ALA B C 1
ATOM 11386 O O . ALA B 1 702 ? -8.789 -1.49 -1.5 1 77.75 702 ALA B O 1
ATOM 11387 N N . LYS B 1 703 ? -9.562 -2.834 -3.051 1 80.44 703 LYS B N 1
ATOM 11388 C CA . LYS B 1 703 ? -10.391 -1.796 -3.658 1 80.44 703 LYS B CA 1
ATOM 11389 C C . LYS B 1 703 ? -11.555 -1.419 -2.748 1 80.44 703 LYS B C 1
ATOM 11391 O O . LYS B 1 703 ? -11.922 -0.245 -2.652 1 80.44 703 LYS B O 1
ATOM 11396 N N . HIS B 1 704 ? -12.078 -2.398 -2.094 1 85 704 HIS B N 1
ATOM 11397 C CA . HIS B 1 704 ? -13.156 -2.123 -1.15 1 85 704 HIS B CA 1
ATOM 11398 C C . HIS B 1 704 ? -12.648 -1.334 0.051 1 85 704 HIS B C 1
ATOM 11400 O O . HIS B 1 704 ? -13.367 -0.497 0.6 1 85 704 HIS B O 1
ATOM 11406 N N . ARG B 1 705 ? -11.422 -1.641 0.463 1 81.44 705 ARG B N 1
ATOM 11407 C CA . ARG B 1 705 ? -10.836 -0.932 1.596 1 81.44 705 ARG B CA 1
ATOM 11408 C C . ARG B 1 705 ? -10.742 0.564 1.317 1 81.44 705 ARG B C 1
ATOM 11410 O O . ARG B 1 705 ? -11.016 1.383 2.197 1 81.44 705 ARG B O 1
ATOM 11417 N N . ILE B 1 706 ? -10.359 0.897 0.1 1 72.44 706 ILE B N 1
ATOM 11418 C CA . ILE B 1 706 ? -10.188 2.297 -0.275 1 72.44 706 ILE B CA 1
ATOM 11419 C C . ILE B 1 706 ? -11.531 3.01 -0.24 1 72.44 706 ILE B C 1
ATOM 11421 O O . ILE B 1 706 ? -11.625 4.168 0.177 1 72.44 706 ILE B O 1
ATOM 11425 N N . HIS B 1 707 ? -12.523 2.273 -0.489 1 73.56 707 HIS B N 1
ATOM 11426 C CA . HIS B 1 707 ? -13.82 2.92 -0.611 1 73.56 707 HIS B CA 1
ATOM 11427 C C . HIS B 1 707 ? -14.594 2.861 0.703 1 73.56 707 HIS B C 1
ATOM 11429 O O . HIS B 1 707 ? -15.734 3.332 0.782 1 73.56 707 HIS B O 1
ATOM 11435 N N . LEU B 1 708 ? -13.969 2.271 1.698 1 78.5 708 LEU B N 1
ATOM 11436 C CA . LEU B 1 708 ? -14.539 2.32 3.039 1 78.5 708 LEU B CA 1
ATOM 11437 C C . LEU B 1 708 ? -14.383 3.713 3.645 1 78.5 708 LEU B C 1
ATOM 11439 O O . LEU B 1 708 ? -15.07 4.055 4.609 1 78.5 708 LEU B O 1
ATOM 11443 N N . GLN B 1 709 ? -13.453 4.516 3.084 1 69.31 709 GLN B N 1
ATOM 11444 C CA . GLN B 1 709 ? -13.195 5.848 3.621 1 69.31 709 GLN B CA 1
ATOM 11445 C C . GLN B 1 709 ? -14.43 6.734 3.498 1 69.31 709 GLN B C 1
ATOM 11447 O O . GLN B 1 709 ? -14.648 7.621 4.324 1 69.31 709 GLN B O 1
ATOM 11452 N N . GLY B 1 710 ? -15.25 6.449 2.551 1 66.06 710 GLY B N 1
ATOM 11453 C CA . GLY B 1 710 ? -16.469 7.238 2.377 1 66.06 710 GLY B CA 1
ATOM 11454 C C . GLY B 1 710 ? -17.672 6.652 3.096 1 66.06 710 GLY B C 1
ATOM 11455 O O . GLY B 1 710 ? -17.516 5.934 4.086 1 66.06 710 GLY B O 1
ATOM 11456 N N . ARG B 1 711 ? -18.891 7.223 2.848 1 65.56 711 ARG B N 1
ATOM 11457 C CA . ARG B 1 711 ? -20.125 6.789 3.49 1 65.56 711 ARG B CA 1
ATOM 11458 C C . ARG B 1 711 ? -20.531 5.402 3.004 1 65.56 711 ARG B C 1
ATOM 11460 O O . ARG B 1 711 ? -21.703 5.016 3.133 1 65.56 711 ARG B O 1
ATOM 11467 N N . GLY B 1 712 ? -19.562 4.75 2.422 1 71.69 712 GLY B N 1
ATOM 11468 C CA . GLY B 1 712 ? -19.875 3.377 2.061 1 71.69 712 GLY B CA 1
ATOM 11469 C C . GLY B 1 712 ? -20.359 3.234 0.636 1 71.69 712 GLY B C 1
ATOM 11470 O O . GLY B 1 712 ? -20.797 4.211 0.02 1 71.69 712 GLY B O 1
ATOM 11471 N N . GLU B 1 713 ? -20.172 2.113 0.033 1 85.69 713 GLU B N 1
ATOM 11472 C CA . GLU B 1 713 ? -20.625 1.723 -1.299 1 85.69 713 GLU B CA 1
ATOM 11473 C C . GLU B 1 713 ? -21.453 0.445 -1.245 1 85.69 713 GLU B C 1
ATOM 11475 O O . GLU B 1 713 ? -21.172 -0.453 -0.449 1 85.69 713 GLU B O 1
ATOM 11480 N N . LEU B 1 714 ? -22.531 0.48 -2.012 1 92.62 714 LEU B N 1
ATOM 11481 C CA . LEU B 1 714 ? -23.406 -0.689 -2.08 1 92.62 714 LEU B CA 1
ATOM 11482 C C . LEU B 1 714 ? -22.594 -1.946 -2.395 1 92.62 714 LEU B C 1
ATOM 11484 O O . LEU B 1 714 ? -22.797 -2.99 -1.771 1 92.62 714 LEU B O 1
ATOM 11488 N N . THR B 1 715 ? -21.688 -1.837 -3.279 1 93.75 715 THR B N 1
ATOM 11489 C CA . THR B 1 715 ? -20.891 -2.99 -3.688 1 93.75 715 THR B CA 1
ATOM 11490 C C . THR B 1 715 ? -20.094 -3.539 -2.512 1 93.75 715 THR B C 1
ATOM 11492 O O . THR B 1 715 ? -19.891 -4.75 -2.398 1 93.75 715 THR B O 1
ATOM 11495 N N . THR B 1 716 ? -19.641 -2.697 -1.657 1 92.25 716 THR B N 1
ATOM 11496 C CA . THR B 1 716 ? -18.906 -3.131 -0.481 1 92.25 716 THR B CA 1
ATOM 11497 C C . THR B 1 716 ? -19.812 -3.85 0.506 1 92.25 716 THR B C 1
ATOM 11499 O O . THR B 1 716 ? -19.406 -4.824 1.143 1 92.25 716 THR B O 1
ATOM 11502 N N . LEU B 1 717 ? -21.016 -3.346 0.607 1 94.25 717 LEU B N 1
ATOM 11503 C CA . LEU B 1 717 ? -22 -4.012 1.444 1 94.25 717 LEU B CA 1
ATOM 11504 C C . LEU B 1 717 ? -22.281 -5.426 0.94 1 94.25 717 LEU B C 1
ATOM 11506 O O . LEU B 1 717 ? -22.281 -6.379 1.724 1 94.25 717 LEU B O 1
ATOM 11510 N N . LEU B 1 718 ? -22.453 -5.531 -0.315 1 96.25 718 LEU B N 1
ATOM 11511 C CA . LEU B 1 718 ? -22.719 -6.828 -0.927 1 96.25 718 LEU B CA 1
ATOM 11512 C C . LEU B 1 718 ? -21.516 -7.746 -0.817 1 96.25 718 LEU B C 1
ATOM 11514 O O . LEU B 1 718 ? -21.656 -8.953 -0.605 1 96.25 718 LEU B O 1
ATOM 11518 N N . TRP B 1 719 ? -20.359 -7.164 -0.946 1 94.81 719 TRP B N 1
ATOM 11519 C CA . TRP B 1 719 ? -19.109 -7.918 -0.843 1 94.81 719 TRP B CA 1
ATOM 11520 C C . TRP B 1 719 ? -19 -8.602 0.518 1 94.81 719 TRP B C 1
ATOM 11522 O O . TRP B 1 719 ? -18.625 -9.773 0.604 1 94.81 719 TRP B O 1
ATOM 11532 N N . VAL B 1 720 ? -19.375 -7.895 1.548 1 95 720 VAL B N 1
ATOM 11533 C CA . VAL B 1 720 ? -19.297 -8.43 2.902 1 95 720 VAL B CA 1
ATOM 11534 C C . VAL B 1 720 ? -20.312 -9.555 3.076 1 95 720 VAL B C 1
ATOM 11536 O O . VAL B 1 720 ? -19.969 -10.633 3.582 1 95 720 VAL B O 1
ATOM 11539 N N . LEU B 1 721 ? -21.5 -9.336 2.619 1 96.38 721 LEU B N 1
ATOM 11540 C CA . LEU B 1 721 ? -22.547 -10.352 2.746 1 96.38 721 LEU B CA 1
ATOM 11541 C C . LEU B 1 721 ? -22.172 -11.609 1.976 1 96.38 721 LEU B C 1
ATOM 11543 O O . LEU B 1 721 ? -22.328 -12.719 2.486 1 96.38 721 LEU B O 1
ATOM 11547 N N . LEU B 1 722 ? -21.656 -11.422 0.816 1 95.88 722 LEU B N 1
ATOM 11548 C CA . LEU B 1 722 ? -21.234 -12.547 -0.015 1 95.88 722 LEU B CA 1
ATOM 11549 C C . LEU B 1 722 ? -20.062 -13.289 0.626 1 95.88 722 LEU B C 1
ATOM 11551 O O . LEU B 1 722 ? -20.031 -14.523 0.605 1 95.88 722 LEU B O 1
ATOM 11555 N N . SER B 1 723 ? -19.188 -12.523 1.21 1 93.12 723 SER B N 1
ATOM 11556 C CA . SER B 1 723 ? -18.047 -13.133 1.886 1 93.12 723 SER B CA 1
ATOM 11557 C C . SER B 1 723 ? -18.5 -14.023 3.043 1 93.12 723 SER B C 1
ATOM 11559 O O . SER B 1 723 ? -18 -15.141 3.203 1 93.12 723 SER B O 1
ATOM 11561 N N . HIS B 1 724 ? -19.406 -13.531 3.805 1 94.88 724 HIS B N 1
ATOM 11562 C CA . HIS B 1 724 ? -19.906 -14.297 4.945 1 94.88 724 HIS B CA 1
ATOM 11563 C C . HIS B 1 724 ? -20.672 -15.531 4.484 1 94.88 724 HIS B C 1
ATOM 11565 O O . HIS B 1 724 ? -20.734 -16.531 5.207 1 94.88 724 HIS B O 1
ATOM 11571 N N . ALA B 1 725 ? -21.266 -15.453 3.293 1 94 725 ALA B N 1
ATOM 11572 C CA . ALA B 1 725 ? -22 -16.594 2.746 1 94 725 ALA B CA 1
ATOM 11573 C C . ALA B 1 725 ? -21.047 -17.578 2.078 1 94 725 ALA B C 1
ATOM 11575 O O . ALA B 1 725 ? -21.484 -18.641 1.597 1 94 725 ALA B O 1
ATOM 11576 N N . GLY B 1 726 ? -19.781 -17.203 1.956 1 90.19 726 GLY B N 1
ATOM 11577 C CA . GLY B 1 726 ? -18.781 -18.125 1.422 1 90.19 726 GLY B CA 1
ATOM 11578 C C . GLY B 1 726 ? -18.438 -17.844 -0.027 1 90.19 726 GLY B C 1
ATOM 11579 O O . GLY B 1 726 ? -17.641 -18.578 -0.63 1 90.19 726 GLY B O 1
ATOM 11580 N N . PHE B 1 727 ? -19.047 -16.844 -0.64 1 91.19 727 PHE B N 1
ATOM 11581 C CA . PHE B 1 727 ? -18.719 -16.469 -2.012 1 91.19 727 PHE B CA 1
ATOM 11582 C C . PHE B 1 727 ? -17.516 -15.547 -2.053 1 91.19 727 PHE B C 1
ATOM 11584 O O . PHE B 1 727 ? -17.641 -14.328 -1.9 1 91.19 727 PHE B O 1
ATOM 11591 N N . LEU B 1 728 ? -16.312 -16.078 -2.293 1 86.94 728 LEU B N 1
ATOM 11592 C CA . LEU B 1 728 ? -15.07 -15.305 -2.195 1 86.94 728 LEU B CA 1
ATOM 11593 C C . LEU B 1 728 ? -14.625 -14.812 -3.568 1 86.94 728 LEU B C 1
ATOM 11595 O O . LEU B 1 728 ? -13.703 -14 -3.672 1 86.94 728 LEU B O 1
ATOM 11599 N N . GLY B 1 729 ? -15.32 -15.102 -4.602 1 80.75 729 GLY B N 1
ATOM 11600 C CA . GLY B 1 729 ? -14.992 -14.633 -5.938 1 80.75 729 GLY B CA 1
ATOM 11601 C C . GLY B 1 729 ? -13.734 -15.273 -6.504 1 80.75 729 GLY B C 1
ATOM 11602 O O . GLY B 1 729 ? -13.141 -16.156 -5.871 1 80.75 729 GLY B O 1
ATOM 11603 N N . ASN B 1 730 ? -13.383 -14.969 -7.789 1 66.94 730 ASN B N 1
ATOM 11604 C CA . ASN B 1 730 ? -12.227 -15.516 -8.477 1 66.94 730 ASN B CA 1
ATOM 11605 C C . ASN B 1 730 ? -10.945 -14.766 -8.102 1 66.94 730 ASN B C 1
ATOM 11607 O O . ASN B 1 730 ? -10.164 -14.391 -8.977 1 66.94 730 ASN B O 1
ATOM 11611 N N . THR B 1 731 ? -10.992 -14.148 -6.957 1 59.75 731 THR B N 1
ATOM 11612 C CA . THR B 1 731 ? -9.797 -13.406 -6.562 1 59.75 731 THR B CA 1
ATOM 11613 C C . THR B 1 731 ? -8.961 -14.219 -5.578 1 59.75 731 THR B C 1
ATOM 11615 O O . THR B 1 731 ? -9.492 -15.047 -4.836 1 59.75 731 THR B O 1
ATOM 11618 N N . SER B 1 732 ? -7.836 -14.609 -5.973 1 50.38 732 SER B N 1
ATOM 11619 C CA . SER B 1 732 ? -7.031 -15.211 -4.914 1 50.38 732 SER B CA 1
ATOM 11620 C C . SER B 1 732 ? -7.066 -14.367 -3.645 1 50.38 732 SER B C 1
ATOM 11622 O O . SER B 1 732 ? -7.137 -13.141 -3.713 1 50.38 732 SER B O 1
ATOM 11624 N N . HIS B 1 733 ? -7.746 -14.82 -2.637 1 42.44 733 HIS B N 1
ATOM 11625 C CA . HIS B 1 733 ? -7.934 -14.242 -1.311 1 42.44 733 HIS B CA 1
ATOM 11626 C C . HIS B 1 733 ? -6.758 -13.344 -0.929 1 42.44 733 HIS B C 1
ATOM 11628 O O . HIS B 1 733 ? -5.598 -13.727 -1.102 1 42.44 733 HIS B O 1
ATOM 11634 N N . GLY B 1 734 ? -6.871 -12.047 -0.563 1 40.22 734 GLY B N 1
ATOM 11635 C CA . GLY B 1 734 ? -5.883 -11.164 0.034 1 40.22 734 GLY B CA 1
ATOM 11636 C C . GLY B 1 734 ? -5.266 -10.203 -0.961 1 40.22 734 GLY B C 1
ATOM 11637 O O . GLY B 1 734 ? -4.227 -9.594 -0.684 1 40.22 734 GLY B O 1
ATOM 11638 N N . GLU B 1 735 ? -5.727 -10.195 -2.188 1 41.84 735 GLU B N 1
ATOM 11639 C CA . GLU B 1 735 ? -4.984 -9.523 -3.252 1 41.84 735 GLU B CA 1
ATOM 11640 C C . GLU B 1 735 ? -5.031 -8 -3.082 1 41.84 735 GLU B C 1
ATOM 11642 O O . GLU B 1 735 ? -6.035 -7.367 -3.412 1 41.84 735 GLU B O 1
ATOM 11647 N N . GLN B 1 736 ? -4.449 -7.465 -2.084 1 43.84 736 GLN B N 1
ATOM 11648 C CA . GLN B 1 736 ? -4.539 -6.074 -1.646 1 43.84 736 GLN B CA 1
ATOM 11649 C C . GLN B 1 736 ? -3.873 -5.137 -2.648 1 43.84 736 GLN B C 1
ATOM 11651 O O . GLN B 1 736 ? -3.924 -3.916 -2.492 1 43.84 736 GLN B O 1
ATOM 11656 N N . LEU B 1 737 ? -2.889 -5.48 -3.529 1 44.88 737 LEU B N 1
ATOM 11657 C CA . LEU B 1 737 ? -2.18 -4.293 -3.996 1 44.88 737 LEU B CA 1
ATOM 11658 C C . LEU B 1 737 ? -3.02 -3.523 -5.008 1 44.88 737 LEU B C 1
ATOM 11660 O O . LEU B 1 737 ? -3.605 -4.117 -5.914 1 44.88 737 LEU B O 1
ATOM 11664 N N . LEU B 1 738 ? -3.441 -2.389 -4.566 1 49 738 LEU B N 1
ATOM 11665 C CA . LEU B 1 738 ? -4.07 -1.375 -5.406 1 49 738 LEU B CA 1
ATOM 11666 C C . LEU B 1 738 ? -3.193 -1.041 -6.609 1 49 738 LEU B C 1
ATOM 11668 O O . LEU B 1 738 ? -1.965 -1.073 -6.512 1 49 738 LEU B O 1
ATOM 11672 N N . ASP B 1 739 ? -3.609 -1.279 -7.777 1 50.16 739 ASP B N 1
ATOM 11673 C CA . ASP B 1 739 ? -2.936 -0.677 -8.922 1 50.16 739 ASP B CA 1
ATOM 11674 C C . ASP B 1 739 ? -2.568 0.778 -8.641 1 50.16 739 ASP B C 1
ATOM 11676 O O . ASP B 1 739 ? -3.223 1.444 -7.836 1 50.16 739 ASP B O 1
ATOM 11680 N N . PRO B 1 740 ? -1.305 1.144 -8.914 1 45.84 740 PRO B N 1
ATOM 11681 C CA . PRO B 1 740 ? -0.889 2.527 -8.672 1 45.84 740 PRO B CA 1
ATOM 11682 C C . PRO B 1 740 ? -2.029 3.527 -8.859 1 45.84 740 PRO B C 1
ATOM 11684 O O . PRO B 1 740 ? -2.119 4.512 -8.117 1 45.84 740 PRO B O 1
ATOM 11687 N N . GLU B 1 741 ? -2.861 3.174 -9.797 1 43.97 741 GLU B N 1
ATOM 11688 C CA . GLU B 1 741 ? -3.953 4.113 -10.039 1 43.97 741 GLU B CA 1
ATOM 11689 C C . GLU B 1 741 ? -4.941 4.121 -8.875 1 43.97 741 GLU B C 1
ATOM 11691 O O . GLU B 1 741 ? -5.547 5.152 -8.578 1 43.97 741 GLU B O 1
ATOM 11696 N N . ASP B 1 742 ? -4.969 2.998 -8.305 1 48.56 742 ASP B N 1
ATOM 11697 C CA . ASP B 1 742 ? -5.895 2.902 -7.18 1 48.56 742 ASP B CA 1
ATOM 11698 C C . ASP B 1 742 ? -5.336 3.619 -5.949 1 48.56 742 ASP B C 1
ATOM 11700 O O . ASP B 1 742 ? -6.094 4.031 -5.07 1 48.56 742 ASP B O 1
ATOM 11704 N N . LEU B 1 743 ? -4 3.744 -5.949 1 46.28 743 LEU B N 1
ATOM 11705 C CA . LEU B 1 743 ? -3.301 4.332 -4.812 1 46.28 743 LEU B CA 1
ATOM 11706 C C . LEU B 1 743 ? -3.518 5.84 -4.762 1 46.28 743 LEU B C 1
ATOM 11708 O O . LEU B 1 743 ? -3.451 6.441 -3.688 1 46.28 743 LEU B O 1
ATOM 11712 N N . ASN B 1 744 ? -3.621 6.398 -5.953 1 43.84 744 ASN B N 1
ATOM 11713 C CA . ASN B 1 744 ? -3.791 7.848 -5.949 1 43.84 744 ASN B CA 1
ATOM 11714 C C . ASN B 1 744 ? -5.031 8.266 -5.164 1 43.84 744 ASN B C 1
ATOM 11716 O O . ASN B 1 744 ? -5.129 9.406 -4.711 1 43.84 744 ASN B O 1
ATOM 11720 N N . ASP B 1 745 ? -5.859 7.254 -5.008 1 42.44 745 ASP B N 1
ATOM 11721 C CA . ASP B 1 745 ? -7.074 7.613 -4.277 1 42.44 745 ASP B CA 1
ATOM 11722 C C . ASP B 1 745 ? -6.898 7.395 -2.777 1 42.44 745 ASP B C 1
ATOM 11724 O O . ASP B 1 745 ? -7.801 7.691 -1.992 1 42.44 745 ASP B O 1
ATOM 11728 N N . VAL B 1 746 ? -5.762 6.797 -2.383 1 41.59 746 VAL B N 1
ATOM 11729 C CA . VAL B 1 746 ? -5.582 6.516 -0.963 1 41.59 746 VAL B CA 1
ATOM 11730 C C . VAL B 1 746 ? -5.012 7.746 -0.26 1 41.59 746 VAL B C 1
ATOM 11732 O O . VAL B 1 746 ? -3.992 8.297 -0.683 1 41.59 746 VAL B O 1
ATOM 11735 N N . CYS B 1 747 ? -5.793 8.602 0.432 1 39.59 747 CYS B N 1
ATOM 11736 C CA . CYS B 1 747 ? -5.371 9.711 1.281 1 39.59 747 CYS B CA 1
ATOM 11737 C C . CYS B 1 747 ? -4.547 9.211 2.461 1 39.59 747 CYS B C 1
ATOM 11739 O O . CYS B 1 747 ? -4.922 8.234 3.119 1 39.59 747 CYS B O 1
#

Sequence (1494 aa):
MSSSAFGVSSVQLWVMVATLLLLAKFAIGSIGPWIFSSRRLIAPLVRLLHVLNHYAVIYTLGLMQPSSSHHADDPSVPSVAEFLQVWAVLIVTMQDSVSIGRPYKTKEMTLIDLLSSVWSANQIRVRTRARLAAPLWIIWCIHASRVVWHYVSTIRATNASLDNVKLVSDYMMTSQHTDDDDACPSTMRGYRYIVVWEDEQMMEVSGPPGFTLEMKLTGPKAAQLLTVDKVWEQAQDKDDRLLSRTADRDNMFKDVCLSFALYKLQRRRFYNFPVAEAAHPATRRLVSDAILEEGADGTYERALRITEVELSFLHASFYSRHAVVFSGGFPWVQLALSLLVTVAALYLACAVGDIPSTGNIVAGKRERVVRITHGALFTYLVIAIVVCRELGEVSIYVLSQWTKVWIICHYIKLKGCQGRIKAARQLMMEMVARIMFRVIRGGQWGRQIRQHNLLARPSTLAQFAWPLILRKVKLQREAKRVLFQSLKTLIDTPLPSPEPSAQQQMMNSLLMSYSRSAFPIPAGPAQSHSKLPVIEGTASDLEGETHKILVWHIATSLCQMKILDEAGERGADLYTLPKSPFTGDLAAVTPHYITAVSLSNYCAYLVTQGLVPDNGLVANKVFHAVSDEVRDALRGCSTMTEIRNKLTVTPENGAATTILGMGAQLSEKLMSLYKRDDELWERLGRFWAGFLLHLSASTRAAKHRIHLQGRGELTTLLWVLLSHAGFLGNTSHGEQLLDPEDLNDVCMSSSAFGVSSVQLWVMVATLLLLAKFAIGSIGPWIFSSRRLIAPLVRLLHVLNHYAVIYTLGLMQPSSSHHADDPSVPSVAEFLQVWAVLIVTMQDSVSIGRPYKTKEMTLIDLLSSVWSANQIRVRTRARLAAPLWIIWCIHASRVVWHYVSTIRATNASLDNVKLVSDYMMTSQHTDDDDACPSTMRGYRYIVVWEDEQMMEVSGPPGFTLEMKLTGPKAAQLLTVDKVWEQAQDKDDRLLSRTADRDNMFKDVCLSFALYKLQRRRFYNFPVAEAAHPATRRLVSDAILEEGADGTYERALRITEVELSFLHASFYSRHAVVFSGGFPWVQLALSLLVTVAALYLACAVGDIPSTGNIVAGKRERVVRITHGALFTYLVIAIVVCRELGEVSIYVLSQWTKVWIICHYIKLKGCQGRIKAARQLMMEMVARIMFRVIRGGQWGRQIRQHNLLARPSTLAQFAWPLILRKVKLQREAKRVLFQSLKTLIDTPLPSPEPSAQQQMMNSLLMSYSRSAFPIPAGPAQSHSKLPVIEGTASDLEGETHKILVWHIATSLCQMKILDEAGERGADLYTLPKSPFTGDLAAVTPHYITAVSLSNYCAYLVTQGLVPDNGLVANKVFHAVSDEVRDALRGCSTMTEIRNKLTVTPENGAATTILGMGAQLSEKLMSLYKRDDELWERLGRFWAGFLLHLSASTRAAKHRIHLQGRGELTTLLWVLLSHAGFLGNTSHGEQLLDPEDLNDVC

Radius of gyration: 36.17 Å; Cα contacts (8 Å, |Δi|>4): 2047; chains: 2; bounding box: 96×118×89 Å

Foldseek 3Di:
DDPLLVLLVVLLVLLVVLLVLLLVLLVCLQCVLAPVLPLVVVVVVNVVSVVVNVCSLVVSLVSLPVSLVVQPPPPLRLQQLQVSLLSLLLSLLSNLCSVLLRFFDDDDDDCVNVVSLVVSVVSLPPRYDPLLSVLSVLLSVLSVVSSVVSVVLQVVLVVLVVVLLLQQLLVCQPCQQQADPPQDLVLRPSNFQFQDDQVVFDWDFDDPPDTHTDTPCDDPSVVLTDGLNVLSVVLVPCPDCPNHCVNCVVCLLSLLSVLRSLLSLVVNLQVQRDNNNLLYLSLLCNLQPNQQDQDPVRFSVSVQSSLLSSLLVLLSVNTTCLSSCCVVHQNPVLLVSLVSSLVSLVSSLVSLVPRDQWRQDLPDPPRDRDTDRHCNVVSVVSSVSSNVSSVVSNCSNCLDSSVSSRLSSVLSVLVPDDDDVSVVVNVVSSVVNVVSSVVRPPRRQPQKFWFAALLFPCPPVCVVVPVVDTDIDHDDRLLNSLLSVLVSVLLPDDDDDSDSVSSLVVSQVSLVCLLCVLPPDPPDPPVPPPPLVSLCVLVVPPDDLLLNLLLQLLLLLLVVLVVCVVLVNFPDTLLDQPPDQRPDLRNLQRSLNSNLSVLSRRSLVCLCLCQFLDASVVSNVLNVVLSVVSCVQCVPPDTSVSSSVSLLPQPPDDDPPGSSNSSSVSNVSLCVVDVRSSSSSNSSSSSSSSSLLQGLLSGRPQLLSLSSSHSHHPSNSSNSSCVSSSNNHPDSRNPNDHDPVSCVSRD/DDPLLVLLVVLLVLLVVLLVLLLVLLVCLQCVLAPVLPLVVVVVVNVVSVVVNVCSLVVSLVSLVVSLVVQPPPPLRLQSLQVSLLSLLLSLLSNLCSVLLRFFPDDDDDCVNVVSLVVSVVSLPPRYDPLLSVLSVLLSVLSVVSSVVSVVLQVVLVVLVVVLLQQQLLVCLPCQQQADPPQDLVLRPSNFQFQDDQVVFDWDFDDPPDTHTDTPCDDPSVVLTDGLNVLSVVLCPCPDCPNHCVNCVVCLLSLLSVLRSLLSLVVNLQVLRDNNNLLYLSLLCNLLPNQQDQDPVRFSVSVQSSLLSSLLVLLSVNTTCLSSCCVVHQNPVLLVSLVSSLVSLVSSLVSLVPRDQWRQDLPDPPRDRDTDRHCNVVSVVSSVSSNVSSVVSNCSNCLDSSVSSRLSSVLSVLVPDDDDVSVVVNVVSSVVNVVSSVVRPPRRQPQKFWFAALQFPCPPVCVVVPVVDTDIDHDDRLLNSLLSVLVSVLLPDDDDDSDSVSSLVVSQVSLVCLLCVLPPDPPDDPVPPPPLVSLCVLVVPPPFLLLNLLLQLLLLLLVVLVVCVVLVNFPDTLLDQPPDQRDDLRNLLRSLNSNLSVLSRRSLVCLCLLQFLDASVVSNVLNVVLSVVSCVQCVPPDTSVSSSVSLLPQPPDDDPPHSSNSSSVSNVSLCVVDVRSSSSSNSSSSSSSSSLLQGLLSGRPQLLSLSSSHSHHPSNSSNSSCVSSSNNHPDSRNPNDRNPVSCVSRD

Organism: Setaria italica (NCBI:txid4555)

Secondary structure (DSSP, 8-state):
--HHHHHHHHHHHHHHHHHHHHHHHHHHHHHHHHH---HHHHHHHHHHHHHHHHHHHHHHHHHHHHHHHHTTTSTT-HHHHHHHHHHHHHHHHHHHHHHHH-SB--S---HHHHHHHHHHHHHHHHH--HHHHHHHHHHHHHHHHHHHHHHHHHHHHHHHHHHHHHHHHHHHHSGGGT--TT-BTTTTBT---EEE--TTSPEEEE-TTS-EEEE---STTGGG-EEHHHHHHGGG-TT-TTTSTTTTTT-HHHHHHHHHHHHHHHHHHHTT---GGGG-HHHHHIIIIIIS---TTS--HHHHHHHHHHHHHHHHHHHBSHHHHTTTSS-HHHHHHHHHHHHHHHHHHHHHTTS-SEEEEEETTTTEEEEEE-THHHHHHHHHHHHHHHHHHHHHHHTSHHHHHHHHHHHHHHHTS-SHHHHHHHHHHHHHHHHHHHH--TT----EEEE--TTS---HHHHHHGGG--EEEEPPHHHHHHHHHHHHHHHHSPP----HHHHHHHHHHHHHTHHHHHS-----SSTTSS----HHHHHHT---HHHHHHHHHHHHHHHHHHHHHHTT-TT--TT---SS---GGGGGGHHHHHHHHHHHHHHHHHHHHT-SSS-HHHHHHHHHHHHHHHHHHTTT--SHHHHHHHHHS--SSS---SHHHHHHHHHHHHHHH---HHHHHHHHHHHHHHHHHHHHHHS-HHHHHHTTSSS--HHHHHHHHHHHTT---SS-TT-----HHHHTT--/--HHHHHHHHHHHHHHHHHHHHHHHHHHHHHHHHH---HHHHHHHHHHHHHHHHHHHHHHHHHHHHHHHHTTTSTT-HHHHHHHHHHHHHHHHHHHHHHHH-SB--S---HHHHHHHHHHHHHHHHH--HHHHHHHHHHHHHHHHHHHHHHHHHHHHHHHHHHHHHHHHHHHHSGGGT--TT-BTTTTBT---EEE--TTSPEEEE-TTS-EEEE---STTGGG-EEHHHHHHGGG-TT-TTTSTTTTTT-HHHHHHHHHHHHHHHHHHHTT---GGGG-HHHHHIIIIIIS---TTS--HHHHHHHHHHHHHHHHHHHBSHHHHTTTSS-HHHHHHHHHHHHHHHHHHHHHTTS-SEEEEEETTTTEEEEEE-THHHHHHHHHHHHHHHHHHHHHHHTSHHHHHHHHHHHHHHHTS-SHHHHHHHHHHHHHHHHHHHH--TT----EEEE--TTS---HHHHHHGGG--EEEEPPHHHHHHHHHHHHHHHHSPP----HHHHHHHHHHHHHTHHHHHS-----SSTTSS----HHHHHHT---HHHHHHHHHHHHHHHHHHHHHHHT-TT--TT---SS---GGGGGGHHHHHHHHHHHHHHHHHHHHT-SSS-HHHHHHHHHHHHHHHHHHTTT--SHHHHHHHHHS--SSS---SHHHHHHHHHHHHHHH--SHHHHHHHHHH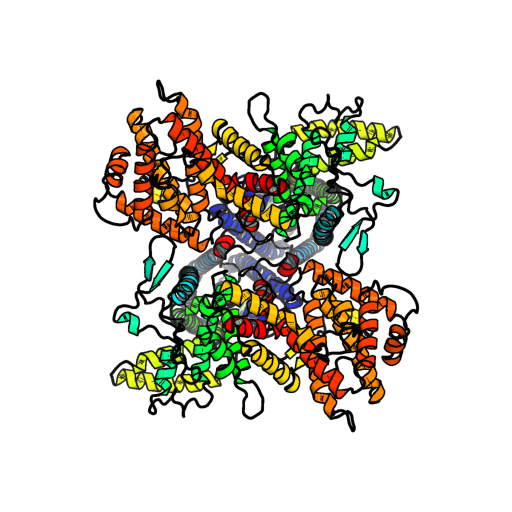HHHHHHHHHHHHS-HHHHHHTTSSS--HHHHHHHHHHHTT---SS-TT-----HHHHTT--